Protein AF-0000000066233504 (afdb_homodimer)

InterPro domains:
  IPR002314 Aminoacyl-tRNA synthetase, class II (G/ P/ S/T) [PF00587] (220-394)
  IPR002317 Serine-tRNA ligase, type1 [MF_00176] (1-416)
  IPR002317 Serine-tRNA ligase, type1 [PIRSF001529] (1-414)
  IPR002317 Serine-tRNA ligase, type1 [PR00981] (260-272)
  IPR002317 Serine-tRNA ligase, type1 [PR00981] (272-285)
  IPR002317 Serine-tRNA ligase, type1 [PR00981] (312-325)
  IPR002317 Serine-tRNA ligase, type1 [PR00981] (329-345)
  IPR002317 Serine-tRNA ligase, type1 [PR00981] (347-363)
  IPR002317 Serine-tRNA ligase, type1 [PTHR11778] (1-416)
  IPR002317 Serine-tRNA ligase, type1 [TIGR00414] (1-411)
  IPR006195 Aminoacyl-tRNA synthetase, class II [PS50862] (136-404)
  IPR010978 Class I and II aminoacyl-tRNA synthetase, tRNA-binding arm [SSF46589] (1-111)
  IPR015866 Serine-tRNA synthetase, type1, N-terminal [PF02403] (1-106)
  IPR033729 Serine-tRNA ligase catalytic core domain [cd00770] (125-410)
  IPR042103 Serine-tRNA synthetase, type1, N-terminal domain superfamily [G3DSA:1.10.287.40] (1-103)
  IPR045864 Class II Aminoacyl-tRNA synthetase/Biotinyl protein ligase (BPL) and lipoyl protein ligase (LPL) [G3DSA:3.30.930.10] (104-422)
  IPR045864 Class II Aminoacyl-tRNA synthetase/Biotinyl protein ligase (BPL) and lipoyl protein ligase (LPL) [SSF55681] (118-419)

Foldseek 3Di:
DDDLVVCVVCVVLLLVLCQLQVHDSCLSVVLVVLVVQLVVLVVQLVVLVVVLVVLVVQLVVDDPVCNVVSVVVNVVSVVVNVVSVVSSVVSVVVSVVSVLVAFFRADPPFAGDAFPRWAFPDWDDDFDDDPDQFDFLVVLCVQLVQKAQPVLCVVPRAQGIDGDQLNVLLQVLLQVLLVVLCVVVPAAEDAFDQKDAPLLCSLQSCPDVNPVFWDADVVVRITGAQDVQSRVLLVQFQHADEQVCPWHKHKYKDKGATPCPPCPPHPRPDNQDGGIKIFIKMKIWHALVCLVVVQVVQVVLLVVSVVQLPFIWTKIWGGSNYQHRQFNTKIFIWTQFSNVRDTHTFKMKGKRRQSSCVSRVYWYQDPVGDTDGTTMMMMTNGMSCVSRRQQRRQADPQSKGAGRPSSCVSSVDRIRGGDDDD/DDDLVVCVVCVVLLLVLCQLQVHDSCLSVVLVVLVVQLVVLVVQLVVLVVVLVVLVVCLVVDDPVCNVVSVVVNVVSVVVNVVSVVSNVVSVVVSVVSVLVAFFRADPPFAGDAFPRWAFPDWDDDFDDDPDQFDFLVVLCQQLVQKAQPVLCVVPRAQGIDGDQLNVLLQVLLQVLLVVLCVVVPAAEDAFDQKDAPLLCSLQSCPDVNPVFWDADVVVRITGAQDVQSRVLLVQFQHADEQVCPWHKHKYKDKGATPCPPCPPHPRPDNQDGGIKIFIKMKIWHALVCLVVVQVVLVVLLVVSVVQQPFIWTKIWGGSNYQHRQFNTKIFIWTAFSNVRDTHTFKMKGKRRQSSCVSRVYWYQDPVGDTDGTTMMMMTNGMSCVSRRQQRRQADPQSKGAGRPSSCVSSVDRIRGGDDDD

Radius of gyration: 32.45 Å; Cα contacts (8 Å, |Δi|>4): 1758; chains: 2; bounding box: 75×110×84 Å

Structure (mmCIF, N/CA/C/O backbone):
data_AF-0000000066233504-model_v1
#
loop_
_entity.id
_entity.type
_entity.pdbx_description
1 polymer 'Serine--tRNA ligase'
#
loop_
_atom_site.group_PDB
_atom_site.id
_atom_site.type_symbol
_atom_site.label_atom_id
_atom_site.label_alt_id
_atom_site.label_comp_id
_atom_site.label_asym_id
_atom_site.label_entity_id
_atom_site.label_seq_id
_atom_site.pdbx_PDB_ins_code
_atom_site.Cartn_x
_atom_site.Cartn_y
_atom_site.Cartn_z
_atom_site.occupancy
_atom_site.B_iso_or_equiv
_atom_site.auth_seq_id
_atom_site.auth_comp_id
_atom_site.auth_asym_id
_atom_site.auth_atom_id
_atom_site.pdbx_PDB_model_num
ATOM 1 N N . MET A 1 1 ? 7.859 -26.438 -4.266 1 90.56 1 MET A N 1
ATOM 2 C CA . MET A 1 1 ? 8.844 -27.375 -3.738 1 90.56 1 MET A CA 1
ATOM 3 C C . MET A 1 1 ? 9.281 -28.375 -4.809 1 90.56 1 MET A C 1
ATOM 5 O O . MET A 1 1 ? 8.656 -28.453 -5.867 1 90.56 1 MET A O 1
ATOM 9 N N . ILE A 1 2 ? 10.328 -29.125 -4.48 1 92.31 2 ILE A N 1
ATOM 10 C CA . ILE A 1 2 ? 10.859 -30.078 -5.449 1 92.31 2 ILE A CA 1
ATOM 11 C C . ILE A 1 2 ? 10.008 -31.344 -5.445 1 92.31 2 ILE A C 1
ATOM 13 O O . ILE A 1 2 ? 9.367 -31.656 -4.441 1 92.31 2 ILE A O 1
ATOM 17 N N . ASP A 1 3 ? 9.961 -32 -6.566 1 93.19 3 ASP A N 1
ATOM 18 C CA . ASP A 1 3 ? 9.258 -33.25 -6.734 1 93.19 3 ASP A CA 1
ATOM 19 C C . ASP A 1 3 ? 10.078 -34.438 -6.176 1 93.19 3 ASP A C 1
ATOM 21 O O . ASP A 1 3 ? 11.102 -34.812 -6.75 1 93.19 3 ASP A O 1
ATOM 25 N N . LEU A 1 4 ? 9.57 -35.031 -5.195 1 92.94 4 LEU A N 1
ATOM 26 C CA . LEU A 1 4 ? 10.281 -36.125 -4.539 1 92.94 4 LEU A CA 1
ATOM 27 C C . LEU A 1 4 ? 10.445 -37.312 -5.484 1 92.94 4 LEU A C 1
ATOM 29 O O . LEU A 1 4 ? 11.445 -38.031 -5.418 1 92.94 4 LEU A O 1
ATOM 33 N N . ARG A 1 5 ? 9.461 -37.562 -6.246 1 92.5 5 ARG A N 1
ATOM 34 C CA . ARG A 1 5 ? 9.547 -38.656 -7.207 1 92.5 5 ARG A CA 1
ATOM 35 C C . ARG A 1 5 ? 10.688 -38.406 -8.195 1 92.5 5 ARG A C 1
ATOM 37 O O . ARG A 1 5 ? 11.461 -39.344 -8.492 1 92.5 5 ARG A O 1
ATOM 44 N N . ALA A 1 6 ? 10.711 -37.188 -8.695 1 92.69 6 ALA A N 1
ATOM 45 C CA . ALA A 1 6 ? 11.789 -36.844 -9.609 1 92.69 6 ALA A CA 1
ATOM 46 C C . ALA A 1 6 ? 13.148 -36.969 -8.938 1 92.69 6 ALA A C 1
ATOM 48 O O . ALA A 1 6 ? 14.125 -37.375 -9.57 1 92.69 6 ALA A O 1
ATOM 49 N N . LEU A 1 7 ? 13.188 -36.625 -7.699 1 94.75 7 LEU A N 1
ATOM 50 C CA . LEU A 1 7 ? 14.422 -36.75 -6.938 1 94.75 7 LEU A CA 1
ATOM 51 C C . LEU A 1 7 ? 14.867 -38.188 -6.844 1 94.75 7 LEU A C 1
ATOM 53 O O . LEU A 1 7 ? 16.047 -38.5 -7.012 1 94.75 7 LEU A O 1
ATOM 57 N N . ARG A 1 8 ? 13.953 -39.094 -6.656 1 95.5 8 ARG A N 1
ATOM 58 C CA . ARG A 1 8 ? 14.25 -40.531 -6.566 1 95.5 8 ARG A CA 1
ATOM 59 C C . ARG A 1 8 ? 14.773 -41.062 -7.895 1 95.5 8 ARG A C 1
ATOM 61 O O . ARG A 1 8 ? 15.695 -41.875 -7.922 1 95.5 8 ARG A O 1
ATOM 68 N N . GLU A 1 9 ? 14.172 -40.562 -8.875 1 95.69 9 GLU A N 1
ATOM 69 C CA . GLU A 1 9 ? 14.5 -41.031 -10.211 1 95.69 9 GLU A CA 1
ATOM 70 C C . GLU A 1 9 ? 15.852 -40.5 -10.68 1 95.69 9 GLU A C 1
ATOM 72 O O . GLU A 1 9 ? 16.609 -41.219 -11.352 1 95.69 9 GLU A O 1
ATOM 77 N N . ASP A 1 10 ? 16.109 -39.281 -10.32 1 95.62 10 ASP A N 1
ATOM 78 C CA . ASP A 1 10 ? 17.344 -38.656 -10.758 1 95.62 10 ASP A CA 1
ATOM 79 C C . ASP A 1 10 ? 17.906 -37.719 -9.688 1 95.62 10 ASP A C 1
ATOM 81 O O . ASP A 1 10 ? 17.906 -36.5 -9.859 1 95.62 10 ASP A O 1
ATOM 85 N N . PRO A 1 11 ? 18.516 -38.312 -8.664 1 97.12 11 PRO A N 1
ATOM 86 C CA . PRO A 1 11 ? 19.062 -37.5 -7.582 1 97.12 11 PRO A CA 1
ATOM 87 C C . PRO A 1 11 ? 20.203 -36.594 -8.055 1 97.12 11 PRO A C 1
ATOM 89 O O . PRO A 1 11 ? 20.453 -35.531 -7.465 1 97.12 11 PRO A O 1
ATOM 92 N N . ASP A 1 12 ? 20.922 -37 -9.117 1 96.94 12 ASP A N 1
ATOM 93 C CA . ASP A 1 12 ? 22.094 -36.25 -9.586 1 96.94 12 ASP A CA 1
ATOM 94 C C . ASP A 1 12 ? 21.688 -34.906 -10.18 1 96.94 12 ASP A C 1
ATOM 96 O O . ASP A 1 12 ? 22.453 -33.938 -10.141 1 96.94 12 ASP A O 1
ATOM 100 N N . ARG A 1 13 ? 20.531 -34.844 -10.68 1 96.19 13 ARG A N 1
ATOM 101 C CA . ARG A 1 13 ? 20.031 -33.594 -11.188 1 96.19 13 ARG A CA 1
ATOM 102 C C . ARG A 1 13 ? 19.938 -32.531 -10.07 1 96.19 13 ARG A C 1
ATOM 104 O O . ARG A 1 13 ? 20.312 -31.391 -10.258 1 96.19 13 ARG A O 1
ATOM 111 N N . LEU A 1 14 ? 19.406 -32.938 -8.93 1 96.81 14 LEU A N 1
ATOM 112 C CA . LEU A 1 14 ? 19.312 -32.031 -7.793 1 96.81 14 LEU A CA 1
ATOM 113 C C . LEU A 1 14 ? 20.703 -31.688 -7.262 1 96.81 14 LEU A C 1
ATOM 115 O O . LEU A 1 14 ? 20.969 -30.562 -6.852 1 96.81 14 LEU A O 1
ATOM 119 N N . ARG A 1 15 ? 21.594 -32.688 -7.25 1 97.25 15 ARG A N 1
ATOM 120 C CA . ARG A 1 15 ? 22.969 -32.438 -6.824 1 97.25 15 ARG A CA 1
ATOM 121 C C . ARG A 1 15 ? 23.625 -31.375 -7.695 1 97.25 15 ARG A C 1
ATOM 123 O O . ARG A 1 15 ? 24.281 -30.469 -7.188 1 97.25 15 ARG A O 1
ATOM 130 N N . ALA A 1 16 ? 23.453 -31.562 -8.969 1 96.75 16 ALA A N 1
ATOM 131 C CA . ALA A 1 16 ? 24.016 -30.594 -9.922 1 96.75 16 ALA A CA 1
ATOM 132 C C . ALA A 1 16 ? 23.438 -29.203 -9.695 1 96.75 16 ALA A C 1
ATOM 134 O O . ALA A 1 16 ? 24.141 -28.203 -9.789 1 96.75 16 ALA A O 1
ATOM 135 N N . SER A 1 17 ? 22.141 -29.141 -9.461 1 97.12 17 SER A N 1
ATOM 136 C CA . SER A 1 17 ? 21.469 -27.875 -9.195 1 97.12 17 SER A CA 1
ATOM 137 C C . SER A 1 17 ? 22.031 -27.203 -7.938 1 97.12 17 SER A C 1
ATOM 139 O O . SER A 1 17 ? 22.297 -26 -7.934 1 97.12 17 SER A O 1
ATOM 141 N N . GLN A 1 18 ? 22.172 -28.016 -6.844 1 96.88 18 GLN A N 1
ATOM 142 C CA . GLN A 1 18 ? 22.766 -27.5 -5.605 1 96.88 18 GLN A CA 1
ATOM 143 C C . GLN A 1 18 ? 24.172 -26.969 -5.84 1 96.88 18 GLN A C 1
ATOM 145 O O . GLN A 1 18 ? 24.516 -25.891 -5.34 1 96.88 18 GLN A O 1
ATOM 150 N N . ARG A 1 19 ? 24.906 -27.641 -6.613 1 96.38 19 ARG A N 1
ATOM 151 C CA . ARG A 1 19 ? 26.266 -27.219 -6.938 1 96.38 19 ARG A CA 1
ATOM 152 C C . ARG A 1 19 ? 26.266 -25.906 -7.715 1 96.38 19 ARG A C 1
ATOM 154 O O . ARG A 1 19 ? 27.047 -25 -7.418 1 96.38 19 ARG A O 1
ATOM 161 N N . ALA A 1 20 ? 25.469 -25.875 -8.688 1 96.44 20 ALA A N 1
ATOM 162 C CA . ALA A 1 20 ? 25.375 -24.672 -9.516 1 96.44 20 ALA A CA 1
ATOM 163 C C . ALA A 1 20 ? 25 -23.453 -8.672 1 96.44 20 ALA A C 1
ATOM 165 O O . ALA A 1 20 ? 25.469 -22.344 -8.938 1 96.44 20 ALA A O 1
ATOM 166 N N . ARG A 1 21 ? 24.141 -23.625 -7.625 1 96.38 21 ARG A N 1
ATOM 167 C CA . ARG A 1 21 ? 23.672 -22.547 -6.754 1 96.38 21 ARG A CA 1
ATOM 168 C C . ARG A 1 21 ? 24.703 -22.234 -5.672 1 96.38 21 ARG A C 1
ATOM 170 O O . ARG A 1 21 ? 24.609 -21.219 -4.988 1 96.38 21 ARG A O 1
ATOM 177 N N . GLY A 1 22 ? 25.641 -23.109 -5.504 1 94.81 22 GLY A N 1
ATOM 178 C CA . GLY A 1 22 ? 26.562 -23 -4.395 1 94.81 22 GLY A CA 1
ATOM 179 C C . GLY A 1 22 ? 25.984 -23.469 -3.074 1 94.81 22 GLY A C 1
ATOM 180 O O . GLY A 1 22 ? 26.391 -23.016 -2.008 1 94.81 22 GLY A O 1
ATOM 181 N N . GLU A 1 23 ? 25 -24.344 -3.127 1 94.38 23 GLU A N 1
ATOM 182 C CA . GLU A 1 23 ? 24.328 -24.875 -1.942 1 94.38 23 GLU A CA 1
ATOM 183 C C . GLU A 1 23 ? 24.875 -26.234 -1.553 1 94.38 23 GLU A C 1
ATOM 185 O O . GLU A 1 23 ? 25.672 -26.828 -2.297 1 94.38 23 GLU A O 1
ATOM 190 N N . ASP A 1 24 ? 24.453 -26.734 -0.408 1 94.75 24 ASP A N 1
ATOM 191 C CA . ASP A 1 24 ? 24.922 -28 0.141 1 94.75 24 ASP A CA 1
ATOM 192 C C . ASP A 1 24 ? 24.312 -29.188 -0.605 1 94.75 24 ASP A C 1
ATOM 194 O O . ASP A 1 24 ? 23.094 -29.391 -0.556 1 94.75 24 ASP A O 1
ATOM 198 N N . GLU A 1 25 ? 25.078 -30.016 -1.155 1 95.88 25 GLU A N 1
ATOM 199 C CA . GLU A 1 25 ? 24.625 -31.156 -1.921 1 95.88 25 GLU A CA 1
ATOM 200 C C . GLU A 1 25 ? 24.141 -32.281 -1 1 95.88 25 GLU A C 1
ATOM 202 O O . GLU A 1 25 ? 23.391 -33.156 -1.42 1 95.88 25 GLU A O 1
ATOM 207 N N . SER A 1 26 ? 24.625 -32.219 0.234 1 96.88 26 SER A N 1
ATOM 208 C CA . SER A 1 26 ? 24.328 -33.312 1.157 1 96.88 26 SER A CA 1
ATOM 209 C C . SER A 1 26 ? 22.828 -33.375 1.46 1 96.88 26 SER A C 1
ATOM 211 O O . SER A 1 26 ? 22.344 -34.406 1.953 1 96.88 26 SER A O 1
ATOM 213 N N . VAL A 1 27 ? 22.188 -32.344 1.13 1 97.19 27 VAL A N 1
ATOM 214 C CA . VAL A 1 27 ? 20.75 -32.312 1.389 1 97.19 27 VAL A CA 1
ATOM 215 C C . VAL A 1 27 ? 20.047 -33.375 0.575 1 97.19 27 VAL A C 1
ATOM 217 O O . VAL A 1 27 ? 19.031 -33.938 1.001 1 97.19 27 VAL A O 1
ATOM 220 N N . VAL A 1 28 ? 20.594 -33.75 -0.593 1 97.44 28 VAL A N 1
ATOM 221 C CA . VAL A 1 28 ? 20.016 -34.75 -1.472 1 97.44 28 VAL A CA 1
ATOM 222 C C . VAL A 1 28 ? 19.953 -36.094 -0.747 1 97.44 28 VAL A C 1
ATOM 224 O O . VAL A 1 28 ? 18.906 -36.75 -0.713 1 97.44 28 VAL A O 1
ATOM 227 N N . ASP A 1 29 ? 21.031 -36.469 -0.096 1 97.69 29 ASP A N 1
ATOM 228 C CA . ASP A 1 29 ? 21.078 -37.75 0.627 1 97.69 29 ASP A CA 1
ATOM 229 C C . ASP A 1 29 ? 20.172 -37.719 1.85 1 97.69 29 ASP A C 1
ATOM 231 O O . ASP A 1 29 ? 19.531 -38.719 2.182 1 97.69 29 ASP A O 1
ATOM 235 N N . ARG A 1 30 ? 20.203 -36.594 2.473 1 97.75 30 ARG A N 1
ATOM 236 C CA . ARG A 1 30 ? 19.312 -36.469 3.627 1 97.75 30 ARG A CA 1
ATOM 237 C C . ARG A 1 30 ? 17.859 -36.625 3.221 1 97.75 30 ARG A C 1
ATOM 239 O O . ARG A 1 30 ? 17.078 -37.281 3.916 1 97.75 30 ARG A O 1
ATOM 246 N N . LEU A 1 31 ? 17.5 -36.031 2.088 1 97.94 31 LEU A N 1
ATOM 247 C CA . LEU A 1 31 ? 16.141 -36.125 1.586 1 97.94 31 LEU A CA 1
ATOM 248 C C . LEU A 1 31 ? 15.781 -37.562 1.224 1 97.94 31 LEU A C 1
ATOM 250 O O . LEU A 1 31 ? 14.695 -38.031 1.553 1 97.94 31 LEU A O 1
ATOM 254 N N . LEU A 1 32 ? 16.672 -38.219 0.541 1 97.75 32 LEU A N 1
ATOM 255 C CA . LEU A 1 32 ? 16.422 -39.594 0.123 1 97.75 32 LEU A CA 1
ATOM 256 C C . LEU A 1 32 ? 16.281 -40.531 1.332 1 97.75 32 LEU A C 1
ATOM 258 O O . LEU A 1 32 ? 15.422 -41.406 1.344 1 97.75 32 LEU A O 1
ATOM 262 N N . ASP A 1 33 ? 17.125 -40.25 2.334 1 98 33 ASP A N 1
ATOM 263 C CA . ASP A 1 33 ? 17.047 -41.031 3.562 1 98 33 ASP A CA 1
ATOM 264 C C . ASP A 1 33 ? 15.711 -40.844 4.27 1 98 33 ASP A C 1
ATOM 266 O O . ASP A 1 33 ? 15.039 -41.812 4.625 1 98 33 ASP A O 1
ATOM 270 N N . LEU A 1 34 ? 15.375 -39.594 4.453 1 98.06 34 LEU A N 1
ATOM 271 C CA . LEU A 1 34 ? 14.125 -39.25 5.129 1 98.06 34 LEU A CA 1
ATOM 272 C C . LEU A 1 34 ? 12.93 -39.812 4.359 1 98.06 34 LEU A C 1
ATOM 274 O O . LEU A 1 34 ? 11.969 -40.281 4.961 1 98.06 34 LEU A O 1
ATOM 278 N N . ASP A 1 35 ? 12.992 -39.688 3.068 1 97.5 35 ASP A N 1
ATOM 279 C CA . ASP A 1 35 ? 11.914 -40.219 2.225 1 97.5 35 ASP A CA 1
ATOM 280 C C . ASP A 1 35 ? 11.758 -41.719 2.383 1 97.5 35 ASP A C 1
ATOM 282 O O . ASP A 1 35 ? 10.641 -42.219 2.498 1 97.5 35 ASP A O 1
ATOM 286 N N . SER A 1 36 ? 12.844 -42.406 2.41 1 97.69 36 SER A N 1
ATOM 287 C CA . SER A 1 36 ? 12.828 -43.875 2.578 1 97.69 36 SER A CA 1
ATOM 288 C C . SER A 1 36 ? 12.281 -44.25 3.943 1 97.69 36 SER A C 1
ATOM 290 O O . SER A 1 36 ? 11.438 -45.156 4.043 1 97.69 36 SER A O 1
ATOM 292 N N . ARG A 1 37 ? 12.781 -43.594 4.91 1 98.06 37 ARG A N 1
ATOM 293 C CA . ARG A 1 37 ? 12.312 -43.875 6.266 1 98.06 37 ARG A CA 1
ATOM 294 C C . ARG A 1 37 ? 10.82 -43.594 6.398 1 98.06 37 ARG A C 1
ATOM 296 O O . ARG A 1 37 ? 10.094 -44.344 7.043 1 98.06 37 ARG A O 1
ATOM 303 N N . HIS A 1 38 ? 10.43 -42.5 5.805 1 98.06 38 HIS A N 1
ATOM 304 C CA . HIS A 1 38 ? 9.016 -42.156 5.855 1 98.06 38 HIS A CA 1
ATOM 305 C C . HIS A 1 38 ? 8.148 -43.188 5.172 1 98.06 38 HIS A C 1
ATOM 307 O O . HIS A 1 38 ? 7.129 -43.625 5.719 1 98.06 38 HIS A O 1
ATOM 313 N N . ARG A 1 39 ? 8.523 -43.656 4.008 1 97 39 ARG A N 1
ATOM 314 C CA . ARG A 1 39 ? 7.777 -44.656 3.27 1 97 39 ARG A CA 1
ATOM 315 C C . ARG A 1 39 ? 7.723 -45.969 4.043 1 97 39 ARG A C 1
ATOM 317 O O . ARG A 1 39 ? 6.688 -46.656 4.066 1 97 39 ARG A O 1
ATOM 324 N N . ALA A 1 40 ? 8.781 -46.344 4.684 1 97.81 40 ALA A N 1
ATOM 325 C CA . ALA A 1 40 ? 8.828 -47.531 5.504 1 97.81 40 ALA A CA 1
ATOM 326 C C . ALA A 1 40 ? 7.891 -47.438 6.703 1 97.81 40 ALA A C 1
ATOM 328 O O . ALA A 1 40 ? 7.176 -48.375 7.035 1 97.81 40 ALA A O 1
ATOM 329 N N . ALA A 1 41 ? 8.023 -46.25 7.293 1 97.94 41 ALA A N 1
ATOM 330 C CA . ALA A 1 41 ? 7.16 -46.031 8.445 1 97.94 41 ALA A CA 1
ATOM 331 C C . ALA A 1 41 ? 5.688 -46.062 8.039 1 97.94 41 ALA A C 1
ATOM 333 O O . ALA A 1 41 ? 4.848 -46.594 8.781 1 97.94 41 ALA A O 1
ATOM 334 N N . LEU A 1 42 ? 5.371 -45.5 6.953 1 97.44 42 LEU A N 1
ATOM 335 C CA . LEU A 1 42 ? 4.004 -45.5 6.445 1 97.44 42 LEU A CA 1
ATOM 336 C C . LEU A 1 42 ? 3.529 -46.906 6.133 1 97.44 42 LEU A C 1
ATOM 338 O O . LEU A 1 42 ? 2.395 -47.281 6.453 1 97.44 42 LEU A O 1
ATOM 342 N N . ALA A 1 43 ? 4.391 -47.719 5.566 1 97.38 43 ALA A N 1
ATOM 343 C CA . ALA A 1 43 ? 4.07 -49.094 5.262 1 97.38 43 ALA A CA 1
ATOM 344 C C . ALA A 1 43 ? 3.82 -49.906 6.539 1 97.38 43 ALA A C 1
ATOM 346 O O . ALA A 1 43 ? 2.896 -50.719 6.602 1 97.38 43 ALA A O 1
ATOM 347 N N . ARG A 1 44 ? 4.684 -49.719 7.449 1 97.69 44 ARG A N 1
ATOM 348 C CA . ARG A 1 44 ? 4.52 -50.375 8.734 1 97.69 44 ARG A CA 1
ATOM 349 C C . ARG A 1 44 ? 3.193 -50 9.383 1 97.69 44 ARG A C 1
ATOM 351 O O . ARG A 1 44 ? 2.484 -50.844 9.906 1 97.69 44 ARG A O 1
ATOM 358 N N . PHE A 1 45 ? 2.879 -48.75 9.383 1 97.5 45 PHE A N 1
ATOM 359 C CA . PHE A 1 45 ? 1.626 -48.25 9.938 1 97.5 45 PHE A CA 1
ATOM 360 C C . PHE A 1 45 ? 0.434 -48.906 9.258 1 97.5 45 PHE A C 1
ATOM 362 O O . PHE A 1 45 ? -0.471 -49.406 9.93 1 97.5 45 PHE A O 1
ATOM 369 N N . GLU A 1 46 ? 0.483 -48.938 7.93 1 97.5 46 GLU A N 1
ATOM 370 C CA . GLU A 1 46 ? -0.617 -49.531 7.164 1 97.5 46 GLU A CA 1
ATOM 371 C C . GLU A 1 46 ? -0.75 -51.031 7.434 1 97.5 46 GLU A C 1
ATOM 373 O O . GLU A 1 46 ? -1.862 -51.531 7.512 1 97.5 46 GLU A O 1
ATOM 378 N N . THR A 1 47 ? 0.328 -51.719 7.59 1 97.44 47 THR A N 1
ATOM 379 C CA . THR A 1 47 ? 0.331 -53.156 7.879 1 97.44 47 THR A CA 1
ATOM 380 C C . THR A 1 47 ? -0.276 -53.438 9.25 1 97.44 47 THR A C 1
ATOM 382 O O . THR A 1 47 ? -1.114 -54.312 9.398 1 97.44 47 THR A O 1
ATOM 385 N N . LEU A 1 48 ? 0.195 -52.625 10.219 1 97.25 48 LEU A N 1
ATOM 386 C CA . LEU A 1 48 ? -0.307 -52.812 11.578 1 97.25 48 LEU A CA 1
ATOM 387 C C . LEU A 1 48 ? -1.795 -52.469 11.648 1 97.25 48 LEU A C 1
ATOM 389 O O . LEU A 1 48 ? -2.547 -53.156 12.359 1 97.25 48 LEU A O 1
ATOM 393 N N . ARG A 1 49 ? -2.207 -51.469 10.969 1 96.31 49 ARG A N 1
ATOM 394 C CA . ARG A 1 49 ? -3.611 -51.094 10.945 1 96.31 49 ARG A CA 1
ATOM 395 C C . ARG A 1 49 ? -4.477 -52.188 10.32 1 96.31 49 ARG A C 1
ATOM 397 O O . ARG A 1 49 ? -5.574 -52.469 10.805 1 96.31 49 ARG A O 1
ATOM 404 N N . ALA A 1 50 ? -3.971 -52.812 9.281 1 96.31 50 ALA A N 1
ATOM 405 C CA . ALA A 1 50 ? -4.672 -53.938 8.648 1 96.31 50 ALA A CA 1
ATOM 406 C C . ALA A 1 50 ? -4.781 -55.125 9.594 1 96.31 50 ALA A C 1
ATOM 408 O O . ALA A 1 50 ? -5.824 -55.781 9.656 1 96.31 50 ALA A O 1
ATOM 409 N N . GLU A 1 51 ? -3.707 -55.406 10.234 1 95.81 51 GLU A N 1
ATOM 410 C CA . GLU A 1 51 ? -3.711 -56.5 11.211 1 95.81 51 GLU A CA 1
ATOM 411 C C . GLU A 1 51 ? -4.695 -56.219 12.344 1 95.81 51 GLU A C 1
ATOM 413 O O . GLU A 1 51 ? -5.406 -57.125 12.797 1 95.81 51 GLU A O 1
ATOM 418 N N . GLN A 1 52 ? -4.68 -55 12.812 1 94.69 52 GLN A N 1
ATOM 419 C CA . GLN A 1 52 ? -5.59 -54.594 13.875 1 94.69 52 GLN A CA 1
ATOM 420 C C . GLN A 1 52 ? -7.043 -54.812 13.461 1 94.69 52 GLN A C 1
ATOM 422 O O . GLN A 1 52 ? -7.859 -55.312 14.242 1 94.69 52 GLN A O 1
ATOM 427 N N . LYS A 1 53 ? -7.309 -54.406 12.258 1 93.75 53 LYS A N 1
ATOM 428 C CA . LYS A 1 53 ? -8.664 -54.594 11.742 1 93.75 53 LYS A CA 1
ATOM 429 C C . LYS A 1 53 ? -9.039 -56.062 11.656 1 93.75 53 LYS A C 1
ATOM 431 O O . LYS A 1 53 ? -10.164 -56.438 11.992 1 93.75 53 LYS A O 1
ATOM 436 N N . SER A 1 54 ? -8.07 -56.906 11.227 1 94.25 54 SER A N 1
ATOM 437 C CA . SER A 1 54 ? -8.305 -58.344 11.102 1 94.25 54 SER A CA 1
ATOM 438 C C . SER A 1 54 ? -8.539 -59 12.461 1 94.25 54 SER A C 1
ATOM 440 O O . SER A 1 54 ? -9.461 -59.781 12.625 1 94.25 54 SER A O 1
ATOM 442 N N . VAL A 1 55 ? -7.711 -58.625 13.438 1 93.75 55 VAL A N 1
ATOM 443 C CA . VAL A 1 55 ? -7.832 -59.156 14.789 1 93.75 55 VAL A CA 1
ATOM 444 C C . VAL A 1 55 ? -9.148 -58.719 15.406 1 93.75 55 VAL A C 1
ATOM 446 O O . VAL A 1 55 ? -9.828 -59.469 16.094 1 93.75 55 VAL A O 1
ATOM 449 N N . GLY A 1 56 ? -9.5 -57.5 15.203 1 88.81 56 GLY A N 1
ATOM 450 C CA . GLY A 1 56 ? -10.766 -57 15.688 1 88.81 56 GLY A CA 1
ATOM 451 C C . GLY A 1 56 ? -11.961 -57.781 15.203 1 88.81 56 GLY A C 1
ATOM 452 O O . GLY A 1 56 ? -12.867 -58.094 15.977 1 88.81 56 GLY A O 1
ATOM 453 N N . LYS A 1 57 ? -11.898 -58.219 13.898 1 91.12 57 LYS A N 1
ATOM 454 C CA . LYS A 1 57 ? -12.961 -59.031 13.312 1 91.12 57 LYS A CA 1
ATOM 455 C C . LYS A 1 57 ? -12.977 -60.438 13.906 1 91.12 57 LYS A C 1
ATOM 457 O O . LYS A 1 57 ? -14.039 -61.062 14.062 1 91.12 57 LYS A O 1
ATOM 462 N N . SER A 1 58 ? -11.82 -60.906 14.273 1 90.75 58 SER A N 1
ATOM 463 C CA . SER A 1 58 ? -11.695 -62.25 14.805 1 90.75 58 SER A CA 1
ATOM 464 C C . SER A 1 58 ? -12.172 -62.344 16.25 1 90.75 58 SER A C 1
ATOM 466 O O . SER A 1 58 ? -12.586 -63.406 16.719 1 90.75 58 SER A O 1
ATOM 468 N N . VAL A 1 59 ? -12.039 -61.25 16.984 1 87.12 59 VAL A N 1
ATOM 469 C CA . VAL A 1 59 ? -12.484 -61.188 18.375 1 87.12 59 VAL A CA 1
ATOM 470 C C . VAL A 1 59 ? -13.992 -61.438 18.438 1 87.12 59 VAL A C 1
ATOM 472 O O . VAL A 1 59 ? -14.484 -62.125 19.312 1 87.12 59 VAL A O 1
ATOM 475 N N . SER A 1 60 ? -14.758 -60.875 17.5 1 81.69 60 SER A N 1
ATOM 476 C CA . SER A 1 60 ? -16.203 -61 17.5 1 81.69 60 SER A CA 1
ATOM 477 C C . SER A 1 60 ? -16.656 -62.406 17.188 1 81.69 60 SER A C 1
ATOM 479 O O . SER A 1 60 ? -17.766 -62.812 17.547 1 81.69 60 SER A O 1
ATOM 481 N N . ARG A 1 61 ? -15.781 -63.219 16.594 1 87.81 61 ARG A N 1
ATOM 482 C CA . ARG A 1 61 ? -16.125 -64.562 16.188 1 87.81 61 ARG A CA 1
ATOM 483 C C . ARG A 1 61 ? -15.469 -65.625 17.094 1 8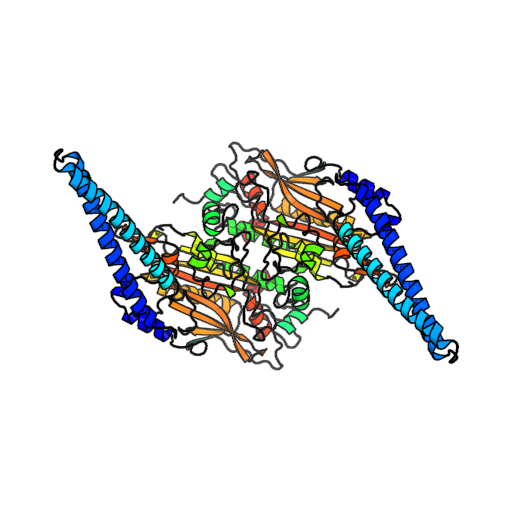7.81 61 ARG A C 1
ATOM 485 O O . ARG A 1 61 ? -15.641 -66.812 16.891 1 87.81 61 ARG A O 1
ATOM 492 N N . ALA A 1 62 ? -14.656 -65.062 17.938 1 85.56 62 ALA A N 1
ATOM 493 C CA . ALA A 1 62 ? -13.812 -65.938 18.734 1 85.56 62 ALA A CA 1
ATOM 494 C C . ALA A 1 62 ? -14.625 -66.688 19.812 1 85.56 62 ALA A C 1
ATOM 496 O O . ALA A 1 62 ? -15.633 -66.125 20.281 1 85.56 62 ALA A O 1
ATOM 497 N N . SER A 1 63 ? -14.188 -67.875 20.047 1 87.69 63 SER A N 1
ATOM 498 C CA . SER A 1 63 ? -14.75 -68.625 21.172 1 87.69 63 SER A CA 1
ATOM 499 C C . SER A 1 63 ? -14.375 -68 22.5 1 87.69 63 SER A C 1
ATOM 501 O O . SER A 1 63 ? -13.484 -67.125 22.562 1 87.69 63 SER A O 1
ATOM 503 N N . ALA A 1 64 ? -15.117 -68.312 23.562 1 82.06 64 ALA A N 1
ATOM 504 C CA . ALA A 1 64 ? -14.883 -67.75 24.891 1 82.06 64 ALA A CA 1
ATOM 505 C C . ALA A 1 64 ? -13.445 -68 25.344 1 82.06 64 ALA A C 1
ATOM 507 O O . ALA A 1 64 ? -12.844 -67.125 26 1 82.06 64 ALA A O 1
ATOM 508 N N . GLU A 1 65 ? -12.875 -69.125 24.844 1 85.19 65 GLU A N 1
ATOM 509 C CA . GLU A 1 65 ? -11.539 -69.562 25.281 1 85.19 65 GLU A CA 1
ATOM 510 C C . GLU A 1 65 ? -10.461 -68.688 24.609 1 85.19 65 GLU A C 1
ATOM 512 O O . GLU A 1 65 ? -9.469 -68.312 25.234 1 85.19 65 GLU A O 1
ATOM 517 N N . GLU A 1 66 ? -10.734 -68.25 23.344 1 89.12 66 GLU A N 1
ATOM 518 C CA . GLU A 1 66 ? -9.734 -67.562 22.547 1 89.12 66 GLU A CA 1
ATOM 519 C C . GLU A 1 66 ? -9.867 -66.062 22.688 1 89.12 66 GLU A C 1
ATOM 521 O O . GLU A 1 66 ? -8.945 -65.312 22.359 1 89.12 66 GLU A O 1
ATOM 526 N N . ARG A 1 67 ? -10.93 -65.625 23.203 1 87.62 67 ARG A N 1
ATOM 527 C CA . ARG A 1 67 ? -11.336 -64.25 23.188 1 87.62 67 ARG A CA 1
ATOM 528 C C . ARG A 1 67 ? -10.359 -63.375 23.984 1 87.62 67 ARG A C 1
ATOM 530 O O . ARG A 1 67 ? -10 -62.281 23.562 1 87.62 67 ARG A O 1
ATOM 537 N N . GLU A 1 68 ? -9.953 -63.969 25.047 1 88.06 68 GLU A N 1
ATOM 538 C CA . GLU A 1 68 ? -9.047 -63.219 25.906 1 88.06 68 GLU A CA 1
ATOM 539 C C . GLU A 1 68 ? -7.723 -62.938 25.203 1 88.06 68 GLU A C 1
ATOM 541 O O . GLU A 1 68 ? -7.195 -61.812 25.281 1 88.06 68 GLU A O 1
ATOM 546 N N . ALA A 1 69 ? -7.219 -63.906 24.484 1 89.88 69 ALA A N 1
ATOM 547 C CA . ALA A 1 69 ? -5.953 -63.75 23.766 1 89.88 69 ALA A CA 1
ATOM 548 C C . ALA A 1 69 ? -6.086 -62.781 22.609 1 89.88 69 ALA A C 1
ATOM 550 O O . ALA A 1 69 ? -5.18 -61.969 22.359 1 89.88 69 ALA A O 1
ATOM 551 N N . LEU A 1 70 ? -7.168 -62.781 21.984 1 92.56 70 LEU A N 1
ATOM 552 C CA . LEU A 1 70 ? -7.422 -61.906 20.844 1 92.56 70 LEU A CA 1
ATOM 553 C C . LEU A 1 70 ? -7.605 -60.469 21.328 1 92.56 70 LEU A C 1
ATOM 555 O O . LEU A 1 70 ? -7.152 -59.531 20.656 1 92.56 70 LEU A O 1
ATOM 559 N N . LEU A 1 71 ? -8.164 -60.344 22.469 1 91.75 71 LEU A N 1
ATOM 560 C CA . LEU A 1 71 ? -8.367 -59 23.031 1 91.75 71 LEU A CA 1
ATOM 561 C C . LEU A 1 71 ? -7.043 -58.406 23.438 1 91.75 71 LEU A C 1
ATOM 563 O O . LEU A 1 71 ? -6.828 -57.188 23.25 1 91.75 71 LEU A O 1
ATOM 567 N N . ASN A 1 72 ? -6.203 -59.25 23.984 1 91.88 72 ASN A N 1
ATOM 568 C CA . ASN A 1 72 ? -4.879 -58.781 24.344 1 91.88 72 ASN A CA 1
ATOM 569 C C . ASN A 1 72 ? -4.062 -58.375 23.125 1 91.88 72 ASN A C 1
ATOM 571 O O . ASN A 1 72 ? -3.35 -57.375 23.141 1 91.88 72 ASN A O 1
ATOM 575 N N . ARG A 1 73 ? -4.254 -59.094 22.094 1 93.5 73 ARG A N 1
ATOM 576 C CA . ARG A 1 73 ? -3.559 -58.781 20.859 1 93.5 73 ARG A CA 1
ATOM 577 C C . ARG A 1 73 ? -4.109 -57.5 20.234 1 93.5 73 ARG A C 1
ATOM 579 O O . ARG A 1 73 ? -3.348 -56.688 19.719 1 93.5 73 ARG A O 1
ATOM 586 N N . ALA A 1 74 ? -5.328 -57.375 20.312 1 91.31 74 ALA A N 1
ATOM 587 C CA . ALA A 1 74 ? -5.973 -56.188 19.781 1 91.31 74 ALA A CA 1
ATOM 588 C C . ALA A 1 74 ? -5.492 -54.938 20.516 1 91.31 74 ALA A C 1
ATOM 590 O O . ALA A 1 74 ? -5.266 -53.875 19.906 1 91.31 74 ALA A O 1
ATOM 591 N N . LYS A 1 75 ? -5.336 -55.094 21.797 1 92.38 75 LYS A N 1
ATOM 592 C CA . LYS A 1 75 ? -4.852 -53.969 22.609 1 92.38 75 LYS A CA 1
ATOM 593 C C . LYS A 1 75 ? -3.41 -53.625 22.25 1 92.38 75 LYS A C 1
ATOM 595 O O . LYS A 1 75 ? -3.064 -52.438 22.141 1 92.38 75 LYS A O 1
ATOM 600 N N . SER A 1 76 ? -2.619 -54.656 22.094 1 95 76 SER A N 1
ATOM 601 C CA . SER A 1 76 ? -1.227 -54.438 21.719 1 95 76 SER A CA 1
ATOM 602 C C . SER A 1 76 ? -1.119 -53.781 20.344 1 95 76 SER A C 1
ATOM 604 O O . SER A 1 76 ? -0.318 -52.875 20.141 1 95 76 SER A O 1
ATOM 606 N N . LEU A 1 77 ? -1.956 -54.188 19.438 1 96.12 77 LEU A N 1
ATOM 607 C CA . LEU A 1 77 ? -1.941 -53.656 18.078 1 96.12 77 LEU A CA 1
ATOM 608 C C . LEU A 1 77 ? -2.383 -52.219 18.062 1 96.12 77 LEU A C 1
ATOM 610 O O . LEU A 1 77 ? -1.868 -51.406 17.281 1 96.12 77 LEU A O 1
ATOM 614 N N . ALA A 1 78 ? -3.301 -51.906 18.922 1 94.75 78 ALA A N 1
ATOM 615 C CA . ALA A 1 78 ? -3.756 -50.531 19 1 94.75 78 ALA A CA 1
ATOM 616 C C . ALA A 1 78 ? -2.613 -49.594 19.391 1 94.75 78 ALA A C 1
ATOM 618 O O . ALA A 1 78 ? -2.471 -48.5 18.828 1 94.75 78 ALA A O 1
ATOM 619 N N . SER A 1 79 ? -1.873 -50.062 20.328 1 96.75 79 SER A N 1
ATOM 620 C CA . SER A 1 79 ? -0.719 -49.312 20.781 1 96.75 79 SER A CA 1
ATOM 621 C C . SER A 1 79 ? 0.346 -49.219 19.688 1 96.75 79 SER A C 1
ATOM 623 O O . SER A 1 79 ? 0.967 -48.188 19.5 1 96.75 79 SER A O 1
ATOM 625 N N . GLU A 1 80 ? 0.544 -50.281 19 1 96.69 80 GLU A N 1
ATOM 626 C CA . GLU A 1 80 ? 1.53 -50.344 17.922 1 96.69 80 GLU A CA 1
ATOM 627 C C . GLU A 1 80 ? 1.116 -49.438 16.75 1 96.69 80 GLU A C 1
ATOM 629 O O . GLU A 1 80 ? 1.956 -48.781 16.156 1 96.69 80 GLU A O 1
ATOM 634 N N . VAL A 1 81 ? -0.129 -49.438 16.469 1 97.19 81 VAL A N 1
ATOM 635 C CA . VAL A 1 81 ? -0.658 -48.594 15.383 1 97.19 81 VAL A CA 1
ATOM 636 C C . VAL A 1 81 ? -0.468 -47.125 15.727 1 97.19 81 VAL A C 1
ATOM 638 O O . VAL A 1 81 ? -0.029 -46.344 14.883 1 97.19 81 VAL A O 1
ATOM 641 N N . LYS A 1 82 ? -0.764 -46.812 16.953 1 97.19 82 LYS A N 1
ATOM 642 C CA . LYS A 1 82 ? -0.601 -45.406 17.391 1 97.19 82 LYS A CA 1
ATOM 643 C C . LYS A 1 82 ? 0.858 -44.969 17.297 1 97.19 82 LYS A C 1
ATOM 645 O O . LYS A 1 82 ? 1.15 -43.875 16.859 1 97.19 82 LYS A O 1
ATOM 650 N N . SER A 1 83 ? 1.69 -45.844 17.703 1 97.56 83 SER A N 1
ATOM 651 C CA . SER A 1 83 ? 3.119 -45.531 17.672 1 97.56 83 SER A CA 1
ATOM 652 C C . SER A 1 83 ? 3.625 -45.438 16.234 1 97.56 83 SER A C 1
ATOM 654 O O . SER A 1 83 ? 4.414 -44.531 15.922 1 97.56 83 SER A O 1
ATOM 656 N N . ALA A 1 84 ? 3.203 -46.312 15.359 1 97.5 84 ALA A N 1
ATOM 657 C CA . ALA A 1 84 ? 3.613 -46.281 13.961 1 97.5 84 ALA A CA 1
ATOM 658 C C . ALA A 1 84 ? 3.092 -45.062 13.25 1 97.5 84 ALA A C 1
ATOM 660 O O . ALA A 1 84 ? 3.785 -44.469 12.414 1 97.5 84 ALA A O 1
ATOM 661 N N . GLU A 1 85 ? 1.906 -44.656 13.594 1 97.19 85 GLU A N 1
ATOM 662 C CA . GLU A 1 85 ? 1.325 -43.438 13.031 1 97.19 85 GLU A CA 1
ATOM 663 C C . GLU A 1 85 ? 2.119 -42.219 13.445 1 97.19 85 GLU A C 1
ATOM 665 O O . GLU A 1 85 ? 2.412 -41.344 12.609 1 97.19 85 GLU A O 1
ATOM 670 N N . ALA A 1 86 ? 2.428 -42.156 14.68 1 97.94 86 ALA A N 1
ATOM 671 C CA . ALA A 1 86 ? 3.193 -41.031 15.219 1 97.94 86 ALA A CA 1
ATOM 672 C C . ALA A 1 86 ? 4.566 -40.938 14.555 1 97.94 86 ALA A C 1
ATOM 674 O O . ALA A 1 86 ? 5.051 -39.844 14.273 1 97.94 86 ALA A O 1
ATOM 675 N N . GLU A 1 87 ? 5.121 -42.062 14.359 1 97.56 87 GLU A N 1
ATOM 676 C CA . GLU A 1 87 ? 6.43 -42.094 13.703 1 97.56 87 GLU A CA 1
ATOM 677 C C . GLU A 1 87 ? 6.332 -41.625 12.258 1 97.56 87 GLU A C 1
ATOM 679 O O . GLU A 1 87 ? 7.156 -40.812 11.805 1 97.56 87 GLU A O 1
ATOM 684 N N . ALA A 1 88 ? 5.352 -42.062 11.539 1 97.81 88 ALA A N 1
ATOM 685 C CA . ALA A 1 88 ? 5.148 -41.688 10.148 1 97.81 88 ALA A CA 1
ATOM 686 C C . ALA A 1 88 ? 4.891 -40.188 10.047 1 97.81 88 ALA A C 1
ATOM 688 O O . ALA A 1 88 ? 5.406 -39.5 9.141 1 97.81 88 ALA A O 1
ATOM 689 N N . GLU A 1 89 ? 4.168 -39.688 10.969 1 97.81 89 GLU A N 1
ATOM 690 C CA . GLU A 1 89 ? 3.844 -38.25 10.977 1 97.81 89 GLU A CA 1
ATOM 691 C C . GLU A 1 89 ? 5.078 -37.406 11.273 1 97.81 89 GLU A C 1
ATOM 693 O O . GLU A 1 89 ? 5.281 -36.375 10.664 1 97.81 89 GLU A O 1
ATOM 698 N N . ALA A 1 90 ? 5.816 -37.844 12.211 1 98 90 ALA A N 1
ATOM 699 C CA . ALA A 1 90 ? 7.039 -37.125 12.57 1 98 90 ALA A CA 1
ATOM 700 C C . ALA A 1 90 ? 8.008 -37.062 11.391 1 98 90 ALA A C 1
ATOM 702 O O . ALA A 1 90 ? 8.625 -36.031 11.133 1 98 90 ALA A O 1
ATOM 703 N N . LEU A 1 91 ? 8.141 -38.219 10.742 1 97.81 91 LEU A N 1
ATOM 704 C CA . LEU A 1 91 ? 9.016 -38.281 9.578 1 97.81 91 LEU A CA 1
ATOM 705 C C . LEU A 1 91 ? 8.484 -37.438 8.438 1 97.81 91 LEU A C 1
ATOM 707 O O . LEU A 1 91 ? 9.25 -36.781 7.715 1 97.81 91 LEU A O 1
ATOM 711 N N . SER A 1 92 ? 7.215 -37.406 8.289 1 97.06 92 SER A N 1
ATOM 712 C CA . SER A 1 92 ? 6.586 -36.562 7.277 1 97.06 92 SER A CA 1
ATOM 713 C C . SER A 1 92 ? 6.875 -35.094 7.523 1 97.06 92 SER A C 1
ATOM 715 O O . SER A 1 92 ? 7.195 -34.375 6.59 1 97.06 92 SER A O 1
ATOM 717 N N . ASP A 1 93 ? 6.762 -34.719 8.734 1 97 93 ASP A N 1
ATOM 718 C CA . ASP A 1 93 ? 7.016 -33.344 9.109 1 97 93 ASP A CA 1
ATOM 719 C C . ASP A 1 93 ? 8.477 -32.938 8.859 1 97 93 ASP A C 1
ATOM 721 O O . ASP A 1 93 ? 8.758 -31.859 8.359 1 97 93 ASP A O 1
ATOM 725 N N . GLU A 1 94 ? 9.312 -33.812 9.234 1 97.19 94 GLU A N 1
ATOM 726 C CA . GLU A 1 94 ? 10.734 -33.594 9.008 1 97.19 94 GLU A CA 1
ATOM 727 C C . GLU A 1 94 ? 11.047 -33.5 7.52 1 97.19 94 GLU A C 1
ATOM 729 O O . GLU A 1 94 ? 11.836 -32.656 7.098 1 97.19 94 GLU A O 1
ATOM 734 N N . LEU A 1 95 ? 10.477 -34.375 6.781 1 96.81 95 LEU A N 1
ATOM 735 C CA . LEU A 1 95 ? 10.672 -34.406 5.336 1 96.81 95 LEU A CA 1
ATOM 736 C C . LEU A 1 95 ? 10.156 -33.125 4.695 1 96.81 95 LEU A C 1
ATOM 738 O O . LEU A 1 95 ? 10.844 -32.5 3.873 1 96.81 95 LEU A O 1
ATOM 742 N N . THR A 1 96 ? 9.039 -32.719 5.109 1 94.31 96 THR A N 1
ATOM 743 C CA . THR A 1 96 ? 8.422 -31.5 4.559 1 94.31 96 THR A CA 1
ATOM 744 C C . THR A 1 96 ? 9.25 -30.266 4.902 1 94.31 96 THR A C 1
ATOM 746 O O . THR A 1 96 ? 9.445 -29.391 4.059 1 94.31 96 THR A O 1
ATOM 749 N N . THR A 1 97 ? 9.688 -30.234 6.082 1 93.81 97 THR A N 1
ATOM 750 C CA . THR A 1 97 ? 10.516 -29.109 6.531 1 93.81 97 THR A CA 1
ATOM 751 C C . THR A 1 97 ? 11.797 -29.031 5.707 1 93.81 97 THR A C 1
ATOM 753 O O . THR A 1 97 ? 12.18 -27.953 5.262 1 93.81 97 THR A O 1
ATOM 756 N N . LEU A 1 98 ? 12.438 -30.125 5.527 1 95.06 98 LEU A N 1
ATOM 757 C CA . LEU A 1 98 ? 13.672 -30.156 4.742 1 95.06 98 LEU A CA 1
ATOM 758 C C . LEU A 1 98 ? 13.391 -29.812 3.283 1 95.06 98 LEU A C 1
ATOM 760 O O . LEU A 1 98 ? 14.148 -29.078 2.654 1 95.06 98 LEU A O 1
ATOM 764 N N . LEU A 1 99 ? 12.32 -30.344 2.777 1 94 99 LEU A N 1
ATOM 765 C CA . LEU A 1 99 ? 11.93 -30.094 1.394 1 94 99 LEU A CA 1
ATOM 766 C C . LEU A 1 99 ? 11.703 -28.609 1.159 1 94 99 LEU A C 1
ATOM 768 O O . LEU A 1 99 ? 12.055 -28.078 0.102 1 94 99 LEU A O 1
ATOM 772 N N . ARG A 1 100 ? 11.164 -27.922 2.084 1 92 100 ARG A N 1
ATOM 773 C CA . ARG A 1 100 ? 10.836 -26.516 1.969 1 92 100 ARG A CA 1
ATOM 774 C C . ARG A 1 100 ? 12.102 -25.656 1.971 1 92 100 ARG A C 1
ATOM 776 O O . ARG A 1 100 ? 12.086 -24.516 1.496 1 92 100 ARG A O 1
ATOM 783 N N . SER A 1 101 ? 13.133 -26.219 2.438 1 92 101 SER A N 1
ATOM 784 C CA . SER A 1 101 ? 14.383 -25.469 2.516 1 92 101 SER A CA 1
ATOM 785 C C . SER A 1 101 ? 15.172 -25.578 1.215 1 92 101 SER A C 1
ATOM 787 O O . SER A 1 101 ? 16.141 -24.828 1.004 1 92 101 SER A O 1
ATOM 789 N N . VAL A 1 102 ? 14.836 -26.484 0.377 1 94.62 102 VAL A N 1
ATOM 790 C CA . VAL A 1 102 ? 15.578 -26.734 -0.857 1 94.62 102 VAL A CA 1
ATOM 791 C C . VAL A 1 102 ? 15.055 -25.828 -1.965 1 94.62 102 VAL A C 1
ATOM 793 O O . VAL A 1 102 ? 13.859 -25.812 -2.256 1 94.62 102 VAL A O 1
ATOM 796 N N . PRO A 1 103 ? 15.938 -25.047 -2.561 1 95.62 103 PRO A N 1
ATOM 797 C CA . PRO A 1 103 ? 15.5 -24.203 -3.668 1 95.62 103 PRO A CA 1
ATOM 798 C C . PRO A 1 103 ? 15.102 -25 -4.906 1 95.62 103 PRO A C 1
ATOM 800 O O . PRO A 1 103 ? 15.367 -26.203 -4.98 1 95.62 103 PRO A O 1
ATOM 803 N N . ASN A 1 104 ? 14.469 -24.344 -5.793 1 96.94 104 ASN A N 1
ATOM 804 C CA . ASN A 1 104 ? 14.039 -24.938 -7.055 1 96.94 104 ASN A CA 1
ATOM 805 C C . ASN A 1 104 ? 15.227 -25.484 -7.848 1 96.94 104 ASN A C 1
ATOM 807 O O . ASN A 1 104 ? 16.344 -25 -7.699 1 96.94 104 ASN A O 1
ATOM 811 N N . VAL A 1 105 ? 14.977 -26.531 -8.648 1 97.06 105 VAL A N 1
ATOM 812 C CA . VAL A 1 105 ? 16 -27.078 -9.523 1 97.06 105 VAL A CA 1
ATOM 813 C C . VAL A 1 105 ? 16.281 -26.125 -10.68 1 97.06 105 VAL A C 1
ATOM 815 O O . VAL A 1 105 ? 15.344 -25.703 -11.367 1 97.06 105 VAL A O 1
ATOM 818 N N . VAL A 1 106 ? 17.516 -25.797 -10.914 1 97.25 106 VAL A N 1
ATOM 819 C CA . VAL A 1 106 ? 17.906 -24.828 -11.922 1 97.25 106 VAL A CA 1
ATOM 820 C C . VAL A 1 106 ? 17.797 -25.438 -13.312 1 97.25 106 VAL A C 1
ATOM 822 O O . VAL A 1 106 ? 17.969 -26.656 -13.477 1 97.25 106 VAL A O 1
ATOM 825 N N . GLU A 1 107 ? 17.422 -24.656 -14.305 1 96.25 107 GLU A N 1
ATOM 826 C CA . GLU A 1 107 ? 17.516 -25.094 -15.688 1 96.25 107 GLU A CA 1
ATOM 827 C C . GLU A 1 107 ? 18.969 -25.391 -16.078 1 96.25 107 GLU A C 1
ATOM 829 O O . GLU A 1 107 ? 19.891 -24.672 -15.648 1 96.25 107 GLU A O 1
ATOM 834 N N . SER A 1 108 ? 19.156 -26.328 -16.906 1 92.94 108 SER A N 1
ATOM 835 C CA . SER A 1 108 ? 20.5 -26.812 -17.234 1 92.94 108 SER A CA 1
ATOM 836 C C . SER A 1 108 ? 21.328 -25.703 -17.875 1 92.94 108 SER A C 1
ATOM 838 O O . SER A 1 108 ? 22.562 -25.672 -17.719 1 92.94 108 SER A O 1
ATOM 840 N N . ASP A 1 109 ? 20.719 -24.781 -18.531 1 93.69 109 ASP A N 1
ATOM 841 C CA . ASP A 1 109 ? 21.438 -23.766 -19.281 1 93.69 109 ASP A CA 1
ATOM 842 C C . ASP A 1 109 ? 21.688 -22.531 -18.422 1 93.69 109 ASP A C 1
ATOM 844 O O . ASP A 1 109 ? 22.328 -21.578 -18.875 1 93.69 109 ASP A O 1
ATOM 848 N N . ALA A 1 110 ? 21.188 -22.516 -17.203 1 96.38 110 ALA A N 1
ATOM 849 C CA . ALA A 1 110 ? 21.438 -21.359 -16.344 1 96.38 110 ALA A CA 1
ATOM 850 C C . ALA A 1 110 ? 22.938 -21.203 -16.062 1 96.38 110 ALA A C 1
ATOM 852 O O . ALA A 1 110 ? 23.609 -22.188 -15.734 1 96.38 110 ALA A O 1
ATOM 853 N N . PRO A 1 111 ? 23.422 -19.969 -16.172 1 97.44 111 PRO A N 1
ATOM 854 C CA . PRO A 1 111 ? 24.828 -19.781 -15.812 1 97.44 111 PRO A CA 1
ATOM 855 C C . PRO A 1 111 ? 25.141 -20.219 -14.375 1 97.44 111 PRO A C 1
ATOM 857 O O . PRO A 1 111 ? 24.312 -20.016 -13.484 1 97.44 111 PRO A O 1
ATOM 860 N N . VAL A 1 112 ? 26.328 -20.781 -14.211 1 96.12 112 VAL A N 1
ATOM 861 C CA . VAL A 1 112 ? 26.75 -21.234 -12.891 1 96.12 112 VAL A CA 1
ATOM 862 C C . VAL A 1 112 ? 27.516 -20.141 -12.172 1 96.12 112 VAL A C 1
ATOM 864 O O . VAL A 1 112 ? 28.281 -19.406 -12.797 1 96.12 112 VAL A O 1
ATOM 867 N N . GLY A 1 113 ? 27.25 -20 -10.906 1 92.94 113 GLY A N 1
ATOM 868 C CA . GLY A 1 113 ? 28.047 -19.062 -10.117 1 92.94 113 GLY A CA 1
ATOM 869 C C . GLY A 1 113 ? 27.203 -18.078 -9.336 1 92.94 113 GLY A C 1
ATOM 870 O O . GLY A 1 113 ? 26.016 -18.312 -9.109 1 92.94 113 GLY A O 1
ATOM 871 N N . GLY A 1 114 ? 27.891 -17.031 -8.852 1 91.69 114 GLY A N 1
ATOM 872 C CA . GLY A 1 114 ? 27.266 -16.078 -7.973 1 91.69 114 GLY A CA 1
ATOM 873 C C . GLY A 1 114 ? 26.844 -14.797 -8.688 1 91.69 114 GLY A C 1
ATOM 874 O O . GLY A 1 114 ? 26.594 -14.812 -9.891 1 91.69 114 GLY A O 1
ATOM 875 N N . VAL A 1 115 ? 26.641 -13.742 -7.969 1 89.88 115 VAL A N 1
ATOM 876 C CA . VAL A 1 115 ? 26.016 -12.492 -8.375 1 89.88 115 VAL A CA 1
ATOM 877 C C . VAL A 1 115 ? 26.766 -11.898 -9.562 1 89.88 115 VAL A C 1
ATOM 879 O O . VAL A 1 115 ? 26.156 -11.281 -10.445 1 89.88 115 VAL A O 1
ATOM 882 N N . ASP A 1 116 ? 28.047 -12.188 -9.711 1 93.31 116 ASP A N 1
ATOM 883 C CA . ASP A 1 116 ? 28.844 -11.562 -10.75 1 93.31 116 ASP A CA 1
ATOM 884 C C . ASP A 1 116 ? 29.031 -12.5 -11.945 1 93.31 116 ASP A C 1
ATOM 886 O O . ASP A 1 116 ? 29.672 -12.133 -12.938 1 93.31 116 ASP A O 1
ATOM 890 N N . ASP A 1 117 ? 28.422 -13.633 -11.93 1 96.62 117 ASP A N 1
ATOM 891 C CA . ASP A 1 117 ? 28.672 -14.648 -12.945 1 96.62 117 ASP A CA 1
ATOM 892 C C . ASP A 1 117 ? 27.531 -14.695 -13.961 1 96.62 117 ASP A C 1
ATOM 894 O O . ASP A 1 117 ? 27.344 -15.711 -14.633 1 96.62 117 ASP A O 1
ATOM 898 N N . PHE A 1 118 ? 26.75 -13.609 -13.961 1 97.56 118 PHE A N 1
ATOM 899 C CA . PHE A 1 118 ? 25.688 -13.539 -14.961 1 97.56 118 PHE A CA 1
ATOM 900 C C . PHE A 1 118 ? 26.281 -13.477 -16.359 1 97.56 118 PHE A C 1
ATOM 902 O O . PHE A 1 118 ? 27.453 -13.156 -16.531 1 97.56 118 PHE A O 1
ATOM 909 N N . VAL A 1 119 ? 25.5 -13.836 -17.391 1 98.19 119 VAL A N 1
ATOM 910 C CA . VAL A 1 119 ? 25.922 -13.781 -18.797 1 98.19 119 VAL A CA 1
ATOM 911 C C . VAL A 1 119 ? 25.125 -12.695 -19.531 1 98.19 119 VAL A C 1
ATOM 913 O O . VAL A 1 119 ? 23.891 -12.688 -19.484 1 98.19 119 VAL A O 1
ATOM 916 N N . VAL A 1 120 ? 25.797 -11.797 -20.172 1 98.31 120 VAL A N 1
ATOM 917 C CA . VAL A 1 120 ? 25.141 -10.797 -21 1 98.31 120 VAL A CA 1
ATOM 918 C C . VAL A 1 120 ? 24.625 -11.445 -22.281 1 98.31 120 VAL A C 1
ATOM 920 O O . VAL A 1 120 ? 25.406 -11.953 -23.078 1 98.31 120 VAL A O 1
ATOM 923 N N . VAL A 1 121 ? 23.344 -11.43 -22.422 1 98.06 121 VAL A N 1
ATOM 924 C CA . VAL A 1 121 ? 22.688 -12.055 -23.562 1 98.06 121 VAL A CA 1
ATOM 925 C C . VAL A 1 121 ? 22.656 -11.078 -24.734 1 98.06 121 VAL A C 1
ATOM 927 O O . VAL A 1 121 ? 22.828 -11.484 -25.891 1 98.06 121 VAL A O 1
ATOM 930 N N . GLU A 1 122 ? 22.359 -9.828 -24.422 1 98.12 122 GLU A N 1
ATOM 931 C CA . GLU A 1 122 ? 22.203 -8.812 -25.469 1 98.12 122 GLU A CA 1
ATOM 932 C C . GLU A 1 122 ? 22.359 -7.406 -24.891 1 98.12 122 GLU A C 1
ATOM 934 O O . GLU A 1 122 ? 21.969 -7.148 -23.75 1 98.12 122 GLU A O 1
ATOM 939 N N . GLU A 1 123 ? 22.969 -6.555 -25.625 1 98.19 123 GLU A N 1
ATOM 940 C CA . GLU A 1 123 ? 23 -5.125 -25.344 1 98.19 123 GLU A CA 1
ATOM 941 C C . GLU A 1 123 ? 22.188 -4.34 -26.359 1 98.19 123 GLU A C 1
ATOM 943 O O . GLU A 1 123 ? 22.297 -4.566 -27.562 1 98.19 123 GLU A O 1
ATOM 948 N N . VAL A 1 124 ? 21.344 -3.549 -25.875 1 98.38 124 VAL A N 1
ATOM 949 C CA . VAL A 1 124 ? 20.438 -2.801 -26.734 1 98.38 124 VAL A CA 1
ATOM 950 C C . VAL A 1 124 ? 20.656 -1.302 -26.531 1 98.38 124 VAL A C 1
ATOM 952 O O . VAL A 1 124 ? 20.672 -0.823 -25.391 1 98.38 124 VAL A O 1
ATOM 955 N N . GLY A 1 125 ? 20.781 -0.587 -27.625 1 97.44 125 GLY A N 1
ATOM 956 C CA . GLY A 1 125 ? 21 0.848 -27.531 1 97.44 125 GLY A CA 1
ATOM 957 C C . GLY A 1 125 ? 22.422 1.216 -27.203 1 97.44 125 GLY A C 1
ATOM 958 O O . GLY A 1 125 ? 23.266 0.337 -26.969 1 97.44 125 GLY A O 1
ATOM 959 N N . THR A 1 126 ? 22.719 2.506 -27.297 1 96.88 126 THR A N 1
ATOM 960 C CA . THR A 1 126 ? 24.047 3.047 -27.016 1 96.88 126 THR A CA 1
ATOM 961 C C . THR A 1 126 ? 23.984 4.109 -25.922 1 96.88 126 THR A C 1
ATOM 963 O O . THR A 1 126 ? 23.203 5.066 -26.031 1 96.88 126 THR A O 1
ATOM 966 N N . PRO A 1 127 ? 24.719 3.842 -24.875 1 97.38 127 PRO A N 1
ATOM 967 C CA . PRO A 1 127 ? 24.766 4.887 -23.844 1 97.38 127 PRO A CA 1
ATOM 968 C C . PRO A 1 127 ? 25.078 6.266 -24.422 1 97.38 127 PRO A C 1
ATOM 970 O O . PRO A 1 127 ? 26.016 6.406 -25.219 1 97.38 127 PRO A O 1
ATOM 973 N N . ARG A 1 128 ? 24.328 7.207 -24.016 1 95.19 128 ARG A N 1
ATOM 974 C CA . ARG A 1 128 ? 24.516 8.578 -24.484 1 95.19 128 ARG A CA 1
ATOM 975 C C . ARG A 1 128 ? 25.812 9.164 -23.969 1 95.19 128 ARG A C 1
ATOM 977 O O . ARG A 1 128 ? 26.188 8.938 -22.812 1 95.19 128 ARG A O 1
ATOM 984 N N . GLN A 1 129 ? 26.5 9.875 -24.844 1 95.62 129 GLN A N 1
ATOM 985 C CA . GLN A 1 129 ? 27.672 10.641 -24.438 1 95.62 129 GLN A CA 1
ATOM 986 C C . GLN A 1 129 ? 27.297 12.094 -24.125 1 95.62 129 GLN A C 1
ATOM 988 O O . GLN A 1 129 ? 26.797 12.805 -25 1 95.62 129 GLN A O 1
ATOM 993 N N . PHE A 1 130 ? 27.594 12.477 -22.906 1 97.38 130 PHE A N 1
ATOM 994 C CA . PHE A 1 130 ? 27.234 13.82 -22.469 1 97.38 130 PHE A CA 1
ATOM 995 C C . PHE A 1 130 ? 28.422 14.773 -22.641 1 97.38 130 PHE A C 1
ATOM 997 O O . PHE A 1 130 ? 29.578 14.375 -22.406 1 97.38 130 PHE A O 1
ATOM 1004 N N . ASP A 1 131 ? 28.156 16.016 -22.984 1 97 131 ASP A N 1
ATOM 1005 C CA . ASP A 1 131 ? 29.188 17.062 -23.031 1 97 131 ASP A CA 1
ATOM 1006 C C . ASP A 1 131 ? 29.312 17.766 -21.688 1 97 131 ASP A C 1
ATOM 1008 O O . ASP A 1 131 ? 29.938 18.828 -21.594 1 97 131 ASP A O 1
ATOM 1012 N N . PHE A 1 132 ? 28.672 17.25 -20.719 1 98.12 132 PHE A N 1
ATOM 1013 C CA . PHE A 1 132 ? 28.703 17.703 -19.344 1 98.12 132 PHE A CA 1
ATOM 1014 C C . PHE A 1 132 ? 28.703 16.531 -18.375 1 98.12 132 PHE A C 1
ATOM 1016 O O . PHE A 1 132 ? 28.516 15.383 -18.797 1 98.12 132 PHE A O 1
ATOM 1023 N N . THR A 1 133 ? 29.047 16.781 -17.172 1 97.88 133 THR A N 1
ATOM 1024 C CA . THR A 1 133 ? 28.984 15.711 -16.172 1 97.88 133 THR A CA 1
ATOM 1025 C C . THR A 1 133 ? 27.547 15.375 -15.812 1 97.88 133 THR A C 1
ATOM 1027 O O . THR A 1 133 ? 26.828 16.203 -15.273 1 97.88 133 THR A O 1
ATOM 1030 N N . PRO A 1 134 ? 27.109 14.195 -16.125 1 98.06 134 PRO A N 1
ATOM 1031 C CA . PRO A 1 134 ? 25.719 13.844 -15.805 1 98.06 134 PRO A CA 1
ATOM 1032 C C . PRO A 1 134 ? 25.422 13.859 -14.312 1 98.06 134 PRO A C 1
ATOM 1034 O O . PRO A 1 134 ? 26.266 13.453 -13.508 1 98.06 134 PRO A O 1
ATOM 1037 N N . ARG A 1 135 ? 24.312 14.375 -13.977 1 98.19 135 ARG A N 1
ATOM 1038 C CA . ARG A 1 135 ? 23.828 14.367 -12.594 1 98.19 135 ARG A CA 1
ATOM 1039 C C . ARG A 1 135 ? 23.125 13.047 -12.266 1 98.19 135 ARG A C 1
ATOM 1041 O O . ARG A 1 135 ? 22.625 12.375 -13.156 1 98.19 135 ARG A O 1
ATOM 1048 N N . ASP A 1 136 ? 23.156 12.648 -11.016 1 97.81 136 ASP A N 1
ATOM 1049 C CA . ASP A 1 136 ? 22.438 11.43 -10.641 1 97.81 136 ASP A CA 1
ATOM 1050 C C . ASP A 1 136 ? 20.953 11.711 -10.43 1 97.81 136 ASP A C 1
ATOM 1052 O O . ASP A 1 136 ? 20.531 12.867 -10.406 1 97.81 136 ASP A O 1
ATOM 1056 N N . HIS A 1 137 ? 20.234 10.648 -10.258 1 98.31 137 HIS A N 1
ATOM 1057 C CA . HIS A 1 137 ? 18.781 10.75 -10.234 1 98.31 137 HIS A CA 1
ATOM 1058 C C . HIS A 1 137 ? 18.312 11.562 -9.039 1 98.31 137 HIS A C 1
ATOM 1060 O O . HIS A 1 137 ? 17.266 12.227 -9.102 1 98.31 137 HIS A O 1
ATOM 1066 N N . LEU A 1 138 ? 18.984 11.516 -7.93 1 98 138 LEU A N 1
ATOM 1067 C CA . LEU A 1 138 ? 18.531 12.242 -6.75 1 98 138 LEU A CA 1
ATOM 1068 C C . LEU A 1 138 ? 18.703 13.75 -6.941 1 98 138 LEU A C 1
ATOM 1070 O O . LEU A 1 138 ? 17.797 14.523 -6.617 1 98 138 LEU A O 1
ATOM 1074 N N . GLU A 1 139 ? 19.859 14.117 -7.441 1 98.06 139 GLU A N 1
ATOM 1075 C CA . GLU A 1 139 ? 20.094 15.523 -7.754 1 98.06 139 GLU A CA 1
ATOM 1076 C C . GLU A 1 139 ? 19.047 16.047 -8.742 1 98.06 139 GLU A C 1
ATOM 1078 O O . GLU A 1 139 ? 18.453 17.109 -8.523 1 98.06 139 GLU A O 1
ATOM 1083 N N . LEU A 1 140 ? 18.859 15.312 -9.797 1 98.75 140 LEU A N 1
ATOM 1084 C CA . LEU A 1 140 ? 17.859 15.703 -10.797 1 98.75 140 LEU A CA 1
ATOM 1085 C C . LEU A 1 140 ? 16.469 15.766 -10.18 1 98.75 140 LEU A C 1
ATOM 1087 O O . LEU A 1 140 ? 15.719 16.719 -10.43 1 98.75 140 LEU A O 1
ATOM 1091 N N . GLY A 1 141 ? 16.125 14.68 -9.398 1 98.62 141 GLY A N 1
ATOM 1092 C CA . GLY A 1 141 ? 14.82 14.641 -8.758 1 98.62 141 GLY A CA 1
ATOM 1093 C C . GLY A 1 141 ? 14.57 15.828 -7.848 1 98.62 141 GLY A C 1
ATOM 1094 O O . GLY A 1 141 ? 13.453 16.344 -7.797 1 98.62 141 GLY A O 1
ATOM 1095 N N . GLU A 1 142 ? 15.562 16.234 -7.129 1 98.06 142 GLU A N 1
ATOM 1096 C CA . GLU A 1 142 ? 15.445 17.391 -6.254 1 98.06 142 GLU A CA 1
ATOM 1097 C C . GLU A 1 142 ? 15.289 18.688 -7.066 1 98.06 142 GLU A C 1
ATOM 1099 O O . GLU A 1 142 ? 14.453 19.531 -6.746 1 98.06 142 GLU A O 1
ATOM 1104 N N . MET A 1 143 ? 16.094 18.828 -8.141 1 98.31 143 MET A N 1
ATOM 1105 C CA . MET A 1 143 ? 16.031 20 -9 1 98.31 143 MET A CA 1
ATOM 1106 C C . MET A 1 143 ? 14.648 20.141 -9.617 1 98.31 143 MET A C 1
ATOM 1108 O O . MET A 1 143 ? 14.141 21.266 -9.758 1 98.31 143 MET A O 1
ATOM 1112 N N . LEU A 1 144 ? 14.055 19.047 -9.922 1 98.75 144 LEU A N 1
ATOM 1113 C CA . LEU A 1 144 ? 12.781 19.031 -10.633 1 98.75 144 LEU A CA 1
ATOM 1114 C C . LEU A 1 144 ? 11.617 19.094 -9.656 1 98.75 144 LEU A C 1
ATOM 1116 O O . LEU A 1 144 ? 10.461 19.234 -10.07 1 98.75 144 LEU A O 1
ATOM 1120 N N . GLY A 1 145 ? 11.891 18.984 -8.305 1 98.19 145 GLY A N 1
ATOM 1121 C CA . GLY A 1 145 ? 10.812 18.797 -7.344 1 98.19 145 GLY A CA 1
ATOM 1122 C C . GLY A 1 145 ? 10.086 17.484 -7.5 1 98.19 145 GLY A C 1
ATOM 1123 O O . GLY A 1 145 ? 8.875 17.406 -7.301 1 98.19 145 GLY A O 1
ATOM 1124 N N . ALA A 1 146 ? 10.844 16.438 -7.883 1 98.69 146 ALA A N 1
ATOM 1125 C CA . ALA A 1 146 ? 10.242 15.164 -8.25 1 98.69 146 ALA A CA 1
ATOM 1126 C C . ALA A 1 146 ? 10.406 14.141 -7.125 1 98.69 146 ALA A C 1
ATOM 1128 O O . ALA A 1 146 ? 9.586 13.227 -6.984 1 98.69 146 ALA A O 1
ATOM 1129 N N . ILE A 1 147 ? 11.477 14.242 -6.352 1 98.75 147 ILE A N 1
ATOM 1130 C CA . ILE A 1 147 ? 11.82 13.281 -5.312 1 98.75 147 ILE A CA 1
ATOM 1131 C C . ILE A 1 147 ? 12.195 14.023 -4.031 1 98.75 147 ILE A C 1
ATOM 1133 O O . ILE A 1 147 ? 12.992 14.961 -4.059 1 98.75 147 ILE A O 1
ATOM 1137 N N . ASP A 1 148 ? 11.641 13.648 -2.92 1 98.62 148 ASP A N 1
ATOM 1138 C CA . ASP A 1 148 ? 11.977 14.227 -1.624 1 98.62 148 ASP A CA 1
ATOM 1139 C C . ASP A 1 148 ? 12.336 13.141 -0.613 1 98.62 148 ASP A C 1
ATOM 1141 O O . ASP A 1 148 ? 11.445 12.578 0.033 1 98.62 148 ASP A O 1
ATOM 1145 N N . THR A 1 149 ? 13.594 12.836 -0.405 1 98 149 THR A N 1
ATOM 1146 C CA . THR A 1 149 ? 14.031 11.805 0.526 1 98 149 THR A CA 1
ATOM 1147 C C . THR A 1 149 ? 14.164 12.367 1.938 1 98 149 THR A C 1
ATOM 1149 O O . THR A 1 149 ? 14.016 11.633 2.92 1 98 149 THR A O 1
ATOM 1152 N N . GLU A 1 150 ? 14.43 13.641 2.014 1 98 150 GLU A N 1
ATOM 1153 C CA . GLU A 1 150 ? 14.57 14.273 3.322 1 98 150 GLU A CA 1
ATOM 1154 C C . GLU A 1 150 ? 13.258 14.219 4.098 1 98 150 GLU A C 1
ATOM 1156 O O . GLU A 1 150 ? 13.219 13.758 5.242 1 98 150 GLU A O 1
ATOM 1161 N N . ARG A 1 151 ? 12.219 14.656 3.475 1 98.62 151 ARG A N 1
ATOM 1162 C CA . ARG A 1 151 ? 10.938 14.641 4.16 1 98.62 151 ARG A CA 1
ATOM 1163 C C . ARG A 1 151 ? 10.391 13.219 4.258 1 98.62 151 ARG A C 1
ATOM 1165 O O . ARG A 1 151 ? 9.641 12.898 5.188 1 98.62 151 ARG A O 1
ATOM 1172 N N . GLY A 1 152 ? 10.781 12.328 3.285 1 98.56 152 GLY A N 1
ATOM 1173 C CA . GLY A 1 152 ? 10.492 10.914 3.473 1 98.56 152 GLY A CA 1
ATOM 1174 C C . GLY A 1 152 ? 11.062 10.352 4.758 1 98.56 152 GLY A C 1
ATOM 1175 O O . GLY A 1 152 ? 10.367 9.656 5.5 1 98.56 152 GLY A O 1
ATOM 1176 N N . ALA A 1 153 ? 12.32 10.695 4.961 1 98 153 ALA A N 1
ATOM 1177 C CA . ALA A 1 153 ? 12.992 10.227 6.172 1 98 153 ALA A CA 1
ATOM 1178 C C . ALA A 1 153 ? 12.352 10.82 7.418 1 98 153 ALA A C 1
ATOM 1180 O O . ALA A 1 153 ? 12.227 10.148 8.445 1 98 153 ALA A O 1
ATOM 1181 N N . LYS A 1 154 ? 11.961 12.023 7.336 1 98.5 154 LYS A N 1
ATOM 1182 C CA . LYS A 1 154 ? 11.297 12.711 8.445 1 98.5 154 LYS A CA 1
ATOM 1183 C C . LYS A 1 154 ? 10 12.008 8.828 1 98.5 154 LYS A C 1
ATOM 1185 O O . LYS A 1 154 ? 9.742 11.773 10.008 1 98.5 154 LYS A O 1
ATOM 1190 N N . VAL A 1 155 ? 9.242 11.586 7.898 1 98.69 155 VAL A N 1
ATOM 1191 C CA . VAL A 1 155 ? 7.887 11.094 8.102 1 98.69 155 VAL A CA 1
ATOM 1192 C C . VAL A 1 155 ? 7.918 9.594 8.406 1 98.69 155 VAL A C 1
ATOM 1194 O O . VAL A 1 155 ? 7.141 9.109 9.227 1 98.69 155 VAL A O 1
ATOM 1197 N N . SER A 1 156 ? 8.859 8.844 7.758 1 98.56 156 SER A N 1
ATOM 1198 C CA . SER A 1 156 ? 8.758 7.391 7.762 1 98.56 156 SER A CA 1
ATOM 1199 C C . SER A 1 156 ? 10.094 6.75 8.125 1 98.56 156 SER A C 1
ATOM 1201 O O . SER A 1 156 ? 10.156 5.551 8.414 1 98.56 156 SER A O 1
ATOM 1203 N N . GLY A 1 157 ? 11.18 7.512 8.133 1 97.38 157 GLY A N 1
ATOM 1204 C CA . GLY A 1 157 ? 12.508 6.957 8.375 1 97.38 157 GLY A CA 1
ATOM 1205 C C . GLY A 1 157 ? 13.352 6.871 7.121 1 97.38 157 GLY A C 1
ATOM 1206 O O . GLY A 1 157 ? 12.875 7.16 6.02 1 97.38 157 GLY A O 1
ATOM 1207 N N . ALA A 1 158 ? 14.57 6.465 7.305 1 95.44 158 ALA A N 1
ATOM 1208 C CA . ALA A 1 158 ? 15.539 6.391 6.211 1 95.44 158 ALA A CA 1
ATOM 1209 C C . ALA A 1 158 ? 15.047 5.461 5.105 1 95.44 158 ALA A C 1
ATOM 1211 O O . ALA A 1 158 ? 14.391 4.453 5.383 1 95.44 158 ALA A O 1
ATOM 1212 N N . ARG A 1 159 ? 15.305 5.793 3.842 1 96.12 159 ARG A N 1
ATOM 1213 C CA . ARG A 1 159 ? 15.047 5.012 2.635 1 96.12 159 ARG A CA 1
ATOM 1214 C C . ARG A 1 159 ? 13.562 5 2.295 1 96.12 159 ARG A C 1
ATOM 1216 O O . ARG A 1 159 ? 13.109 4.168 1.507 1 96.12 159 ARG A O 1
ATOM 1223 N N . PHE A 1 160 ? 12.852 5.805 2.988 1 98 160 PHE A N 1
ATOM 1224 C CA . PHE A 1 160 ? 11.539 6.215 2.494 1 98 160 PHE A CA 1
ATOM 1225 C C . PHE A 1 160 ? 11.633 7.535 1.739 1 98 160 PHE A C 1
ATOM 1227 O O . PHE A 1 160 ? 12.633 8.25 1.847 1 98 160 PHE A O 1
ATOM 1234 N N . TYR A 1 161 ? 10.617 7.848 0.97 1 98.62 161 TYR A N 1
ATOM 1235 C CA . TYR A 1 161 ? 10.633 9.039 0.13 1 98.62 161 TYR A CA 1
ATOM 1236 C C . TYR A 1 161 ? 9.219 9.43 -0.29 1 98.62 161 TYR A C 1
ATOM 1238 O O . TYR A 1 161 ? 8.281 8.648 -0.134 1 98.62 161 TYR A O 1
ATOM 1246 N N . PHE A 1 162 ? 9.086 10.688 -0.706 1 98.88 162 PHE A N 1
ATOM 1247 C CA . PHE A 1 162 ? 7.91 11.156 -1.437 1 98.88 162 PHE A CA 1
ATOM 1248 C C . PHE A 1 162 ? 8.234 11.344 -2.914 1 98.88 162 PHE A C 1
ATOM 1250 O O . PHE A 1 162 ? 9.297 11.859 -3.26 1 98.88 162 PHE A O 1
ATOM 1257 N N . LEU A 1 163 ? 7.402 10.844 -3.783 1 98.94 163 LEU A N 1
ATOM 1258 C CA . LEU A 1 163 ? 7.383 11.422 -5.121 1 98.94 163 LEU A CA 1
ATOM 1259 C C . LEU A 1 163 ? 6.434 12.617 -5.188 1 98.94 163 LEU A C 1
ATOM 1261 O O . LEU A 1 163 ? 5.309 12.547 -4.68 1 98.94 163 LEU A O 1
ATOM 1265 N N . THR A 1 164 ? 6.891 13.711 -5.781 1 98.69 164 THR A N 1
ATOM 1266 C CA . THR A 1 164 ? 6.125 14.953 -5.793 1 98.69 164 THR A CA 1
ATOM 1267 C C . THR A 1 164 ? 6.086 15.547 -7.199 1 98.69 164 THR A C 1
ATOM 1269 O O . THR A 1 164 ? 7.035 15.398 -7.969 1 98.69 164 THR A O 1
ATOM 1272 N N . GLY A 1 165 ? 4.965 16.188 -7.527 1 98.44 165 GLY A N 1
ATOM 1273 C CA . GLY A 1 165 ? 4.867 16.875 -8.805 1 98.44 165 GLY A CA 1
ATOM 1274 C C . GLY A 1 165 ? 5.145 15.961 -9.992 1 98.44 165 GLY A C 1
ATOM 1275 O O . GLY A 1 165 ? 4.504 14.914 -10.141 1 98.44 165 GLY A O 1
ATOM 1276 N N . VAL A 1 166 ? 6.16 16.281 -10.719 1 98.62 166 VAL A N 1
ATOM 1277 C CA . VAL A 1 166 ? 6.457 15.562 -11.953 1 98.62 166 VAL A CA 1
ATOM 1278 C C . VAL A 1 166 ? 6.957 14.156 -11.633 1 98.62 166 VAL A C 1
ATOM 1280 O O . VAL A 1 166 ? 6.816 13.242 -12.453 1 98.62 166 VAL A O 1
ATOM 1283 N N . GLY A 1 167 ? 7.559 13.992 -10.391 1 98.75 167 GLY A N 1
ATOM 1284 C CA . GLY A 1 167 ? 7.945 12.648 -9.984 1 98.75 167 GLY A CA 1
ATOM 1285 C C . GLY A 1 167 ? 6.766 11.711 -9.82 1 98.75 167 GLY A C 1
ATOM 1286 O O . GLY A 1 167 ? 6.812 10.562 -10.258 1 98.75 167 GLY A O 1
ATOM 1287 N N . ALA A 1 168 ? 5.711 12.234 -9.195 1 98.88 168 ALA A N 1
ATOM 1288 C CA . ALA A 1 168 ? 4.484 11.453 -9.047 1 98.88 168 ALA A CA 1
ATOM 1289 C C . ALA A 1 168 ? 3.855 11.156 -10.406 1 98.88 168 ALA A C 1
ATOM 1291 O O . ALA A 1 168 ? 3.402 10.039 -10.656 1 98.88 168 ALA A O 1
ATOM 1292 N N . LEU A 1 169 ? 3.867 12.094 -11.266 1 98.75 169 LEU A N 1
ATOM 1293 C CA . LEU A 1 169 ? 3.266 11.93 -12.586 1 98.75 169 LEU A CA 1
ATOM 1294 C C . LEU A 1 169 ? 4.055 10.922 -13.414 1 98.75 169 LEU A C 1
ATOM 1296 O O . LEU A 1 169 ? 3.467 10.141 -14.172 1 98.75 169 LEU A O 1
ATOM 1300 N N . LEU A 1 170 ? 5.344 10.945 -13.258 1 98.81 170 LEU A N 1
ATOM 1301 C CA . LEU A 1 170 ? 6.176 9.977 -13.969 1 98.81 170 LEU A CA 1
ATOM 1302 C C . LEU A 1 170 ? 5.867 8.555 -13.523 1 98.81 170 LEU A C 1
ATOM 1304 O O . LEU A 1 170 ? 5.73 7.652 -14.352 1 98.81 170 LEU A O 1
ATOM 1308 N N . GLU A 1 171 ? 5.777 8.367 -12.234 1 98.81 171 GLU A N 1
ATOM 1309 C CA . GLU A 1 171 ? 5.465 7.023 -11.758 1 98.81 171 GLU A CA 1
ATOM 1310 C C . GLU A 1 171 ? 4.102 6.562 -12.258 1 98.81 171 GLU A C 1
ATOM 1312 O O . GLU A 1 171 ? 3.975 5.461 -12.797 1 98.81 171 GLU A O 1
ATOM 1317 N N . LEU A 1 172 ? 3.119 7.414 -12.086 1 98.81 172 LEU A N 1
ATOM 1318 C CA . LEU A 1 172 ? 1.773 7.051 -12.516 1 98.81 172 LEU A CA 1
ATOM 1319 C C . LEU A 1 172 ? 1.74 6.777 -14.016 1 98.81 172 LEU A C 1
ATOM 1321 O O . LEU A 1 172 ? 1.059 5.852 -14.469 1 98.81 172 LEU A O 1
ATOM 1325 N N . GLY A 1 173 ? 2.445 7.605 -14.742 1 98.75 173 GLY A N 1
ATOM 1326 C CA . GLY A 1 173 ? 2.523 7.387 -16.188 1 98.75 173 GLY A CA 1
ATOM 1327 C C . GLY A 1 173 ? 3.119 6.043 -16.547 1 98.75 173 GLY A C 1
ATOM 1328 O O . GLY A 1 173 ? 2.578 5.324 -17.391 1 98.75 173 GLY A O 1
ATOM 1329 N N . LEU A 1 174 ? 4.234 5.68 -15.906 1 98.75 174 LEU A N 1
ATOM 1330 C CA . LEU A 1 174 ? 4.91 4.41 -16.141 1 98.75 174 LEU A CA 1
ATOM 1331 C C . LEU A 1 174 ? 3.986 3.236 -15.836 1 98.75 174 LEU A C 1
ATOM 1333 O O . LEU A 1 174 ? 3.871 2.307 -16.641 1 98.75 174 LEU A O 1
ATOM 1337 N N . LEU A 1 175 ? 3.344 3.283 -14.695 1 98.81 175 LEU A N 1
ATOM 1338 C CA . LEU A 1 175 ? 2.512 2.174 -14.242 1 98.81 175 LEU A CA 1
ATOM 1339 C C . LEU A 1 175 ? 1.261 2.045 -15.109 1 98.81 175 LEU A C 1
ATOM 1341 O O . LEU A 1 175 ? 0.85 0.934 -15.453 1 98.81 175 LEU A O 1
ATOM 1345 N N . ASN A 1 176 ? 0.671 3.164 -15.469 1 98.75 176 ASN A N 1
ATOM 1346 C CA . ASN A 1 176 ? -0.5 3.127 -16.344 1 98.75 176 ASN A CA 1
ATOM 1347 C C . ASN A 1 176 ? -0.148 2.611 -17.734 1 98.75 176 ASN A C 1
ATOM 1349 O O . ASN A 1 176 ? -0.913 1.851 -18.328 1 98.75 176 ASN A O 1
ATOM 1353 N N . LEU A 1 177 ? 0.976 3.076 -18.234 1 98.75 177 LEU A N 1
ATOM 1354 C CA . LEU A 1 177 ? 1.431 2.584 -19.531 1 98.75 177 LEU A CA 1
ATOM 1355 C C . LEU A 1 177 ? 1.625 1.072 -19.5 1 98.75 177 LEU A C 1
ATOM 1357 O O . LEU A 1 177 ? 1.211 0.371 -20.422 1 98.75 177 LEU A O 1
ATOM 1361 N N . ALA A 1 178 ? 2.244 0.585 -18.469 1 98.88 178 ALA A N 1
ATOM 1362 C CA . ALA A 1 178 ? 2.465 -0.849 -18.312 1 98.88 178 ALA A CA 1
ATOM 1363 C C . ALA A 1 178 ? 1.142 -1.607 -18.25 1 98.88 178 ALA A C 1
ATOM 1365 O O . ALA A 1 178 ? 0.984 -2.637 -18.922 1 98.88 178 ALA A O 1
ATOM 1366 N N . MET A 1 179 ? 0.186 -1.12 -17.5 1 98.75 179 MET A N 1
ATOM 1367 C CA . MET A 1 179 ? -1.127 -1.749 -17.391 1 98.75 179 MET A CA 1
ATOM 1368 C C . MET A 1 179 ? -1.823 -1.792 -18.75 1 98.75 179 MET A C 1
ATOM 1370 O O . MET A 1 179 ? -2.381 -2.822 -19.141 1 98.75 179 MET A O 1
ATOM 1374 N N . GLN A 1 180 ? -1.76 -0.693 -19.406 1 98.06 180 GLN A N 1
ATOM 1375 C CA . GLN A 1 180 ? -2.387 -0.6 -20.734 1 98.06 180 GLN A CA 1
ATOM 1376 C C . GLN A 1 180 ? -1.787 -1.615 -21.703 1 98.06 180 GLN A C 1
ATOM 1378 O O . GLN A 1 180 ? -2.516 -2.291 -22.422 1 98.06 180 GLN A O 1
ATOM 1383 N N . ARG A 1 181 ? -0.452 -1.73 -21.703 1 98.25 181 ARG A N 1
ATOM 1384 C CA . ARG A 1 181 ? 0.228 -2.668 -22.594 1 98.25 181 ARG A CA 1
ATOM 1385 C C . ARG A 1 181 ? -0.126 -4.109 -22.234 1 98.25 181 ARG A C 1
ATOM 1387 O O . ARG A 1 181 ? -0.388 -4.926 -23.125 1 98.25 181 ARG A O 1
ATOM 1394 N N . ALA A 1 182 ? -0.154 -4.414 -20.969 1 98.75 182 ALA A N 1
ATOM 1395 C CA . ALA A 1 182 ? -0.464 -5.773 -20.531 1 98.75 182 ALA A CA 1
ATOM 1396 C C . ALA A 1 182 ? -1.891 -6.16 -20.906 1 98.75 182 ALA A C 1
ATOM 1398 O O . ALA A 1 182 ? -2.129 -7.262 -21.406 1 98.75 182 ALA A O 1
ATOM 1399 N N . VAL A 1 183 ? -2.822 -5.258 -20.703 1 98.25 183 VAL A N 1
ATOM 1400 C CA . VAL A 1 183 ? -4.219 -5.531 -21.016 1 98.25 183 VAL A CA 1
ATOM 1401 C C . VAL A 1 183 ? -4.367 -5.742 -22.531 1 98.25 183 VAL A C 1
ATOM 1403 O O . VAL A 1 183 ? -5.07 -6.656 -22.969 1 98.25 183 VAL A O 1
ATOM 1406 N N . ALA A 1 184 ? -3.691 -4.934 -23.297 1 97.81 184 ALA A N 1
ATOM 1407 C CA . ALA A 1 184 ? -3.715 -5.07 -24.75 1 97.81 184 ALA A CA 1
ATOM 1408 C C . ALA A 1 184 ? -3.156 -6.422 -25.188 1 97.81 184 ALA A C 1
ATOM 1410 O O . ALA A 1 184 ? -3.553 -6.961 -26.219 1 97.81 184 ALA A O 1
ATOM 1411 N N . ASN A 1 185 ? -2.264 -6.973 -24.359 1 98 185 ASN A N 1
ATOM 1412 C CA . ASN A 1 185 ? -1.631 -8.25 -24.672 1 98 185 ASN A CA 1
ATOM 1413 C C . ASN A 1 185 ? -2.4 -9.422 -24.062 1 98 185 ASN A C 1
ATOM 1415 O O . ASN A 1 185 ? -1.903 -10.547 -24.031 1 98 185 ASN A O 1
ATOM 1419 N N . GLY A 1 186 ? -3.52 -9.133 -23.531 1 97.44 186 GLY A N 1
ATOM 1420 C CA . GLY A 1 186 ? -4.418 -10.211 -23.141 1 97.44 186 GLY A CA 1
ATOM 1421 C C . GLY A 1 186 ? -4.34 -10.539 -21.656 1 97.44 186 GLY A C 1
ATOM 1422 O O . GLY A 1 186 ? -4.926 -11.523 -21.203 1 97.44 186 GLY A O 1
ATOM 1423 N N . PHE A 1 187 ? -3.65 -9.797 -20.844 1 98.75 187 PHE A N 1
ATOM 1424 C CA . PHE A 1 187 ? -3.59 -10.023 -19.406 1 98.75 187 PHE A CA 1
ATOM 1425 C C . PHE A 1 187 ? -4.867 -9.547 -18.734 1 98.75 187 PHE A C 1
ATOM 1427 O O . PHE A 1 187 ? -5.445 -8.531 -19.125 1 98.75 187 PHE A O 1
ATOM 1434 N N . THR A 1 188 ? -5.309 -10.234 -17.703 1 98.75 188 THR A N 1
ATOM 1435 C CA . THR A 1 188 ? -6.359 -9.766 -16.812 1 98.75 188 THR A CA 1
ATOM 1436 C C . THR A 1 188 ? -5.785 -8.836 -15.75 1 98.75 188 THR A C 1
ATOM 1438 O O . THR A 1 188 ? -4.938 -9.242 -14.953 1 98.75 188 THR A O 1
ATOM 1441 N N . PRO A 1 189 ? -6.207 -7.57 -15.766 1 98.81 189 PRO A N 1
ATOM 1442 C CA . PRO A 1 189 ? -5.699 -6.66 -14.734 1 98.81 189 PRO A CA 1
ATOM 1443 C C . PRO A 1 189 ? -6.215 -7.004 -13.336 1 98.81 189 PRO A C 1
ATOM 1445 O O . PRO A 1 189 ? -7.371 -7.398 -13.18 1 98.81 189 PRO A O 1
ATOM 1448 N N . MET A 1 190 ? -5.352 -6.891 -12.328 1 98.88 190 MET A N 1
ATOM 1449 C CA . MET A 1 190 ? -5.648 -7.23 -10.938 1 98.88 190 MET A CA 1
ATOM 1450 C C . MET A 1 190 ? -5.172 -6.125 -9.992 1 98.88 190 MET A C 1
ATOM 1452 O O . MET A 1 190 ? -4.125 -5.52 -10.227 1 98.88 190 MET A O 1
ATOM 1456 N N . ILE A 1 191 ? -5.938 -5.812 -8.992 1 98.94 191 ILE A N 1
ATOM 1457 C CA . ILE A 1 191 ? -5.496 -5.109 -7.793 1 98.94 191 ILE A CA 1
ATOM 1458 C C . ILE A 1 191 ? -5.527 -6.059 -6.598 1 98.94 191 ILE A C 1
ATOM 1460 O O . ILE A 1 191 ? -6.578 -6.266 -5.988 1 98.94 191 ILE A O 1
ATOM 1464 N N . PRO A 1 192 ? -4.418 -6.625 -6.234 1 98.88 192 PRO A N 1
ATOM 1465 C CA . PRO A 1 192 ? -4.379 -7.637 -5.176 1 98.88 192 PRO A CA 1
ATOM 1466 C C . PRO A 1 192 ? -4.164 -7.031 -3.789 1 98.88 192 PRO A C 1
ATOM 1468 O O . PRO A 1 192 ? -3.742 -5.879 -3.672 1 98.88 192 PRO A O 1
ATOM 1471 N N . PRO A 1 193 ? -4.504 -7.762 -2.754 1 98.75 193 PRO A N 1
ATOM 1472 C CA . PRO A 1 193 ? -4.09 -7.348 -1.412 1 98.75 193 PRO A CA 1
ATOM 1473 C C . PRO A 1 193 ? -2.574 -7.387 -1.225 1 98.75 193 PRO A C 1
ATOM 1475 O O . PRO A 1 193 ? -1.88 -8.133 -1.923 1 98.75 193 PRO A O 1
ATOM 1478 N N . VAL A 1 194 ? -2.117 -6.523 -0.299 1 98.75 194 VAL A N 1
ATOM 1479 C CA . VAL A 1 194 ? -0.673 -6.484 -0.097 1 98.75 194 VAL A CA 1
ATOM 1480 C C . VAL A 1 194 ? -0.332 -6.984 1.305 1 98.75 194 VAL A C 1
ATOM 1482 O O . VAL A 1 194 ? 0.831 -6.953 1.715 1 98.75 194 VAL A O 1
ATOM 1485 N N . LEU A 1 195 ? -1.288 -7.344 2.104 1 98.75 195 LEU A N 1
ATOM 1486 C CA . LEU A 1 195 ? -1.169 -8.141 3.316 1 98.75 195 LEU A CA 1
ATOM 1487 C C . LEU A 1 195 ? -1.641 -9.57 3.072 1 98.75 195 LEU A C 1
ATOM 1489 O O . LEU A 1 195 ? -2.766 -9.789 2.619 1 98.75 195 LEU A O 1
ATOM 1493 N N . VAL A 1 196 ? -0.778 -10.547 3.406 1 98.62 196 VAL A N 1
ATOM 1494 C CA . VAL A 1 196 ? -1.154 -11.922 3.076 1 98.62 196 VAL A CA 1
ATOM 1495 C C . VAL A 1 196 ? -0.893 -12.828 4.277 1 98.62 196 VAL A C 1
ATOM 1497 O O . VAL A 1 196 ? -0.083 -12.5 5.145 1 98.62 196 VAL A O 1
ATOM 1500 N N . LYS A 1 197 ? -1.519 -13.93 4.258 1 98.38 197 LYS A N 1
ATOM 1501 C CA . LYS A 1 197 ? -1.339 -14.945 5.285 1 98.38 197 LYS A CA 1
ATOM 1502 C C . LYS A 1 197 ? 0.026 -15.617 5.16 1 98.38 197 LYS A C 1
ATOM 1504 O O . LYS A 1 197 ? 0.63 -15.617 4.086 1 98.38 197 LYS A O 1
ATOM 1509 N N . PRO A 1 198 ? 0.456 -16.234 6.262 1 97 198 PRO A N 1
ATOM 1510 C CA . PRO A 1 198 ? 1.753 -16.906 6.238 1 97 198 PRO A CA 1
ATOM 1511 C C . PRO A 1 198 ? 1.826 -18 5.176 1 97 198 PRO A C 1
ATOM 1513 O O . PRO A 1 198 ? 2.855 -18.156 4.516 1 97 198 PRO A O 1
ATOM 1516 N N . GLU A 1 199 ? 0.797 -18.734 5 1 96.5 199 GLU A N 1
ATOM 1517 C CA . GLU A 1 199 ? 0.806 -19.844 4.043 1 96.5 199 GLU A CA 1
ATOM 1518 C C . GLU A 1 199 ? 0.98 -19.328 2.615 1 96.5 199 GLU A C 1
ATOM 1520 O O . GLU A 1 199 ? 1.609 -19.984 1.786 1 96.5 199 GLU A O 1
ATOM 1525 N N . THR A 1 200 ? 0.379 -18.156 2.332 1 97.56 200 THR A N 1
ATOM 1526 C CA . THR A 1 200 ? 0.527 -17.547 1.013 1 97.56 200 THR A CA 1
ATOM 1527 C C . THR A 1 200 ? 1.966 -17.094 0.787 1 97.56 200 THR A C 1
ATOM 1529 O O . THR A 1 200 ? 2.535 -17.328 -0.281 1 97.56 200 THR A O 1
ATOM 1532 N N . MET A 1 201 ? 2.488 -16.469 1.786 1 96.5 201 MET A N 1
ATOM 1533 C CA . MET A 1 201 ? 3.875 -16.016 1.702 1 96.5 201 MET A CA 1
ATOM 1534 C C . MET A 1 201 ? 4.82 -17.203 1.533 1 96.5 201 MET A C 1
ATOM 1536 O O . MET A 1 201 ? 5.715 -17.172 0.69 1 96.5 201 MET A O 1
ATOM 1540 N N . ASP A 1 202 ? 4.629 -18.234 2.287 1 94.5 202 ASP A N 1
ATOM 1541 C CA . ASP A 1 202 ? 5.453 -19.438 2.244 1 94.5 202 ASP A CA 1
ATOM 1542 C C . ASP A 1 202 ? 5.34 -20.141 0.89 1 94.5 202 ASP A C 1
ATOM 1544 O O . ASP A 1 202 ? 6.297 -20.75 0.418 1 94.5 202 ASP A O 1
ATOM 1548 N N . GLY A 1 203 ? 4.168 -20 0.338 1 94.38 203 GLY A N 1
ATOM 1549 C CA . GLY A 1 203 ? 3.889 -20.672 -0.924 1 94.38 203 GLY A CA 1
ATOM 1550 C C . GLY A 1 203 ? 4.777 -20.188 -2.059 1 94.38 203 GLY A C 1
ATOM 1551 O O . GLY A 1 203 ? 5.016 -20.938 -3.016 1 94.38 203 GLY A O 1
ATOM 1552 N N . THR A 1 204 ? 5.27 -19.016 -1.942 1 93.31 204 THR A N 1
ATOM 1553 C CA . THR A 1 204 ? 6.094 -18.469 -3.016 1 93.31 204 THR A CA 1
ATOM 1554 C C . THR A 1 204 ? 7.574 -18.578 -2.67 1 93.31 204 THR A C 1
ATOM 1556 O O . THR A 1 204 ? 8.438 -18.203 -3.473 1 93.31 204 THR A O 1
ATOM 1559 N N . GLY A 1 205 ? 7.883 -19.016 -1.52 1 89.94 205 GLY A N 1
ATOM 1560 C CA . GLY A 1 205 ? 9.273 -19.219 -1.128 1 89.94 205 GLY A CA 1
ATOM 1561 C C . GLY A 1 205 ? 9.883 -18 -0.465 1 89.94 205 GLY A C 1
ATOM 1562 O O . GLY A 1 205 ? 11.109 -17.906 -0.359 1 89.94 205 GLY A O 1
ATOM 1563 N N . PHE A 1 206 ? 9.07 -17.109 -0.044 1 86.81 206 PHE A N 1
ATOM 1564 C CA . PHE A 1 206 ? 9.617 -15.859 0.472 1 86.81 206 PHE A CA 1
ATOM 1565 C C . PHE A 1 206 ? 9.711 -15.898 1.993 1 86.81 206 PHE A C 1
ATOM 1567 O O . PHE A 1 206 ? 10.117 -14.914 2.619 1 86.81 206 PHE A O 1
ATOM 1574 N N . LEU A 1 207 ? 9.344 -16.969 2.551 1 85.38 207 LEU A N 1
ATOM 1575 C CA . LEU A 1 207 ? 9.562 -17.141 3.982 1 85.38 207 LEU A CA 1
ATOM 1576 C C . LEU A 1 207 ? 10.75 -18.062 4.242 1 85.38 207 LEU A C 1
ATOM 1578 O O . LEU A 1 207 ? 11.391 -18.547 3.303 1 85.38 207 LEU A O 1
ATOM 1582 N N . GLY A 1 208 ? 11.125 -18.266 5.477 1 77.12 208 GLY A N 1
ATOM 1583 C CA . GLY A 1 208 ? 12.328 -19.031 5.801 1 77.12 208 GLY A CA 1
ATOM 1584 C C . GLY A 1 208 ? 13.586 -18.188 5.793 1 77.12 208 GLY A C 1
ATOM 1585 O O . GLY A 1 208 ? 13.734 -17.266 6.605 1 77.12 208 GLY A O 1
ATOM 1586 N N . GLU A 1 209 ? 14.336 -18.391 4.691 1 70.56 209 GLU A N 1
ATOM 1587 C CA . GLU A 1 209 ? 15.609 -17.688 4.594 1 70.56 209 GLU A CA 1
ATOM 1588 C C . GLU A 1 209 ? 15.391 -16.203 4.352 1 70.56 209 GLU A C 1
ATOM 1590 O O . GLU A 1 209 ? 16.234 -15.375 4.707 1 70.56 209 GLU A O 1
ATOM 1595 N N . HIS A 1 210 ? 14.219 -15.906 3.854 1 73.31 210 HIS A N 1
ATOM 1596 C CA . HIS A 1 210 ? 13.969 -14.523 3.465 1 73.31 210 HIS A CA 1
ATOM 1597 C C . HIS A 1 210 ? 13.086 -13.82 4.48 1 73.31 210 HIS A C 1
ATOM 1599 O O . HIS A 1 210 ? 12.617 -12.703 4.238 1 73.31 210 HIS A O 1
ATOM 1605 N N . ALA A 1 211 ? 12.914 -14.398 5.609 1 77.06 211 ALA A N 1
ATOM 1606 C CA . ALA A 1 211 ? 12 -13.875 6.625 1 77.06 211 ALA A CA 1
ATOM 1607 C C . ALA A 1 211 ? 12.453 -12.508 7.125 1 77.06 211 ALA A C 1
ATOM 1609 O O . ALA A 1 211 ? 11.633 -11.648 7.434 1 77.06 211 ALA A O 1
ATOM 1610 N N . ALA A 1 212 ? 13.703 -12.312 7.035 1 82.44 212 ALA A N 1
ATOM 1611 C CA . ALA A 1 212 ? 14.227 -11.039 7.531 1 82.44 212 ALA A CA 1
ATOM 1612 C C . ALA A 1 212 ? 13.938 -9.906 6.559 1 82.44 212 ALA A C 1
ATOM 1614 O O . ALA A 1 212 ? 13.961 -8.734 6.934 1 82.44 212 ALA A O 1
ATOM 1615 N N . GLU A 1 213 ? 13.609 -10.242 5.332 1 88.38 213 GLU A N 1
ATOM 1616 C CA . GLU A 1 213 ? 13.438 -9.242 4.277 1 88.38 213 GLU A CA 1
ATOM 1617 C C . GLU A 1 213 ? 11.977 -8.805 4.172 1 88.38 213 GLU A C 1
ATOM 1619 O O . GLU A 1 213 ? 11.656 -7.879 3.426 1 88.38 213 GLU A O 1
ATOM 1624 N N . VAL A 1 214 ? 11.164 -9.445 4.965 1 93.81 214 VAL A N 1
ATOM 1625 C CA . VAL A 1 214 ? 9.742 -9.148 4.816 1 93.81 214 VAL A CA 1
ATOM 1626 C C . VAL A 1 214 ? 9.211 -8.531 6.105 1 93.81 214 VAL A C 1
ATOM 1628 O O . VAL A 1 214 ? 9.711 -8.812 7.195 1 93.81 214 VAL A O 1
ATOM 1631 N N . TYR A 1 215 ? 8.234 -7.629 5.98 1 97.25 215 TYR A N 1
ATOM 1632 C CA . TYR A 1 215 ? 7.547 -7.035 7.121 1 97.25 215 TYR A CA 1
ATOM 1633 C C . TYR A 1 215 ? 6.477 -7.98 7.664 1 97.25 215 TYR A C 1
ATOM 1635 O O . TYR A 1 215 ? 5.695 -8.547 6.898 1 97.25 215 TYR A O 1
ATOM 1643 N N . HIS A 1 216 ? 6.5 -8.164 8.953 1 96.56 216 HIS A N 1
ATOM 1644 C CA . HIS A 1 216 ? 5.535 -9.023 9.625 1 96.56 216 HIS A CA 1
ATOM 1645 C C . HIS A 1 216 ? 4.703 -8.234 10.633 1 96.56 216 HIS A C 1
ATOM 1647 O O . HIS A 1 216 ? 5.23 -7.383 11.352 1 96.56 216 HIS A O 1
ATOM 1653 N N . LEU A 1 217 ? 3.381 -8.406 10.625 1 97.12 217 LEU A N 1
ATOM 1654 C CA . LEU A 1 217 ? 2.441 -7.871 11.602 1 97.12 217 LEU A CA 1
ATOM 1655 C C . LEU A 1 217 ? 1.979 -8.961 12.57 1 97.12 217 LEU A C 1
ATOM 1657 O O . LEU A 1 217 ? 0.931 -9.578 12.359 1 97.12 217 LEU A O 1
ATOM 1661 N N . PRO A 1 218 ? 2.613 -9.102 13.672 1 95.62 218 PRO A N 1
ATOM 1662 C CA . PRO A 1 218 ? 2.387 -10.258 14.539 1 95.62 218 PRO A CA 1
ATOM 1663 C C . PRO A 1 218 ? 0.977 -10.289 15.125 1 95.62 218 PRO A C 1
ATOM 1665 O O . PRO A 1 218 ? 0.4 -11.359 15.305 1 95.62 218 PRO A O 1
ATOM 1668 N N . ALA A 1 219 ? 0.384 -9.125 15.461 1 94.19 219 ALA A N 1
ATOM 1669 C CA . ALA A 1 219 ? -0.936 -9.078 16.094 1 94.19 219 ALA A CA 1
ATOM 1670 C C . ALA A 1 219 ? -1.994 -9.703 15.18 1 94.19 219 ALA A C 1
ATOM 1672 O O . ALA A 1 219 ? -2.971 -10.281 15.664 1 94.19 219 ALA A O 1
ATOM 1673 N N . ASP A 1 220 ? -1.763 -9.656 13.867 1 95.44 220 ASP A N 1
ATOM 1674 C CA . ASP A 1 220 ? -2.719 -10.156 12.891 1 95.44 220 ASP A CA 1
ATOM 1675 C C . ASP A 1 220 ? -2.164 -11.383 12.164 1 95.44 220 ASP A C 1
ATOM 1677 O O . ASP A 1 220 ? -2.893 -12.062 11.438 1 95.44 220 ASP A O 1
ATOM 1681 N N . ASP A 1 221 ? -0.932 -11.664 12.375 1 97 221 ASP A N 1
ATOM 1682 C CA . ASP A 1 221 ? -0.176 -12.719 11.711 1 97 221 ASP A CA 1
ATOM 1683 C C . ASP A 1 221 ? -0.266 -12.578 10.195 1 97 221 ASP A C 1
ATOM 1685 O O . ASP A 1 221 ? -0.639 -13.531 9.5 1 97 221 ASP A O 1
ATOM 1689 N N . LEU A 1 222 ? -0.023 -11.43 9.664 1 98.06 222 LEU A N 1
ATOM 1690 C CA . LEU A 1 222 ? 0.004 -11.094 8.242 1 98.06 222 LEU A CA 1
ATOM 1691 C C . LEU A 1 222 ? 1.377 -10.578 7.832 1 98.06 222 LEU A C 1
ATOM 1693 O O . LEU A 1 222 ? 2.156 -10.133 8.68 1 98.06 222 LEU A O 1
ATOM 1697 N N . TYR A 1 223 ? 1.685 -10.703 6.578 1 98.06 223 TYR A N 1
ATOM 1698 C CA . TYR A 1 223 ? 2.936 -10.211 6.012 1 98.06 223 TYR A CA 1
ATOM 1699 C C . TYR A 1 223 ? 2.672 -9.195 4.902 1 98.06 223 TYR A C 1
ATOM 1701 O O . TYR A 1 223 ? 1.744 -9.367 4.109 1 98.06 223 TYR A O 1
ATOM 1709 N N . LEU A 1 224 ? 3.449 -8.109 4.879 1 98.56 224 LEU A N 1
ATOM 1710 C CA . LEU A 1 224 ? 3.465 -7.227 3.717 1 98.56 224 LEU A CA 1
ATOM 1711 C C . LEU A 1 224 ? 4.266 -7.848 2.576 1 98.56 224 LEU A C 1
ATOM 1713 O O . LEU A 1 224 ? 5.336 -8.414 2.803 1 98.56 224 LEU A O 1
ATOM 1717 N N . VAL A 1 225 ? 3.771 -7.738 1.396 1 98.12 225 VAL A N 1
ATOM 1718 C CA . VAL A 1 225 ? 4.398 -8.438 0.278 1 98.12 225 VAL A CA 1
ATOM 1719 C C . VAL A 1 225 ? 5.469 -7.543 -0.352 1 98.12 225 VAL A C 1
ATOM 1721 O O . VAL A 1 225 ? 5.312 -6.32 -0.399 1 98.12 225 VAL A O 1
ATOM 1724 N N . GLY A 1 226 ? 6.512 -8.148 -0.861 1 97.31 226 GLY A N 1
ATOM 1725 C CA . GLY A 1 226 ? 7.555 -7.426 -1.575 1 97.31 226 GLY A CA 1
ATOM 1726 C C . GLY A 1 226 ? 7.324 -7.371 -3.072 1 97.31 226 GLY A C 1
ATOM 1727 O O . GLY A 1 226 ? 8.117 -6.777 -3.807 1 97.31 226 GLY A O 1
ATOM 1728 N N . THR A 1 227 ? 6.289 -8.086 -3.527 1 97.38 227 THR A N 1
ATOM 1729 C CA . THR A 1 227 ? 5.887 -8.18 -4.926 1 97.38 227 THR A CA 1
ATOM 1730 C C . THR A 1 227 ? 4.473 -8.734 -5.047 1 97.38 227 THR A C 1
ATOM 1732 O O . THR A 1 227 ? 4.055 -9.562 -4.242 1 97.38 227 THR A O 1
ATOM 1735 N N . SER A 1 228 ? 3.723 -8.273 -6.082 1 97.88 228 SER A N 1
ATOM 1736 C CA . SER A 1 228 ? 2.391 -8.812 -6.32 1 97.88 228 SER A CA 1
ATOM 1737 C C . SER A 1 228 ? 2.457 -10.281 -6.73 1 97.88 228 SER A C 1
ATOM 1739 O O . SER A 1 228 ? 1.434 -10.969 -6.77 1 97.88 228 SER A O 1
ATOM 1741 N N . GLU A 1 229 ? 3.605 -10.836 -6.988 1 98.12 229 GLU A N 1
ATOM 1742 C CA . GLU A 1 229 ? 3.795 -12.258 -7.254 1 98.12 229 GLU A CA 1
ATOM 1743 C C . GLU A 1 229 ? 3.172 -13.109 -6.156 1 98.12 229 GLU A C 1
ATOM 1745 O O . GLU A 1 229 ? 2.561 -14.141 -6.438 1 98.12 229 GLU A O 1
ATOM 1750 N N . VAL A 1 230 ? 3.275 -12.648 -4.93 1 98.38 230 VAL A N 1
ATOM 1751 C CA . VAL A 1 230 ? 2.877 -13.438 -3.768 1 98.38 230 VAL A CA 1
ATOM 1752 C C . VAL A 1 230 ? 1.362 -13.625 -3.768 1 98.38 230 VAL A C 1
ATOM 1754 O O . VAL A 1 230 ? 0.873 -14.758 -3.822 1 98.38 230 VAL A O 1
ATOM 1757 N N . PRO A 1 231 ? 0.601 -12.5 -3.768 1 98.81 231 PRO A N 1
ATOM 1758 C CA . PRO A 1 231 ? -0.846 -12.727 -3.785 1 98.81 231 PRO A CA 1
ATOM 1759 C C . PRO A 1 231 ? -1.331 -13.336 -5.098 1 98.81 231 PRO A C 1
ATOM 1761 O O . PRO A 1 231 ? -2.305 -14.094 -5.109 1 98.81 231 PRO A O 1
ATOM 1764 N N . LEU A 1 232 ? -0.741 -13.055 -6.207 1 98.88 232 LEU A N 1
ATOM 1765 C CA . LEU A 1 232 ? -1.171 -13.617 -7.48 1 98.88 232 LEU A CA 1
ATOM 1766 C C . LEU A 1 232 ? -0.898 -15.117 -7.535 1 98.88 232 LEU A C 1
ATOM 1768 O O . LEU A 1 232 ? -1.7 -15.875 -8.078 1 98.88 232 LEU A O 1
ATOM 1772 N N . ALA A 1 233 ? 0.239 -15.523 -6.969 1 98.69 233 ALA A N 1
ATOM 1773 C CA . ALA A 1 233 ? 0.514 -16.953 -6.871 1 98.69 233 ALA A CA 1
ATOM 1774 C C . ALA A 1 233 ? -0.521 -17.656 -5.996 1 98.69 233 ALA A C 1
ATOM 1776 O O . ALA A 1 233 ? -0.935 -18.781 -6.289 1 98.69 233 ALA A O 1
ATOM 1777 N N . GLY A 1 234 ? -0.909 -17 -4.93 1 98.69 234 GLY A N 1
ATOM 1778 C CA . GLY A 1 234 ? -1.861 -17.578 -3.992 1 98.69 234 GLY A CA 1
ATOM 1779 C C . GLY A 1 234 ? -3.291 -17.547 -4.5 1 98.69 234 GLY A C 1
ATOM 1780 O O . GLY A 1 234 ? -4.172 -18.203 -3.934 1 98.69 234 GLY A O 1
ATOM 1781 N N . TYR A 1 235 ? -3.594 -16.859 -5.594 1 98.88 235 TYR A N 1
ATOM 1782 C CA . TYR A 1 235 ? -4.945 -16.609 -6.082 1 98.88 235 TYR A CA 1
ATOM 1783 C C . TYR A 1 235 ? -5.688 -17.906 -6.352 1 98.88 235 TYR A C 1
ATOM 1785 O O . TYR A 1 235 ? -6.859 -18.047 -6.004 1 98.88 235 TYR A O 1
ATOM 1793 N N . HIS A 1 236 ? -4.988 -18.891 -6.922 1 98.69 236 HIS A N 1
ATOM 1794 C CA . HIS A 1 236 ? -5.613 -20.172 -7.258 1 98.69 236 HIS A CA 1
ATOM 1795 C C . HIS A 1 236 ? -5.129 -21.281 -6.34 1 98.69 236 HIS A C 1
ATOM 1797 O O . HIS A 1 236 ? -5.129 -22.453 -6.727 1 98.69 236 HIS A O 1
ATOM 1803 N N . ALA A 1 237 ? -4.609 -20.969 -5.141 1 98.69 237 ALA A N 1
ATOM 1804 C CA . ALA A 1 237 ? -4.168 -21.984 -4.188 1 98.69 237 ALA A CA 1
ATOM 1805 C C . ALA A 1 237 ? -5.262 -23.031 -3.957 1 98.69 237 ALA A C 1
ATOM 1807 O O . ALA A 1 237 ? -6.438 -22.688 -3.812 1 98.69 237 ALA A O 1
ATOM 1808 N N . ASN A 1 238 ? -4.895 -24.297 -4.012 1 98.31 238 ASN A N 1
ATOM 1809 C CA . ASN A 1 238 ? -5.738 -25.453 -3.729 1 98.31 238 ASN A CA 1
ATOM 1810 C C . ASN A 1 238 ? -6.828 -25.625 -4.785 1 98.31 238 ASN A C 1
ATOM 1812 O O . ASN A 1 238 ? -7.895 -26.172 -4.504 1 98.31 238 ASN A O 1
ATOM 1816 N N . GLU A 1 239 ? -6.598 -25.109 -5.957 1 98.38 239 GLU A N 1
ATOM 1817 C CA . GLU A 1 239 ? -7.562 -25.266 -7.043 1 98.38 239 GLU A CA 1
ATOM 1818 C C . GLU A 1 239 ? -7 -26.141 -8.156 1 98.38 239 GLU A C 1
ATOM 1820 O O . GLU A 1 239 ? -5.785 -26.297 -8.273 1 98.38 239 GLU A O 1
ATOM 1825 N N . ILE A 1 240 ? -7.852 -26.766 -8.859 1 97.94 240 ILE A N 1
ATOM 1826 C CA . ILE A 1 240 ? -7.535 -27.438 -10.117 1 97.94 240 ILE A CA 1
ATOM 1827 C C . ILE A 1 240 ? -8.062 -26.609 -11.289 1 97.94 240 ILE A C 1
ATOM 1829 O O . ILE A 1 240 ? -9.273 -26.438 -11.438 1 97.94 240 ILE A O 1
ATOM 1833 N N . LEU A 1 241 ? -7.207 -26.094 -12.094 1 96.5 241 LEU A N 1
ATOM 1834 C CA . LEU A 1 241 ? -7.555 -25.219 -13.219 1 96.5 241 LEU A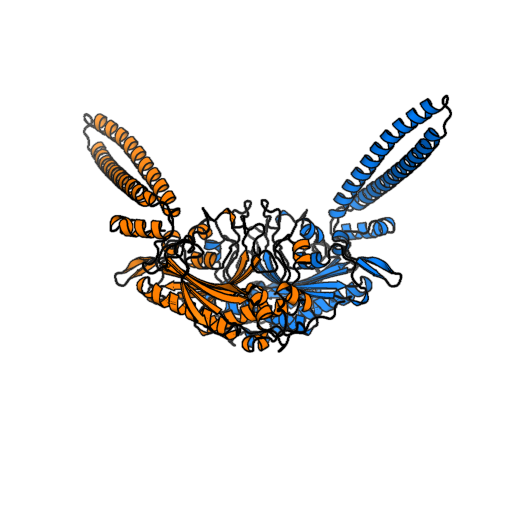 CA 1
ATOM 1835 C C . LEU A 1 241 ? -7.918 -26.047 -14.445 1 96.5 241 LEU A C 1
ATOM 1837 O O . LEU A 1 241 ? -7.359 -27.125 -14.664 1 96.5 241 LEU A O 1
ATOM 1841 N N . PRO A 1 242 ? -8.898 -25.531 -15.219 1 92.31 242 PRO A N 1
ATOM 1842 C CA . PRO A 1 242 ? -9.125 -26.188 -16.516 1 92.31 242 PRO A CA 1
ATOM 1843 C C . PRO A 1 242 ? -7.922 -26.094 -17.438 1 92.31 242 PRO A C 1
ATOM 1845 O O . PRO A 1 242 ? -7.297 -25.031 -17.547 1 92.31 242 PRO A O 1
ATOM 1848 N N . ALA A 1 243 ? -7.664 -27.172 -18.141 1 93.19 243 ALA A N 1
ATOM 1849 C CA . ALA A 1 243 ? -6.5 -27.219 -19.016 1 93.19 243 ALA A CA 1
ATOM 1850 C C . ALA A 1 243 ? -6.617 -26.188 -20.125 1 93.19 243 ALA A C 1
ATOM 1852 O O . ALA A 1 243 ? -5.613 -25.609 -20.562 1 93.19 243 ALA A O 1
ATOM 1853 N N . ASP A 1 244 ? -7.832 -25.922 -20.578 1 92.38 244 ASP A N 1
ATOM 1854 C CA . ASP A 1 244 ? -8.047 -25.016 -21.703 1 92.38 244 ASP A CA 1
ATOM 1855 C C . ASP A 1 244 ? -7.953 -23.562 -21.266 1 92.38 244 ASP A C 1
ATOM 1857 O O . ASP A 1 244 ? -7.961 -22.656 -22.109 1 92.38 244 ASP A O 1
ATOM 1861 N N . ALA A 1 245 ? -7.77 -23.344 -20.047 1 92.88 245 ALA A N 1
ATOM 1862 C CA . ALA A 1 245 ? -7.594 -21.984 -19.516 1 92.88 245 ALA A CA 1
ATOM 1863 C C . ALA A 1 245 ? -6.121 -21.594 -19.516 1 92.88 245 ALA A C 1
ATOM 1865 O O . ALA A 1 245 ? -5.789 -20.422 -19.328 1 92.88 245 ALA A O 1
ATOM 1866 N N . LEU A 1 246 ? -5.262 -22.562 -19.812 1 96.88 246 LEU A N 1
ATOM 1867 C CA . LEU A 1 246 ? -3.832 -22.297 -19.734 1 96.88 246 LEU A CA 1
ATOM 1868 C C . LEU A 1 246 ? -3.289 -21.875 -21.094 1 96.88 246 LEU A C 1
ATOM 1870 O O . LEU A 1 246 ? -3.66 -22.438 -22.125 1 96.88 246 LEU A O 1
ATOM 1874 N N . PRO A 1 247 ? -2.48 -20.906 -21.125 1 98.12 247 PRO A N 1
ATOM 1875 C CA . PRO A 1 247 ? -1.988 -20.141 -19.969 1 98.12 247 PRO A CA 1
ATOM 1876 C C . PRO A 1 247 ? -2.982 -19.094 -19.484 1 98.12 247 PRO A C 1
ATOM 1878 O O . PRO A 1 247 ? -3.734 -18.531 -20.297 1 98.12 247 PRO A O 1
ATOM 1881 N N . THR A 1 248 ? -3.074 -18.922 -18.219 1 98.25 248 THR A N 1
ATOM 1882 C CA . THR A 1 248 ? -3.791 -17.812 -17.609 1 98.25 248 THR A CA 1
ATOM 1883 C C . THR A 1 248 ? -2.822 -16.703 -17.203 1 98.25 248 THR A C 1
ATOM 1885 O O . THR A 1 248 ? -1.871 -16.953 -16.453 1 98.25 248 THR A O 1
ATOM 1888 N N . ARG A 1 249 ? -3.066 -15.469 -17.703 1 98.81 249 ARG A N 1
ATOM 1889 C CA . ARG A 1 249 ? -2.139 -14.359 -17.5 1 98.81 249 ARG A CA 1
ATOM 1890 C C . ARG A 1 249 ? -2.787 -13.242 -16.688 1 98.81 249 ARG A C 1
ATOM 1892 O O . ARG A 1 249 ? -3.834 -12.719 -17.078 1 98.81 249 ARG A O 1
ATOM 1899 N N . TYR A 1 250 ? -2.162 -12.859 -15.594 1 98.94 250 TYR A N 1
ATOM 1900 C CA . TYR A 1 250 ? -2.59 -11.742 -14.758 1 98.94 250 TYR A CA 1
ATOM 1901 C C . TYR A 1 250 ? -1.537 -10.641 -14.742 1 98.94 250 TYR A C 1
ATOM 1903 O O . TYR A 1 250 ? -0.347 -10.906 -14.922 1 98.94 250 TYR A O 1
ATOM 1911 N N . ILE A 1 251 ? -1.947 -9.383 -14.625 1 98.94 251 ILE A N 1
ATOM 1912 C CA . ILE A 1 251 ? -1.08 -8.234 -14.383 1 98.94 251 ILE A CA 1
ATOM 1913 C C . ILE A 1 251 ? -1.53 -7.504 -13.117 1 98.94 251 ILE A C 1
ATOM 1915 O O . ILE A 1 251 ? -2.646 -6.98 -13.062 1 98.94 251 ILE A O 1
ATOM 1919 N N . GLY A 1 252 ? -0.683 -7.492 -12.062 1 98.88 252 GLY A N 1
ATOM 1920 C CA . GLY A 1 252 ? -1.042 -6.922 -10.773 1 98.88 252 GLY A CA 1
ATOM 1921 C C . GLY A 1 252 ? -0.373 -5.586 -10.508 1 98.88 252 GLY A C 1
ATOM 1922 O O . GLY A 1 252 ? 0.831 -5.434 -10.727 1 98.88 252 GLY A O 1
ATOM 1923 N N . TRP A 1 253 ? -1.126 -4.578 -10.102 1 98.81 253 TRP A N 1
ATOM 1924 C CA . TRP A 1 253 ? -0.621 -3.311 -9.586 1 98.81 253 TRP A CA 1
ATOM 1925 C C . TRP A 1 253 ? -0.681 -3.279 -8.062 1 98.81 253 TRP A C 1
ATOM 1927 O O . TRP A 1 253 ? -1.754 -3.432 -7.473 1 98.81 253 TRP A O 1
ATOM 1937 N N . SER A 1 254 ? 0.458 -3.096 -7.445 1 98.56 254 SER A N 1
ATOM 1938 C CA . SER A 1 254 ? 0.427 -3.025 -5.988 1 98.56 254 SER A CA 1
ATOM 1939 C C . SER A 1 254 ? 1.604 -2.219 -5.449 1 98.56 254 SER A C 1
ATOM 1941 O O . SER A 1 254 ? 2.6 -2.02 -6.148 1 98.56 254 SER A O 1
ATOM 1943 N N . SER A 1 255 ? 1.427 -1.667 -4.266 1 98.56 255 SER A N 1
ATOM 1944 C CA . SER A 1 255 ? 2.582 -1.271 -3.467 1 98.56 255 SER A CA 1
ATOM 1945 C C . SER A 1 255 ? 3.35 -2.49 -2.961 1 98.56 255 SER A C 1
ATOM 1947 O O . SER A 1 255 ? 2.75 -3.516 -2.637 1 98.56 255 SER A O 1
ATOM 1949 N N . CYS A 1 256 ? 4.594 -2.373 -2.934 1 98.56 256 CYS A N 1
ATOM 1950 C CA . CYS A 1 256 ? 5.48 -3.439 -2.482 1 98.56 256 CYS A CA 1
ATOM 1951 C C . CYS A 1 256 ? 6.387 -2.957 -1.355 1 98.56 256 CYS A C 1
ATOM 1953 O O . CYS A 1 256 ? 6.758 -1.783 -1.314 1 98.56 256 CYS A O 1
ATOM 1955 N N . PHE A 1 257 ? 6.793 -3.885 -0.48 1 98.31 257 PHE A N 1
ATOM 1956 C CA . PHE A 1 257 ? 7.52 -3.533 0.732 1 98.31 257 PHE A CA 1
ATOM 1957 C C . PHE A 1 257 ? 8.695 -4.477 0.949 1 98.31 257 PHE A C 1
ATOM 1959 O O . PHE A 1 257 ? 8.531 -5.699 0.928 1 98.31 257 PHE A O 1
ATOM 1966 N N . ARG A 1 258 ? 9.852 -3.963 1.153 1 96.69 258 ARG A N 1
ATOM 1967 C CA . ARG A 1 258 ? 11.055 -4.738 1.457 1 96.69 258 ARG A CA 1
ATOM 1968 C C . ARG A 1 258 ? 11.828 -4.117 2.617 1 96.69 258 ARG A C 1
ATOM 1970 O O . ARG A 1 258 ? 12.133 -2.924 2.596 1 96.69 258 ARG A O 1
ATOM 1977 N N . ARG A 1 259 ? 12.125 -4.883 3.564 1 94.38 259 ARG A N 1
ATOM 1978 C CA . ARG A 1 259 ? 12.797 -4.387 4.762 1 94.38 259 ARG A CA 1
ATOM 1979 C C . ARG A 1 259 ? 14.25 -4.035 4.477 1 94.38 259 ARG A C 1
ATOM 1981 O O . ARG A 1 259 ? 14.859 -3.256 5.211 1 94.38 259 ARG A O 1
ATOM 1988 N N . GLU A 1 260 ? 14.82 -4.668 3.381 1 91.44 260 GLU A N 1
ATOM 1989 C CA . GLU A 1 260 ? 16.203 -4.449 2.994 1 91.44 260 GLU A CA 1
ATOM 1990 C C . GLU A 1 260 ? 17.156 -4.688 4.168 1 91.44 260 GLU A C 1
ATOM 1992 O O . GLU A 1 260 ? 18.078 -3.904 4.398 1 91.44 260 GLU A O 1
ATOM 1997 N N . ALA A 1 261 ? 16.859 -5.762 4.852 1 80.5 261 ALA A N 1
ATOM 1998 C CA . ALA A 1 261 ? 17.672 -6.074 6.016 1 80.5 261 ALA A CA 1
ATOM 1999 C C . ALA A 1 261 ? 19.125 -6.344 5.609 1 80.5 261 ALA A C 1
ATOM 2001 O O . ALA A 1 261 ? 19.391 -7.07 4.648 1 80.5 261 ALA A O 1
ATOM 2002 N N . GLY A 1 262 ? 20.141 -5.703 6.16 1 70.31 262 GLY A N 1
ATOM 2003 C CA . GLY A 1 262 ? 21.547 -5.984 5.918 1 70.31 262 GLY A CA 1
ATOM 2004 C C . GLY A 1 262 ? 22.156 -5.09 4.859 1 70.31 262 GLY A C 1
ATOM 2005 O O . GLY A 1 262 ? 23.328 -5.258 4.504 1 70.31 262 GLY A O 1
ATOM 2006 N N . SER A 1 263 ? 21.344 -4.328 4.215 1 69.81 263 SER A N 1
ATOM 2007 C CA . SER A 1 263 ? 21.859 -3.5 3.129 1 69.81 263 SER A CA 1
ATOM 2008 C C . SER A 1 263 ? 22.375 -2.164 3.652 1 69.81 263 SER A C 1
ATOM 2010 O O . SER A 1 263 ? 22.422 -1.178 2.914 1 69.81 263 SER A O 1
ATOM 2012 N N . TYR A 1 264 ? 22.984 -2.188 4.789 1 62.94 264 TYR A N 1
ATOM 2013 C CA . TYR A 1 264 ? 23.5 -0.938 5.34 1 62.94 264 TYR A CA 1
ATOM 2014 C C . TYR A 1 264 ? 24.672 -0.424 4.52 1 62.94 264 TYR A C 1
ATOM 2016 O O . TYR A 1 264 ? 25.578 -1.186 4.18 1 62.94 264 TYR A O 1
ATOM 2024 N N . GLY A 1 265 ? 24.609 0.905 3.971 1 61.78 265 GLY A N 1
ATOM 2025 C CA . GLY A 1 265 ? 25.703 1.607 3.33 1 61.78 265 GLY A CA 1
ATOM 2026 C C . GLY A 1 265 ? 25.766 1.388 1.829 1 61.78 265 GLY A C 1
ATOM 2027 O O . GLY A 1 265 ? 26.484 2.082 1.12 1 61.78 265 GLY A O 1
ATOM 2028 N N . LYS A 1 266 ? 25.109 0.445 1.385 1 65.88 266 LYS A N 1
ATOM 2029 C CA . LYS A 1 266 ? 25.219 0.122 -0.034 1 65.88 266 LYS A CA 1
ATOM 2030 C C . LYS A 1 266 ? 24.031 0.67 -0.823 1 65.88 266 LYS A C 1
ATOM 2032 O O . LYS A 1 266 ? 22.875 0.367 -0.511 1 65.88 266 LYS A O 1
ATOM 2037 N N . ASP A 1 267 ? 24.297 1.442 -1.922 1 71.25 267 ASP A N 1
ATOM 2038 C CA . ASP A 1 267 ? 23.344 1.896 -2.928 1 71.25 267 ASP A CA 1
ATOM 2039 C C . ASP A 1 267 ? 22.109 2.52 -2.271 1 71.25 267 ASP A C 1
ATOM 2041 O O . ASP A 1 267 ? 20.984 2.25 -2.682 1 71.25 267 ASP A O 1
ATOM 2045 N N . THR A 1 268 ? 22.344 3.271 -1.248 1 79.44 268 THR A N 1
ATOM 2046 C CA . THR A 1 268 ? 21.234 3.807 -0.475 1 79.44 268 THR A CA 1
ATOM 2047 C C . THR A 1 268 ? 20.875 5.219 -0.936 1 79.44 268 THR A C 1
ATOM 2049 O O . THR A 1 268 ? 19.891 5.801 -0.476 1 79.44 268 THR A O 1
ATOM 2052 N N . ARG A 1 269 ? 21.641 5.566 -1.829 1 87.94 269 ARG A N 1
ATOM 2053 C CA . ARG A 1 269 ? 21.328 6.914 -2.295 1 87.94 269 ARG A CA 1
ATOM 2054 C C . ARG A 1 269 ? 20.125 6.91 -3.23 1 87.94 269 ARG A C 1
ATOM 2056 O O . ARG A 1 269 ? 20.078 6.125 -4.18 1 87.94 269 ARG A O 1
ATOM 2063 N N . GLY A 1 270 ? 19.141 7.773 -2.846 1 94.44 270 GLY A N 1
ATOM 2064 C CA . GLY A 1 270 ? 18 7.98 -3.742 1 94.44 270 GLY A CA 1
ATOM 2065 C C . GLY A 1 270 ? 16.922 6.934 -3.586 1 94.44 270 GLY A C 1
ATOM 2066 O O . GLY A 1 270 ? 16.5 6.637 -2.469 1 94.44 270 GLY A O 1
ATOM 2067 N N . ILE A 1 271 ? 16.391 6.48 -4.773 1 96.94 271 ILE A N 1
ATOM 2068 C CA . ILE A 1 271 ? 15.188 5.672 -4.668 1 96.94 271 ILE A CA 1
ATOM 2069 C C . ILE A 1 271 ? 15.406 4.328 -5.359 1 96.94 271 ILE A C 1
ATOM 2071 O O . ILE A 1 271 ? 14.461 3.74 -5.898 1 96.94 271 ILE A O 1
ATOM 2075 N N . ILE A 1 272 ? 16.609 3.811 -5.391 1 94.69 272 ILE A N 1
ATOM 2076 C CA . ILE A 1 272 ? 16.922 2.531 -6.012 1 94.69 272 ILE A CA 1
ATOM 2077 C C . ILE A 1 272 ? 16.641 1.396 -5.027 1 94.69 272 ILE A C 1
ATOM 2079 O O . ILE A 1 272 ? 15.914 0.451 -5.355 1 94.69 272 ILE A O 1
ATOM 2083 N N . ARG A 1 273 ? 17.203 1.433 -3.828 1 94.38 273 ARG A N 1
ATOM 2084 C CA . ARG A 1 273 ? 16.969 0.476 -2.752 1 94.38 273 ARG A CA 1
ATOM 2085 C C . ARG A 1 273 ? 16.172 1.111 -1.615 1 94.38 273 ARG A C 1
ATOM 2087 O O . ARG A 1 273 ? 16.734 1.853 -0.801 1 94.38 273 ARG A O 1
ATOM 2094 N N . VAL A 1 274 ? 14.859 0.801 -1.586 1 96.94 274 VAL A N 1
ATOM 2095 C CA . VAL A 1 274 ? 13.953 1.509 -0.684 1 96.94 274 VAL A CA 1
ATOM 2096 C C . VAL A 1 274 ? 13.016 0.514 -0.005 1 96.94 274 VAL A C 1
ATOM 2098 O O . VAL A 1 274 ? 12.938 -0.649 -0.407 1 96.94 274 VAL A O 1
ATOM 2101 N N . HIS A 1 275 ? 12.305 0.931 0.984 1 97.5 275 HIS A N 1
ATOM 2102 C CA . HIS A 1 275 ? 11.43 0.073 1.774 1 97.5 275 HIS A CA 1
ATOM 2103 C C . HIS A 1 275 ? 10.062 -0.071 1.118 1 97.5 275 HIS A C 1
ATOM 2105 O O . HIS A 1 275 ? 9.344 -1.043 1.371 1 97.5 275 HIS A O 1
ATOM 2111 N N . GLN A 1 276 ? 9.734 0.876 0.315 1 98.38 276 GLN A N 1
ATOM 2112 C CA . GLN A 1 276 ? 8.43 0.893 -0.335 1 98.38 276 GLN A CA 1
ATOM 2113 C C . GLN A 1 276 ? 8.539 1.393 -1.773 1 98.38 276 GLN A C 1
ATOM 2115 O O . GLN A 1 276 ? 9.258 2.354 -2.049 1 98.38 276 GLN A O 1
ATOM 2120 N N . PHE A 1 277 ? 7.902 0.759 -2.656 1 98.56 277 PHE A N 1
ATOM 2121 C CA . PHE A 1 277 ? 7.785 1.199 -4.043 1 98.56 277 PHE A CA 1
ATOM 2122 C C . PHE A 1 277 ? 6.543 0.607 -4.695 1 98.56 277 PHE A C 1
ATOM 2124 O O . PHE A 1 277 ? 5.895 -0.272 -4.125 1 98.56 277 PHE A O 1
ATOM 2131 N N . ASN A 1 278 ? 6.125 1.076 -5.832 1 98.75 278 ASN A N 1
ATOM 2132 C CA . ASN A 1 278 ? 5.012 0.517 -6.59 1 98.75 278 ASN A CA 1
ATOM 2133 C C . ASN A 1 278 ? 5.496 -0.295 -7.785 1 98.75 278 ASN A C 1
ATOM 2135 O O . ASN A 1 278 ? 6.598 -0.065 -8.297 1 98.75 278 ASN A O 1
ATOM 2139 N N . LYS A 1 279 ? 4.727 -1.269 -8.109 1 98.62 279 LYS A N 1
ATOM 2140 C CA . LYS A 1 279 ? 5.152 -2.191 -9.156 1 98.62 279 LYS A CA 1
ATOM 2141 C C . LYS A 1 279 ? 3.953 -2.74 -9.93 1 98.62 279 LYS A C 1
ATOM 2143 O O . LYS A 1 279 ? 2.896 -2.988 -9.344 1 98.62 279 LYS A O 1
ATOM 2148 N N . VAL A 1 280 ? 4.07 -2.863 -11.242 1 98.81 280 VAL A N 1
ATOM 2149 C CA . VAL A 1 280 ? 3.178 -3.631 -12.109 1 98.81 280 VAL A CA 1
ATOM 2150 C C . VAL A 1 280 ? 3.846 -4.945 -12.5 1 98.81 280 VAL A C 1
ATOM 2152 O O . VAL A 1 280 ? 4.867 -4.949 -13.195 1 98.81 280 VAL A O 1
ATOM 2155 N N . GLU A 1 281 ? 3.211 -6.078 -12.047 1 98.69 281 GLU A N 1
ATOM 2156 C CA . GLU A 1 281 ? 3.836 -7.395 -12.125 1 98.69 281 GLU A CA 1
ATOM 2157 C C . GLU A 1 281 ? 2.996 -8.352 -12.969 1 98.69 281 GLU A C 1
ATOM 2159 O O . GLU A 1 281 ? 1.796 -8.5 -12.734 1 98.69 281 GLU A O 1
ATOM 2164 N N . MET A 1 282 ? 3.656 -8.93 -13.953 1 98.94 282 MET A N 1
ATOM 2165 C CA . MET A 1 282 ? 3.029 -10.016 -14.695 1 98.94 282 MET A CA 1
ATOM 2166 C C . MET A 1 282 ? 3.107 -11.328 -13.914 1 98.94 282 MET A C 1
ATOM 2168 O O . MET A 1 282 ? 4.121 -11.617 -13.281 1 98.94 282 MET A O 1
ATOM 2172 N N . PHE A 1 283 ? 2.107 -12.148 -13.969 1 98.94 283 PHE A N 1
ATOM 2173 C CA . PHE A 1 283 ? 2.098 -13.484 -13.383 1 98.94 283 PHE A CA 1
ATOM 2174 C C . PHE A 1 283 ? 1.312 -14.453 -14.258 1 98.94 283 PHE A C 1
ATOM 2176 O O . PHE A 1 283 ? 0.173 -14.172 -14.641 1 98.94 283 PHE A O 1
ATOM 2183 N N . VAL A 1 284 ? 1.884 -15.609 -14.523 1 98.88 284 VAL A N 1
ATOM 2184 C CA . VAL A 1 284 ? 1.28 -16.531 -15.484 1 98.88 284 VAL A CA 1
ATOM 2185 C C . VAL A 1 284 ? 1.248 -17.938 -14.891 1 98.88 284 VAL A C 1
ATOM 2187 O O . VAL A 1 284 ? 2.227 -18.391 -14.289 1 98.88 284 VAL A O 1
ATOM 2190 N N . TYR A 1 285 ? 0.105 -18.578 -14.922 1 98.81 285 TYR A N 1
ATOM 2191 C CA . TYR A 1 285 ? -0.006 -20.031 -14.805 1 98.81 285 TYR A CA 1
ATOM 2192 C C . TYR A 1 285 ? 0.059 -20.703 -16.172 1 98.81 285 TYR A C 1
ATOM 2194 O O . TYR A 1 285 ? -0.74 -20.391 -17.062 1 98.81 285 TYR A O 1
ATOM 2202 N N . ALA A 1 286 ? 0.952 -21.594 -16.359 1 98.62 286 ALA A N 1
ATOM 2203 C CA . ALA A 1 286 ? 1.132 -22.172 -17.672 1 98.62 286 ALA A CA 1
ATOM 2204 C C . ALA A 1 286 ? 1.279 -23.703 -17.594 1 98.62 286 ALA A C 1
ATOM 2206 O O . ALA A 1 286 ? 1.577 -24.234 -16.516 1 98.62 286 ALA A O 1
ATOM 2207 N N . HIS A 1 287 ? 0.967 -24.344 -18.734 1 97.62 287 HIS A N 1
ATOM 2208 C CA . HIS A 1 287 ? 1.391 -25.734 -18.875 1 97.62 287 HIS A CA 1
ATOM 2209 C C . HIS A 1 287 ? 2.904 -25.859 -18.734 1 97.62 287 HIS A C 1
ATOM 2211 O O . HIS A 1 287 ? 3.654 -25.062 -19.312 1 97.62 287 HIS A O 1
ATOM 2217 N N . PRO A 1 288 ? 3.334 -26.906 -17.969 1 96.69 288 PRO A N 1
ATOM 2218 C CA . PRO A 1 288 ? 4.777 -27.047 -17.75 1 96.69 288 PRO A CA 1
ATOM 2219 C C . PRO A 1 288 ? 5.562 -27.125 -19.047 1 96.69 288 PRO A C 1
ATOM 2221 O O . PRO A 1 288 ? 6.664 -26.578 -19.156 1 96.69 288 PRO A O 1
ATOM 2224 N N . ASP A 1 289 ? 4.984 -27.672 -20.094 1 96.56 289 ASP A N 1
ATOM 2225 C CA . ASP A 1 289 ? 5.664 -27.844 -21.375 1 96.56 289 ASP A CA 1
ATOM 2226 C C . ASP A 1 289 ? 5.785 -26.531 -22.125 1 96.56 289 ASP A C 1
ATOM 2228 O O . ASP A 1 289 ? 6.559 -26.422 -23.078 1 96.56 289 ASP A O 1
ATOM 2232 N N . GLU A 1 290 ? 5.023 -25.516 -21.688 1 97.5 290 GLU A N 1
ATOM 2233 C CA . GLU A 1 290 ? 5.012 -24.219 -22.391 1 97.5 290 GLU A CA 1
ATOM 2234 C C . GLU A 1 290 ? 5.699 -23.141 -21.547 1 97.5 290 GLU A C 1
ATOM 2236 O O . GLU A 1 290 ? 5.746 -21.984 -21.953 1 97.5 290 GLU A O 1
ATOM 2241 N N . ALA A 1 291 ? 6.219 -23.547 -20.438 1 98.19 291 ALA A N 1
ATOM 2242 C CA . ALA A 1 291 ? 6.754 -22.594 -19.469 1 98.19 291 ALA A CA 1
ATOM 2243 C C . ALA A 1 291 ? 7.957 -21.844 -20.031 1 98.19 291 ALA A C 1
ATOM 2245 O O . ALA A 1 291 ? 8.102 -20.641 -19.844 1 98.19 291 ALA A O 1
ATOM 2246 N N . HIS A 1 292 ? 8.789 -22.578 -20.75 1 97.75 292 HIS A N 1
ATOM 2247 C CA . HIS A 1 292 ? 9.992 -21.953 -21.312 1 97.75 292 HIS A CA 1
ATOM 2248 C C . HIS A 1 292 ? 9.633 -20.875 -22.328 1 97.75 292 HIS A C 1
ATOM 2250 O O . HIS A 1 292 ? 10.164 -19.766 -22.266 1 97.75 292 HIS A O 1
ATOM 2256 N N . GLU A 1 293 ? 8.766 -21.188 -23.25 1 98.31 293 GLU A N 1
ATOM 2257 C CA . GLU A 1 293 ? 8.344 -20.219 -24.25 1 98.31 293 GLU A CA 1
ATOM 2258 C C . GLU A 1 293 ? 7.629 -19.031 -23.625 1 98.31 293 GLU A C 1
ATOM 2260 O O . GLU A 1 293 ? 7.801 -17.891 -24.062 1 98.31 293 GLU A O 1
ATOM 2265 N N . GLU A 1 294 ? 6.781 -19.328 -22.641 1 98.62 294 GLU A N 1
ATOM 2266 C CA . GLU A 1 294 ? 6.086 -18.25 -21.922 1 98.62 294 GLU A CA 1
ATOM 2267 C C . GLU A 1 294 ? 7.074 -17.312 -21.234 1 98.62 294 GLU A C 1
ATOM 2269 O O . GLU A 1 294 ? 6.859 -16.109 -21.188 1 98.62 294 GLU A O 1
ATOM 2274 N N . HIS A 1 295 ? 8.148 -17.875 -20.703 1 98.81 295 HIS A N 1
ATOM 2275 C CA . HIS A 1 295 ? 9.195 -17.078 -20.062 1 98.81 295 HIS A CA 1
ATOM 2276 C C . HIS A 1 295 ? 9.805 -16.078 -21.047 1 98.81 295 HIS A C 1
ATOM 2278 O O . HIS A 1 295 ? 9.977 -14.898 -20.719 1 98.81 295 HIS A O 1
ATOM 2284 N N . LEU A 1 296 ? 10.078 -16.547 -22.219 1 98.69 296 LEU A N 1
ATOM 2285 C CA . LEU A 1 296 ? 10.656 -15.68 -23.234 1 98.69 296 LEU A CA 1
ATOM 2286 C C . LEU A 1 296 ? 9.664 -14.617 -23.688 1 98.69 296 LEU A C 1
ATOM 2288 O O . LEU A 1 296 ? 10.055 -13.5 -24.031 1 98.69 296 LEU A O 1
ATOM 2292 N N . ARG A 1 297 ? 8.375 -14.922 -23.688 1 98.75 297 ARG A N 1
ATOM 2293 C CA . ARG A 1 297 ? 7.355 -13.922 -24 1 98.75 297 ARG A CA 1
ATOM 2294 C C . ARG A 1 297 ? 7.34 -12.812 -22.953 1 98.75 297 ARG A C 1
ATOM 2296 O O . ARG A 1 297 ? 7.227 -11.633 -23.297 1 98.75 297 ARG A O 1
ATOM 2303 N N . LEU A 1 298 ? 7.426 -13.211 -21.672 1 98.88 298 LEU A N 1
ATOM 2304 C CA . LEU A 1 298 ? 7.484 -12.211 -20.609 1 98.88 298 LEU A CA 1
ATOM 2305 C C . LEU A 1 298 ? 8.68 -11.281 -20.797 1 98.88 298 LEU A C 1
ATOM 2307 O O . LEU A 1 298 ? 8.555 -10.062 -20.672 1 98.88 298 LEU A O 1
ATOM 2311 N N . LEU A 1 299 ? 9.812 -11.883 -21.078 1 98.88 299 LEU A N 1
ATOM 2312 C CA . LEU A 1 299 ? 11.008 -11.086 -21.328 1 98.88 299 LEU A CA 1
ATOM 2313 C C . LEU A 1 299 ? 10.789 -10.117 -22.484 1 98.88 299 LEU A C 1
ATOM 2315 O O . LEU A 1 299 ? 11.203 -8.953 -22.406 1 98.88 299 LEU A O 1
ATOM 2319 N N . ALA A 1 300 ? 10.156 -10.594 -23.547 1 98.81 300 ALA A N 1
ATOM 2320 C CA . ALA A 1 300 ? 9.898 -9.758 -24.719 1 98.81 300 ALA A CA 1
ATOM 2321 C C . ALA A 1 300 ? 9.031 -8.555 -24.344 1 98.81 300 ALA A C 1
ATOM 2323 O O . ALA A 1 300 ? 9.266 -7.441 -24.828 1 98.81 300 ALA A O 1
ATOM 2324 N N . TRP A 1 301 ? 8.016 -8.742 -23.531 1 98.75 301 TRP A N 1
ATOM 2325 C CA . TRP A 1 301 ? 7.148 -7.648 -23.109 1 98.75 301 TRP A CA 1
ATOM 2326 C C . TRP A 1 301 ? 7.902 -6.664 -22.234 1 98.75 301 TRP A C 1
ATOM 2328 O O . TRP A 1 301 ? 7.645 -5.457 -22.266 1 98.75 301 TRP A O 1
ATOM 2338 N N . GLU A 1 302 ? 8.828 -7.164 -21.359 1 98.62 302 GLU A N 1
ATOM 2339 C CA . GLU A 1 302 ? 9.68 -6.27 -20.578 1 98.62 302 GLU A CA 1
ATOM 2340 C C . GLU A 1 302 ? 10.531 -5.387 -21.484 1 98.62 302 GLU A C 1
ATOM 2342 O O . GLU A 1 302 ? 10.648 -4.184 -21.25 1 98.62 302 GLU A O 1
ATOM 2347 N N . ARG A 1 303 ? 11.125 -6.008 -22.484 1 98.5 303 ARG A N 1
ATOM 2348 C CA . ARG A 1 303 ? 11.969 -5.277 -23.422 1 98.5 303 ARG A CA 1
ATOM 2349 C C . ARG A 1 303 ? 11.164 -4.227 -24.188 1 98.5 303 ARG A C 1
ATOM 2351 O O . ARG A 1 303 ? 11.656 -3.123 -24.438 1 98.5 303 ARG A O 1
ATOM 2358 N N . GLU A 1 304 ? 9.945 -4.574 -24.516 1 98.31 304 GLU A N 1
ATOM 2359 C CA . GLU A 1 304 ? 9.07 -3.607 -25.172 1 98.31 304 GLU A CA 1
ATOM 2360 C C . GLU A 1 304 ? 8.883 -2.359 -24.312 1 98.31 304 GLU A C 1
ATOM 2362 O O . GLU A 1 304 ? 8.93 -1.237 -24.812 1 98.31 304 GLU A O 1
ATOM 2367 N N . MET A 1 305 ? 8.664 -2.547 -23.062 1 98.38 305 MET A N 1
ATOM 2368 C CA . MET A 1 305 ? 8.484 -1.424 -22.141 1 98.38 305 MET A CA 1
ATOM 2369 C C . MET A 1 305 ? 9.75 -0.587 -22.047 1 98.38 305 MET A C 1
ATOM 2371 O O . MET A 1 305 ? 9.688 0.642 -21.984 1 98.38 305 MET A O 1
ATOM 2375 N N . LEU A 1 306 ? 10.883 -1.264 -21.984 1 98.19 306 LEU A N 1
ATOM 2376 C CA . LEU A 1 306 ? 12.156 -0.551 -21.906 1 98.19 306 LEU A CA 1
ATOM 2377 C C . LEU A 1 306 ? 12.391 0.271 -23.172 1 98.19 306 LEU A C 1
ATOM 2379 O O . LEU A 1 306 ? 12.914 1.387 -23.094 1 98.19 306 LEU A O 1
ATOM 2383 N N . ASP A 1 307 ? 12.016 -0.302 -24.312 1 98.25 307 ASP A N 1
ATOM 2384 C CA . ASP A 1 307 ? 12.117 0.427 -25.562 1 98.25 307 ASP A CA 1
ATOM 2385 C C . ASP A 1 307 ? 11.25 1.687 -25.547 1 98.25 307 ASP A C 1
ATOM 2387 O O . ASP A 1 307 ? 11.641 2.723 -26.094 1 98.25 307 ASP A O 1
ATOM 2391 N N . LEU A 1 308 ? 10.141 1.612 -24.906 1 98.44 308 LEU A N 1
ATOM 2392 C CA . LEU A 1 308 ? 9.195 2.725 -24.875 1 98.44 308 LEU A CA 1
ATOM 2393 C C . LEU A 1 308 ? 9.75 3.871 -24.031 1 98.44 308 LEU A C 1
ATOM 2395 O O . LEU A 1 308 ? 9.414 5.035 -24.266 1 98.44 308 LEU A O 1
ATOM 2399 N N . ILE A 1 309 ? 10.633 3.561 -23.031 1 98 309 ILE A N 1
ATOM 2400 C CA . ILE A 1 309 ? 11.156 4.652 -22.219 1 98 309 ILE A CA 1
ATOM 2401 C C . ILE A 1 309 ? 12.5 5.117 -22.781 1 98 309 ILE A C 1
ATOM 2403 O O . ILE A 1 309 ? 13.125 6.035 -22.25 1 98 309 ILE A O 1
ATOM 2407 N N . GLU A 1 310 ? 12.969 4.504 -23.859 1 97.94 310 GLU A N 1
ATOM 2408 C CA . GLU A 1 310 ? 14.086 4.969 -24.672 1 97.94 310 GLU A CA 1
ATOM 2409 C C . GLU A 1 310 ? 15.367 5.062 -23.859 1 97.94 310 GLU A C 1
ATOM 2411 O O . GLU A 1 310 ? 16.047 6.098 -23.844 1 97.94 310 GLU A O 1
ATOM 2416 N N . VAL A 1 311 ? 15.734 4.004 -23.172 1 98.06 311 VAL A N 1
ATOM 2417 C CA . VAL A 1 311 ? 16.984 3.947 -22.438 1 98.06 311 VAL A CA 1
ATOM 2418 C C . VAL A 1 311 ? 17.844 2.785 -22.953 1 98.06 311 VAL A C 1
ATOM 2420 O O . VAL A 1 311 ? 17.312 1.748 -23.344 1 98.06 311 VAL A O 1
ATOM 2423 N N . PRO A 1 312 ? 19.156 2.973 -23.031 1 98.5 312 PRO A N 1
ATOM 2424 C CA . PRO A 1 312 ? 20.016 1.815 -23.328 1 98.5 312 PRO A CA 1
ATOM 2425 C C . PRO A 1 312 ? 19.969 0.765 -22.219 1 98.5 312 PRO A C 1
ATOM 2427 O O . PRO A 1 312 ? 19.969 1.11 -21.031 1 98.5 312 PRO A O 1
ATOM 2430 N N . TYR A 1 313 ? 19.891 -0.489 -22.625 1 98.69 313 TYR A N 1
ATOM 2431 C CA . TYR A 1 313 ? 19.844 -1.543 -21.609 1 98.69 313 TYR A CA 1
ATOM 2432 C C . TYR A 1 313 ? 20.516 -2.814 -22.125 1 98.69 313 TYR A C 1
ATOM 2434 O O . TYR A 1 313 ? 20.922 -2.893 -23.281 1 98.69 313 TYR A O 1
ATOM 2442 N N . ARG A 1 314 ? 20.734 -3.703 -21.234 1 98.69 314 ARG A N 1
ATOM 2443 C CA . ARG A 1 314 ? 21.219 -5.035 -21.578 1 98.69 314 ARG A CA 1
ATOM 2444 C C . ARG A 1 314 ? 20.375 -6.113 -20.906 1 98.69 314 ARG A C 1
ATOM 2446 O O . ARG A 1 314 ? 19.734 -5.863 -19.891 1 98.69 314 ARG A O 1
ATOM 2453 N N . VAL A 1 315 ? 20.297 -7.215 -21.562 1 98.75 315 VAL A N 1
ATOM 2454 C CA . VAL A 1 315 ? 19.641 -8.398 -21.016 1 98.75 315 VAL A CA 1
ATOM 2455 C C . VAL A 1 315 ? 20.672 -9.352 -20.438 1 98.75 315 VAL A C 1
ATOM 2457 O O . VAL A 1 315 ? 21.641 -9.703 -21.109 1 98.75 315 VAL A O 1
ATOM 2460 N N . VAL A 1 316 ? 20.469 -9.75 -19.219 1 98.56 316 VAL A N 1
ATOM 2461 C CA . VAL A 1 316 ? 21.438 -10.641 -18.578 1 98.56 316 VAL A CA 1
ATOM 2462 C C . VAL A 1 316 ? 20.734 -11.906 -18.109 1 98.56 316 VAL A C 1
ATOM 2464 O O . VAL A 1 316 ? 19.594 -11.852 -17.641 1 98.56 316 VAL A O 1
ATOM 2467 N N . ASP A 1 317 ? 21.375 -13.008 -18.328 1 98.62 317 ASP A N 1
ATOM 2468 C CA . ASP A 1 317 ? 21 -14.305 -17.781 1 98.62 317 ASP A CA 1
ATOM 2469 C C . ASP A 1 317 ? 21.609 -14.523 -16.406 1 98.62 317 ASP A C 1
ATOM 2471 O O . ASP A 1 317 ? 22.828 -14.648 -16.266 1 98.62 317 ASP A O 1
ATOM 2475 N N . ILE A 1 318 ? 20.797 -14.594 -15.414 1 98.56 318 ILE A N 1
ATOM 2476 C CA . ILE A 1 318 ? 21.25 -14.555 -14.023 1 98.56 318 ILE A CA 1
ATOM 2477 C C . ILE A 1 318 ? 21.859 -15.906 -13.641 1 98.56 318 ILE A C 1
ATOM 2479 O O . ILE A 1 318 ? 21.328 -16.953 -14.016 1 98.56 318 ILE A O 1
ATOM 2483 N N . ALA A 1 319 ? 22.891 -15.852 -12.914 1 98.25 319 ALA A N 1
ATOM 2484 C CA . ALA A 1 319 ? 23.578 -17.078 -12.492 1 98.25 319 ALA A CA 1
ATOM 2485 C C . ALA A 1 319 ? 22.781 -17.812 -11.414 1 98.25 319 ALA A C 1
ATOM 2487 O O . ALA A 1 319 ? 22.078 -17.188 -10.625 1 98.25 319 ALA A O 1
ATOM 2488 N N . ALA A 1 320 ? 23 -19.047 -11.344 1 97.69 320 ALA A N 1
ATOM 2489 C CA . ALA A 1 320 ? 22.234 -19.953 -10.492 1 97.69 320 ALA A CA 1
ATOM 2490 C C . ALA A 1 320 ? 22.281 -19.531 -9.031 1 97.69 320 ALA A C 1
ATOM 2492 O O . ALA A 1 320 ? 21.297 -19.625 -8.312 1 97.69 320 ALA A O 1
ATOM 2493 N N . GLY A 1 321 ? 23.422 -19.062 -8.617 1 96.44 321 GLY A N 1
ATOM 2494 C CA . GLY A 1 321 ? 23.578 -18.672 -7.223 1 96.44 321 GLY A CA 1
ATOM 2495 C C . GLY A 1 321 ? 22.812 -17.422 -6.852 1 96.44 321 GLY A C 1
ATOM 2496 O O . GLY A 1 321 ? 22.641 -17.125 -5.672 1 96.44 321 GLY A O 1
ATOM 2497 N N . ASP A 1 322 ? 22.266 -16.75 -7.875 1 95.94 322 ASP A N 1
ATOM 2498 C CA . ASP A 1 322 ? 21.562 -15.492 -7.641 1 95.94 322 ASP A CA 1
ATOM 2499 C C . ASP A 1 322 ? 20.109 -15.57 -8.094 1 95.94 322 ASP A C 1
ATOM 2501 O O . ASP A 1 322 ? 19.453 -14.539 -8.258 1 95.94 322 ASP A O 1
ATOM 2505 N N . LEU A 1 323 ? 19.594 -16.703 -8.281 1 96.25 323 LEU A N 1
ATOM 2506 C CA . LEU A 1 323 ? 18.234 -16.875 -8.805 1 96.25 323 LEU A CA 1
ATOM 2507 C C . LEU A 1 323 ? 17.203 -16.703 -7.703 1 96.25 323 LEU A C 1
ATOM 2509 O O . LEU A 1 323 ? 16.016 -16.5 -7.984 1 96.25 323 LEU A O 1
ATOM 2513 N N . GLY A 1 324 ? 17.609 -16.734 -6.492 1 92.12 324 GLY A N 1
ATOM 2514 C CA . GLY A 1 324 ? 16.641 -16.859 -5.41 1 92.12 324 GLY A CA 1
ATOM 2515 C C . GLY A 1 324 ? 16.125 -18.281 -5.234 1 92.12 324 GLY A C 1
ATOM 2516 O O . GLY A 1 324 ? 16.531 -19.188 -5.965 1 92.12 324 GLY A O 1
ATOM 2517 N N . THR A 1 325 ? 15.18 -18.469 -4.383 1 93.5 325 THR A N 1
ATOM 2518 C CA . THR A 1 325 ? 14.742 -19.812 -3.98 1 93.5 325 THR A CA 1
ATOM 2519 C C . THR A 1 325 ? 13.812 -20.406 -5.027 1 93.5 325 THR A C 1
ATOM 2521 O O . THR A 1 325 ? 13.898 -21.594 -5.34 1 93.5 325 THR A O 1
ATOM 2524 N N . SER A 1 326 ? 12.961 -19.609 -5.617 1 95.88 326 SER A N 1
ATOM 2525 C CA . SER A 1 326 ? 11.844 -20.125 -6.391 1 95.88 326 SER A CA 1
ATOM 2526 C C . SER A 1 326 ? 12.203 -20.266 -7.867 1 95.88 326 SER A C 1
ATOM 2528 O O . SER A 1 326 ? 11.656 -21.109 -8.57 1 95.88 326 SER A O 1
ATOM 2530 N N . ALA A 1 327 ? 13.094 -19.469 -8.414 1 97.69 327 ALA A N 1
ATOM 2531 C CA . ALA A 1 327 ? 13.336 -19.375 -9.852 1 97.69 327 ALA A CA 1
ATOM 2532 C C . ALA A 1 327 ? 14.242 -20.5 -10.328 1 97.69 327 ALA A C 1
ATOM 2534 O O . ALA A 1 327 ? 15.25 -20.812 -9.688 1 97.69 327 ALA A O 1
ATOM 2535 N N . ALA A 1 328 ? 13.875 -21.125 -11.445 1 98.06 328 ALA A N 1
ATOM 2536 C CA . ALA A 1 328 ? 14.734 -22.078 -12.148 1 98.06 328 ALA A CA 1
ATOM 2537 C C . ALA A 1 328 ? 15.602 -21.375 -13.18 1 98.06 328 ALA A C 1
ATOM 2539 O O . ALA A 1 328 ? 16.672 -21.859 -13.539 1 98.06 328 ALA A O 1
ATOM 2540 N N . ARG A 1 329 ? 15.117 -20.328 -13.648 1 98.56 329 ARG A N 1
ATOM 2541 C CA . ARG A 1 329 ? 15.766 -19.438 -14.617 1 98.56 329 ARG A CA 1
ATOM 2542 C C . ARG A 1 329 ? 15.273 -18.016 -14.477 1 98.56 329 ARG A C 1
ATOM 2544 O O . ARG A 1 329 ? 14.102 -17.781 -14.156 1 98.56 329 ARG A O 1
ATOM 2551 N N . LYS A 1 330 ? 16.156 -17.062 -14.664 1 98.62 330 LYS A N 1
ATOM 2552 C CA . LYS A 1 330 ? 15.805 -15.656 -14.508 1 98.62 330 LYS A CA 1
ATOM 2553 C C . LYS A 1 330 ? 16.594 -14.789 -15.484 1 98.62 330 LYS A C 1
ATOM 2555 O O . LYS A 1 330 ? 17.781 -15.016 -15.711 1 98.62 330 LYS A O 1
ATOM 2560 N N . TYR A 1 331 ? 15.922 -13.859 -16.109 1 98.75 331 TYR A N 1
ATOM 2561 C CA . TYR A 1 331 ? 16.531 -12.805 -16.922 1 98.75 331 TYR A CA 1
ATOM 2562 C C . TYR A 1 331 ? 16.25 -11.43 -16.328 1 98.75 331 TYR A C 1
ATOM 2564 O O . TYR A 1 331 ? 15.133 -11.156 -15.891 1 98.75 331 TYR A O 1
ATOM 2572 N N . ASP A 1 332 ? 17.266 -10.633 -16.281 1 98.5 332 ASP A N 1
ATOM 2573 C CA . ASP A 1 332 ? 17.109 -9.234 -15.891 1 98.5 332 ASP A CA 1
ATOM 2574 C C . ASP A 1 332 ? 17.375 -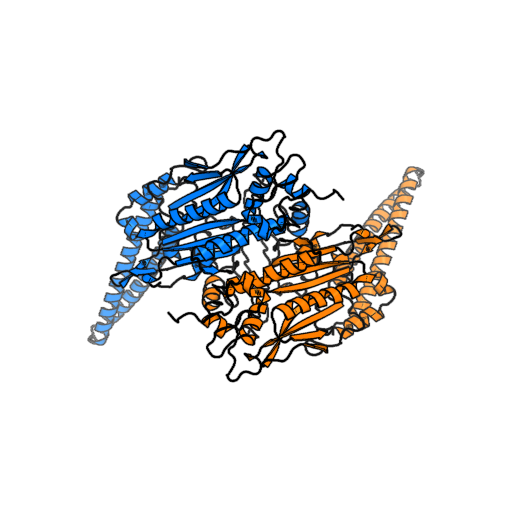8.305 -17.078 1 98.5 332 ASP A C 1
ATOM 2576 O O . ASP A 1 332 ? 18.188 -8.625 -17.938 1 98.5 332 ASP A O 1
ATOM 2580 N N . CYS A 1 333 ? 16.625 -7.262 -17.109 1 98.69 333 CYS A N 1
ATOM 2581 C CA . CYS A 1 333 ? 16.984 -6.133 -17.953 1 98.69 333 CYS A CA 1
ATOM 2582 C C . CYS A 1 333 ? 17.578 -4.996 -17.125 1 98.69 333 CYS A C 1
ATOM 2584 O O . CYS A 1 333 ? 16.938 -4.531 -16.172 1 98.69 333 CYS A O 1
ATOM 2586 N N . GLU A 1 334 ? 18.766 -4.625 -17.469 1 98.44 334 GLU A N 1
ATOM 2587 C CA . GLU A 1 334 ? 19.484 -3.58 -16.734 1 98.44 334 GLU A CA 1
ATOM 2588 C C . GLU A 1 334 ? 19.688 -2.35 -17.609 1 98.44 334 GLU A C 1
ATOM 2590 O O . GLU A 1 334 ? 20.125 -2.467 -18.766 1 98.44 334 GLU A O 1
ATOM 2595 N N . ALA A 1 335 ? 19.359 -1.221 -17.109 1 98.38 335 ALA A N 1
ATOM 2596 C CA . ALA A 1 335 ? 19.547 0.019 -17.859 1 98.38 335 ALA A CA 1
ATOM 2597 C C . ALA A 1 335 ? 20.859 0.698 -17.484 1 98.38 335 ALA A C 1
ATOM 2599 O O . ALA A 1 335 ? 21.328 0.588 -16.344 1 98.38 335 ALA A O 1
ATOM 2600 N N . TRP A 1 336 ? 21.391 1.37 -18.438 1 98.12 336 TRP A N 1
ATOM 2601 C CA . TRP A 1 336 ? 22.609 2.152 -18.203 1 98.12 336 TRP A CA 1
ATOM 2602 C C . TRP A 1 336 ? 22.312 3.365 -17.328 1 98.12 336 TRP A C 1
ATOM 2604 O O . TRP A 1 336 ? 21.344 4.102 -17.578 1 98.12 336 TRP A O 1
ATOM 2614 N N . LEU A 1 337 ? 23.047 3.551 -16.328 1 97.5 337 LEU A N 1
ATOM 2615 C CA . LEU A 1 337 ? 22.969 4.754 -15.5 1 97.5 337 LEU A CA 1
ATOM 2616 C C . LEU A 1 337 ? 24.219 5.625 -15.703 1 97.5 337 LEU A C 1
ATOM 2618 O O . LEU A 1 337 ? 25.281 5.336 -15.141 1 97.5 337 LEU A O 1
ATOM 2622 N N . PRO A 1 338 ? 24.078 6.672 -16.328 1 98.12 338 PRO A N 1
ATOM 2623 C CA . PRO A 1 338 ? 25.219 7.512 -16.719 1 98.12 338 PRO A CA 1
ATOM 2624 C C . PRO A 1 338 ? 26.047 7.957 -15.516 1 98.12 338 PRO A C 1
ATOM 2626 O O . PRO A 1 338 ? 27.281 7.902 -15.555 1 98.12 338 PRO A O 1
ATOM 2629 N N . SER A 1 339 ? 25.453 8.359 -14.469 1 96.31 339 SER A N 1
ATOM 2630 C CA . SER A 1 339 ? 26.172 8.906 -13.328 1 96.31 339 SER A CA 1
ATOM 2631 C C . SER A 1 339 ? 27.062 7.852 -12.68 1 96.31 339 SER A C 1
ATOM 2633 O O . SER A 1 339 ? 28.109 8.172 -12.109 1 96.31 339 SER A O 1
ATOM 2635 N N . GLN A 1 340 ? 26.641 6.633 -12.758 1 94.94 340 GLN A N 1
ATOM 2636 C CA . GLN A 1 340 ? 27.359 5.543 -12.109 1 94.94 340 GLN A CA 1
ATOM 2637 C C . GLN A 1 340 ? 28.266 4.816 -13.102 1 94.94 340 GLN A C 1
ATOM 2639 O O . GLN A 1 340 ? 29.141 4.039 -12.703 1 94.94 340 GLN A O 1
ATOM 2644 N N . GLY A 1 341 ? 28.078 5.027 -14.328 1 95.69 341 GLY A N 1
ATOM 2645 C CA . GLY A 1 341 ? 28.859 4.355 -15.352 1 95.69 341 GLY A CA 1
ATOM 2646 C C . GLY A 1 341 ? 28.703 2.848 -15.336 1 95.69 341 GLY A C 1
ATOM 2647 O O . GLY A 1 341 ? 29.672 2.111 -15.516 1 95.69 341 GLY A O 1
ATOM 2648 N N . ARG A 1 342 ? 27.5 2.396 -15.031 1 95.88 342 ARG A N 1
ATOM 2649 C CA . ARG A 1 342 ? 27.234 0.96 -15 1 95.88 342 ARG A CA 1
ATOM 2650 C C . ARG A 1 342 ? 25.766 0.66 -15.25 1 95.88 342 ARG A C 1
ATOM 2652 O O . ARG A 1 342 ? 24.938 1.573 -15.273 1 95.88 342 ARG A O 1
ATOM 2659 N N . TYR A 1 343 ? 25.5 -0.562 -15.492 1 97.06 343 TYR A N 1
ATOM 2660 C CA . TYR A 1 343 ? 24.141 -1.044 -15.68 1 97.06 343 TYR A CA 1
ATOM 2661 C C . TYR A 1 343 ? 23.5 -1.416 -14.344 1 97.06 343 TYR A C 1
ATOM 2663 O O . TYR A 1 343 ? 24.172 -1.975 -13.469 1 97.06 343 TYR A O 1
ATOM 2671 N N . ARG A 1 344 ? 22.203 -1.045 -14.203 1 96.25 344 ARG A N 1
ATOM 2672 C CA . ARG A 1 344 ? 21.422 -1.407 -13.023 1 96.25 344 ARG A CA 1
ATOM 2673 C C . ARG A 1 344 ? 20.125 -2.09 -13.422 1 96.25 344 ARG A C 1
ATOM 2675 O O . ARG A 1 344 ? 19.5 -1.726 -14.422 1 96.25 344 ARG A O 1
ATOM 2682 N N . GLU A 1 345 ? 19.688 -2.979 -12.562 1 96.69 345 GLU A N 1
ATOM 2683 C CA . GLU A 1 345 ? 18.484 -3.771 -12.828 1 96.69 345 GLU A CA 1
ATOM 2684 C C . GLU A 1 345 ? 17.234 -2.902 -12.805 1 96.69 345 GLU A C 1
ATOM 2686 O O . GLU A 1 345 ? 16.984 -2.184 -11.836 1 96.69 345 GLU A O 1
ATOM 2691 N N . LEU A 1 346 ? 16.406 -2.996 -13.82 1 97.44 346 LEU A N 1
ATOM 2692 C CA . LEU A 1 346 ? 15.102 -2.346 -13.836 1 97.44 346 LEU A CA 1
ATOM 2693 C C . LEU A 1 346 ? 13.984 -3.379 -13.781 1 97.44 346 LEU A C 1
ATOM 2695 O O . LEU A 1 346 ? 12.914 -3.109 -13.234 1 97.44 346 LEU A O 1
ATOM 2699 N N . THR A 1 347 ? 14.148 -4.477 -14.445 1 97.94 347 THR A N 1
ATOM 2700 C CA . THR A 1 347 ? 13.117 -5.504 -14.461 1 97.94 347 THR A CA 1
ATOM 2701 C C . THR A 1 347 ? 13.734 -6.898 -14.406 1 97.94 347 THR A C 1
ATOM 2703 O O . THR A 1 347 ? 14.922 -7.066 -14.695 1 97.94 347 THR A O 1
ATOM 2706 N N . SER A 1 348 ? 12.93 -7.801 -13.93 1 98.25 348 SER A N 1
ATOM 2707 C CA . SER A 1 348 ? 13.305 -9.211 -13.852 1 98.25 348 SER A CA 1
ATOM 2708 C C . SER A 1 348 ? 12.117 -10.117 -14.18 1 98.25 348 SER A C 1
ATOM 2710 O O . SER A 1 348 ? 10.969 -9.742 -13.953 1 98.25 348 SER A O 1
ATOM 2712 N N . THR A 1 349 ? 12.375 -11.203 -14.836 1 98.75 349 THR A N 1
ATOM 2713 C CA . THR A 1 349 ? 11.367 -12.227 -15.078 1 98.75 349 THR A CA 1
ATOM 2714 C C . THR A 1 349 ? 11.906 -13.609 -14.75 1 98.75 349 THR A C 1
ATOM 2716 O O . THR A 1 349 ? 13.094 -13.883 -14.961 1 98.75 349 THR A O 1
ATOM 2719 N N . SER A 1 350 ? 11.047 -14.453 -14.18 1 98.62 350 SER A N 1
ATOM 2720 C CA . SER A 1 350 ? 11.492 -15.758 -13.688 1 98.62 350 SER A CA 1
ATOM 2721 C C . SER A 1 350 ? 10.531 -16.859 -14.117 1 98.62 350 SER A C 1
ATOM 2723 O O . SER A 1 350 ? 9.32 -16.656 -14.18 1 98.62 350 SER A O 1
ATOM 2725 N N . ASN A 1 351 ? 11.102 -17.984 -14.445 1 98.75 351 ASN A N 1
ATOM 2726 C CA . ASN A 1 351 ? 10.391 -19.25 -14.547 1 98.75 351 ASN A CA 1
ATOM 2727 C C . ASN A 1 351 ? 10.539 -20.094 -13.273 1 98.75 351 ASN A C 1
ATOM 2729 O O . ASN A 1 351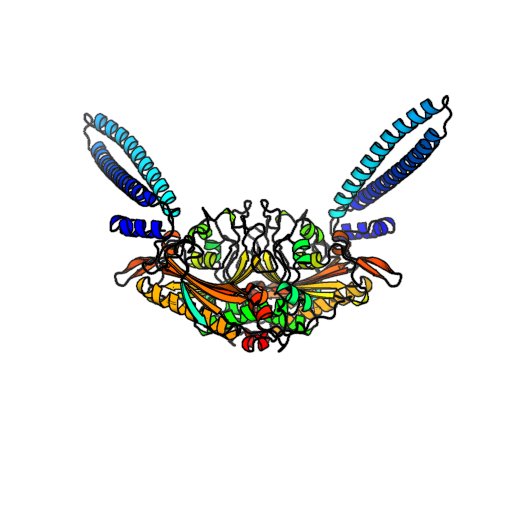 ? 11.633 -20.531 -12.945 1 98.75 351 ASN A O 1
ATOM 2733 N N . CYS A 1 352 ? 9.438 -20.328 -12.602 1 98.56 352 CYS A N 1
ATOM 2734 C CA . CYS A 1 352 ? 9.5 -21.016 -11.32 1 98.56 352 CYS A CA 1
ATOM 2735 C C . CYS A 1 352 ? 9.016 -22.453 -11.461 1 98.56 352 CYS A C 1
ATOM 2737 O O . CYS A 1 352 ? 8.797 -23.141 -10.461 1 98.56 352 CYS A O 1
ATOM 2739 N N . THR A 1 353 ? 8.797 -22.891 -12.711 1 98 353 THR A N 1
ATOM 2740 C CA . THR A 1 353 ? 8.336 -24.25 -12.977 1 98 353 THR A CA 1
ATOM 2741 C C . THR A 1 353 ? 7.191 -24.609 -12.039 1 98 353 THR A C 1
ATOM 2743 O O . THR A 1 353 ? 6.246 -23.844 -11.867 1 98 353 THR A O 1
ATOM 2746 N N . GLU A 1 354 ? 7.23 -25.797 -11.453 1 97.94 354 GLU A N 1
ATOM 2747 C CA . GLU A 1 354 ? 6.125 -26.234 -10.609 1 97.94 354 GLU A CA 1
ATOM 2748 C C . GLU A 1 354 ? 6.406 -25.938 -9.133 1 97.94 354 GLU A C 1
ATOM 2750 O O . GLU A 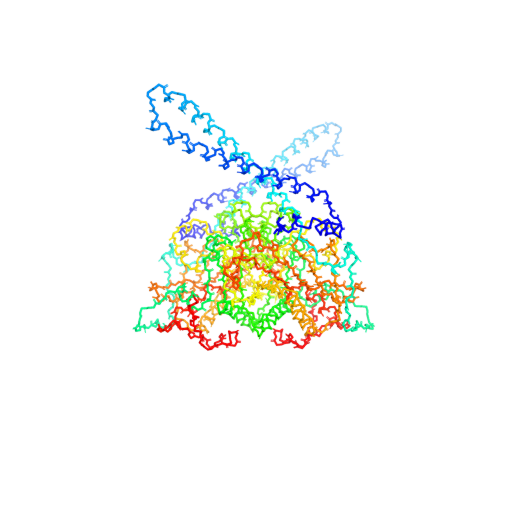1 354 ? 5.656 -26.375 -8.258 1 97.94 354 GLU A O 1
ATOM 2755 N N . PHE A 1 355 ? 7.473 -25.219 -8.812 1 97.88 355 PHE A N 1
ATOM 2756 C CA . PHE A 1 355 ? 7.961 -25 -7.457 1 97.88 355 PHE A CA 1
ATOM 2757 C C . PHE A 1 355 ? 6.883 -24.375 -6.582 1 97.88 355 PHE A C 1
ATOM 2759 O O . PHE A 1 355 ? 6.59 -24.875 -5.492 1 97.88 355 PHE A O 1
ATOM 2766 N N . GLN A 1 356 ? 6.273 -23.266 -7.055 1 98.38 356 GLN A N 1
ATOM 2767 C CA . GLN A 1 356 ? 5.266 -22.547 -6.277 1 98.38 356 GLN A CA 1
ATOM 2768 C C . GLN A 1 356 ? 3.936 -23.312 -6.281 1 98.38 356 GLN A C 1
ATOM 2770 O O . GLN A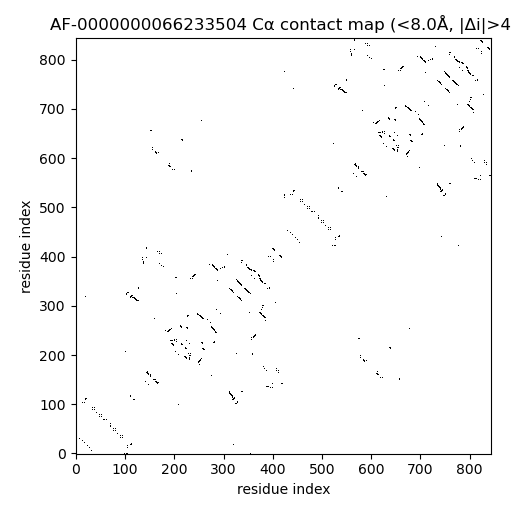 1 356 ? 3.244 -23.359 -5.262 1 98.38 356 GLN A O 1
ATOM 2775 N N . SER A 1 357 ? 3.586 -23.891 -7.438 1 98.38 357 SER A N 1
ATOM 2776 C CA . SER A 1 357 ? 2.303 -24.578 -7.547 1 98.38 357 SER A CA 1
ATOM 2777 C C . SER A 1 357 ? 2.258 -25.812 -6.66 1 98.38 357 SER A C 1
ATOM 2779 O O . SER A 1 357 ? 1.203 -26.172 -6.133 1 98.38 357 SER A O 1
ATOM 2781 N N . ARG A 1 358 ? 3.367 -26.484 -6.461 1 97.12 358 ARG A N 1
ATOM 2782 C CA . ARG A 1 358 ? 3.426 -27.625 -5.547 1 97.12 358 ARG A CA 1
ATOM 2783 C C . ARG A 1 358 ? 3.207 -27.172 -4.105 1 97.12 358 ARG A C 1
ATOM 2785 O O . ARG A 1 358 ? 2.535 -27.859 -3.332 1 97.12 358 ARG A O 1
ATOM 2792 N N . ARG A 1 359 ? 3.811 -26.094 -3.762 1 96.75 359 ARG A N 1
ATOM 2793 C CA . ARG A 1 359 ? 3.674 -25.562 -2.408 1 96.75 359 ARG A CA 1
ATOM 2794 C C . ARG A 1 359 ? 2.254 -25.078 -2.154 1 96.75 359 ARG A C 1
ATOM 2796 O O . ARG A 1 359 ? 1.76 -25.141 -1.028 1 96.75 359 ARG A O 1
ATOM 2803 N N . LEU A 1 360 ? 1.593 -24.547 -3.223 1 98.25 360 LEU A N 1
ATOM 2804 C CA . LEU A 1 360 ? 0.28 -23.922 -3.096 1 98.25 360 LEU A CA 1
ATOM 2805 C C . LEU A 1 360 ? -0.818 -24.875 -3.578 1 98.25 360 LEU A C 1
ATOM 2807 O O . LEU A 1 360 ? -2.002 -24.531 -3.527 1 98.25 360 LEU A O 1
ATOM 2811 N N . ASN A 1 361 ? -0.449 -26.016 -4.027 1 97.94 361 ASN A N 1
ATOM 2812 C CA . ASN A 1 361 ? -1.364 -27.062 -4.473 1 97.94 361 ASN A CA 1
ATOM 2813 C C . ASN A 1 361 ? -2.244 -26.594 -5.625 1 97.94 361 ASN A C 1
ATOM 2815 O O . ASN A 1 361 ? -3.471 -26.672 -5.551 1 97.94 361 ASN A O 1
ATOM 2819 N N . ILE A 1 362 ? -1.637 -26.047 -6.602 1 98.62 362 ILE A N 1
ATOM 2820 C CA . ILE A 1 362 ? -2.336 -25.594 -7.801 1 98.62 362 ILE A CA 1
ATOM 2821 C C . ILE A 1 362 ? -2.086 -26.578 -8.945 1 98.62 362 ILE A C 1
ATOM 2823 O O . ILE A 1 362 ? -0.94 -26.781 -9.359 1 98.62 362 ILE A O 1
ATOM 2827 N N . ARG A 1 363 ? -3.137 -27.125 -9.484 1 98.5 363 ARG A N 1
ATOM 2828 C CA . ARG A 1 363 ? -3.014 -28.188 -10.477 1 98.5 363 ARG A CA 1
ATOM 2829 C C . ARG A 1 363 ? -3.91 -27.922 -11.68 1 98.5 363 ARG A C 1
ATOM 2831 O O . ARG A 1 363 ? -4.648 -26.938 -11.703 1 98.5 363 ARG A O 1
ATOM 2838 N N . TYR A 1 364 ? -3.676 -28.609 -12.742 1 97.62 364 TYR A N 1
ATOM 2839 C CA . TYR A 1 364 ? -4.562 -28.703 -13.898 1 97.62 364 TYR A CA 1
ATOM 2840 C C . TYR A 1 364 ? -4.801 -30.172 -14.281 1 97.62 364 TYR A C 1
ATOM 2842 O O . TYR A 1 364 ? -4.086 -31.062 -13.828 1 97.62 364 TYR A O 1
ATOM 2850 N N . ARG A 1 365 ? -5.883 -30.422 -14.93 1 93.12 365 ARG A N 1
ATOM 2851 C CA . ARG A 1 365 ? -6.133 -31.781 -15.406 1 93.12 365 ARG A CA 1
ATOM 2852 C C . ARG A 1 365 ? -5.527 -32 -16.781 1 93.12 365 ARG A C 1
ATOM 2854 O O . ARG A 1 365 ? -5.875 -31.297 -17.734 1 93.12 365 ARG A O 1
ATOM 2861 N N . ASP A 1 366 ? -4.742 -32.969 -16.875 1 89.88 366 ASP A N 1
ATOM 2862 C CA . ASP A 1 366 ? -4.113 -33.219 -18.172 1 89.88 366 ASP A CA 1
ATOM 2863 C C . ASP A 1 366 ? -5.07 -33.969 -19.094 1 89.88 366 ASP A C 1
ATOM 2865 O O . ASP A 1 366 ? -6.262 -34.094 -18.812 1 89.88 366 ASP A O 1
ATOM 2869 N N . THR A 1 367 ? -4.637 -34.406 -20.234 1 89.44 367 THR A N 1
ATOM 2870 C CA . THR A 1 367 ? -5.461 -35.031 -21.266 1 89.44 367 THR A CA 1
ATOM 2871 C C . THR A 1 367 ? -6.066 -36.344 -20.766 1 89.44 367 THR A C 1
ATOM 2873 O O . THR A 1 367 ? -7.141 -36.75 -21.219 1 89.44 367 THR A O 1
ATOM 2876 N N . ASP A 1 368 ? -5.496 -36.969 -19.75 1 90.81 368 ASP A N 1
ATOM 2877 C CA . ASP A 1 368 ? -5.977 -38.219 -19.172 1 90.81 368 ASP A CA 1
ATOM 2878 C C . ASP A 1 368 ? -6.816 -37.969 -17.922 1 90.81 368 ASP A C 1
ATOM 2880 O O . ASP A 1 368 ? -7.219 -38.906 -17.234 1 90.81 368 ASP A O 1
ATOM 2884 N N . GLY A 1 369 ? -6.918 -36.75 -17.641 1 90 369 GLY A N 1
ATOM 2885 C CA . GLY A 1 369 ? -7.73 -36.375 -16.484 1 90 369 GLY A CA 1
ATOM 2886 C C . GLY A 1 369 ? -6.965 -36.406 -15.18 1 90 369 GLY A C 1
ATOM 2887 O O . GLY A 1 369 ? -7.547 -36.219 -14.109 1 90 369 GLY A O 1
ATOM 2888 N N . LYS A 1 370 ? -5.707 -36.625 -15.234 1 92.56 370 LYS A N 1
ATOM 2889 C CA . LYS A 1 370 ? -4.887 -36.688 -14.031 1 92.56 370 LYS A CA 1
ATOM 2890 C C . LYS A 1 370 ? -4.422 -35.312 -13.609 1 92.56 370 LYS A C 1
ATOM 2892 O O . LYS A 1 370 ? -3.982 -34.5 -14.445 1 92.56 370 LYS A O 1
ATOM 2897 N N . PRO A 1 371 ? -4.484 -35.094 -12.344 1 95.88 371 PRO A N 1
ATOM 2898 C CA . PRO A 1 371 ? -4.004 -33.781 -11.867 1 95.88 371 PRO A CA 1
ATOM 2899 C C . PRO A 1 371 ? -2.484 -33.656 -11.953 1 95.88 371 PRO A C 1
ATOM 2901 O O . PRO A 1 371 ? -1.757 -34.562 -11.594 1 95.88 371 PRO A O 1
ATOM 2904 N N . ARG A 1 372 ? -2.08 -32.562 -12.523 1 96.5 372 ARG A N 1
ATOM 2905 C CA . ARG A 1 372 ? -0.674 -32.188 -12.617 1 96.5 372 ARG A CA 1
ATOM 2906 C C . ARG A 1 372 ? -0.47 -30.734 -12.172 1 96.5 372 ARG A C 1
ATOM 2908 O O . ARG A 1 372 ? -1.38 -29.906 -12.281 1 96.5 372 ARG A O 1
ATOM 2915 N N . PHE A 1 373 ? 0.666 -30.5 -11.68 1 98.06 373 PHE A N 1
ATOM 2916 C CA . PHE A 1 373 ? 0.94 -29.141 -11.195 1 98.06 373 PHE A CA 1
ATOM 2917 C C . PHE A 1 373 ? 1.234 -28.203 -12.359 1 98.06 373 PHE A C 1
ATOM 2919 O O . PHE A 1 373 ? 1.863 -28.609 -13.344 1 98.06 373 PHE A O 1
ATOM 2926 N N . VAL A 1 374 ? 0.804 -26.953 -12.281 1 98.56 374 VAL A N 1
ATOM 2927 C CA . VAL A 1 374 ? 1.069 -25.953 -13.305 1 98.56 374 VAL A CA 1
ATOM 2928 C C . VAL A 1 374 ? 2.443 -25.328 -13.078 1 98.56 374 VAL A C 1
ATOM 2930 O O . VAL A 1 374 ? 3.01 -25.438 -11.984 1 98.56 374 VAL A O 1
ATOM 2933 N N . ALA A 1 375 ? 2.98 -24.734 -14.102 1 98.56 375 ALA A N 1
ATOM 2934 C CA . ALA A 1 375 ? 4.145 -23.875 -13.953 1 98.56 375 ALA A CA 1
ATOM 2935 C C . ALA A 1 375 ? 3.725 -22.438 -13.641 1 98.56 375 ALA A C 1
ATOM 2937 O O . ALA A 1 375 ? 2.682 -21.984 -14.117 1 98.56 375 ALA A O 1
ATOM 2938 N N . THR A 1 376 ? 4.504 -21.75 -12.859 1 98.81 376 THR A N 1
ATOM 2939 C CA . THR A 1 376 ? 4.246 -20.344 -12.57 1 98.81 376 THR A CA 1
ATOM 2940 C C . THR A 1 376 ? 5.41 -19.469 -13.039 1 98.81 376 THR A C 1
ATOM 2942 O O . THR A 1 376 ? 6.57 -19.859 -12.93 1 98.81 376 THR A O 1
ATOM 2945 N N . LEU A 1 377 ? 5.109 -18.391 -13.656 1 98.88 377 LEU A N 1
ATOM 2946 C CA . LEU A 1 377 ? 6.082 -17.422 -14.133 1 98.88 377 LEU A CA 1
ATOM 2947 C C . LEU A 1 377 ? 5.703 -16 -13.703 1 98.88 377 LEU A C 1
ATOM 2949 O O . LEU A 1 377 ? 4.523 -15.695 -13.539 1 98.88 377 LEU A O 1
ATOM 2953 N N . ASN A 1 378 ? 6.664 -15.195 -13.477 1 98.75 378 ASN A N 1
ATOM 2954 C CA . ASN A 1 378 ? 6.445 -13.797 -13.117 1 98.75 378 ASN A CA 1
ATOM 2955 C C . ASN A 1 378 ? 7.418 -12.867 -13.836 1 98.75 378 ASN A C 1
ATOM 2957 O O . ASN A 1 378 ? 8.438 -13.32 -14.359 1 98.75 378 ASN A O 1
ATOM 2961 N N . GLY A 1 379 ? 7.066 -11.609 -13.906 1 98.75 379 GLY A N 1
ATOM 2962 C CA . GLY A 1 379 ? 7.91 -10.594 -14.516 1 98.75 379 GLY A CA 1
ATOM 2963 C C . GLY A 1 379 ? 7.453 -9.18 -14.211 1 98.75 379 GLY A C 1
ATOM 2964 O O . GLY A 1 379 ? 6.254 -8.906 -14.195 1 98.75 379 GLY A O 1
ATOM 2965 N N . THR A 1 380 ? 8.383 -8.305 -14.031 1 98.62 380 THR A N 1
ATOM 2966 C CA . THR A 1 380 ? 8.094 -6.902 -13.75 1 98.62 380 THR A CA 1
ATOM 2967 C C . THR A 1 380 ? 7.906 -6.121 -15.047 1 98.62 380 THR A C 1
ATOM 2969 O O . THR A 1 380 ? 8.773 -6.145 -15.922 1 98.62 380 THR A O 1
ATOM 2972 N N . LEU A 1 381 ? 6.836 -5.402 -15.125 1 98.56 381 LEU A N 1
ATOM 2973 C CA . LEU A 1 381 ? 6.609 -4.621 -16.328 1 98.56 381 LEU A CA 1
ATOM 2974 C C . LEU A 1 381 ? 6.91 -3.146 -16.094 1 98.56 381 LEU A C 1
ATOM 2976 O O . LEU A 1 381 ? 7.207 -2.408 -17.031 1 98.56 381 LEU A O 1
ATOM 2980 N N . ALA A 1 382 ? 6.781 -2.697 -14.859 1 98.5 382 ALA A N 1
ATOM 2981 C CA . ALA A 1 382 ? 7.156 -1.346 -14.453 1 98.5 382 ALA A CA 1
ATOM 2982 C C . ALA A 1 382 ? 7.32 -1.252 -12.945 1 98.5 382 ALA A C 1
ATOM 2984 O O . ALA A 1 382 ? 6.641 -1.959 -12.195 1 98.5 382 ALA A O 1
ATOM 2985 N N . THR A 1 383 ? 8.172 -0.448 -12.555 1 98.12 383 THR A N 1
ATOM 2986 C CA . THR A 1 383 ? 8.375 -0.151 -11.141 1 98.12 383 THR A CA 1
ATOM 2987 C C . THR A 1 383 ? 8.898 1.271 -10.961 1 98.12 383 THR A C 1
ATOM 2989 O O . THR A 1 383 ? 9.344 1.903 -11.914 1 98.12 383 THR A O 1
ATOM 2992 N N . THR A 1 384 ? 8.82 1.772 -9.789 1 97.88 384 THR A N 1
ATOM 2993 C CA . THR A 1 384 ? 9.195 3.139 -9.438 1 97.88 384 THR A CA 1
ATOM 2994 C C . THR A 1 384 ? 10.641 3.422 -9.844 1 97.88 384 THR A C 1
ATOM 2996 O O . THR A 1 384 ? 10.953 4.512 -10.328 1 97.88 384 THR A O 1
ATOM 2999 N N . ARG A 1 385 ? 11.562 2.539 -9.695 1 95.75 385 ARG A N 1
ATOM 3000 C CA . ARG A 1 385 ? 12.984 2.781 -9.891 1 95.75 385 ARG A CA 1
ATOM 3001 C C . ARG A 1 385 ? 13.297 3.09 -11.352 1 95.75 385 ARG A C 1
ATOM 3003 O O . ARG A 1 385 ? 14.383 3.562 -11.672 1 95.75 385 ARG A O 1
ATOM 3010 N N . TRP A 1 386 ? 12.383 2.801 -12.25 1 98.44 386 TRP A N 1
ATOM 3011 C CA . TRP A 1 386 ? 12.586 3.141 -13.656 1 98.44 386 TRP A CA 1
ATOM 3012 C C . TRP A 1 386 ? 12.773 4.645 -13.836 1 98.44 386 TRP A C 1
ATOM 3014 O O . TRP A 1 386 ? 13.375 5.094 -14.805 1 98.44 386 TRP A O 1
ATOM 3024 N N . ILE A 1 387 ? 12.203 5.422 -12.875 1 98.69 387 ILE A N 1
ATOM 3025 C CA . ILE A 1 387 ? 12.344 6.875 -12.883 1 98.69 387 ILE A CA 1
ATOM 3026 C C . ILE A 1 387 ? 13.828 7.246 -12.875 1 98.69 387 ILE A C 1
ATOM 3028 O O . ILE A 1 387 ? 14.234 8.219 -13.508 1 98.69 387 ILE A O 1
ATOM 3032 N N . VAL A 1 388 ? 14.672 6.445 -12.203 1 98.31 388 VAL A N 1
ATOM 3033 C CA . VAL A 1 388 ? 16.109 6.691 -12.094 1 98.31 388 VAL A CA 1
ATOM 3034 C C . VAL A 1 388 ? 16.734 6.695 -13.477 1 98.31 388 VAL A C 1
ATOM 3036 O O . VAL A 1 388 ? 17.469 7.629 -13.836 1 98.31 388 VAL A O 1
ATOM 3039 N N . ALA A 1 389 ? 16.422 5.664 -14.258 1 98.5 389 ALA A N 1
ATOM 3040 C CA . ALA A 1 389 ? 16.969 5.535 -15.602 1 98.5 389 ALA A CA 1
ATOM 3041 C C . ALA A 1 389 ? 16.469 6.645 -16.516 1 98.5 389 ALA A C 1
ATOM 3043 O O . ALA A 1 389 ? 17.219 7.191 -17.328 1 98.5 389 ALA A O 1
ATOM 3044 N N . ILE A 1 390 ? 15.211 7.008 -16.406 1 98.81 390 ILE A N 1
ATOM 3045 C CA . ILE A 1 390 ? 14.625 8.047 -17.25 1 98.81 390 ILE A CA 1
ATOM 3046 C C . ILE A 1 390 ? 15.297 9.391 -16.953 1 98.81 390 ILE A C 1
ATOM 3048 O O . ILE A 1 390 ? 15.742 10.078 -17.875 1 98.81 390 ILE A O 1
ATOM 3052 N N . LEU A 1 391 ? 15.391 9.734 -15.656 1 98.81 391 LEU A N 1
ATOM 3053 C CA . LEU A 1 391 ? 15.961 11.023 -15.273 1 98.81 391 LEU A CA 1
ATOM 3054 C C . LEU A 1 391 ? 17.406 11.141 -15.758 1 98.81 391 LEU A C 1
ATOM 3056 O O . LEU A 1 391 ? 17.797 12.172 -16.297 1 98.81 391 LEU A O 1
ATOM 3060 N N . GLU A 1 392 ? 18.203 10.102 -15.602 1 98.56 392 GLU A N 1
ATOM 3061 C CA . GLU A 1 392 ? 19.625 10.211 -15.875 1 98.56 392 GLU A CA 1
ATOM 3062 C C . GLU A 1 392 ? 19.906 10.172 -17.375 1 98.56 392 GLU A C 1
ATOM 3064 O O . GLU A 1 392 ? 20.797 10.875 -17.859 1 98.56 392 GLU A O 1
ATOM 3069 N N . ASN A 1 393 ? 19.156 9.336 -18.109 1 98.75 393 ASN A N 1
ATOM 3070 C CA . ASN A 1 393 ? 19.469 9.156 -19.516 1 98.75 393 ASN A CA 1
ATOM 3071 C C . ASN A 1 393 ? 18.906 10.297 -20.359 1 98.75 393 ASN A C 1
ATOM 3073 O O . ASN A 1 393 ? 19.453 10.617 -21.422 1 98.75 393 ASN A O 1
ATOM 3077 N N . HIS A 1 394 ? 17.859 10.977 -19.906 1 98.81 394 HIS A N 1
ATOM 3078 C CA . HIS A 1 394 ? 17.188 11.977 -20.734 1 98.81 394 HIS A CA 1
ATOM 3079 C C . HIS A 1 394 ? 17.453 13.383 -20.234 1 98.81 394 HIS A C 1
ATOM 3081 O O . HIS A 1 394 ? 16.797 14.336 -20.641 1 98.81 394 HIS A O 1
ATOM 3087 N N . GLN A 1 395 ? 18.453 13.508 -19.328 1 98.81 395 GLN A N 1
ATOM 3088 C CA . GLN A 1 395 ? 18.766 14.812 -18.734 1 98.81 395 GLN A CA 1
ATOM 3089 C C . GLN A 1 395 ? 19.438 15.727 -19.75 1 98.81 395 GLN A C 1
ATOM 3091 O O . GLN A 1 395 ? 20.047 15.258 -20.703 1 98.81 395 GLN A O 1
ATOM 3096 N N . GLN A 1 396 ? 19.266 16.969 -19.547 1 98.44 396 GLN A N 1
ATOM 3097 C CA . GLN A 1 396 ? 19.969 18.016 -20.266 1 98.44 396 GLN A CA 1
ATOM 3098 C C . GLN A 1 396 ? 20.906 18.781 -19.344 1 98.44 396 GLN A C 1
ATOM 3100 O O . GLN A 1 396 ? 20.859 18.625 -18.125 1 98.44 396 GLN A O 1
ATOM 3105 N N . GLU A 1 397 ? 21.734 19.594 -19.953 1 98.12 397 GLU A N 1
ATOM 3106 C CA . GLU A 1 397 ? 22.781 20.281 -19.188 1 98.12 397 GLU A CA 1
ATOM 3107 C C . GLU A 1 397 ? 22.172 21.172 -18.109 1 98.12 397 GLU A C 1
ATOM 3109 O O . GLU A 1 397 ? 22.734 21.266 -17 1 98.12 397 GLU A O 1
ATOM 3114 N N . ASP A 1 398 ? 21.062 21.734 -18.391 1 98.06 398 ASP A N 1
ATOM 3115 C CA . ASP A 1 398 ? 20.453 22.672 -17.453 1 98.06 398 ASP A CA 1
ATOM 3116 C C . ASP A 1 398 ? 19.641 21.953 -16.391 1 98.06 398 ASP A C 1
ATOM 3118 O O . ASP A 1 398 ? 19 22.594 -15.555 1 98.06 398 ASP A O 1
ATOM 3122 N N . GLY A 1 399 ? 19.578 20.688 -16.422 1 98.19 399 GLY A N 1
ATOM 3123 C CA . GLY A 1 399 ? 18.844 19.922 -15.422 1 98.19 399 GLY A CA 1
ATOM 3124 C C . GLY A 1 399 ? 17.438 19.547 -15.867 1 98.19 399 GLY A C 1
ATOM 3125 O O . GLY A 1 399 ? 16.75 18.781 -15.18 1 98.19 399 GLY A O 1
ATOM 3126 N N . SER A 1 400 ? 17.016 20.078 -16.984 1 98.75 400 SER A N 1
ATOM 3127 C CA . SER A 1 400 ? 15.742 19.625 -17.547 1 98.75 400 SER A CA 1
ATOM 3128 C C . SER A 1 400 ? 15.844 18.203 -18.078 1 98.75 400 SER A C 1
ATOM 3130 O O . SER A 1 400 ? 16.953 17.719 -18.328 1 98.75 400 SER A O 1
ATOM 3132 N N . VAL A 1 401 ? 14.727 17.562 -18.156 1 98.88 401 VAL A N 1
ATOM 3133 C CA . VAL A 1 401 ? 14.695 16.172 -18.594 1 98.88 401 VAL A CA 1
ATOM 3134 C C . VAL A 1 401 ? 13.641 15.992 -19.688 1 98.88 401 VAL A C 1
ATOM 3136 O O . VAL A 1 401 ? 12.469 16.344 -19.484 1 98.88 401 VAL A O 1
ATOM 3139 N N . VAL A 1 402 ? 14.039 15.453 -20.797 1 98.88 402 VAL A N 1
ATOM 3140 C CA . VAL A 1 402 ? 13.109 15.172 -21.891 1 98.88 402 VAL A CA 1
ATOM 3141 C C . VAL A 1 402 ? 12.266 13.945 -21.547 1 98.88 402 VAL A C 1
ATOM 3143 O O . VAL A 1 402 ? 12.805 12.898 -21.188 1 98.88 402 VAL A O 1
ATOM 3146 N N . VAL A 1 403 ? 10.969 14.07 -21.578 1 98.88 403 VAL A N 1
ATOM 3147 C CA . VAL A 1 403 ? 10.07 12.961 -21.266 1 98.88 403 VAL A CA 1
ATOM 3148 C C . VAL A 1 403 ? 9.977 12.023 -22.453 1 98.88 403 VAL A C 1
ATOM 3150 O O . VAL A 1 403 ? 9.703 12.461 -23.578 1 98.88 403 VAL A O 1
ATOM 3153 N N . PRO A 1 404 ? 10.211 10.703 -22.25 1 98.81 404 PRO A N 1
ATOM 3154 C CA . PRO A 1 404 ? 10 9.758 -23.359 1 98.81 404 PRO A CA 1
ATOM 3155 C C . PRO A 1 404 ? 8.633 9.922 -24.016 1 98.81 404 PRO A C 1
ATOM 3157 O O . PRO A 1 404 ? 7.637 10.164 -23.328 1 98.81 404 PRO A O 1
ATOM 3160 N N . GLU A 1 405 ? 8.57 9.734 -25.312 1 98.62 405 GLU A N 1
ATOM 3161 C CA . GLU A 1 405 ? 7.367 10.016 -26.094 1 98.62 405 GLU A CA 1
ATOM 3162 C C . GLU A 1 405 ? 6.168 9.234 -25.562 1 98.62 405 GLU A C 1
ATOM 3164 O O . GLU A 1 405 ? 5.074 9.789 -25.422 1 98.62 405 GLU A O 1
ATOM 3169 N N . ALA A 1 406 ? 6.328 8.031 -25.234 1 98.62 406 ALA A N 1
ATOM 3170 C CA . ALA A 1 406 ? 5.238 7.145 -24.828 1 98.62 406 ALA A CA 1
ATOM 3171 C C . ALA A 1 406 ? 4.637 7.602 -23.5 1 98.62 406 ALA A C 1
ATOM 3173 O O . ALA A 1 406 ? 3.488 7.277 -23.188 1 98.62 406 ALA A O 1
ATOM 3174 N N . LEU A 1 407 ? 5.383 8.359 -22.688 1 98.62 407 LEU A N 1
ATOM 3175 C CA . LEU A 1 407 ? 4.93 8.758 -21.375 1 98.62 407 LEU A CA 1
ATOM 3176 C C . LEU A 1 407 ? 4.281 10.141 -21.406 1 98.62 407 LEU A C 1
ATOM 3178 O O . LEU A 1 407 ? 3.619 10.555 -20.453 1 98.62 407 LEU A O 1
ATOM 3182 N N . ARG A 1 408 ? 4.457 10.875 -22.484 1 98.62 408 ARG A N 1
ATOM 3183 C CA . ARG A 1 408 ? 4.043 12.266 -22.594 1 98.62 408 ARG A CA 1
ATOM 3184 C C . ARG A 1 408 ? 2.537 12.406 -22.391 1 98.62 408 ARG A C 1
ATOM 3186 O O . ARG A 1 408 ? 2.078 13.344 -21.734 1 98.62 408 ARG A O 1
ATOM 3193 N N . PRO A 1 409 ? 1.691 11.453 -22.906 1 97 409 PRO A N 1
ATOM 3194 C CA . PRO A 1 409 ? 0.254 11.594 -22.656 1 97 409 PRO A CA 1
ATOM 3195 C C . PRO A 1 409 ? -0.107 11.484 -21.172 1 97 409 PRO A C 1
ATOM 3197 O O . PRO A 1 409 ? -1.129 12.031 -20.75 1 97 409 PRO A O 1
ATOM 3200 N N . PHE A 1 410 ? 0.662 10.82 -20.391 1 96.88 410 PHE A N 1
ATOM 3201 C CA . PHE A 1 410 ? 0.384 10.602 -18.984 1 96.88 410 PHE A CA 1
ATOM 3202 C C . PHE A 1 410 ? 0.96 11.734 -18.141 1 96.88 410 PHE A C 1
ATOM 3204 O O . PHE A 1 410 ? 0.316 12.203 -17.203 1 96.88 410 PHE A O 1
ATOM 3211 N N . VAL A 1 411 ? 2.145 12.195 -18.516 1 97.69 411 VAL A N 1
ATOM 3212 C CA . VAL A 1 411 ? 2.857 13.211 -17.734 1 97.69 411 VAL A CA 1
ATOM 3213 C C . VAL A 1 411 ? 2.334 14.594 -18.094 1 97.69 411 VAL A C 1
ATOM 3215 O O . VAL A 1 411 ? 2.283 15.484 -17.25 1 97.69 411 VAL A O 1
ATOM 3218 N N . GLY A 1 412 ? 1.938 14.789 -19.359 1 96.62 412 GLY A N 1
ATOM 3219 C CA . GLY A 1 412 ? 1.359 16.047 -19.797 1 96.62 412 GLY A CA 1
ATOM 3220 C C . GLY A 1 412 ? 2.4 17.062 -20.219 1 96.62 412 GLY A C 1
ATOM 3221 O O . GLY A 1 412 ? 2.078 18.234 -20.438 1 96.62 412 GLY A O 1
ATOM 3222 N N . GLN A 1 413 ? 3.668 16.656 -20.219 1 97 413 GLN A N 1
ATOM 3223 C CA . GLN A 1 413 ? 4.766 17.531 -20.609 1 97 413 GLN A CA 1
ATOM 3224 C C . GLN A 1 413 ? 5.777 16.797 -21.484 1 97 413 GLN A C 1
ATOM 3226 O O . GLN A 1 413 ? 5.996 15.594 -21.312 1 97 413 GLN A O 1
ATOM 3231 N N . ASP A 1 414 ? 6.422 17.578 -22.375 1 98.44 414 ASP A N 1
ATOM 3232 C CA . ASP A 1 414 ? 7.461 17 -23.234 1 98.44 414 ASP A CA 1
ATOM 3233 C C . ASP A 1 414 ? 8.828 17.062 -22.547 1 98.44 414 ASP A C 1
ATOM 3235 O O . ASP A 1 414 ? 9.703 16.234 -22.828 1 98.44 414 ASP A O 1
ATOM 3239 N N . VAL A 1 415 ? 8.953 18.125 -21.75 1 98.81 415 VAL A N 1
ATOM 3240 C CA . VAL A 1 415 ? 10.195 18.359 -21.016 1 98.81 415 VAL A CA 1
ATOM 3241 C C . VAL A 1 415 ? 9.883 18.781 -19.594 1 98.81 415 VAL A C 1
ATOM 3243 O O . VAL A 1 415 ? 8.984 19.594 -19.359 1 98.81 415 VAL A O 1
ATOM 3246 N N . LEU A 1 416 ? 10.539 18.172 -18.672 1 98.81 416 LEU A N 1
ATOM 3247 C CA . LEU A 1 416 ? 10.453 18.578 -17.281 1 98.81 416 LEU A CA 1
ATOM 3248 C C . LEU A 1 416 ? 11.508 19.625 -16.953 1 98.81 416 LEU A C 1
ATOM 3250 O O . LEU A 1 416 ? 12.68 19.469 -17.312 1 98.81 416 LEU A O 1
ATOM 3254 N N . HIS A 1 417 ? 11.156 20.672 -16.297 1 98.44 417 HIS A N 1
ATOM 3255 C CA . HIS A 1 417 ? 12.078 21.766 -16 1 98.44 417 HIS A CA 1
ATOM 3256 C C . HIS A 1 417 ? 12.32 21.891 -14.5 1 98.44 417 HIS A C 1
ATOM 3258 O O . HIS A 1 417 ? 11.406 21.703 -13.703 1 98.44 417 HIS A O 1
ATOM 3264 N N . PRO A 1 418 ? 13.562 22.172 -14.164 1 97.94 418 PRO A N 1
ATOM 3265 C CA . PRO A 1 418 ? 13.844 22.438 -12.75 1 97.94 418 PRO A CA 1
ATOM 3266 C C . PRO A 1 418 ? 12.953 23.531 -12.156 1 97.94 418 PRO A C 1
ATOM 3268 O O . PRO A 1 418 ? 12.586 24.469 -12.859 1 97.94 418 PRO A O 1
ATOM 3271 N N . ILE A 1 419 ? 12.602 23.297 -10.914 1 93.25 419 ILE A N 1
ATOM 3272 C CA . ILE A 1 419 ? 11.797 24.297 -10.234 1 93.25 419 ILE A CA 1
ATOM 3273 C C . ILE A 1 419 ? 12.695 25.391 -9.648 1 93.25 419 ILE A C 1
ATOM 3275 O O . ILE A 1 419 ? 13.852 25.125 -9.312 1 93.25 419 ILE A O 1
ATOM 3279 N N . ALA A 1 420 ? 12.25 26.578 -9.711 1 76 420 ALA A N 1
ATOM 3280 C CA . ALA A 1 420 ? 13 27.703 -9.156 1 76 420 ALA A CA 1
ATOM 3281 C C . ALA A 1 420 ? 13.25 27.5 -7.66 1 76 420 ALA A C 1
ATOM 3283 O O . ALA A 1 420 ? 12.367 27.047 -6.934 1 76 420 ALA A O 1
ATOM 3284 N N . LYS A 1 421 ? 14.508 27.312 -7.297 1 60.41 421 LYS A N 1
ATOM 3285 C CA . LYS A 1 421 ? 14.867 27.219 -5.883 1 60.41 421 LYS A CA 1
ATOM 3286 C C . LYS A 1 421 ? 14.18 28.328 -5.078 1 60.41 421 LYS A C 1
ATOM 3288 O O . LYS A 1 421 ? 14.266 29.5 -5.426 1 60.41 421 LYS A O 1
ATOM 3293 N N . LYS A 1 422 ? 13.055 27.859 -4.281 1 47.62 422 LYS A N 1
ATOM 3294 C CA . LYS A 1 422 ? 12.492 28.859 -3.375 1 47.62 422 LYS A CA 1
ATOM 3295 C C . LYS A 1 422 ? 13.469 29.188 -2.25 1 47.62 422 LYS A C 1
ATOM 3297 O O . LYS A 1 422 ? 14.195 28.312 -1.771 1 47.62 422 LYS A O 1
ATOM 3302 N N . MET B 1 1 ? -3.461 19.766 18.453 1 90.5 1 MET B N 1
ATOM 3303 C CA . MET B 1 1 ? -3.934 19.906 19.828 1 90.5 1 MET B CA 1
ATOM 3304 C C . MET B 1 1 ? -4.598 21.25 20.047 1 90.5 1 MET B C 1
ATOM 3306 O O . MET B 1 1 ? -4.484 22.156 19.219 1 90.5 1 MET B O 1
ATOM 3310 N N . ILE B 1 2 ? -5.238 21.391 21.203 1 92.31 2 ILE B N 1
ATOM 3311 C CA . ILE B 1 2 ? -5.953 22.625 21.5 1 92.31 2 ILE B CA 1
ATOM 3312 C C . ILE B 1 2 ? -4.969 23.688 22 1 92.31 2 ILE B C 1
ATOM 3314 O O . ILE B 1 2 ? -3.906 23.344 22.531 1 92.31 2 ILE B O 1
ATOM 3318 N N . ASP B 1 3 ? -5.293 24.906 21.75 1 93.12 3 ASP B N 1
ATOM 3319 C CA . ASP B 1 3 ? -4.512 26.062 22.219 1 93.12 3 ASP B CA 1
ATOM 3320 C C . ASP B 1 3 ? -4.789 26.359 23.688 1 93.12 3 ASP B C 1
ATOM 3322 O O . ASP B 1 3 ? -5.875 26.828 24.031 1 93.12 3 ASP B O 1
ATOM 3326 N N . LEU B 1 4 ? -3.799 26.219 24.438 1 92.94 4 LEU B N 1
ATOM 3327 C CA . LEU B 1 4 ? -3.947 26.422 25.875 1 92.94 4 LEU B CA 1
ATOM 3328 C C . LEU B 1 4 ? -4.281 27.875 26.188 1 92.94 4 LEU B C 1
ATOM 3330 O O . LEU B 1 4 ? -5.004 28.156 27.156 1 92.94 4 LEU B O 1
ATOM 3334 N N . ARG B 1 5 ? -3.688 28.75 25.484 1 92.44 5 ARG B N 1
ATOM 3335 C CA . ARG B 1 5 ? -3.982 30.156 25.688 1 92.44 5 ARG B CA 1
ATOM 3336 C C . ARG B 1 5 ? -5.457 30.453 25.438 1 92.44 5 ARG B C 1
ATOM 3338 O O . ARG B 1 5 ? -6.098 31.172 26.203 1 92.44 5 ARG B O 1
ATOM 3345 N N . ALA B 1 6 ? -5.918 29.922 24.328 1 92.62 6 ALA B N 1
ATOM 3346 C CA . ALA B 1 6 ? -7.332 30.094 24 1 92.62 6 ALA B CA 1
ATOM 3347 C C . ALA B 1 6 ? -8.219 29.484 25.078 1 92.62 6 ALA B C 1
ATOM 3349 O O . ALA B 1 6 ? -9.281 30.031 25.406 1 92.62 6 ALA B O 1
ATOM 3350 N N . LEU B 1 7 ? -7.781 28.391 25.594 1 94.69 7 LEU B N 1
ATOM 3351 C CA . LEU B 1 7 ? -8.523 27.734 26.656 1 94.69 7 LEU B CA 1
ATOM 3352 C C . LEU B 1 7 ? -8.609 28.625 27.891 1 94.69 7 LEU B C 1
ATOM 3354 O O . LEU B 1 7 ? -9.672 28.734 28.516 1 94.69 7 LEU B O 1
ATOM 3358 N N . ARG B 1 8 ? -7.551 29.312 28.219 1 95.5 8 ARG B N 1
ATOM 3359 C CA . ARG B 1 8 ? -7.52 30.219 29.375 1 95.5 8 ARG B CA 1
ATOM 3360 C C . ARG B 1 8 ? -8.453 31.406 29.156 1 95.5 8 ARG B C 1
ATOM 3362 O O . ARG B 1 8 ? -9.125 31.844 30.094 1 95.5 8 ARG B O 1
ATOM 3369 N N . GLU B 1 9 ? -8.445 31.812 27.984 1 95.62 9 GLU B N 1
ATOM 3370 C CA . GLU B 1 9 ? -9.227 33 27.656 1 95.62 9 GLU B CA 1
ATOM 3371 C C . GLU B 1 9 ? -10.719 32.688 27.594 1 95.62 9 GLU B C 1
ATOM 3373 O O . GLU B 1 9 ? -11.547 33.5 28 1 95.62 9 GLU B O 1
ATOM 3378 N N . ASP B 1 10 ? -11.008 31.531 27.094 1 95.62 10 ASP B N 1
ATOM 3379 C CA . ASP B 1 10 ? -12.414 31.156 26.938 1 95.62 10 ASP B CA 1
ATOM 3380 C C . ASP B 1 10 ? -12.609 29.672 27.203 1 95.62 10 ASP B C 1
ATOM 3382 O O . ASP B 1 10 ? -12.906 28.906 26.266 1 95.62 10 ASP B O 1
ATOM 3386 N N . PRO B 1 11 ? -12.594 29.281 28.469 1 97.12 11 PRO B N 1
ATOM 3387 C CA . PRO B 1 11 ? -12.766 27.859 28.797 1 97.12 11 PRO B CA 1
ATOM 3388 C C . PRO B 1 11 ? -14.148 27.344 28.406 1 97.12 11 PRO B C 1
ATOM 3390 O O . PRO B 1 11 ? -14.305 26.141 28.141 1 97.12 11 PRO B O 1
ATOM 3393 N N . ASP B 1 12 ? -15.164 28.188 28.344 1 97 12 ASP B N 1
ATOM 3394 C CA . ASP B 1 12 ? -16.531 27.781 28.062 1 97 12 ASP B CA 1
ATOM 3395 C C . ASP B 1 12 ? -16.672 27.281 26.625 1 97 12 ASP B C 1
ATOM 3397 O O . ASP B 1 12 ? -17.516 26.438 26.328 1 97 12 ASP B O 1
ATOM 3401 N N . ARG B 1 13 ? -15.883 27.797 25.797 1 96.25 13 ARG B N 1
ATOM 3402 C CA . ARG B 1 13 ? -15.883 27.328 24.406 1 96.25 13 ARG B CA 1
ATOM 3403 C C . ARG B 1 13 ? -15.508 25.844 24.344 1 96.25 13 ARG B C 1
ATOM 3405 O O . ARG B 1 13 ? -16.141 25.078 23.609 1 96.25 13 ARG B O 1
ATOM 3412 N N . LEU B 1 14 ? -14.484 25.453 25.047 1 96.81 14 LEU B N 1
ATOM 3413 C CA . LEU B 1 14 ? -14.078 24.047 25.094 1 96.81 14 LEU B CA 1
ATOM 3414 C C . LEU B 1 14 ? -15.141 23.203 25.781 1 96.81 14 LEU B C 1
ATOM 3416 O O . LEU B 1 14 ? -15.398 22.062 25.359 1 96.81 14 LEU B O 1
ATOM 3420 N N . ARG B 1 15 ? -15.734 23.75 26.844 1 97.25 15 ARG B N 1
ATOM 3421 C CA . ARG B 1 15 ? -16.812 23.031 27.516 1 97.25 15 ARG B CA 1
ATOM 3422 C C . ARG B 1 15 ? -17.953 22.734 26.562 1 97.25 15 ARG B C 1
ATOM 3424 O O . ARG B 1 15 ? -18.484 21.625 26.531 1 97.25 15 ARG B O 1
ATOM 3431 N N . ALA B 1 16 ? -18.328 23.766 25.844 1 96.75 16 ALA B N 1
ATOM 3432 C CA . ALA B 1 16 ? -19.406 23.625 24.875 1 96.75 16 ALA B CA 1
ATOM 3433 C C . ALA B 1 16 ? -19.047 22.578 23.812 1 96.75 16 ALA B C 1
ATOM 3435 O O . ALA B 1 16 ? -19.906 21.797 23.391 1 96.75 16 ALA B O 1
ATOM 3436 N N . SER B 1 17 ? -17.828 22.609 23.344 1 97.19 17 SER B N 1
ATOM 3437 C CA . SER B 1 17 ? -17.344 21.641 22.344 1 97.19 17 SER B CA 1
ATOM 3438 C C . SER B 1 17 ? -17.422 20.219 22.891 1 97.19 17 SER B C 1
ATOM 3440 O O . SER B 1 17 ? -17.875 19.297 22.188 1 97.19 17 SER B O 1
ATOM 3442 N N . GLN B 1 18 ? -16.922 20.031 24.156 1 96.94 18 GLN B N 1
ATOM 3443 C CA . GLN B 1 18 ? -17 18.719 24.797 1 96.94 18 GLN B CA 1
ATOM 3444 C C . GLN B 1 18 ? -18.438 18.234 24.906 1 96.94 18 GLN B C 1
ATOM 3446 O O . GLN B 1 18 ? -18.734 17.062 24.641 1 96.94 18 GLN B O 1
ATOM 3451 N N . ARG B 1 19 ? -19.312 19.094 25.219 1 96.38 19 ARG B N 1
ATOM 3452 C CA . ARG B 1 19 ? -20.734 18.766 25.328 1 96.38 19 ARG B CA 1
ATOM 3453 C C . ARG B 1 19 ? -21.297 18.359 23.969 1 96.38 19 ARG B C 1
ATOM 3455 O O . ARG B 1 19 ? -22.031 17.375 23.875 1 96.38 19 ARG B O 1
ATOM 3462 N N . ALA B 1 20 ? -21.031 19.141 23.031 1 96.44 20 ALA B N 1
ATOM 3463 C CA . ALA B 1 20 ? -21.516 18.859 21.688 1 96.44 20 ALA B CA 1
ATOM 3464 C C . ALA B 1 20 ? -21.047 17.484 21.203 1 96.44 20 ALA B C 1
ATOM 3466 O O . ALA B 1 20 ? -21.781 16.797 20.484 1 96.44 20 ALA B O 1
ATOM 3467 N N . ARG B 1 21 ? -19.812 17.047 21.562 1 96.38 21 ARG B N 1
ATOM 3468 C CA . ARG B 1 21 ? -19.219 15.781 21.141 1 96.38 21 ARG B CA 1
ATOM 3469 C C . ARG B 1 21 ? -19.719 14.641 22.031 1 96.38 21 ARG B C 1
ATOM 3471 O O . ARG B 1 21 ? -19.531 13.469 21.688 1 96.38 21 ARG B O 1
ATOM 3478 N N . GLY B 1 22 ? -20.281 14.992 23.141 1 94.81 22 GLY B N 1
ATOM 3479 C CA . GLY B 1 22 ? -20.641 13.984 24.125 1 94.81 22 GLY B CA 1
ATOM 3480 C C . GLY B 1 22 ? -19.484 13.539 24.984 1 94.81 22 GLY B C 1
ATOM 3481 O O . GLY B 1 22 ? -19.469 12.422 25.484 1 94.81 22 GLY B O 1
ATOM 3482 N N . GLU B 1 23 ? -18.469 14.375 25.109 1 94.38 23 GLU B N 1
ATOM 3483 C CA . GLU B 1 23 ? -17.266 14.078 25.891 1 94.38 23 GLU B CA 1
ATOM 3484 C C . GLU B 1 23 ? -17.344 14.68 27.281 1 94.38 23 GLU B C 1
ATOM 3486 O O . GLU B 1 23 ? -18.25 15.461 27.578 1 94.38 23 GLU B O 1
ATOM 3491 N N . ASP B 1 24 ? -16.391 14.344 28.125 1 94.81 24 ASP B N 1
ATOM 3492 C CA . ASP B 1 24 ? -16.328 14.789 29.5 1 94.81 24 ASP B CA 1
ATOM 3493 C C . ASP B 1 24 ? -15.891 16.25 29.594 1 94.81 24 ASP B C 1
ATOM 3495 O O . ASP B 1 24 ? -14.766 16.594 29.234 1 94.81 24 ASP B O 1
ATOM 3499 N N . GLU B 1 25 ? -16.656 17.062 30.156 1 95.94 25 GLU B N 1
ATOM 3500 C CA . GLU B 1 25 ? -16.375 18.5 30.281 1 95.94 25 GLU B CA 1
ATOM 3501 C C . GLU B 1 25 ? -15.352 18.75 31.391 1 95.94 25 GLU B C 1
ATOM 3503 O O . GLU B 1 25 ? -14.711 19.812 31.406 1 95.94 25 GLU B O 1
ATOM 3508 N N . SER B 1 26 ? -15.258 17.781 32.281 1 96.94 26 SER B N 1
ATOM 3509 C CA . SER B 1 26 ? -14.398 18 33.438 1 96.94 26 SER B CA 1
ATOM 3510 C C . SER B 1 26 ? -12.938 18.125 33.031 1 96.94 26 SER B C 1
ATOM 3512 O O . SER B 1 26 ? -12.109 18.609 33.812 1 96.94 26 SER B O 1
ATOM 3514 N N . VAL B 1 27 ? -12.703 17.719 31.844 1 97.19 27 VAL B N 1
ATOM 3515 C CA . VAL B 1 27 ? -11.328 17.781 31.344 1 97.19 27 VAL B CA 1
ATOM 3516 C C . VAL B 1 27 ? -10.867 19.234 31.297 1 97.19 27 VAL B C 1
ATOM 3518 O O . VAL B 1 27 ? -9.68 19.516 31.484 1 97.19 27 VAL B O 1
ATOM 3521 N N . VAL B 1 28 ? -11.781 20.188 31.094 1 97.44 28 VAL B N 1
ATOM 3522 C CA . VAL B 1 28 ? -11.469 21.609 31.016 1 97.44 28 VAL B CA 1
ATOM 3523 C C . VAL B 1 28 ? -10.852 22.078 32.312 1 97.44 28 VAL B C 1
ATOM 3525 O O . VAL B 1 28 ? -9.789 22.719 32.312 1 97.44 28 VAL B O 1
ATOM 3528 N N . ASP B 1 29 ? -11.445 21.703 33.406 1 97.69 29 ASP B N 1
ATOM 3529 C CA . ASP B 1 29 ? -10.945 22.109 34.719 1 97.69 29 ASP B CA 1
ATOM 3530 C C . ASP B 1 29 ? -9.617 21.422 35.031 1 97.69 29 ASP B C 1
ATOM 3532 O O . ASP B 1 29 ? -8.734 22.031 35.656 1 97.69 29 ASP B O 1
ATOM 3536 N N . ARG B 1 30 ? -9.578 20.219 34.688 1 97.75 30 ARG B N 1
ATOM 3537 C CA . ARG B 1 30 ? -8.328 19.5 34.875 1 97.75 30 ARG B CA 1
ATOM 3538 C C . ARG B 1 30 ? -7.184 20.156 34.125 1 97.75 30 ARG B C 1
ATOM 3540 O O . ARG B 1 30 ? -6.074 20.281 34.625 1 97.75 30 ARG B O 1
ATOM 3547 N N . LEU B 1 31 ? -7.469 20.562 32.906 1 97.94 31 LEU B N 1
ATOM 3548 C CA . LEU B 1 31 ? -6.461 21.219 32.062 1 97.94 31 LEU B CA 1
ATOM 3549 C C . LEU B 1 31 ? -6.043 22.547 32.656 1 97.94 31 LEU B C 1
ATOM 3551 O O . LEU B 1 31 ? -4.852 22.875 32.719 1 97.94 31 LEU B O 1
ATOM 3555 N N . LEU B 1 32 ? -6.992 23.328 33.094 1 97.75 32 LEU B N 1
ATOM 3556 C CA . LEU B 1 32 ? -6.707 24.625 33.656 1 97.75 32 LEU B CA 1
ATOM 3557 C C . LEU B 1 32 ? -5.891 24.484 34.938 1 97.75 32 LEU B C 1
ATOM 3559 O O . LEU B 1 32 ? -4.965 25.281 35.188 1 97.75 32 LEU B O 1
ATOM 3563 N N . ASP B 1 33 ? -6.25 23.484 35.75 1 98 33 ASP B N 1
ATOM 3564 C CA . ASP B 1 33 ? -5.512 23.219 36.969 1 98 33 ASP B CA 1
ATOM 3565 C C . ASP B 1 33 ? -4.062 22.844 36.656 1 98 33 ASP B C 1
ATOM 3567 O O . ASP B 1 33 ? -3.133 23.406 37.25 1 98 33 ASP B O 1
ATOM 3571 N N . LEU B 1 34 ? -3.922 21.875 35.781 1 98.06 34 LEU B N 1
ATOM 3572 C CA . LEU B 1 34 ? -2.584 21.422 35.438 1 98.06 34 LEU B CA 1
ATOM 3573 C C . LEU B 1 34 ? -1.761 22.562 34.844 1 98.06 34 LEU B C 1
ATOM 3575 O O . LEU B 1 34 ? -0.562 22.672 35.094 1 98.06 34 LEU B O 1
ATOM 3579 N N . ASP B 1 35 ? -2.391 23.344 34 1 97.5 35 ASP B N 1
ATOM 3580 C CA . ASP B 1 35 ? -1.709 24.469 33.375 1 97.5 35 ASP B CA 1
ATOM 3581 C C . ASP B 1 35 ? -1.229 25.469 34.438 1 97.5 35 ASP B C 1
ATOM 3583 O O . ASP B 1 35 ? -0.101 25.969 34.375 1 97.5 35 ASP B O 1
ATOM 3587 N N . SER B 1 36 ? -2.045 25.75 35.406 1 97.69 36 SER B N 1
ATOM 3588 C CA . SER B 1 36 ? -1.698 26.672 36.469 1 97.69 36 SER B CA 1
ATOM 3589 C C . SER B 1 36 ? -0.547 26.141 37.312 1 97.69 36 SER B C 1
ATOM 3591 O O . SER B 1 36 ? 0.401 26.859 37.625 1 97.69 36 SER B O 1
ATOM 3593 N N . ARG B 1 37 ? -0.696 24.906 37.656 1 98.06 37 ARG B N 1
ATOM 3594 C CA . ARG B 1 37 ? 0.353 24.266 38.438 1 98.06 37 ARG B CA 1
ATOM 3595 C C . ARG B 1 37 ? 1.675 24.25 37.688 1 98.06 37 ARG B C 1
ATOM 3597 O O . ARG B 1 37 ? 2.734 24.484 38.281 1 98.06 37 ARG B O 1
ATOM 3604 N N . HIS B 1 38 ? 1.57 23.953 36.438 1 98.06 38 HIS B N 1
ATOM 3605 C CA . HIS B 1 38 ? 2.773 23.922 35.594 1 98.06 38 HIS B CA 1
ATOM 3606 C C . HIS B 1 38 ? 3.432 25.297 35.531 1 98.06 38 HIS B C 1
ATOM 3608 O O . HIS B 1 38 ? 4.648 25.406 35.719 1 98.06 38 HIS B O 1
ATOM 3614 N N . ARG B 1 39 ? 2.686 26.328 35.312 1 97 39 ARG B N 1
ATOM 3615 C CA . ARG B 1 39 ? 3.209 27.688 35.219 1 97 39 ARG B CA 1
ATOM 3616 C C . ARG B 1 39 ? 3.832 28.125 36.562 1 97 39 ARG B C 1
ATOM 3618 O O . ARG B 1 39 ? 4.879 28.766 36.562 1 97 39 ARG B O 1
ATOM 3625 N N . ALA B 1 40 ? 3.234 27.75 37.625 1 97.75 40 ALA B N 1
ATOM 3626 C CA . ALA B 1 40 ? 3.773 28.047 38.969 1 97.75 40 ALA B CA 1
ATOM 3627 C C . ALA B 1 40 ? 5.098 27.328 39.188 1 97.75 40 ALA B C 1
ATOM 3629 O O . ALA B 1 40 ? 6.043 27.906 39.719 1 97.75 40 ALA B O 1
ATOM 3630 N N . ALA B 1 41 ? 5.016 26.078 38.812 1 97.94 41 ALA B N 1
ATOM 3631 C CA . ALA B 1 41 ? 6.234 25.281 38.969 1 97.94 41 ALA B CA 1
ATOM 3632 C C . ALA B 1 41 ? 7.367 25.844 38.125 1 97.94 41 ALA B C 1
ATOM 3634 O O . ALA B 1 41 ? 8.523 25.859 38.531 1 97.94 41 ALA B O 1
ATOM 3635 N N . LEU B 1 42 ? 7.07 26.234 36.969 1 97.38 42 LEU B N 1
ATOM 3636 C CA . LEU B 1 42 ? 8.055 26.828 36.062 1 97.38 42 LEU B CA 1
ATOM 3637 C C . LEU B 1 42 ? 8.602 28.125 36.625 1 97.38 42 LEU B C 1
ATOM 3639 O O . LEU B 1 42 ? 9.805 28.375 36.562 1 97.38 42 LEU B O 1
ATOM 3643 N N . ALA B 1 43 ? 7.746 28.922 37.188 1 97.38 43 ALA B N 1
ATOM 3644 C CA . ALA B 1 43 ? 8.156 30.188 37.812 1 97.38 43 ALA B CA 1
ATOM 3645 C C . ALA B 1 43 ? 9.07 29.938 39 1 97.38 43 ALA B C 1
ATOM 3647 O O . ALA B 1 43 ? 10.062 30.641 39.188 1 97.38 43 ALA B O 1
ATOM 3648 N N . ARG B 1 44 ? 8.664 29.031 39.781 1 97.62 44 ARG B N 1
ATOM 3649 C CA . ARG B 1 44 ? 9.484 28.656 40.938 1 97.62 44 ARG B CA 1
ATOM 3650 C C . ARG B 1 44 ? 10.875 28.203 40.5 1 97.62 44 ARG B C 1
ATOM 3652 O O . ARG B 1 44 ? 11.883 28.578 41.094 1 97.62 44 ARG B O 1
ATOM 3659 N N . PHE B 1 45 ? 10.922 27.375 39.5 1 97.44 45 PHE B N 1
ATOM 3660 C CA . PHE B 1 45 ? 12.172 26.875 38.969 1 97.44 45 PHE B CA 1
ATOM 3661 C C . PHE B 1 45 ? 13.055 28.016 38.5 1 97.44 45 PHE B C 1
ATOM 3663 O O . PHE B 1 45 ? 14.242 28.094 38.844 1 97.44 45 PHE B O 1
ATOM 3670 N N . GLU B 1 46 ? 12.438 28.922 37.75 1 97.44 46 GLU B N 1
ATOM 3671 C CA . GLU B 1 46 ? 13.188 30.047 37.219 1 97.44 46 GLU B CA 1
ATOM 3672 C C . GLU B 1 46 ? 13.695 30.969 38.312 1 97.44 46 GLU B C 1
ATOM 3674 O O . GLU B 1 46 ? 14.805 31.484 38.25 1 97.44 46 GLU B O 1
ATOM 3679 N N . THR B 1 47 ? 12.945 31.156 39.344 1 97.44 47 THR B N 1
ATOM 3680 C CA . THR B 1 47 ? 13.328 31.984 40.5 1 97.44 47 THR B CA 1
ATOM 3681 C C . THR B 1 47 ? 14.508 31.375 41.25 1 97.44 47 THR B C 1
ATOM 3683 O O . THR B 1 47 ? 15.477 32.062 41.562 1 97.44 47 THR B O 1
ATOM 3686 N N . LEU B 1 48 ? 14.359 30.078 41.469 1 97.25 48 LEU B N 1
ATOM 3687 C CA . LEU B 1 48 ? 15.422 29.359 42.188 1 97.25 48 LEU B CA 1
ATOM 3688 C C . LEU B 1 48 ? 16.703 29.344 41.344 1 97.25 48 LEU B C 1
ATOM 3690 O O . LEU B 1 48 ? 17.797 29.484 41.906 1 97.25 48 LEU B O 1
ATOM 3694 N N . ARG B 1 49 ? 16.578 29.172 40.094 1 96.31 49 ARG B N 1
ATOM 3695 C CA . ARG B 1 49 ? 17.734 29.156 39.219 1 96.31 49 ARG B CA 1
ATOM 3696 C C . ARG B 1 49 ? 18.438 30.516 39.219 1 96.31 49 ARG B C 1
ATOM 3698 O O . ARG B 1 49 ? 19.672 30.594 39.219 1 96.31 49 ARG B O 1
ATOM 3705 N N . ALA B 1 50 ? 17.672 31.594 39.25 1 96.25 50 ALA B N 1
ATOM 3706 C CA . ALA B 1 50 ? 18.219 32.938 39.312 1 96.25 50 ALA B CA 1
ATOM 3707 C C . ALA B 1 50 ? 18.938 33.188 40.625 1 96.25 50 ALA B C 1
ATOM 3709 O O . ALA B 1 50 ? 20.016 33.781 40.656 1 96.25 50 ALA B O 1
ATOM 3710 N N . GLU B 1 51 ? 18.328 32.75 41.688 1 95.75 51 GLU B N 1
ATOM 3711 C CA . GLU B 1 51 ? 18.953 32.875 43 1 95.75 51 GLU B CA 1
ATOM 3712 C C . GLU B 1 51 ? 20.25 32.094 43.031 1 95.75 51 GLU B C 1
ATOM 3714 O O . GLU B 1 51 ? 21.25 32.531 43.625 1 95.75 51 GLU B O 1
ATOM 3719 N N . GLN B 1 52 ? 20.219 30.891 42.5 1 94.56 52 GLN B N 1
ATOM 3720 C CA . GLN B 1 52 ? 21.406 30.062 42.469 1 94.56 52 GLN B CA 1
ATOM 3721 C C . GLN B 1 52 ? 22.547 30.75 41.75 1 94.56 52 GLN B C 1
ATOM 3723 O O . GLN B 1 52 ? 23.703 30.719 42.188 1 94.56 52 GLN B O 1
ATOM 3728 N N . LYS B 1 53 ? 22.188 31.328 40.656 1 93.75 53 LYS B N 1
ATOM 3729 C CA . LYS B 1 53 ? 23.188 32.062 39.875 1 93.75 53 LYS B CA 1
ATOM 3730 C C . LYS B 1 53 ? 23.766 33.219 40.656 1 93.75 53 LYS B C 1
ATOM 3732 O O . LYS B 1 53 ? 24.969 33.469 40.625 1 93.75 53 LYS B O 1
ATOM 3737 N N . SER B 1 54 ? 22.875 33.938 41.375 1 94.25 54 SER B N 1
ATOM 3738 C CA . SER B 1 54 ? 23.297 35.094 42.188 1 94.25 54 SER B CA 1
ATOM 3739 C C . SER B 1 54 ? 24.203 34.656 43.312 1 94.25 54 SER B C 1
ATOM 3741 O O . SER B 1 54 ? 25.234 35.312 43.562 1 94.25 54 SER B O 1
ATOM 3743 N N . VAL B 1 55 ? 23.828 33.594 44 1 93.75 55 VAL B N 1
ATOM 3744 C CA . VAL B 1 55 ? 24.625 33.094 45.125 1 93.75 55 VAL B CA 1
ATOM 3745 C C . VAL B 1 55 ? 25.969 32.594 44.594 1 93.75 55 VAL B C 1
ATOM 3747 O O . VAL B 1 55 ? 27 32.781 45.25 1 93.75 55 VAL B O 1
ATOM 3750 N N . GLY B 1 56 ? 25.953 31.938 43.531 1 88.88 56 GLY B N 1
ATOM 3751 C CA . GLY B 1 56 ? 27.203 31.469 42.938 1 88.88 56 GLY B CA 1
ATOM 3752 C C . GLY B 1 56 ? 28.188 32.594 42.656 1 88.88 56 GLY B C 1
ATOM 3753 O O . GLY B 1 56 ? 29.375 32.438 42.938 1 88.88 56 GLY B O 1
ATOM 3754 N N . LYS B 1 57 ? 27.656 33.781 42.219 1 91.06 57 LYS B N 1
ATOM 3755 C CA . LYS B 1 57 ? 28.5 34.938 41.938 1 91.06 57 LYS B CA 1
ATOM 3756 C C . LYS B 1 57 ? 29.016 35.562 43.25 1 91.06 57 LYS B C 1
ATOM 3758 O O . LYS B 1 57 ? 30.141 36.062 43.281 1 91.06 57 LYS B O 1
ATOM 3763 N N . SER B 1 58 ? 28.25 35.438 44.281 1 90.75 58 SER B N 1
ATOM 3764 C CA . SER B 1 58 ? 28.609 36 45.562 1 90.75 58 SER B CA 1
ATOM 3765 C C . SER B 1 58 ? 29.672 35.188 46.281 1 90.75 58 SER B C 1
ATOM 3767 O O . SER B 1 58 ? 30.438 35.688 47.062 1 90.75 58 SER B O 1
ATOM 3769 N N . VAL B 1 59 ? 29.656 33.844 46.031 1 87.06 59 VAL B N 1
ATOM 3770 C CA . VAL B 1 59 ? 30.656 32.969 46.625 1 87.06 59 VAL B CA 1
ATOM 3771 C C . VAL B 1 59 ? 32.062 33.375 46.188 1 87.06 59 VAL B C 1
ATOM 3773 O O . VAL B 1 59 ? 33 33.375 46.969 1 87.06 59 VAL B O 1
ATOM 3776 N N . SER B 1 60 ? 32.219 33.75 44.938 1 81.12 60 SER B N 1
ATOM 3777 C CA . SER B 1 60 ? 33.531 34.094 44.344 1 81.12 60 SER B CA 1
ATOM 3778 C C . SER B 1 60 ? 34.031 35.406 44.938 1 81.12 60 SER B C 1
ATOM 3780 O O . SER B 1 60 ? 35.25 35.656 44.938 1 81.12 60 SER B O 1
ATOM 3782 N N . ARG B 1 61 ? 33.156 36.219 45.5 1 87.69 61 ARG B N 1
ATOM 3783 C CA . ARG B 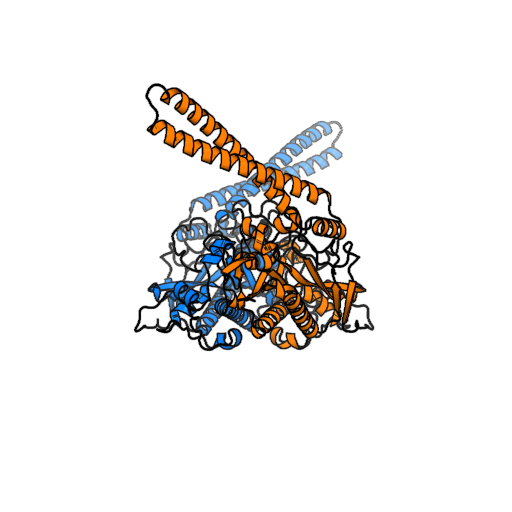1 61 ? 33.531 37.531 46.031 1 87.69 61 ARG B CA 1
ATOM 3784 C C . ARG B 1 61 ? 33.531 37.531 47.531 1 87.69 61 ARG B C 1
ATOM 3786 O O . ARG B 1 61 ? 33.844 38.562 48.156 1 87.69 61 ARG B O 1
ATOM 3793 N N . ALA B 1 62 ? 33.094 36.438 48.062 1 85.5 62 ALA B N 1
ATOM 3794 C CA . ALA B 1 62 ? 32.844 36.375 49.5 1 85.5 62 ALA B CA 1
ATOM 3795 C C . ALA B 1 62 ? 34.156 36.312 50.25 1 85.5 62 ALA B C 1
ATOM 3797 O O . ALA B 1 62 ? 35.156 35.812 49.75 1 85.5 62 ALA B O 1
ATOM 3798 N N . SER B 1 63 ? 34.125 36.938 51.406 1 87.75 63 SER B N 1
ATOM 3799 C CA . SER B 1 63 ? 35.219 36.812 52.344 1 87.75 63 SER B CA 1
ATOM 3800 C C . SER B 1 63 ? 35.375 35.406 52.875 1 87.75 63 SER B C 1
ATOM 3802 O O . SER B 1 63 ? 34.438 34.594 52.719 1 87.75 63 SER B O 1
ATOM 3804 N N . ALA B 1 64 ? 36.531 35.031 53.375 1 81.88 64 ALA B N 1
ATOM 3805 C CA . ALA B 1 64 ? 36.812 33.688 53.906 1 81.88 64 ALA B CA 1
ATOM 3806 C C . ALA B 1 64 ? 35.781 33.281 54.969 1 81.88 64 ALA B C 1
ATOM 3808 O O . ALA B 1 64 ? 35.375 32.125 55.062 1 81.88 64 ALA B O 1
ATOM 3809 N N . GLU B 1 65 ? 35.281 34.344 55.688 1 85.19 65 GLU B N 1
ATOM 3810 C CA . GLU B 1 65 ? 34.344 34.094 56.812 1 85.19 65 GLU B CA 1
ATOM 3811 C C . GLU B 1 65 ? 32.938 33.781 56.312 1 85.19 65 GLU B C 1
ATOM 3813 O O . GLU B 1 65 ? 32.281 32.906 56.875 1 85.19 65 GLU B O 1
ATOM 3818 N N . GLU B 1 66 ? 32.562 34.344 55.156 1 89.31 66 GLU B N 1
ATOM 3819 C CA . GLU B 1 66 ? 31.203 34.188 54.625 1 89.31 66 GLU B CA 1
ATOM 3820 C C . GLU B 1 66 ? 31.109 33.031 53.625 1 89.31 66 GLU B C 1
ATOM 3822 O O . GLU B 1 66 ? 30.016 32.562 53.344 1 89.31 66 GLU B O 1
ATOM 3827 N N . ARG B 1 67 ? 32.188 32.594 53.188 1 87.69 67 ARG B N 1
ATOM 3828 C CA . ARG B 1 67 ? 32.281 31.672 52.062 1 87.69 67 ARG B CA 1
ATOM 3829 C C . ARG B 1 67 ? 31.609 30.344 52.406 1 87.69 67 ARG B C 1
ATOM 3831 O O . ARG B 1 67 ? 30.906 29.781 51.562 1 87.69 67 ARG B O 1
ATOM 3838 N N . GLU B 1 68 ? 31.828 29.984 53.625 1 88 68 GLU B N 1
ATOM 3839 C CA . GLU B 1 68 ? 31.25 28.688 54 1 88 68 GLU B CA 1
ATOM 3840 C C . GLU B 1 68 ? 29.734 28.734 53.969 1 88 68 GLU B C 1
ATOM 3842 O O . GLU B 1 68 ? 29.094 27.797 53.5 1 88 68 GLU B O 1
ATOM 3847 N N . ALA B 1 69 ? 29.141 29.828 54.438 1 89.88 69 ALA B N 1
ATOM 3848 C CA . ALA B 1 69 ? 27.688 29.984 54.438 1 89.88 69 ALA B CA 1
ATOM 3849 C C . ALA B 1 69 ? 27.125 30.078 53.031 1 89.88 69 ALA B C 1
ATOM 3851 O O . ALA B 1 69 ? 26.078 29.516 52.719 1 89.88 69 ALA B O 1
ATOM 3852 N N . LEU B 1 70 ? 27.828 30.703 52.188 1 92.56 70 LEU B N 1
ATOM 3853 C CA . LEU B 1 70 ? 27.391 30.875 50.781 1 92.56 70 LEU B CA 1
ATOM 3854 C C . LEU B 1 70 ? 27.5 29.562 50.031 1 92.56 70 LEU B C 1
ATOM 3856 O O . LEU B 1 70 ? 26.641 29.266 49.188 1 92.56 70 LEU B O 1
ATOM 3860 N N . LEU B 1 71 ? 28.453 28.812 50.375 1 91.69 71 LEU B N 1
ATOM 3861 C CA . LEU B 1 71 ? 28.641 27.516 49.75 1 91.69 71 LEU B CA 1
ATOM 3862 C C . LEU B 1 71 ? 27.531 26.562 50.156 1 91.69 71 LEU B C 1
ATOM 3864 O O . LEU B 1 71 ? 27.031 25.797 49.312 1 91.69 71 LEU B O 1
ATOM 3868 N N . ASN B 1 72 ? 27.188 26.656 51.406 1 91.88 72 ASN B N 1
ATOM 3869 C CA . ASN B 1 72 ? 26.078 25.828 51.875 1 91.88 72 ASN B CA 1
ATOM 3870 C C . ASN B 1 72 ? 24.75 26.219 51.219 1 91.88 72 ASN B C 1
ATOM 3872 O O . ASN B 1 72 ? 23.953 25.359 50.875 1 91.88 72 ASN B O 1
ATOM 3876 N N . ARG B 1 73 ? 24.609 27.469 51.031 1 93.5 73 ARG B N 1
ATOM 3877 C CA . ARG B 1 73 ? 23.406 27.953 50.375 1 93.5 73 ARG B CA 1
ATOM 3878 C C . ARG B 1 73 ? 23.391 27.562 48.906 1 93.5 73 ARG B C 1
ATOM 3880 O O . ARG B 1 73 ? 22.344 27.188 48.344 1 93.5 73 ARG B O 1
ATOM 3887 N N . ALA B 1 74 ? 24.469 27.641 48.312 1 91.25 74 ALA B N 1
ATOM 3888 C CA . ALA B 1 74 ? 24.594 27.25 46.906 1 91.25 74 ALA B CA 1
ATOM 3889 C C . ALA B 1 74 ? 24.25 25.781 46.719 1 91.25 74 ALA B C 1
ATOM 3891 O O . ALA B 1 74 ? 23.594 25.422 45.75 1 91.25 74 ALA B O 1
ATOM 3892 N N . LYS B 1 75 ? 24.703 25 47.656 1 92.38 75 LYS B N 1
ATOM 3893 C CA . LYS B 1 75 ? 24.422 23.578 47.594 1 92.38 75 LYS B CA 1
ATOM 3894 C C . LYS B 1 75 ? 22.922 23.297 47.781 1 92.38 75 LYS B C 1
ATOM 3896 O O . LYS B 1 75 ? 22.359 22.469 47.062 1 92.38 75 LYS B O 1
ATOM 3901 N N . SER B 1 76 ? 22.359 24 48.719 1 95 76 SER B N 1
ATOM 3902 C CA . SER B 1 76 ? 20.922 23.844 48.938 1 95 76 SER B CA 1
ATOM 3903 C C . SER B 1 76 ? 20.109 24.297 47.75 1 95 76 SER B C 1
ATOM 3905 O O . SER B 1 76 ? 19.156 23.641 47.344 1 95 76 SER B O 1
ATOM 3907 N N . LEU B 1 77 ? 20.547 25.344 47.125 1 96.06 77 LEU B N 1
ATOM 3908 C CA . LEU B 1 77 ? 19.844 25.891 45.938 1 96.06 77 LEU B CA 1
ATOM 3909 C C . LEU B 1 77 ? 19.953 24.938 44.75 1 96.06 77 LEU B C 1
ATOM 3911 O O . LEU B 1 77 ? 19.016 24.797 43.969 1 96.06 77 LEU B O 1
ATOM 3915 N N . ALA B 1 78 ? 21.078 24.312 44.688 1 94.75 78 ALA B N 1
ATOM 3916 C CA . ALA B 1 78 ? 21.266 23.359 43.594 1 94.75 78 ALA B CA 1
ATOM 3917 C C . ALA B 1 78 ? 20.25 22.219 43.688 1 94.75 78 ALA B C 1
ATOM 3919 O O . ALA B 1 78 ? 19.672 21.797 42.688 1 94.75 78 ALA B O 1
ATOM 3920 N N . SER B 1 79 ? 20.094 21.781 44.906 1 96.69 79 SER B N 1
ATOM 3921 C CA . SER B 1 79 ? 19.125 20.719 45.125 1 96.69 79 SER B CA 1
ATOM 3922 C C . SER B 1 79 ? 17.703 21.203 44.906 1 96.69 79 SER B C 1
ATOM 3924 O O . SER B 1 79 ? 16.875 20.484 44.344 1 96.69 79 SER B O 1
ATOM 3926 N N . GLU B 1 80 ? 17.422 22.406 45.281 1 96.56 80 GLU B N 1
ATOM 3927 C CA . GLU B 1 80 ? 16.094 22.984 45.094 1 96.56 80 GLU B CA 1
ATOM 3928 C C . GLU B 1 80 ? 15.789 23.219 43.625 1 96.56 80 GLU B C 1
ATOM 3930 O O . GLU B 1 80 ? 14.664 22.984 43.188 1 96.56 80 GLU B O 1
ATOM 3935 N N . VAL B 1 81 ? 16.766 23.625 42.906 1 97.12 81 VAL B N 1
ATOM 3936 C CA . VAL B 1 81 ? 16.609 23.859 41.469 1 97.12 81 VAL B CA 1
ATOM 3937 C C . VAL B 1 81 ? 16.328 22.531 40.75 1 97.12 81 VAL B C 1
ATOM 3939 O O . VAL B 1 81 ? 15.43 22.469 39.906 1 97.12 81 VAL B O 1
ATOM 3942 N N . LYS B 1 82 ? 17.047 21.531 41.125 1 97.12 82 LYS B N 1
ATOM 3943 C CA . LYS B 1 82 ? 16.844 20.219 40.531 1 97.12 82 LYS B CA 1
ATOM 3944 C C . LYS B 1 82 ? 15.438 19.703 40.812 1 97.12 82 LYS B C 1
ATOM 3946 O O . LYS B 1 82 ? 14.781 19.156 39.938 1 97.12 82 LYS B O 1
ATOM 3951 N N . SER B 1 83 ? 15.031 19.891 42 1 97.5 83 SER B N 1
ATOM 3952 C CA . SER B 1 83 ? 13.703 19.438 42.406 1 97.5 83 SER B CA 1
ATOM 3953 C C . SER B 1 83 ? 12.609 20.234 41.688 1 97.5 83 SER B C 1
ATOM 3955 O O . SER B 1 83 ? 11.617 19.672 41.219 1 97.5 83 SER B O 1
ATOM 3957 N N . ALA B 1 84 ? 12.773 21.547 41.562 1 97.44 84 ALA B N 1
ATOM 3958 C CA . ALA B 1 84 ? 11.797 22.406 40.906 1 97.44 84 ALA B CA 1
ATOM 3959 C C . ALA B 1 84 ? 11.727 22.078 39.406 1 97.44 84 ALA B C 1
ATOM 3961 O O . ALA B 1 84 ? 10.648 22.109 38.812 1 97.44 84 ALA B O 1
ATOM 3962 N N . GLU B 1 85 ? 12.852 21.797 38.844 1 97.19 85 GLU B N 1
ATOM 3963 C CA . GLU B 1 85 ? 12.898 21.406 37.438 1 97.19 85 GLU B CA 1
ATOM 3964 C C . GLU B 1 85 ? 12.148 20.109 37.188 1 97.19 85 GLU B C 1
ATOM 3966 O O . GLU B 1 85 ? 11.367 20 36.25 1 97.19 85 GLU B O 1
ATOM 3971 N N . ALA B 1 86 ? 12.398 19.172 38.031 1 97.94 86 ALA B N 1
ATOM 3972 C CA . ALA B 1 86 ? 11.75 17.859 37.906 1 97.94 86 ALA B CA 1
ATOM 3973 C C . ALA B 1 86 ? 10.234 17.984 38.031 1 97.94 86 ALA B C 1
ATOM 3975 O O . ALA B 1 86 ? 9.484 17.312 37.344 1 97.94 86 ALA B O 1
ATOM 3976 N N . GLU B 1 87 ? 9.867 18.828 38.938 1 97.56 87 GLU B N 1
ATOM 3977 C CA . GLU B 1 87 ? 8.438 19.062 39.125 1 97.56 87 GLU B CA 1
ATOM 3978 C C . GLU B 1 87 ? 7.809 19.719 37.906 1 97.56 87 GLU B C 1
ATOM 3980 O O . GLU B 1 87 ? 6.742 19.297 37.469 1 97.56 87 GLU B O 1
ATOM 3985 N N . ALA B 1 88 ? 8.445 20.703 37.375 1 97.81 88 ALA B N 1
ATOM 3986 C CA . ALA B 1 88 ? 7.953 21.391 36.188 1 97.81 88 ALA B CA 1
ATOM 3987 C C . ALA B 1 88 ? 7.859 20.438 35 1 97.81 88 ALA B C 1
ATOM 3989 O O . ALA B 1 88 ? 6.895 20.484 34.219 1 97.81 88 ALA B O 1
ATOM 3990 N N . GLU B 1 89 ? 8.805 19.594 34.875 1 97.81 89 GLU B N 1
ATOM 3991 C CA . GLU B 1 89 ? 8.828 18.625 33.781 1 97.81 89 GLU B CA 1
ATOM 3992 C C . GLU B 1 89 ? 7.711 17.594 33.938 1 97.81 89 GLU B C 1
ATOM 3994 O O . GLU B 1 89 ? 7.074 17.234 32.938 1 97.81 89 GLU B O 1
ATOM 3999 N N . ALA B 1 90 ? 7.551 17.125 35.094 1 98 90 ALA B N 1
ATOM 4000 C CA . ALA B 1 90 ? 6.496 16.156 35.344 1 98 90 ALA B CA 1
ATOM 4001 C C . ALA B 1 90 ? 5.121 16.734 35.031 1 98 90 ALA B C 1
ATOM 4003 O O . ALA B 1 90 ? 4.273 16.062 34.438 1 98 90 ALA B O 1
ATOM 4004 N N . LEU B 1 91 ? 4.934 17.969 35.469 1 97.81 91 LEU B N 1
ATOM 4005 C CA . LEU B 1 91 ? 3.67 18.641 35.219 1 97.81 91 LEU B CA 1
ATOM 4006 C C . LEU B 1 91 ? 3.492 18.906 33.719 1 97.81 91 LEU B C 1
ATOM 4008 O O . LEU B 1 91 ? 2.381 18.797 33.188 1 97.81 91 LEU B O 1
ATOM 4012 N N . SER B 1 92 ? 4.543 19.234 33.094 1 97.06 92 SER B N 1
ATOM 4013 C CA . SER B 1 92 ? 4.508 19.422 31.641 1 97.06 92 SER B CA 1
ATOM 4014 C C . SER B 1 92 ? 4.086 18.156 30.906 1 97.06 92 SER B C 1
ATOM 4016 O O . SER B 1 92 ? 3.266 18.203 29.984 1 97.06 92 SER B O 1
ATOM 4018 N N . ASP B 1 93 ? 4.637 17.094 31.328 1 97 93 ASP B N 1
ATOM 4019 C CA . ASP B 1 93 ? 4.324 15.797 30.719 1 97 93 ASP B CA 1
ATOM 4020 C C . ASP B 1 93 ? 2.857 15.43 30.953 1 97 93 ASP B C 1
ATOM 4022 O O . ASP B 1 93 ? 2.189 14.938 30.031 1 97 93 ASP B O 1
ATOM 4026 N N . GLU B 1 94 ? 2.441 15.641 32.125 1 97.19 94 GLU B N 1
ATOM 4027 C CA . GLU B 1 94 ? 1.046 15.367 32.438 1 97.19 94 GLU B CA 1
ATOM 4028 C C . GLU B 1 94 ? 0.105 16.25 31.625 1 97.19 94 GLU B C 1
ATOM 4030 O O . GLU B 1 94 ? -0.927 15.781 31.141 1 97.19 94 GLU B O 1
ATOM 4035 N N . LEU B 1 95 ? 0.461 17.484 31.547 1 96.81 95 LEU B N 1
ATOM 4036 C CA . LEU B 1 95 ? -0.333 18.453 30.781 1 96.81 95 LEU B CA 1
ATOM 4037 C C . LEU B 1 95 ? -0.392 18.062 29.312 1 96.81 95 LEU B C 1
ATOM 4039 O O . LEU B 1 95 ? -1.467 18.062 28.703 1 96.81 95 LEU B O 1
ATOM 4043 N N . THR B 1 96 ? 0.693 17.672 28.781 1 94.31 96 THR B N 1
ATOM 4044 C CA . THR B 1 96 ? 0.776 17.297 27.375 1 94.31 96 THR B CA 1
ATOM 4045 C C . THR B 1 96 ? -0.034 16.047 27.109 1 94.31 96 THR B C 1
ATOM 4047 O O . THR B 1 96 ? -0.731 15.953 26.094 1 94.31 96 THR B O 1
ATOM 4050 N N . THR B 1 97 ? 0.089 15.148 27.984 1 93.88 97 THR B N 1
ATOM 4051 C CA . THR B 1 97 ? -0.652 13.898 27.844 1 93.88 97 THR B CA 1
ATOM 4052 C C . THR B 1 97 ? -2.156 14.156 27.844 1 93.88 97 THR B C 1
ATOM 4054 O O . THR B 1 97 ? -2.887 13.617 27.016 1 93.88 97 THR B O 1
ATOM 4057 N N . LEU B 1 98 ? -2.596 14.938 28.766 1 95.06 98 LEU B N 1
ATOM 4058 C CA . LEU B 1 98 ? -4.016 15.266 28.844 1 95.06 98 LEU B CA 1
ATOM 4059 C C . LEU B 1 98 ? -4.461 16.062 27.625 1 95.06 98 LEU B C 1
ATOM 4061 O O . LEU B 1 98 ? -5.539 15.82 27.078 1 95.06 98 LEU B O 1
ATOM 4065 N N . LEU B 1 99 ? -3.637 16.984 27.219 1 94 99 LEU B N 1
ATOM 4066 C CA . LEU B 1 99 ? -3.939 17.812 26.062 1 94 99 LEU B CA 1
ATOM 4067 C C . LEU B 1 99 ? -4.113 16.938 24.812 1 94 99 LEU B C 1
ATOM 4069 O O . LEU B 1 99 ? -4.98 17.219 23.984 1 94 99 LEU B O 1
ATOM 4073 N N . ARG B 1 100 ? -3.371 15.93 24.672 1 92.06 100 ARG B N 1
ATOM 4074 C CA . ARG B 1 100 ? -3.391 15.055 23.5 1 92.06 100 ARG B CA 1
ATOM 4075 C C . ARG B 1 100 ? -4.66 14.219 23.469 1 92.06 100 ARG B C 1
ATOM 4077 O O . ARG B 1 100 ? -5.062 13.727 22.406 1 92.06 100 ARG B O 1
ATOM 4084 N N . SER B 1 101 ? -5.27 14.117 24.578 1 92.06 101 SER B N 1
ATOM 4085 C CA . SER B 1 101 ? -6.477 13.297 24.641 1 92.06 101 SER B CA 1
ATOM 4086 C C . SER B 1 101 ? -7.715 14.109 24.281 1 92.06 101 SER B C 1
ATOM 4088 O O . SER B 1 101 ? -8.789 13.547 24.062 1 92.06 101 SER B O 1
ATOM 4090 N N . VAL B 1 102 ? -7.617 15.391 24.25 1 94.69 102 VAL B N 1
ATOM 4091 C CA . VAL B 1 102 ? -8.758 16.266 24 1 94.69 102 VAL B CA 1
ATOM 4092 C C . VAL B 1 102 ? -8.938 16.469 22.5 1 94.69 102 VAL B C 1
ATOM 4094 O O . VAL B 1 102 ? -8.008 16.875 21.797 1 94.69 102 VAL B O 1
ATOM 4097 N N . PRO B 1 103 ? -10.109 16.141 22 1 95.62 103 PRO B N 1
ATOM 4098 C CA . PRO B 1 103 ? -10.359 16.375 20.578 1 95.62 103 PRO B CA 1
ATOM 4099 C C . PRO B 1 103 ? -10.398 17.859 20.219 1 95.62 103 PRO B C 1
ATOM 4101 O O . PRO B 1 103 ? -10.453 18.719 21.094 1 95.62 103 PRO B O 1
ATOM 4104 N N . ASN B 1 104 ? -10.344 18.109 18.969 1 96.94 104 ASN B N 1
ATOM 4105 C CA . ASN B 1 104 ? -10.398 19.469 18.438 1 96.94 104 ASN B CA 1
ATOM 4106 C C . ASN B 1 104 ? -11.688 20.172 18.844 1 96.94 104 ASN B C 1
ATOM 4108 O O . ASN B 1 104 ? -12.711 19.531 19.094 1 96.94 104 ASN B O 1
ATOM 4112 N N . VAL B 1 105 ? -11.625 21.5 18.984 1 97.06 105 VAL B N 1
ATOM 4113 C CA . VAL B 1 105 ? -12.812 22.297 19.281 1 97.06 105 VAL B CA 1
ATOM 4114 C C . VAL B 1 105 ? -13.727 22.344 18.047 1 97.06 105 VAL B C 1
ATOM 4116 O O . VAL B 1 105 ? -13.281 22.688 16.953 1 97.06 105 VAL B O 1
ATOM 4119 N N . VAL B 1 106 ? -14.984 22.062 18.234 1 97.25 106 VAL B N 1
ATOM 4120 C CA . VAL B 1 106 ? -15.938 21.969 17.125 1 97.25 106 VAL B CA 1
ATOM 4121 C C . VAL B 1 106 ? -16.328 23.375 16.672 1 97.25 106 VAL B C 1
ATOM 4123 O O . VAL B 1 106 ? -16.328 24.312 17.469 1 97.25 106 VAL B O 1
ATOM 4126 N N . GLU B 1 107 ? -16.578 23.547 15.398 1 96.25 107 GLU B N 1
ATOM 4127 C CA . GLU B 1 107 ? -17.172 24.781 14.922 1 96.25 107 GLU B CA 1
ATOM 4128 C C . GLU B 1 107 ? -18.578 24.984 15.508 1 96.25 107 GLU B C 1
ATOM 4130 O O . GLU B 1 107 ? -19.328 24.031 15.688 1 96.25 107 GLU B O 1
ATOM 4135 N N . SER B 1 108 ? -18.922 26.188 15.742 1 93 108 SER B N 1
ATOM 4136 C CA . SER B 1 108 ? -20.156 26.516 16.438 1 93 108 SER B CA 1
ATOM 4137 C C . SER B 1 108 ? -21.375 26.016 15.672 1 93 108 SER B C 1
ATOM 4139 O O . SER B 1 108 ? -22.391 25.656 16.281 1 93 108 SER B O 1
ATOM 4141 N N . ASP B 1 109 ? -21.266 25.906 14.391 1 93.62 109 ASP B N 1
ATOM 4142 C CA . ASP B 1 109 ? -22.422 25.547 13.57 1 93.62 109 ASP B CA 1
ATOM 4143 C C . ASP B 1 109 ? -22.5 24.047 13.344 1 93.62 109 ASP B C 1
ATOM 4145 O O . ASP B 1 109 ? -23.438 23.562 12.711 1 93.62 109 ASP B O 1
ATOM 4149 N N . ALA B 1 110 ? -21.547 23.297 13.844 1 96.44 110 ALA B N 1
ATOM 4150 C CA . ALA B 1 110 ? -21.609 21.844 13.68 1 96.44 110 ALA B CA 1
ATOM 4151 C C . ALA B 1 110 ? -22.828 21.266 14.398 1 96.44 110 ALA B C 1
ATOM 4153 O O . ALA B 1 110 ? -23.094 21.625 15.547 1 96.44 110 ALA B O 1
ATOM 4154 N N . PRO B 1 111 ? -23.531 20.375 13.703 1 97.38 111 PRO B N 1
ATOM 4155 C CA . PRO B 1 111 ? -24.656 19.734 14.398 1 97.38 111 PRO B CA 1
ATOM 4156 C C . PRO B 1 111 ? -24.234 19.016 15.672 1 97.38 111 PRO B C 1
ATOM 4158 O O . PRO B 1 111 ? -23.141 18.422 15.719 1 97.38 111 PRO B O 1
ATOM 4161 N N . VAL B 1 112 ? -25.109 19.094 16.672 1 96.19 112 VAL B N 1
ATOM 4162 C CA . VAL B 1 112 ? -24.812 18.453 17.938 1 96.19 112 VAL B CA 1
ATOM 4163 C C . VAL B 1 112 ? -25.391 17.031 17.953 1 96.19 112 VAL B C 1
ATOM 4165 O O . VAL B 1 112 ? -26.469 16.781 17.422 1 96.19 112 VAL B O 1
ATOM 4168 N N . GLY B 1 113 ? -24.625 16.125 18.516 1 92.94 113 GLY B N 1
ATOM 4169 C CA . GLY B 1 113 ? -25.156 14.789 18.688 1 92.94 113 GLY B CA 1
ATOM 4170 C C . GLY B 1 113 ? -24.25 13.711 18.109 1 92.94 113 GLY B C 1
ATOM 4171 O O . GLY B 1 113 ? -23.062 13.945 17.891 1 92.94 113 GLY B O 1
ATOM 4172 N N . GLY B 1 114 ? -24.859 12.508 18 1 91.69 114 GLY B N 1
ATOM 4173 C CA . GLY B 1 114 ? -24.094 11.336 17.594 1 91.69 114 GLY B CA 1
ATOM 4174 C C . GLY B 1 114 ? -24.25 11 16.125 1 91.69 114 GLY B C 1
ATOM 4175 O O . GLY B 1 114 ? -24.562 11.867 15.305 1 91.69 114 GLY B O 1
ATOM 4176 N N . VAL B 1 115 ? -23.969 9.797 15.75 1 89.88 115 VAL B N 1
ATOM 4177 C CA . VAL B 1 115 ? -23.828 9.297 14.391 1 89.88 115 VAL B CA 1
ATOM 4178 C C . VAL B 1 115 ? -25.109 9.539 13.602 1 89.88 115 VAL B C 1
ATOM 4180 O O . VAL B 1 115 ? -25.062 9.812 12.406 1 89.88 115 VAL B O 1
ATOM 4183 N N . ASP B 1 116 ? -26.234 9.602 14.258 1 93.25 116 ASP B N 1
ATOM 4184 C CA . ASP B 1 116 ? -27.516 9.711 13.562 1 93.25 116 ASP B CA 1
ATOM 4185 C C . ASP B 1 116 ? -28.031 11.148 13.57 1 93.25 116 ASP B C 1
ATOM 4187 O O . ASP B 1 116 ? -29.094 11.445 13.008 1 93.25 116 ASP B O 1
ATOM 4191 N N . ASP B 1 117 ? -27.281 12.062 14.086 1 96.56 117 ASP B N 1
ATOM 4192 C CA . ASP B 1 117 ? -27.75 13.43 14.273 1 96.56 117 ASP B CA 1
ATOM 4193 C C . ASP B 1 117 ? -27.172 14.367 13.211 1 96.56 117 ASP B C 1
ATOM 4195 O O . ASP B 1 117 ? -27.109 15.578 13.414 1 96.56 117 ASP B O 1
ATOM 4199 N N . PHE B 1 118 ? -26.672 13.727 12.133 1 97.5 118 PHE B N 1
ATOM 4200 C CA . PHE B 1 118 ? -26.188 14.555 11.031 1 97.5 118 PHE B CA 1
ATOM 4201 C C . PHE B 1 118 ? -27.328 15.352 10.406 1 97.5 118 PHE B C 1
ATOM 4203 O O . PHE B 1 118 ? -28.5 15.023 10.594 1 97.5 118 PHE B O 1
ATOM 4210 N N . VAL B 1 119 ? -27.016 16.453 9.703 1 98.19 119 VAL B N 1
ATOM 4211 C CA . VAL B 1 119 ? -28 17.281 9.016 1 98.19 119 VAL B CA 1
ATOM 4212 C C . VAL B 1 119 ? -27.812 17.156 7.508 1 98.19 119 VAL B C 1
ATOM 4214 O O . VAL B 1 119 ? -26.719 17.359 6.988 1 98.19 119 VAL B O 1
ATOM 4217 N N . VAL B 1 120 ? -28.859 16.828 6.801 1 98.31 120 VAL B N 1
ATOM 4218 C CA . VAL B 1 120 ? -28.812 16.797 5.344 1 98.31 120 VAL B CA 1
ATOM 4219 C C . VAL B 1 120 ? -28.797 18.219 4.797 1 98.31 120 VAL B C 1
ATOM 4221 O O . VAL B 1 120 ? -29.734 18.984 5 1 98.31 120 VAL B O 1
ATOM 4224 N N . VAL B 1 121 ? -27.734 18.531 4.148 1 98.06 121 VAL B N 1
ATOM 4225 C CA . VAL B 1 121 ? -27.531 19.875 3.609 1 98.06 121 VAL B CA 1
ATOM 4226 C C . VAL B 1 121 ? -28.188 19.984 2.24 1 98.06 121 VAL B C 1
ATOM 4228 O O . VAL B 1 121 ? -28.766 21.031 1.906 1 98.06 121 VAL B O 1
ATOM 4231 N N . GLU B 1 122 ? -28.016 18.938 1.451 1 98.12 122 GLU B N 1
ATOM 4232 C CA . GLU B 1 122 ? -28.516 18.953 0.081 1 98.12 122 GLU B CA 1
ATOM 4233 C C . GLU B 1 122 ? -28.672 17.531 -0.463 1 98.12 122 GLU B C 1
ATOM 4235 O O . GLU B 1 122 ? -27.875 16.656 -0.127 1 98.12 122 GLU B O 1
ATOM 4240 N N . GLU B 1 123 ? -29.688 17.312 -1.212 1 98.19 123 GLU B N 1
ATOM 4241 C CA . GLU B 1 123 ? -29.859 16.094 -1.999 1 98.19 123 GLU B CA 1
ATOM 4242 C C . GLU B 1 123 ? -29.719 16.375 -3.492 1 98.19 123 GLU B C 1
ATOM 4244 O O . GLU B 1 123 ? -30.297 17.344 -4.004 1 98.19 123 GLU B O 1
ATOM 4249 N N . VAL B 1 124 ? -28.906 15.648 -4.102 1 98.38 124 VAL B N 1
ATOM 4250 C CA . VAL B 1 124 ? -28.625 15.867 -5.512 1 98.38 124 VAL B CA 1
ATOM 4251 C C . VAL B 1 124 ? -28.984 14.625 -6.316 1 98.38 124 VAL B C 1
ATOM 4253 O O . VAL B 1 124 ? -28.609 13.508 -5.957 1 98.38 124 VAL B O 1
ATOM 4256 N N . GLY B 1 125 ? -29.703 14.828 -7.406 1 97.44 125 GLY B N 1
ATOM 4257 C CA . GLY B 1 125 ? -30.109 13.711 -8.234 1 97.44 125 GLY B CA 1
ATOM 4258 C C . GLY B 1 125 ? -31.297 12.953 -7.664 1 97.44 125 GLY B C 1
ATOM 4259 O O . GLY B 1 125 ? -31.766 13.266 -6.57 1 97.44 125 GLY B O 1
ATOM 4260 N N . THR B 1 126 ? -31.844 12.055 -8.469 1 96.88 126 THR B N 1
ATOM 4261 C CA . THR B 1 126 ? -33 11.234 -8.094 1 96.88 126 THR B CA 1
ATOM 4262 C C . THR B 1 126 ? -32.656 9.75 -8.195 1 96.88 126 THR B C 1
ATOM 4264 O O . THR B 1 126 ? -32.188 9.281 -9.242 1 96.88 126 THR B O 1
ATOM 4267 N N . PRO B 1 127 ? -32.812 9.094 -7.066 1 97.44 127 PRO B N 1
ATOM 4268 C CA . PRO B 1 127 ? -32.594 7.645 -7.145 1 97.44 127 PRO B CA 1
ATOM 4269 C C . PRO B 1 127 ? -33.375 6.996 -8.289 1 97.44 127 PRO B C 1
ATOM 4271 O O . PRO B 1 127 ? -34.562 7.262 -8.461 1 97.44 127 PRO B O 1
ATOM 4274 N N . ARG B 1 128 ? -32.688 6.191 -9.008 1 95.06 128 ARG B N 1
ATOM 4275 C CA . ARG B 1 128 ? -33.312 5.496 -10.141 1 95.06 128 ARG B CA 1
ATOM 4276 C C . ARG B 1 128 ? -34.344 4.484 -9.672 1 95.06 128 ARG B C 1
ATOM 4278 O O . ARG B 1 128 ? -34.125 3.795 -8.672 1 95.06 128 ARG B O 1
ATOM 4285 N N . GLN B 1 129 ? -35.438 4.449 -10.383 1 95.62 129 GLN B N 1
ATOM 4286 C CA . GLN B 1 129 ? -36.438 3.41 -10.156 1 95.62 129 GLN B CA 1
ATOM 4287 C C . GLN B 1 129 ? -36.25 2.24 -11.117 1 95.62 129 GLN B C 1
ATOM 4289 O O . GLN B 1 129 ? -36.312 2.416 -12.336 1 95.62 129 GLN B O 1
ATOM 4294 N N . PHE B 1 130 ? -36.062 1.087 -10.523 1 97.44 130 PHE B N 1
ATOM 4295 C CA . PHE B 1 130 ? -35.812 -0.096 -11.336 1 97.44 130 PHE B CA 1
ATOM 4296 C C . PHE B 1 130 ? -37.094 -0.882 -11.555 1 97.44 130 PHE B C 1
ATOM 4298 O O . PHE B 1 130 ? -37.938 -0.963 -10.664 1 97.44 130 PHE B O 1
ATOM 4305 N N . ASP B 1 131 ? -37.25 -1.499 -12.734 1 97 131 ASP B N 1
ATOM 4306 C CA . ASP B 1 131 ? -38.344 -2.395 -13.023 1 97 131 ASP B CA 1
ATOM 4307 C C . ASP B 1 131 ? -38.031 -3.834 -12.641 1 97 131 ASP B C 1
ATOM 4309 O O . ASP B 1 131 ? -38.719 -4.766 -13.023 1 97 131 ASP B O 1
ATOM 4313 N N . PHE B 1 132 ? -36.938 -3.996 -12 1 98.12 132 PHE B N 1
ATOM 4314 C CA . PHE B 1 132 ? -36.469 -5.266 -11.469 1 98.12 132 PHE B CA 1
ATOM 4315 C C . PHE B 1 132 ? -35.844 -5.074 -10.094 1 98.12 132 PHE B C 1
ATOM 4317 O O . PHE B 1 132 ? -35.625 -3.943 -9.648 1 98.12 132 PHE B O 1
ATOM 4324 N N . THR B 1 133 ? -35.656 -6.129 -9.398 1 97.88 133 THR B N 1
ATOM 4325 C CA . THR B 1 133 ? -35 -6.047 -8.109 1 97.88 133 THR B CA 1
ATOM 4326 C C . THR B 1 133 ? -33.5 -5.773 -8.289 1 97.88 133 THR B C 1
ATOM 4328 O O . THR B 1 133 ? -32.781 -6.605 -8.844 1 97.88 133 THR B O 1
ATOM 4331 N N . PRO B 1 134 ? -33.031 -4.656 -7.859 1 98.06 134 PRO B N 1
ATOM 4332 C CA . PRO B 1 134 ? -31.609 -4.363 -8.031 1 98.06 134 PRO B CA 1
ATOM 4333 C C . PRO B 1 134 ? -30.703 -5.336 -7.281 1 98.06 134 PRO B C 1
ATOM 4335 O O . PRO B 1 134 ? -31.031 -5.746 -6.164 1 98.06 134 PRO B O 1
ATOM 4338 N N . ARG B 1 135 ? -29.656 -5.715 -7.91 1 98.19 135 ARG B N 1
ATOM 4339 C CA . ARG B 1 135 ? -28.641 -6.555 -7.293 1 98.19 135 ARG B CA 1
ATOM 4340 C C . ARG B 1 135 ? -27.641 -5.711 -6.504 1 98.19 135 ARG B C 1
ATOM 4342 O O . ARG B 1 135 ? -27.453 -4.531 -6.793 1 98.19 135 ARG B O 1
ATOM 4349 N N . ASP B 1 136 ? -27.047 -6.27 -5.473 1 97.81 136 ASP B N 1
ATOM 4350 C CA . ASP B 1 136 ? -26.031 -5.527 -4.734 1 97.81 136 ASP B CA 1
ATOM 4351 C C . ASP B 1 136 ? -24.688 -5.594 -5.441 1 97.81 136 ASP B C 1
ATOM 4353 O O . ASP B 1 136 ? -24.516 -6.352 -6.395 1 97.81 136 ASP B O 1
ATOM 4357 N N . HIS B 1 137 ? -23.781 -4.828 -4.93 1 98.31 137 HIS B N 1
ATOM 4358 C CA . HIS B 1 137 ? -22.516 -4.648 -5.613 1 98.31 137 HIS B CA 1
ATOM 4359 C C . HIS B 1 137 ? -21.719 -5.949 -5.66 1 98.31 137 HIS B C 1
ATOM 4361 O O . HIS B 1 137 ? -20.953 -6.184 -6.598 1 98.31 137 HIS B O 1
ATOM 4367 N N . LEU B 1 138 ? -21.828 -6.789 -4.676 1 98 138 LEU B N 1
ATOM 4368 C CA . LEU B 1 138 ? -21.047 -8.023 -4.664 1 98 138 LEU B CA 1
ATOM 4369 C C . LEU B 1 138 ? -21.562 -9 -5.723 1 98 138 LEU B C 1
ATOM 4371 O O . LEU B 1 138 ? -20.766 -9.602 -6.445 1 98 138 LEU B O 1
ATOM 4375 N N . GLU B 1 139 ? -22.859 -9.141 -5.766 1 98.06 139 GLU B N 1
ATOM 4376 C CA . GLU B 1 139 ? -23.453 -9.969 -6.805 1 98.06 139 GLU B CA 1
ATOM 4377 C C . GLU B 1 139 ? -23.062 -9.484 -8.195 1 98.06 139 GLU B C 1
ATOM 4379 O O . GLU B 1 139 ? -22.641 -10.281 -9.039 1 98.06 139 GLU B O 1
ATOM 4384 N N . LEU B 1 140 ? -23.219 -8.219 -8.414 1 98.75 140 LEU B N 1
ATOM 4385 C CA . LEU B 1 140 ? -22.844 -7.637 -9.703 1 98.75 140 LEU B CA 1
ATOM 4386 C C . LEU B 1 140 ? -21.359 -7.84 -9.977 1 98.75 140 LEU B C 1
ATOM 4388 O O . LEU B 1 140 ? -20.969 -8.211 -11.094 1 98.75 140 LEU B O 1
ATOM 4392 N N . GLY B 1 141 ? -20.516 -7.531 -8.93 1 98.62 141 GLY B N 1
ATOM 4393 C CA . GLY B 1 141 ? -19.078 -7.695 -9.078 1 98.62 141 GLY B CA 1
ATOM 4394 C C . GLY B 1 141 ? -18.688 -9.109 -9.453 1 98.62 141 GLY B C 1
ATOM 4395 O O . GLY B 1 141 ? -17.766 -9.312 -10.258 1 98.62 141 GLY B O 1
ATOM 4396 N N . GLU B 1 142 ? -19.328 -10.07 -8.867 1 98.06 142 GLU B N 1
ATOM 4397 C CA . GLU B 1 142 ? -19.047 -11.469 -9.188 1 98.06 142 GLU B CA 1
ATOM 4398 C C . GLU B 1 142 ? -19.5 -11.805 -10.609 1 98.06 142 GLU B C 1
ATOM 4400 O O . GLU B 1 142 ? -18.781 -12.469 -11.352 1 98.06 142 GLU B O 1
ATOM 4405 N N . MET B 1 143 ? -20.703 -11.336 -11.008 1 98.31 143 MET B N 1
ATOM 4406 C CA . MET B 1 143 ? -21.234 -11.578 -12.344 1 98.31 143 MET B CA 1
ATOM 4407 C C . MET B 1 143 ? -20.312 -11.008 -13.406 1 98.31 143 MET B C 1
ATOM 4409 O O . MET B 1 143 ? -20.125 -11.609 -14.469 1 98.31 143 MET B O 1
ATOM 4413 N N . LEU B 1 144 ? -19.703 -9.906 -13.094 1 98.75 144 LEU B N 1
ATOM 4414 C CA . LEU B 1 144 ? -18.891 -9.18 -14.055 1 98.75 144 LEU B CA 1
ATOM 4415 C C . LEU B 1 144 ? -17.453 -9.672 -14.023 1 98.75 144 LEU B C 1
ATOM 4417 O O . LEU B 1 144 ? -16.625 -9.273 -14.859 1 98.75 144 LEU B O 1
ATOM 4421 N N . GLY B 1 145 ? -17.094 -10.547 -13.023 1 98.19 145 GLY B N 1
ATOM 4422 C CA . GLY B 1 145 ? -15.688 -10.875 -12.797 1 98.19 145 GLY B CA 1
ATOM 4423 C C . GLY B 1 145 ? -14.875 -9.688 -12.305 1 98.19 145 GLY B C 1
ATOM 4424 O O . GLY B 1 145 ? -13.703 -9.547 -12.664 1 98.19 145 GLY B O 1
ATOM 4425 N N . ALA B 1 146 ? -15.516 -8.828 -11.5 1 98.75 146 ALA B N 1
ATOM 4426 C CA . ALA B 1 146 ? -14.906 -7.559 -11.109 1 98.75 146 ALA B CA 1
ATOM 4427 C C . ALA B 1 146 ? -14.383 -7.617 -9.68 1 98.75 146 ALA B C 1
ATOM 4429 O O . ALA B 1 146 ? -13.43 -6.91 -9.336 1 98.75 146 ALA B O 1
ATOM 4430 N N . ILE B 1 147 ? -15.008 -8.422 -8.836 1 98.75 147 ILE B N 1
ATOM 4431 C CA . ILE B 1 147 ? -14.688 -8.508 -7.414 1 98.75 147 ILE B CA 1
ATOM 4432 C C . ILE B 1 147 ? -14.594 -9.969 -6.992 1 98.75 147 ILE B C 1
ATOM 4434 O O . ILE B 1 147 ? -15.484 -10.773 -7.305 1 98.75 147 ILE B O 1
ATOM 4438 N N . ASP B 1 148 ? -13.555 -10.359 -6.312 1 98.62 148 ASP B N 1
ATOM 4439 C CA . ASP B 1 148 ? -13.406 -11.711 -5.785 1 98.62 148 ASP B CA 1
ATOM 4440 C C . ASP B 1 148 ? -13.086 -11.688 -4.293 1 98.62 148 ASP B C 1
ATOM 4442 O O . ASP B 1 148 ? -11.922 -11.555 -3.904 1 98.62 148 ASP B O 1
ATOM 4446 N N . THR B 1 149 ? -14.055 -11.844 -3.422 1 98 149 THR B N 1
ATOM 4447 C CA . THR B 1 149 ? -13.852 -11.82 -1.978 1 98 149 THR B CA 1
ATOM 4448 C C . THR B 1 149 ? -13.461 -13.203 -1.463 1 98 149 THR B C 1
ATOM 4450 O O . THR B 1 149 ? -12.773 -13.328 -0.45 1 98 149 THR B O 1
ATOM 4453 N N . GLU B 1 150 ? -13.898 -14.219 -2.168 1 98 150 GLU B N 1
ATOM 4454 C CA . GLU B 1 150 ? -13.57 -15.578 -1.76 1 98 150 GLU B CA 1
ATOM 4455 C C . GLU B 1 150 ? -12.062 -15.828 -1.828 1 98 150 GLU B C 1
ATOM 4457 O O . GLU B 1 150 ? -11.461 -16.266 -0.85 1 98 150 GLU B O 1
ATOM 4462 N N . ARG B 1 151 ? -11.5 -15.523 -2.939 1 98.62 151 ARG B N 1
ATOM 4463 C CA . ARG B 1 151 ? -10.07 -15.734 -3.072 1 98.62 151 ARG B CA 1
ATOM 4464 C C . ARG B 1 151 ? -9.281 -14.695 -2.287 1 98.62 151 ARG B C 1
ATOM 4466 O O . ARG B 1 151 ? -8.164 -14.961 -1.841 1 98.62 151 ARG B O 1
ATOM 4473 N N . GLY B 1 152 ? -9.891 -13.477 -2.096 1 98.56 152 GLY B N 1
ATOM 4474 C CA . GLY B 1 152 ? -9.289 -12.539 -1.152 1 98.56 152 GLY B CA 1
ATOM 4475 C C . GLY B 1 152 ? -9.141 -13.117 0.243 1 98.56 152 GLY B C 1
ATOM 4476 O O . GLY B 1 152 ? -8.078 -12.992 0.859 1 98.56 152 GLY B O 1
ATOM 4477 N N . ALA B 1 153 ? -10.227 -13.727 0.671 1 97.94 153 ALA B N 1
ATOM 4478 C CA . ALA B 1 153 ? -10.203 -14.336 1.999 1 97.94 153 ALA B CA 1
ATOM 4479 C C . ALA B 1 153 ? -9.203 -15.492 2.061 1 97.94 153 ALA B C 1
ATOM 4481 O O . ALA B 1 153 ? -8.531 -15.68 3.076 1 97.94 153 ALA B O 1
ATOM 4482 N N . LYS B 1 154 ? -9.117 -16.203 1.027 1 98.5 154 LYS B N 1
ATOM 4483 C CA . LYS B 1 154 ? -8.18 -17.328 0.94 1 98.5 154 LYS B CA 1
ATOM 4484 C C . LYS B 1 154 ? -6.738 -16.844 1.083 1 98.5 154 LYS B C 1
ATOM 4486 O O . LYS B 1 154 ? -5.953 -17.438 1.833 1 98.5 154 LYS B O 1
ATOM 4491 N N . VAL B 1 155 ? -6.395 -15.781 0.492 1 98.69 155 VAL B N 1
ATOM 4492 C CA . VAL B 1 155 ? -5.02 -15.32 0.356 1 98.69 155 VAL B CA 1
ATOM 4493 C C . VAL B 1 155 ? -4.637 -14.469 1.564 1 98.69 155 VAL B C 1
ATOM 4495 O O . VAL B 1 155 ? -3.506 -14.531 2.049 1 98.69 155 VAL B O 1
ATOM 4498 N N . SER B 1 156 ? -5.617 -13.672 2.092 1 98.56 156 SER B N 1
ATOM 4499 C CA . SER B 1 156 ? -5.262 -12.617 3.041 1 98.56 156 SER B CA 1
ATOM 4500 C C . SER B 1 156 ? -6.164 -12.656 4.27 1 98.56 156 SER B C 1
ATOM 4502 O O . SER B 1 156 ? -5.867 -12.023 5.281 1 98.56 156 SER B O 1
ATOM 4504 N N . GLY B 1 157 ? -7.262 -13.398 4.227 1 97.31 157 GLY B N 1
ATOM 4505 C CA . GLY B 1 157 ? -8.219 -13.414 5.32 1 97.31 157 GLY B CA 1
ATOM 4506 C C . GLY B 1 157 ? -9.5 -12.664 5.004 1 97.31 157 GLY B C 1
ATOM 4507 O O . GLY B 1 157 ? -9.617 -12.039 3.947 1 97.31 157 GLY B O 1
ATOM 4508 N N . ALA B 1 158 ? -10.414 -12.711 5.922 1 95.38 158 ALA B N 1
ATOM 4509 C CA . ALA B 1 158 ? -11.727 -12.094 5.742 1 95.38 158 ALA B CA 1
ATOM 4510 C C . ALA B 1 158 ? -11.594 -10.594 5.496 1 95.38 158 ALA B C 1
ATOM 4512 O O . ALA B 1 158 ? -10.711 -9.945 6.051 1 95.38 158 ALA B O 1
ATOM 4513 N N . ARG B 1 159 ? -12.438 -10.031 4.633 1 96.12 159 ARG B N 1
ATOM 4514 C CA . ARG B 1 159 ? -12.594 -8.609 4.332 1 96.12 159 ARG B CA 1
ATOM 4515 C C . ARG B 1 159 ? -11.422 -8.102 3.494 1 96.12 159 ARG B C 1
ATOM 4517 O O . ARG B 1 159 ? -11.211 -6.887 3.391 1 96.12 159 ARG B O 1
ATOM 4524 N N . PHE B 1 160 ? -10.641 -9.008 3.049 1 98 160 PHE B N 1
ATOM 4525 C CA . PHE B 1 160 ? -9.773 -8.727 1.912 1 98 160 PHE B CA 1
ATOM 4526 C C . PHE B 1 160 ? -10.422 -9.172 0.608 1 98 160 PHE B C 1
ATOM 4528 O O . PHE B 1 160 ? -11.391 -9.938 0.621 1 98 160 PHE B O 1
ATOM 4535 N N . TYR B 1 161 ? -9.914 -8.688 -0.507 1 98.69 161 TYR B N 1
ATOM 4536 C CA . TYR B 1 161 ? -10.508 -8.969 -1.81 1 98.69 161 TYR B CA 1
ATOM 4537 C C . TYR B 1 161 ? -9.516 -8.695 -2.932 1 98.69 161 TYR B C 1
ATOM 4539 O O . TYR B 1 161 ? -8.469 -8.07 -2.711 1 98.69 161 TYR B O 1
ATOM 4547 N N . PHE B 1 162 ? -9.805 -9.281 -4.094 1 98.88 162 PHE B N 1
ATOM 4548 C CA . PHE B 1 162 ? -9.172 -8.898 -5.352 1 98.88 162 PHE B CA 1
ATOM 4549 C C . PHE B 1 162 ? -10.125 -8.102 -6.219 1 98.88 162 PHE B C 1
ATOM 4551 O O . PHE B 1 162 ? -11.312 -8.43 -6.316 1 98.88 162 PHE B O 1
ATOM 4558 N N . LEU B 1 163 ? -9.672 -7 -6.754 1 98.94 163 LEU B N 1
ATOM 4559 C CA . LEU B 1 163 ? -10.344 -6.5 -7.953 1 98.94 163 LEU B CA 1
ATOM 4560 C C . LEU B 1 163 ? -9.75 -7.129 -9.211 1 98.94 163 LEU B C 1
ATOM 4562 O O . LEU B 1 163 ? -8.531 -7.215 -9.344 1 98.94 163 LEU B O 1
ATOM 4566 N N . THR B 1 164 ? -10.617 -7.582 -10.109 1 98.69 164 THR B N 1
ATOM 4567 C CA . THR B 1 164 ? -10.18 -8.32 -11.289 1 98.69 164 THR B CA 1
ATOM 4568 C C . THR B 1 164 ? -10.859 -7.781 -12.547 1 98.69 164 THR B C 1
ATOM 4570 O O . THR B 1 164 ? -12 -7.328 -12.492 1 98.69 164 THR B O 1
ATOM 4573 N N . GLY B 1 165 ? -10.125 -7.816 -13.656 1 98.44 165 GLY B N 1
ATOM 4574 C CA . GLY B 1 165 ? -10.719 -7.414 -14.922 1 98.44 165 GLY B CA 1
ATOM 4575 C C . GLY B 1 165 ? -11.305 -6.016 -14.891 1 98.44 165 GLY B C 1
ATOM 4576 O O . GLY B 1 165 ? -10.609 -5.055 -14.547 1 98.44 165 GLY B O 1
ATOM 4577 N N . VAL B 1 166 ? -12.578 -5.934 -15.094 1 98.62 166 VAL B N 1
ATOM 4578 C CA . VAL B 1 166 ? -13.25 -4.641 -15.219 1 98.62 166 VAL B CA 1
ATOM 4579 C C . VAL B 1 166 ? -13.289 -3.949 -13.859 1 98.62 166 VAL B C 1
ATOM 4581 O O . VAL B 1 166 ? -13.352 -2.721 -13.781 1 98.62 166 VAL B O 1
ATOM 4584 N N . GLY B 1 167 ? -13.258 -4.785 -12.75 1 98.81 167 GLY B N 1
ATOM 4585 C CA . GLY B 1 167 ? -13.172 -4.18 -11.43 1 98.81 167 GLY B CA 1
ATOM 4586 C C . GLY B 1 167 ? -11.883 -3.408 -11.211 1 98.81 167 GLY B C 1
ATOM 4587 O O . GLY B 1 167 ? -11.906 -2.299 -10.672 1 98.81 167 GLY B O 1
ATOM 4588 N N . ALA B 1 168 ? -10.773 -4 -11.648 1 98.88 168 ALA B N 1
ATOM 4589 C CA . ALA B 1 168 ? -9.484 -3.324 -11.562 1 98.88 168 ALA B CA 1
ATOM 4590 C C . ALA B 1 168 ? -9.461 -2.074 -12.438 1 98.88 168 ALA B C 1
ATOM 4592 O O . ALA B 1 168 ? -8.969 -1.025 -12.023 1 98.88 168 ALA B O 1
ATOM 4593 N N . LEU B 1 169 ? -10.023 -2.154 -13.57 1 98.75 169 LEU B N 1
ATOM 4594 C CA . LEU B 1 169 ? -10.031 -1.032 -14.5 1 98.75 169 LEU B CA 1
ATOM 4595 C C . LEU B 1 169 ? -10.898 0.103 -13.977 1 98.75 169 LEU B C 1
ATOM 4597 O O . LEU B 1 169 ? -10.57 1.278 -14.148 1 98.75 169 LEU B O 1
ATOM 4601 N N . LEU B 1 170 ? -11.977 -0.256 -13.336 1 98.81 170 LEU B N 1
ATOM 4602 C CA . LEU B 1 170 ? -12.844 0.756 -12.742 1 98.81 170 LEU B CA 1
ATOM 4603 C C . LEU B 1 170 ? -12.109 1.522 -11.648 1 98.81 170 LEU B C 1
ATOM 4605 O O . LEU B 1 170 ? -12.18 2.752 -11.586 1 98.81 170 LEU B O 1
ATOM 4609 N N . GLU B 1 171 ? -11.438 0.796 -10.797 1 98.81 171 GLU B N 1
ATOM 4610 C CA . GLU B 1 171 ? -10.711 1.485 -9.734 1 98.81 171 GLU B CA 1
ATOM 4611 C C . GLU B 1 171 ? -9.641 2.41 -10.312 1 98.81 171 GLU B C 1
ATOM 4613 O O . GLU B 1 171 ? -9.562 3.582 -9.938 1 98.81 171 GLU B O 1
ATOM 4618 N N . LEU B 1 172 ? -8.859 1.869 -11.211 1 98.81 172 LEU B N 1
ATOM 4619 C CA . LEU B 1 172 ? -7.789 2.668 -11.797 1 98.81 172 LEU B CA 1
ATOM 4620 C C . LEU B 1 172 ? -8.352 3.887 -12.516 1 98.81 172 LEU B C 1
ATOM 4622 O O . LEU B 1 172 ? -7.777 4.973 -12.453 1 98.81 172 LEU B O 1
ATOM 4626 N N . GLY B 1 173 ? -9.438 3.666 -13.211 1 98.75 173 GLY B N 1
ATOM 4627 C CA . GLY B 1 173 ? -10.086 4.781 -13.883 1 98.75 173 GLY B CA 1
ATOM 4628 C C . GLY B 1 173 ? -10.523 5.875 -12.93 1 98.75 173 GLY B C 1
ATOM 4629 O O . GLY B 1 173 ? -10.281 7.059 -13.18 1 98.75 173 GLY B O 1
ATOM 4630 N N . LEU B 1 174 ? -11.172 5.488 -11.828 1 98.75 174 LEU B N 1
ATOM 4631 C CA . LEU B 1 174 ? -11.641 6.426 -10.812 1 98.75 174 LEU B CA 1
ATOM 4632 C C . LEU B 1 174 ? -10.477 7.223 -10.227 1 98.75 174 LEU B C 1
ATOM 4634 O O . LEU B 1 174 ? -10.555 8.453 -10.125 1 98.75 174 LEU B O 1
ATOM 4638 N N . LEU B 1 175 ? -9.422 6.535 -9.867 1 98.81 175 LEU B N 1
ATOM 4639 C CA . LEU B 1 175 ? -8.289 7.168 -9.203 1 98.81 175 LEU B CA 1
ATOM 4640 C C . LEU B 1 175 ? -7.535 8.078 -10.172 1 98.81 175 LEU B C 1
ATOM 4642 O O . LEU B 1 175 ? -7.121 9.18 -9.797 1 98.81 175 LEU B O 1
ATOM 4646 N N . ASN B 1 176 ? -7.379 7.641 -11.398 1 98.75 176 ASN B N 1
ATOM 4647 C CA . ASN B 1 176 ? -6.715 8.469 -12.391 1 98.75 176 ASN B CA 1
ATOM 4648 C C . ASN B 1 176 ? -7.531 9.719 -12.719 1 98.75 176 ASN B C 1
ATOM 4650 O O . ASN B 1 176 ? -6.977 10.805 -12.891 1 98.75 176 ASN B O 1
ATOM 4654 N N . LEU B 1 177 ? -8.828 9.523 -12.844 1 98.75 177 LEU B N 1
ATOM 4655 C CA . LEU B 1 177 ? -9.695 10.664 -13.086 1 98.75 177 LEU B CA 1
ATOM 4656 C C . LEU B 1 177 ? -9.578 11.688 -11.961 1 98.75 177 LEU B C 1
ATOM 4658 O O . LEU B 1 177 ? -9.484 12.891 -12.219 1 98.75 177 LEU B O 1
ATOM 4662 N N . ALA B 1 178 ? -9.586 11.219 -10.75 1 98.88 178 ALA B N 1
ATOM 4663 C CA . ALA B 1 178 ? -9.445 12.086 -9.586 1 98.88 178 ALA B CA 1
ATOM 4664 C C . ALA B 1 178 ? -8.117 12.836 -9.617 1 98.88 178 ALA B C 1
ATOM 4666 O O . ALA B 1 178 ? -8.07 14.047 -9.375 1 98.88 178 ALA B O 1
ATOM 4667 N N . MET B 1 179 ? -7.039 12.156 -9.914 1 98.75 179 MET B N 1
ATOM 4668 C CA . MET B 1 179 ? -5.719 12.766 -9.992 1 98.75 179 MET B CA 1
ATOM 4669 C C . MET B 1 179 ? -5.68 13.844 -11.07 1 98.75 179 MET B C 1
ATOM 4671 O O . MET B 1 179 ? -5.164 14.938 -10.844 1 98.75 179 MET B O 1
ATOM 4675 N N . GLN B 1 180 ? -6.223 13.5 -12.18 1 98.06 180 GLN B N 1
ATOM 4676 C CA . GLN B 1 180 ? -6.254 14.438 -13.297 1 98.06 180 GLN B CA 1
ATOM 4677 C C . GLN B 1 180 ? -7.016 15.711 -12.93 1 98.06 180 GLN B C 1
ATOM 4679 O O . GLN B 1 180 ? -6.562 16.812 -13.219 1 98.06 180 GLN B O 1
ATOM 4684 N N . ARG B 1 181 ? -8.172 15.555 -12.273 1 98.31 181 ARG B N 1
ATOM 4685 C CA . ARG B 1 181 ? -8.984 16.703 -11.875 1 98.31 181 ARG B CA 1
ATOM 4686 C C . ARG B 1 181 ? -8.258 17.547 -10.836 1 98.31 181 ARG B C 1
ATOM 4688 O O . ARG B 1 181 ? -8.258 18.781 -10.93 1 98.31 181 ARG B O 1
ATOM 4695 N N . ALA B 1 182 ? -7.625 16.906 -9.898 1 98.75 182 ALA B N 1
ATOM 4696 C CA . ALA B 1 182 ? -6.914 17.641 -8.844 1 98.75 182 ALA B CA 1
ATOM 4697 C C . ALA B 1 182 ? -5.742 18.422 -9.422 1 98.75 182 ALA B C 1
ATOM 4699 O O . ALA B 1 182 ? -5.543 19.594 -9.078 1 98.75 182 ALA B O 1
ATOM 4700 N N . VAL B 1 183 ? -5 17.812 -10.305 1 98.25 183 VAL B N 1
ATOM 4701 C CA . VAL B 1 183 ? -3.855 18.469 -10.914 1 98.25 183 VAL B CA 1
ATOM 4702 C C . VAL B 1 183 ? -4.332 19.672 -11.727 1 98.25 183 VAL B C 1
ATOM 4704 O O . VAL B 1 183 ? -3.729 20.75 -11.672 1 98.25 183 VAL B O 1
ATOM 4707 N N . ALA B 1 184 ? -5.406 19.5 -12.445 1 97.81 184 ALA B N 1
ATOM 4708 C CA . ALA B 1 184 ? -5.988 20.594 -13.227 1 97.81 184 ALA B CA 1
ATOM 4709 C C . ALA B 1 184 ? -6.418 21.75 -12.328 1 97.81 184 ALA B C 1
ATOM 4711 O O . ALA B 1 184 ? -6.418 22.906 -12.75 1 97.81 184 ALA B O 1
ATOM 4712 N N . ASN B 1 185 ? -6.75 21.406 -11.078 1 98 185 ASN B N 1
ATOM 4713 C CA . ASN B 1 185 ? -7.207 22.406 -10.125 1 98 185 ASN B CA 1
ATOM 4714 C C . ASN B 1 185 ? -6.047 22.969 -9.297 1 98 185 ASN B C 1
ATOM 4716 O O . ASN B 1 185 ? -6.266 23.672 -8.305 1 98 185 ASN B O 1
ATOM 4720 N N . GLY B 1 186 ? -4.879 22.625 -9.656 1 97.44 186 GLY B N 1
ATOM 4721 C CA . GLY B 1 186 ? -3.719 23.281 -9.086 1 97.44 186 GLY B CA 1
ATOM 4722 C C . GLY B 1 186 ? -3.092 22.5 -7.945 1 97.44 186 GLY B C 1
ATOM 4723 O O . GLY B 1 186 ? -2.197 23 -7.262 1 97.44 186 GLY B O 1
ATOM 4724 N N . PHE B 1 187 ? -3.496 21.297 -7.676 1 98.81 187 PHE B N 1
ATOM 4725 C CA . PHE B 1 187 ? -2.891 20.469 -6.637 1 98.81 187 PHE B CA 1
ATOM 4726 C C . PHE B 1 187 ? -1.554 19.906 -7.105 1 98.81 187 PHE B C 1
ATOM 4728 O O . PHE B 1 187 ? -1.397 19.547 -8.281 1 98.81 187 PHE B O 1
ATOM 4735 N N . THR B 1 188 ? -0.597 19.781 -6.219 1 98.75 188 THR B N 1
ATOM 4736 C CA . THR B 1 188 ? 0.63 19.031 -6.461 1 98.75 188 THR B CA 1
ATOM 4737 C C . THR B 1 188 ? 0.412 17.547 -6.211 1 98.75 188 THR B C 1
ATOM 4739 O O . THR B 1 188 ? 0.081 17.141 -5.094 1 98.75 188 THR B O 1
ATOM 4742 N N . PRO B 1 189 ? 0.552 16.734 -7.254 1 98.81 189 PRO B N 1
ATOM 4743 C CA . PRO B 1 189 ? 0.38 15.289 -7.039 1 98.81 189 PRO B CA 1
ATOM 4744 C C . PRO B 1 189 ? 1.498 14.68 -6.195 1 98.81 189 PRO B C 1
ATOM 4746 O O . PRO B 1 189 ? 2.66 15.07 -6.332 1 98.81 189 PRO B O 1
ATOM 4749 N N . MET B 1 190 ? 1.15 13.758 -5.297 1 98.88 190 MET B N 1
ATOM 4750 C CA . MET B 1 190 ? 2.074 13.109 -4.371 1 98.88 190 MET B CA 1
ATOM 4751 C C . MET B 1 190 ? 1.857 11.602 -4.355 1 98.88 190 MET B C 1
ATOM 4753 O O . MET B 1 190 ? 0.722 11.133 -4.449 1 98.88 190 MET B O 1
ATOM 4757 N N . ILE B 1 191 ? 2.912 10.844 -4.305 1 98.94 191 ILE B N 1
ATOM 4758 C CA . ILE B 1 191 ? 2.912 9.445 -3.881 1 98.94 191 ILE B CA 1
ATOM 4759 C C . ILE B 1 191 ? 3.625 9.312 -2.537 1 98.94 191 ILE B C 1
ATOM 4761 O O . ILE B 1 191 ? 4.855 9.25 -2.484 1 98.94 191 ILE B O 1
ATOM 4765 N N . PRO B 1 192 ? 2.912 9.273 -1.457 1 98.88 192 PRO B N 1
ATOM 4766 C CA . PRO B 1 192 ? 3.518 9.266 -0.124 1 98.88 192 PRO B CA 1
ATOM 4767 C C . PRO B 1 192 ? 3.816 7.855 0.382 1 98.88 192 PRO B C 1
ATOM 4769 O O . PRO B 1 192 ? 3.273 6.879 -0.144 1 98.88 192 PRO B O 1
ATOM 4772 N N . PRO B 1 193 ? 4.703 7.73 1.341 1 98.75 193 PRO B N 1
ATOM 4773 C CA . PRO B 1 193 ? 4.84 6.449 2.037 1 98.75 193 PRO B CA 1
ATOM 4774 C C . PRO B 1 193 ? 3.59 6.074 2.834 1 98.75 193 PRO B C 1
ATOM 4776 O O . PRO B 1 193 ? 2.816 6.953 3.223 1 98.75 193 PRO B O 1
ATOM 4779 N N . VAL B 1 194 ? 3.426 4.742 2.996 1 98.75 194 VAL B N 1
ATOM 4780 C CA . VAL B 1 194 ? 2.227 4.316 3.711 1 98.75 194 VAL B CA 1
ATOM 4781 C C . VAL B 1 194 ? 2.621 3.658 5.031 1 98.75 194 VAL B C 1
ATOM 4783 O O . VAL B 1 194 ? 1.763 3.154 5.762 1 98.75 194 VAL B O 1
ATOM 4786 N N . LEU B 1 195 ? 3.873 3.543 5.34 1 98.75 195 LEU B N 1
ATOM 4787 C CA . LEU B 1 195 ? 4.438 3.27 6.656 1 98.75 195 LEU B CA 1
ATOM 4788 C C . LEU B 1 195 ? 5.012 4.539 7.277 1 98.75 195 LEU B C 1
ATOM 4790 O O . LEU B 1 195 ? 5.852 5.207 6.672 1 98.75 195 LEU B O 1
ATOM 4794 N N . VAL B 1 196 ? 4.578 4.848 8.508 1 98.62 196 VAL B N 1
ATOM 4795 C CA . VAL B 1 196 ? 5.023 6.117 9.086 1 98.62 196 VAL B CA 1
ATOM 4796 C C . VAL B 1 196 ? 5.477 5.902 10.523 1 98.62 196 VAL B C 1
ATOM 4798 O O . VAL B 1 196 ? 5.078 4.93 11.172 1 98.62 196 VAL B O 1
ATOM 4801 N N . LYS B 1 197 ? 6.223 6.809 10.984 1 98.38 197 LYS B N 1
ATOM 4802 C CA . LYS B 1 197 ? 6.695 6.805 12.367 1 98.38 197 LYS B CA 1
ATOM 4803 C C . LYS B 1 197 ? 5.559 7.117 13.336 1 98.38 197 LYS B C 1
ATOM 4805 O O . LYS B 1 197 ? 4.562 7.734 12.961 1 98.38 197 LYS B O 1
ATOM 4810 N N . PRO B 1 198 ? 5.758 6.723 14.594 1 97 198 PRO B N 1
ATOM 4811 C CA . PRO B 1 198 ? 4.73 6.988 15.602 1 97 198 PRO B CA 1
ATOM 4812 C C . PRO B 1 198 ? 4.41 8.477 15.742 1 97 198 PRO B C 1
ATOM 4814 O O . PRO B 1 198 ? 3.242 8.844 15.891 1 97 198 PRO B O 1
ATOM 4817 N N . GLU B 1 199 ? 5.375 9.305 15.688 1 96.5 199 GLU B N 1
ATOM 4818 C CA . GLU B 1 199 ? 5.156 10.734 15.867 1 96.5 199 GLU B CA 1
ATOM 4819 C C . GLU B 1 199 ? 4.293 11.312 14.742 1 96.5 199 GLU B C 1
ATOM 4821 O O . GLU B 1 199 ? 3.502 12.227 14.969 1 96.5 199 GLU B O 1
ATOM 4826 N N . THR B 1 200 ? 4.488 10.781 13.523 1 97.56 200 THR B N 1
ATOM 4827 C CA . THR B 1 200 ? 3.678 11.219 12.391 1 97.56 200 THR B CA 1
ATOM 4828 C C . THR B 1 200 ? 2.227 10.781 12.57 1 97.56 200 THR B C 1
ATOM 4830 O O . THR B 1 200 ? 1.305 11.562 12.336 1 97.56 200 THR B O 1
ATOM 4833 N N . MET B 1 201 ? 2.084 9.555 12.961 1 96.5 201 MET B N 1
ATOM 4834 C CA . MET B 1 201 ? 0.739 9.047 13.211 1 96.5 201 MET B CA 1
ATOM 4835 C C . MET B 1 201 ? 0.05 9.828 14.32 1 96.5 201 MET B C 1
ATOM 4837 O O . MET B 1 201 ? -1.113 10.211 14.188 1 96.5 201 MET B O 1
ATOM 4841 N N . ASP B 1 202 ? 0.723 10.086 15.375 1 94.5 202 ASP B N 1
ATOM 4842 C CA . ASP B 1 202 ? 0.195 10.812 16.531 1 94.5 202 ASP B CA 1
ATOM 4843 C C . ASP B 1 202 ? -0.159 12.25 16.141 1 94.5 202 ASP B C 1
ATOM 4845 O O . ASP B 1 202 ? -1.099 12.828 16.703 1 94.5 202 ASP B O 1
ATOM 4849 N N . GLY B 1 203 ? 0.614 12.742 15.227 1 94.44 203 GLY B N 1
ATOM 4850 C CA . GLY B 1 203 ? 0.439 14.125 14.812 1 94.44 203 GLY B CA 1
ATOM 4851 C C . GLY B 1 203 ? -0.921 14.398 14.203 1 94.44 203 GLY B C 1
ATOM 4852 O O . GLY B 1 203 ? -1.411 15.531 14.242 1 94.44 203 GLY B O 1
ATOM 4853 N N . THR B 1 204 ? -1.519 13.383 13.672 1 93.38 204 THR B N 1
ATOM 4854 C CA . THR B 1 204 ? -2.809 13.578 13.023 1 93.38 204 THR B CA 1
ATOM 4855 C C . THR B 1 204 ? -3.949 13.156 13.938 1 93.38 204 THR B C 1
ATOM 4857 O O . THR B 1 204 ? -5.121 13.281 13.578 1 93.38 204 THR B O 1
ATOM 4860 N N . GLY B 1 205 ? -3.646 12.633 15.062 1 89.94 205 GLY B N 1
ATOM 4861 C CA . GLY B 1 205 ? -4.664 12.258 16.031 1 89.94 205 GLY B CA 1
ATOM 4862 C C . GLY B 1 205 ? -5.148 10.828 15.859 1 89.94 205 GLY B C 1
ATOM 4863 O O . GLY B 1 205 ? -6.207 10.461 16.375 1 89.94 205 GLY B O 1
ATOM 4864 N N . PHE B 1 206 ? -4.414 10.055 15.148 1 86.88 206 PHE B N 1
ATOM 4865 C CA . PHE B 1 206 ? -4.906 8.719 14.844 1 86.88 206 PHE B CA 1
ATOM 4866 C C . PHE B 1 206 ? -4.328 7.695 15.812 1 86.88 206 PHE B C 1
ATOM 4868 O O . PHE B 1 206 ? -4.598 6.496 15.695 1 86.88 206 PHE B O 1
ATOM 4875 N N . LEU B 1 207 ? -3.557 8.164 16.703 1 85.06 207 LEU B N 1
ATOM 4876 C CA . LEU B 1 207 ? -3.105 7.273 17.766 1 85.06 207 LEU B CA 1
ATOM 4877 C C . LEU B 1 207 ? -3.873 7.535 19.062 1 85.06 207 LEU B C 1
ATOM 4879 O O . LEU B 1 207 ? -4.734 8.414 19.109 1 85.06 207 LEU B O 1
ATOM 4883 N N . GLY B 1 208 ? -3.67 6.754 20.078 1 77.06 208 GLY B N 1
ATOM 4884 C CA . GLY B 1 208 ? -4.449 6.855 21.312 1 77.06 208 GLY B CA 1
ATOM 4885 C C . GLY B 1 208 ? -5.723 6.035 21.266 1 77.06 208 GLY B C 1
ATOM 4886 O O . GLY B 1 208 ? -5.676 4.805 21.188 1 77.06 208 GLY B O 1
ATOM 4887 N N . GLU B 1 209 ? -6.812 6.801 21.078 1 70.31 209 GLU B N 1
ATOM 4888 C CA . GLU B 1 209 ? -8.109 6.129 21.094 1 70.31 209 GLU B CA 1
ATOM 4889 C C . GLU B 1 209 ? -8.297 5.27 19.844 1 70.31 209 GLU B C 1
ATOM 4891 O O . GLU B 1 209 ? -9.039 4.285 19.859 1 70.31 209 GLU B O 1
ATOM 4896 N N . HIS B 1 210 ? -7.527 5.621 18.844 1 73.25 210 HIS B N 1
ATOM 4897 C CA . HIS B 1 210 ? -7.719 4.945 17.562 1 73.25 210 HIS B CA 1
ATOM 4898 C C . HIS B 1 210 ? -6.621 3.914 17.312 1 73.25 210 HIS B C 1
ATOM 4900 O O . HIS B 1 210 ? -6.516 3.371 16.219 1 73.25 210 HIS B O 1
ATOM 4906 N N . ALA B 1 211 ? -5.883 3.592 18.312 1 76.75 211 ALA B N 1
ATOM 4907 C CA . ALA B 1 211 ? -4.734 2.699 18.172 1 76.75 211 ALA B CA 1
ATOM 4908 C C . ALA B 1 211 ? -5.172 1.303 17.734 1 76.75 211 ALA B C 1
ATOM 4910 O O . ALA B 1 211 ? -4.465 0.628 16.984 1 76.75 211 ALA B O 1
ATOM 4911 N N . ALA B 1 212 ? -6.348 0.997 18.094 1 82.25 212 ALA B N 1
ATOM 4912 C CA . ALA B 1 212 ? -6.828 -0.341 17.766 1 82.25 212 ALA B CA 1
ATOM 4913 C C . ALA B 1 212 ? -7.195 -0.435 16.281 1 82.25 212 ALA B C 1
ATOM 4915 O O . ALA B 1 212 ? -7.27 -1.531 15.727 1 82.25 212 ALA B O 1
ATOM 4916 N N . GLU B 1 213 ? -7.375 0.69 15.633 1 88.31 213 GLU B N 1
ATOM 4917 C CA . GLU B 1 213 ? -7.852 0.726 14.258 1 88.31 213 GLU B CA 1
ATOM 4918 C C . GLU B 1 213 ? -6.688 0.755 13.266 1 88.31 213 GLU B C 1
ATOM 4920 O O . GLU B 1 213 ? -6.891 0.664 12.055 1 88.31 213 GLU B O 1
ATOM 4925 N N . VAL B 1 214 ? -5.516 0.822 13.828 1 93.75 214 VAL B N 1
ATOM 4926 C CA . VAL B 1 214 ? -4.379 0.967 12.93 1 93.75 214 VAL B CA 1
ATOM 4927 C C . VAL B 1 214 ? -3.467 -0.253 13.047 1 93.75 214 VAL B C 1
ATOM 4929 O O . VAL B 1 214 ? -3.396 -0.883 14.109 1 93.75 214 VAL B O 1
ATOM 4932 N N . TYR B 1 215 ? -2.82 -0.631 11.945 1 97.19 215 TYR B N 1
ATOM 4933 C CA . TYR B 1 215 ? -1.83 -1.701 11.93 1 97.19 215 TYR B CA 1
ATOM 4934 C C . TYR B 1 215 ? -0.479 -1.203 12.422 1 97.19 215 TYR B C 1
ATOM 4936 O O . TYR B 1 215 ? -0.012 -0.14 12.008 1 97.19 215 TYR B O 1
ATOM 4944 N N . HIS B 1 216 ? 0.088 -1.954 13.328 1 96.62 216 HIS B N 1
ATOM 4945 C CA . HIS B 1 216 ? 1.392 -1.622 13.891 1 96.62 216 HIS B CA 1
ATOM 4946 C C . HIS B 1 216 ? 2.414 -2.713 13.594 1 96.62 216 HIS B C 1
ATOM 4948 O O . HIS B 1 216 ? 2.1 -3.902 13.672 1 96.62 216 HIS B O 1
ATOM 4954 N N . LEU B 1 217 ? 3.617 -2.346 13.141 1 97.12 217 LEU B N 1
ATOM 4955 C CA . LEU B 1 217 ? 4.773 -3.217 12.953 1 97.12 217 LEU B CA 1
ATOM 4956 C C . LEU B 1 217 ? 5.797 -3.01 14.062 1 97.12 217 LEU B C 1
ATOM 4958 O O . LEU B 1 217 ? 6.746 -2.244 13.898 1 97.12 217 LEU B O 1
ATOM 4962 N N . PRO B 1 218 ? 5.738 -3.768 15.086 1 95.69 218 PRO B N 1
ATOM 4963 C CA . PRO B 1 218 ? 6.527 -3.488 16.297 1 95.69 218 PRO B CA 1
ATOM 4964 C C . PRO B 1 218 ? 8.031 -3.611 16.047 1 95.69 218 PRO B C 1
ATOM 4966 O O . PRO B 1 218 ? 8.812 -2.861 16.641 1 95.69 218 PRO B O 1
ATOM 4969 N N . ALA B 1 219 ? 8.484 -4.559 15.211 1 94.25 219 ALA B N 1
ATOM 4970 C CA . ALA B 1 219 ? 9.906 -4.777 14.977 1 94.25 219 ALA B CA 1
ATOM 4971 C C . ALA B 1 219 ? 10.57 -3.525 14.406 1 94.25 219 ALA B C 1
ATOM 4973 O O . ALA B 1 219 ? 11.742 -3.266 14.664 1 94.25 219 ALA B O 1
ATOM 4974 N N . ASP B 1 220 ? 9.789 -2.709 13.695 1 95.5 220 ASP B N 1
ATOM 4975 C CA . ASP B 1 220 ? 10.305 -1.509 13.047 1 95.5 220 ASP B CA 1
ATOM 4976 C C . ASP B 1 220 ? 9.727 -0.246 13.68 1 95.5 220 ASP B C 1
ATOM 4978 O O . ASP B 1 220 ? 10.18 0.863 13.398 1 95.5 220 ASP B O 1
ATOM 4982 N N . ASP B 1 221 ? 8.781 -0.423 14.523 1 97 221 ASP B N 1
ATOM 4983 C CA . ASP B 1 221 ? 8.016 0.642 15.172 1 97 221 ASP B CA 1
ATOM 4984 C C . ASP B 1 221 ? 7.418 1.592 14.133 1 97 221 ASP B C 1
ATOM 4986 O O . ASP B 1 221 ? 7.625 2.805 14.203 1 97 221 ASP B O 1
ATOM 4990 N N . LEU B 1 222 ? 6.762 1.083 13.141 1 98.06 222 LEU B N 1
ATOM 4991 C CA . LEU B 1 222 ? 6.066 1.808 12.086 1 98.06 222 LEU B CA 1
ATOM 4992 C C . LEU B 1 222 ? 4.578 1.463 12.078 1 98.06 222 LEU B C 1
ATOM 4994 O O . LEU B 1 222 ? 4.176 0.427 12.609 1 98.06 222 LEU B O 1
ATOM 4998 N N . TYR B 1 223 ? 3.787 2.35 11.562 1 98.06 223 TYR B N 1
ATOM 4999 C CA . TYR B 1 223 ? 2.348 2.156 11.43 1 98.06 223 TYR B CA 1
ATOM 5000 C C . TYR B 1 223 ? 1.916 2.236 9.977 1 98.06 223 TYR B C 1
ATOM 5002 O O . TYR B 1 223 ? 2.424 3.064 9.211 1 98.06 223 TYR B O 1
ATOM 5010 N N . LEU B 1 224 ? 1.016 1.333 9.547 1 98.5 224 LEU B N 1
ATOM 5011 C CA . LEU B 1 224 ? 0.339 1.491 8.266 1 98.5 224 LEU B CA 1
ATOM 5012 C C . LEU B 1 224 ? -0.749 2.557 8.352 1 98.5 224 LEU B C 1
ATOM 5014 O O . LEU B 1 224 ? -1.498 2.607 9.328 1 98.5 224 LEU B O 1
ATOM 5018 N N . VAL B 1 225 ? -0.831 3.381 7.371 1 98.12 225 VAL B N 1
ATOM 5019 C CA . VAL B 1 225 ? -1.743 4.516 7.453 1 98.12 225 VAL B CA 1
ATOM 5020 C C . VAL B 1 225 ? -3.119 4.113 6.926 1 98.12 225 VAL B C 1
ATOM 5022 O O . VAL B 1 225 ? -3.223 3.305 6 1 98.12 225 VAL B O 1
ATOM 5025 N N . GLY B 1 226 ? -4.156 4.699 7.473 1 97.31 226 GLY B N 1
ATOM 5026 C CA . GLY B 1 226 ? -5.516 4.48 7.004 1 97.31 226 GLY B CA 1
ATOM 5027 C C . GLY B 1 226 ? -5.961 5.5 5.977 1 97.31 226 GLY B C 1
ATOM 5028 O O . GLY B 1 226 ? -7.086 5.434 5.477 1 97.31 226 GLY B O 1
ATOM 5029 N N . THR B 1 227 ? -5.109 6.508 5.746 1 97.44 227 THR B N 1
ATOM 5030 C CA . THR B 1 227 ? -5.34 7.598 4.801 1 97.44 227 THR B CA 1
ATOM 5031 C C . THR B 1 227 ? -4.035 8.328 4.492 1 97.44 227 THR B C 1
ATOM 5033 O O . THR B 1 227 ? -3.166 8.453 5.359 1 97.44 227 THR B O 1
ATOM 5036 N N . SER B 1 228 ? -3.912 8.852 3.252 1 97.94 228 SER B N 1
ATOM 5037 C CA . SER B 1 228 ? -2.74 9.648 2.904 1 97.94 228 SER B CA 1
ATOM 5038 C C . SER B 1 228 ? -2.707 10.953 3.693 1 97.94 228 SER B C 1
ATOM 5040 O O . SER B 1 228 ? -1.693 11.656 3.701 1 97.94 228 SER B O 1
ATOM 5042 N N . GLU B 1 229 ? -3.732 11.312 4.414 1 98.19 229 GLU B N 1
ATOM 5043 C CA . GLU B 1 229 ? -3.756 12.469 5.301 1 98.19 229 GLU B CA 1
ATOM 5044 C C . GLU B 1 229 ? -2.576 12.445 6.27 1 98.19 229 GLU B C 1
ATOM 5046 O O . GLU B 1 229 ? -1.967 13.484 6.539 1 98.19 229 GLU B O 1
ATOM 5051 N N . VAL B 1 230 ? -2.219 11.258 6.727 1 98.38 230 VAL B N 1
ATOM 5052 C CA . VAL B 1 230 ? -1.223 11.102 7.781 1 98.38 230 VAL B CA 1
ATOM 5053 C C . VAL B 1 230 ? 0.152 11.516 7.258 1 98.38 230 VAL B C 1
ATOM 5055 O O . VAL B 1 230 ? 0.77 12.445 7.781 1 98.38 230 VAL B O 1
ATOM 5058 N N . PRO B 1 231 ? 0.618 10.852 6.16 1 98.81 231 PRO B N 1
ATOM 5059 C CA . PRO B 1 231 ? 1.931 11.289 5.68 1 98.81 231 PRO B CA 1
ATOM 5060 C C . PRO B 1 231 ? 1.908 12.703 5.098 1 98.81 231 PRO B C 1
ATOM 5062 O O . PRO B 1 231 ? 2.904 13.422 5.184 1 98.81 231 PRO B O 1
ATOM 5065 N N . LEU B 1 232 ? 0.85 13.148 4.508 1 98.88 232 LEU B N 1
ATOM 5066 C CA . LEU B 1 232 ? 0.784 14.492 3.945 1 98.88 232 LEU B CA 1
ATOM 5067 C C . LEU B 1 232 ? 0.797 15.547 5.047 1 98.88 232 LEU B C 1
ATOM 5069 O O . LEU B 1 232 ? 1.407 16.609 4.891 1 98.88 232 LEU B O 1
ATOM 5073 N N . ALA B 1 233 ? 0.113 15.242 6.152 1 98.69 233 ALA B N 1
ATOM 5074 C CA . ALA B 1 233 ? 0.177 16.141 7.301 1 98.69 233 ALA B CA 1
ATOM 5075 C C . ALA B 1 233 ? 1.598 16.234 7.848 1 98.69 233 ALA B C 1
ATOM 5077 O O . ALA B 1 233 ? 2.045 17.312 8.258 1 98.69 233 ALA B O 1
ATOM 5078 N N . GLY B 1 234 ? 2.277 15.125 7.867 1 98.69 234 GLY B N 1
ATOM 5079 C CA . GLY B 1 234 ? 3.629 15.07 8.398 1 98.69 234 GLY B CA 1
ATOM 5080 C C . GLY B 1 234 ? 4.668 15.656 7.457 1 98.69 234 GLY B C 1
ATOM 5081 O O . GLY B 1 234 ? 5.809 15.898 7.859 1 98.69 234 GLY B O 1
ATOM 5082 N N . TYR B 1 235 ? 4.34 15.969 6.219 1 98.88 235 TYR B N 1
ATOM 5083 C CA . TYR B 1 235 ? 5.273 16.359 5.168 1 98.88 235 TYR B CA 1
ATOM 5084 C C . TYR B 1 235 ? 6.051 17.609 5.574 1 98.88 235 TYR B C 1
ATOM 5086 O O . TYR B 1 235 ? 7.262 17.688 5.363 1 98.88 235 TYR B O 1
ATOM 5094 N N . HIS B 1 236 ? 5.367 18.562 6.203 1 98.69 236 HIS B N 1
ATOM 5095 C CA . HIS B 1 236 ? 6.004 19.812 6.598 1 98.69 236 HIS B CA 1
ATOM 5096 C C . HIS B 1 236 ? 6.172 19.891 8.109 1 98.69 236 HIS B C 1
ATOM 5098 O O . HIS B 1 236 ? 6.219 21 8.68 1 98.69 236 HIS B O 1
ATOM 5104 N N . ALA B 1 237 ? 6.176 18.766 8.844 1 98.69 237 ALA B N 1
ATOM 5105 C CA . ALA B 1 237 ? 6.383 18.766 10.289 1 98.69 237 ALA B CA 1
ATOM 5106 C C . ALA B 1 237 ? 7.637 19.547 10.664 1 98.69 237 ALA B C 1
ATOM 5108 O O . ALA B 1 237 ? 8.68 19.422 10.008 1 98.69 237 ALA B O 1
ATOM 5109 N N . ASN B 1 238 ? 7.523 20.422 11.641 1 98.31 238 ASN B N 1
ATOM 5110 C CA . ASN B 1 238 ? 8.602 21.203 12.227 1 98.31 238 ASN B CA 1
ATOM 5111 C C . ASN B 1 238 ? 9.141 22.234 11.242 1 98.31 238 ASN B C 1
ATOM 5113 O O . ASN B 1 238 ? 10.312 22.625 11.328 1 98.31 238 ASN B O 1
ATOM 5117 N N . GLU B 1 239 ? 8.344 22.625 10.297 1 98.31 239 GLU B N 1
ATOM 5118 C CA . GLU B 1 239 ? 8.75 23.641 9.344 1 98.31 239 GLU B CA 1
ATOM 5119 C C . GLU B 1 239 ? 7.938 24.922 9.516 1 98.31 239 GLU B C 1
ATOM 5121 O O . GLU B 1 239 ? 6.844 24.906 10.078 1 98.31 239 GLU B O 1
ATOM 5126 N N . ILE B 1 240 ? 8.5 26.016 9.156 1 97.94 240 ILE B N 1
ATOM 5127 C CA . ILE B 1 240 ? 7.797 27.281 8.992 1 97.94 240 ILE B CA 1
ATOM 5128 C C . ILE B 1 240 ? 7.602 27.578 7.508 1 97.94 240 ILE B C 1
ATOM 5130 O O . ILE B 1 240 ? 8.578 27.797 6.781 1 97.94 240 ILE B O 1
ATOM 5134 N N . LEU B 1 241 ? 6.414 27.594 7.043 1 96.56 241 LEU B N 1
ATOM 5135 C CA . LEU B 1 241 ? 6.078 27.812 5.637 1 96.56 241 LEU B CA 1
ATOM 5136 C C . LEU B 1 241 ? 6.02 29.297 5.309 1 96.56 241 LEU B C 1
ATOM 5138 O O . LEU B 1 241 ? 5.629 30.109 6.148 1 96.56 241 LEU B O 1
ATOM 5142 N N . PRO B 1 242 ? 6.449 29.625 4.074 1 92.38 242 PRO B N 1
ATOM 5143 C CA . PRO B 1 242 ? 6.219 31.016 3.656 1 92.38 242 PRO B CA 1
ATOM 5144 C C . PRO B 1 242 ? 4.734 31.359 3.555 1 92.38 242 PRO B C 1
ATOM 5146 O O . PRO B 1 242 ? 3.943 30.547 3.049 1 92.38 242 PRO B O 1
ATOM 5149 N N . ALA B 1 243 ? 4.406 32.562 3.994 1 93.25 243 ALA B N 1
ATOM 5150 C CA . ALA B 1 243 ? 3.006 32.969 4.004 1 93.25 243 ALA B CA 1
ATOM 5151 C C . ALA B 1 243 ? 2.438 33 2.586 1 93.25 243 ALA B C 1
ATOM 5153 O O . ALA B 1 243 ? 1.258 32.719 2.375 1 93.25 243 ALA B O 1
ATOM 5154 N N . ASP B 1 244 ? 3.262 33.344 1.619 1 92.44 244 ASP B N 1
ATOM 5155 C CA . ASP B 1 244 ? 2.801 33.531 0.244 1 92.44 244 ASP B CA 1
ATOM 5156 C C . ASP B 1 244 ? 2.639 32.156 -0.447 1 92.44 244 ASP B C 1
ATOM 5158 O O . ASP B 1 244 ? 2.115 32.094 -1.56 1 92.44 244 ASP B O 1
ATOM 5162 N N . ALA B 1 245 ? 2.973 31.141 0.21 1 92.94 245 ALA B N 1
ATOM 5163 C CA . ALA B 1 245 ? 2.795 29.797 -0.32 1 92.94 245 ALA B CA 1
ATOM 5164 C C . ALA B 1 245 ? 1.424 29.234 0.049 1 92.94 245 ALA B C 1
ATOM 5166 O O . ALA B 1 245 ? 0.992 28.219 -0.502 1 92.94 245 ALA B O 1
ATOM 5167 N N . LEU B 1 246 ? 0.722 29.984 0.903 1 96.88 246 LEU B N 1
ATOM 5168 C CA . LEU B 1 246 ? -0.561 29.469 1.38 1 96.88 246 LEU B CA 1
ATOM 5169 C C . LEU B 1 246 ? -1.706 30 0.519 1 96.88 246 LEU B C 1
ATOM 5171 O O . LEU B 1 246 ? -1.714 31.172 0.132 1 96.88 246 LEU B O 1
ATOM 5175 N N . PRO B 1 247 ? -2.615 29.172 0.202 1 98.12 247 PRO B N 1
ATOM 5176 C CA . PRO B 1 247 ? -2.693 27.766 0.585 1 98.12 247 PRO B CA 1
ATOM 5177 C C . PRO B 1 247 ? -1.801 26.859 -0.271 1 98.12 247 PRO B C 1
ATOM 5179 O O . PRO B 1 247 ? -1.587 27.156 -1.452 1 98.12 247 PRO B O 1
ATOM 5182 N N . THR B 1 248 ? -1.202 25.906 0.327 1 98.25 248 THR B N 1
ATOM 5183 C CA . THR B 1 248 ? -0.509 24.828 -0.367 1 98.25 248 THR B CA 1
ATOM 5184 C C . THR B 1 248 ? -1.392 23.578 -0.456 1 98.25 248 THR B C 1
ATOM 5186 O O . THR B 1 248 ? -1.863 23.078 0.564 1 98.25 248 THR B O 1
ATOM 5189 N N . ARG B 1 249 ? -1.616 23.094 -1.696 1 98.81 249 ARG B N 1
ATOM 5190 C CA . ARG B 1 249 ? -2.551 22 -1.93 1 98.81 249 ARG B CA 1
ATOM 5191 C C . ARG B 1 249 ? -1.833 20.766 -2.488 1 98.81 249 ARG B C 1
ATOM 5193 O O . ARG B 1 249 ? -1.169 20.859 -3.523 1 98.81 249 ARG B O 1
ATOM 5200 N N . TYR B 1 250 ? -1.988 19.641 -1.827 1 98.94 250 TYR B N 1
ATOM 5201 C CA . TYR B 1 250 ? -1.454 18.359 -2.275 1 98.94 250 TYR B CA 1
ATOM 5202 C C . TYR B 1 250 ? -2.576 17.359 -2.562 1 98.94 250 TYR B C 1
ATOM 5204 O O . TYR B 1 250 ? -3.658 17.453 -1.975 1 98.94 250 TYR B O 1
ATOM 5212 N N . ILE B 1 251 ? -2.398 16.469 -3.529 1 98.94 251 ILE B N 1
ATOM 5213 C CA . ILE B 1 251 ? -3.268 15.32 -3.791 1 98.94 251 ILE B CA 1
ATOM 5214 C C . ILE B 1 251 ? -2.459 14.031 -3.723 1 98.94 251 ILE B C 1
ATOM 5216 O O . ILE B 1 251 ? -1.545 13.82 -4.523 1 98.94 251 ILE B O 1
ATOM 5220 N N . GLY B 1 252 ? -2.75 13.156 -2.725 1 98.88 252 GLY B N 1
ATOM 5221 C CA . GLY B 1 252 ? -1.981 11.938 -2.498 1 98.88 252 GLY B CA 1
ATOM 5222 C C . GLY B 1 252 ? -2.699 10.688 -2.957 1 98.88 252 GLY B C 1
ATOM 5223 O O . GLY B 1 252 ? -3.883 10.5 -2.668 1 98.88 252 GLY B O 1
ATOM 5224 N N . TRP B 1 253 ? -2.041 9.828 -3.719 1 98.81 253 TRP B N 1
ATOM 5225 C CA . TRP B 1 253 ? -2.496 8.484 -4.055 1 98.81 253 TRP B CA 1
ATOM 5226 C C . TRP B 1 253 ? -1.792 7.441 -3.199 1 98.81 253 TRP B C 1
ATOM 5228 O O . TRP B 1 253 ? -0.562 7.348 -3.209 1 98.81 253 TRP B O 1
ATOM 5238 N N . SER B 1 254 ? -2.566 6.676 -2.473 1 98.56 254 SER B N 1
ATOM 5239 C CA . SER B 1 254 ? -1.92 5.645 -1.667 1 98.56 254 SER B CA 1
ATOM 5240 C C . SER B 1 254 ? -2.871 4.488 -1.383 1 98.56 254 SER B C 1
ATOM 5242 O O . SER B 1 254 ? -4.09 4.633 -1.504 1 98.56 254 SER B O 1
ATOM 5244 N N . SER B 1 255 ? -2.305 3.316 -1.128 1 98.56 255 SER B N 1
ATOM 5245 C CA . SER B 1 255 ? -3.051 2.275 -0.428 1 98.56 255 SER B CA 1
ATOM 5246 C C . SER B 1 255 ? -3.287 2.65 1.031 1 98.56 255 SER B C 1
ATOM 5248 O O . SER B 1 255 ? -2.416 3.24 1.675 1 98.56 255 SER B O 1
ATOM 5250 N N . CYS B 1 256 ? -4.406 2.342 1.509 1 98.56 256 CYS B N 1
ATOM 5251 C CA . CYS B 1 256 ? -4.801 2.633 2.883 1 98.56 256 CYS B CA 1
ATOM 5252 C C . CYS B 1 256 ? -5.207 1.36 3.615 1 98.56 256 CYS B C 1
ATOM 5254 O O . CYS B 1 256 ? -5.738 0.43 3.006 1 98.56 256 CYS B O 1
ATOM 5256 N N . PHE B 1 257 ? -5.02 1.349 4.941 1 98.31 257 PHE B N 1
ATOM 5257 C CA . PHE B 1 257 ? -5.203 0.142 5.738 1 98.31 257 PHE B CA 1
ATOM 5258 C C . PHE B 1 257 ? -5.977 0.451 7.016 1 98.31 257 PHE B C 1
ATOM 5260 O O . PHE B 1 257 ? -5.609 1.356 7.766 1 98.31 257 PHE B O 1
ATOM 5267 N N . ARG B 1 258 ? -7.012 -0.258 7.285 1 96.69 258 ARG B N 1
ATOM 5268 C CA . ARG B 1 258 ? -7.797 -0.131 8.508 1 96.69 258 ARG B CA 1
ATOM 5269 C C . ARG B 1 258 ? -8.102 -1.499 9.109 1 96.69 258 ARG B C 1
ATOM 5271 O O . ARG B 1 258 ? -8.609 -2.387 8.422 1 96.69 258 ARG B O 1
ATOM 5278 N N . ARG B 1 259 ? -7.812 -1.653 10.32 1 94.31 259 ARG B N 1
ATOM 5279 C CA . ARG B 1 259 ? -7.977 -2.941 10.984 1 94.31 259 ARG B CA 1
ATOM 5280 C C . ARG B 1 259 ? -9.453 -3.26 11.203 1 94.31 259 ARG B C 1
ATOM 5282 O O . ARG B 1 259 ? -9.82 -4.422 11.383 1 94.31 259 ARG B O 1
ATOM 5289 N N . GLU B 1 260 ? -10.312 -2.168 11.227 1 91.25 260 GLU B N 1
ATOM 5290 C CA . GLU B 1 260 ? -11.742 -2.312 11.453 1 91.25 260 GLU B CA 1
ATOM 5291 C C . GLU B 1 260 ? -12.031 -3.109 12.719 1 91.25 260 GLU B C 1
ATOM 5293 O O . GLU B 1 260 ? -12.891 -3.99 12.727 1 91.25 260 GLU B O 1
ATOM 5298 N N . ALA B 1 261 ? -11.266 -2.744 13.719 1 80 261 ALA B N 1
ATOM 5299 C CA . ALA B 1 261 ? -11.438 -3.455 14.984 1 80 261 ALA B CA 1
ATOM 5300 C C . ALA B 1 261 ? -12.836 -3.242 15.547 1 80 261 ALA B C 1
ATOM 5302 O O . ALA B 1 261 ? -13.344 -2.115 15.57 1 80 261 ALA B O 1
ATOM 5303 N N . GLY B 1 262 ? -13.625 -4.25 15.883 1 70.25 262 GLY B N 1
ATOM 5304 C CA . GLY B 1 262 ? -14.922 -4.133 16.531 1 70.25 262 GLY B CA 1
ATOM 5305 C C . GLY B 1 262 ? -16.078 -4.168 15.562 1 70.25 262 GLY B C 1
ATOM 5306 O O . GLY B 1 262 ? -17.234 -4.02 15.969 1 70.25 262 GLY B O 1
ATOM 5307 N N . SER B 1 263 ? -15.789 -4.129 14.312 1 69.94 263 SER B N 1
ATOM 5308 C CA . SER B 1 263 ? -16.859 -4.078 13.328 1 69.94 263 SER B CA 1
ATOM 5309 C C . SER B 1 263 ? -17.344 -5.477 12.953 1 69.94 263 SER B C 1
ATOM 5311 O O . SER B 1 263 ? -17.859 -5.691 11.859 1 69.94 263 SER B O 1
ATOM 5313 N N . TYR B 1 264 ? -17.375 -6.34 13.914 1 63.03 264 TYR B N 1
ATOM 5314 C CA . TYR B 1 264 ? -17.828 -7.699 13.609 1 63.03 264 TYR B CA 1
ATOM 5315 C C . TYR B 1 264 ? -19.312 -7.723 13.273 1 63.03 264 TYR B C 1
ATOM 5317 O O . TYR B 1 264 ? -20.125 -7.117 13.977 1 63.03 264 TYR B O 1
ATOM 5325 N N . GLY B 1 265 ? -19.719 -8.281 12.023 1 61.78 265 GLY B N 1
ATOM 5326 C CA . GLY B 1 265 ? -21.094 -8.547 11.633 1 61.78 265 GLY B CA 1
ATOM 5327 C C . GLY B 1 265 ? -21.734 -7.387 10.914 1 61.78 265 GLY B C 1
ATOM 5328 O O . GLY B 1 265 ? -22.828 -7.531 10.344 1 61.78 265 GLY B O 1
ATOM 5329 N N . LYS B 1 266 ? -21.156 -6.285 11 1 65.75 266 LYS B N 1
ATOM 5330 C CA . LYS B 1 266 ? -21.812 -5.117 10.422 1 65.75 266 LYS B CA 1
ATOM 5331 C C . LYS B 1 266 ? -21.203 -4.77 9.062 1 65.75 266 LYS B C 1
ATOM 5333 O O . LYS B 1 266 ? -20 -4.547 8.953 1 65.75 266 LYS B O 1
ATOM 5338 N N . ASP B 1 267 ? -22.062 -4.637 8 1 70.94 267 ASP B N 1
ATOM 5339 C CA . ASP B 1 267 ? -21.734 -4.121 6.676 1 70.94 267 ASP B CA 1
ATOM 5340 C C . ASP B 1 267 ? -20.484 -4.797 6.117 1 70.94 267 ASP B C 1
ATOM 5342 O O . ASP B 1 267 ? -19.609 -4.133 5.562 1 70.94 267 ASP B O 1
ATOM 5346 N N . THR B 1 268 ? -20.391 -6.062 6.324 1 79.25 268 THR B N 1
ATOM 5347 C CA . THR B 1 268 ? -19.188 -6.781 5.949 1 79.25 268 THR B CA 1
ATOM 5348 C C . THR B 1 268 ? -19.328 -7.406 4.566 1 79.25 268 THR B C 1
ATOM 5350 O O . THR B 1 268 ? -18.375 -7.957 4.023 1 79.25 268 THR B O 1
ATOM 5353 N N . ARG B 1 269 ? -20.438 -7.195 4.129 1 87.88 269 ARG B N 1
ATOM 5354 C CA . ARG B 1 269 ? -20.609 -7.781 2.803 1 87.88 269 ARG B CA 1
ATOM 5355 C C . ARG B 1 269 ? -19.953 -6.922 1.731 1 87.88 269 ARG B C 1
ATOM 5357 O O . ARG B 1 269 ? -20.172 -5.711 1.678 1 87.88 269 ARG B O 1
ATOM 5364 N N . GLY B 1 270 ? -19.062 -7.605 0.945 1 94.38 270 GLY B N 1
ATOM 5365 C CA . GLY B 1 270 ? -18.5 -6.938 -0.213 1 94.38 270 GLY B CA 1
ATOM 5366 C C . GLY B 1 270 ? -17.281 -6.094 0.124 1 94.38 270 GLY B C 1
ATOM 5367 O O . GLY B 1 270 ? -16.375 -6.562 0.808 1 94.38 270 GLY B O 1
ATOM 5368 N N . ILE B 1 271 ? -17.25 -4.871 -0.504 1 96.94 271 ILE B N 1
ATOM 5369 C CA . ILE B 1 271 ? -15.992 -4.141 -0.413 1 96.94 271 ILE B CA 1
ATOM 5370 C C . ILE B 1 271 ? -16.234 -2.758 0.183 1 96.94 271 ILE B C 1
ATOM 5372 O O . ILE B 1 271 ? -15.539 -1.8 -0.145 1 96.94 271 ILE B O 1
ATOM 5376 N N . ILE B 1 272 ? -17.219 -2.598 1.032 1 94.62 272 ILE B N 1
ATOM 5377 C CA . ILE B 1 272 ? -17.547 -1.326 1.67 1 94.62 272 ILE B CA 1
ATOM 5378 C C . ILE B 1 272 ? -16.656 -1.128 2.9 1 94.62 272 ILE B C 1
ATOM 5380 O O . ILE B 1 272 ? -15.992 -0.098 3.035 1 94.62 272 ILE B O 1
ATOM 5384 N N . ARG B 1 273 ? -16.641 -2.072 3.83 1 94.38 273 ARG B N 1
ATOM 5385 C CA . ARG B 1 273 ? -15.797 -2.074 5.02 1 94.38 273 ARG B CA 1
ATOM 5386 C C . ARG B 1 273 ? -14.719 -3.152 4.93 1 94.38 273 ARG B C 1
ATOM 5388 O O . ARG B 1 273 ? -15 -4.332 5.152 1 94.38 273 ARG B O 1
ATOM 5395 N N . VAL B 1 274 ? -13.484 -2.711 4.586 1 96.88 274 VAL B N 1
ATOM 5396 C CA . VAL B 1 274 ? -12.43 -3.664 4.254 1 96.88 274 VAL B CA 1
ATOM 5397 C C . VAL B 1 274 ? -11.125 -3.242 4.93 1 96.88 274 VAL B C 1
ATOM 5399 O O . VAL B 1 274 ? -11.016 -2.127 5.445 1 96.88 274 VAL B O 1
ATOM 5402 N N . HIS B 1 275 ? -10.141 -4.078 4.922 1 97.5 275 HIS B N 1
ATOM 5403 C CA . HIS B 1 275 ? -8.867 -3.842 5.598 1 97.5 275 HIS B CA 1
ATOM 5404 C C . HIS B 1 275 ? -7.918 -3.041 4.711 1 97.5 275 HIS B C 1
ATOM 5406 O O . HIS B 1 275 ? -6.996 -2.393 5.215 1 97.5 275 HIS B O 1
ATOM 5412 N N . GLN B 1 276 ? -8.156 -3.115 3.449 1 98.38 276 GLN B N 1
ATOM 5413 C CA . GLN B 1 276 ? -7.285 -2.447 2.486 1 98.38 276 GLN B CA 1
ATOM 5414 C C . GLN B 1 276 ? -8.094 -1.847 1.34 1 98.38 276 GLN B C 1
ATOM 5416 O O . GLN B 1 276 ? -9.023 -2.473 0.836 1 98.38 276 GLN B O 1
ATOM 5421 N N . PHE B 1 277 ? -7.793 -0.677 0.976 1 98.56 277 PHE B N 1
ATOM 5422 C CA . PHE B 1 277 ? -8.367 -0.029 -0.197 1 98.56 277 PHE B CA 1
ATOM 5423 C C . PHE B 1 277 ? -7.441 1.063 -0.72 1 98.56 277 PHE B C 1
ATOM 5425 O O . PHE B 1 277 ? -6.465 1.423 -0.061 1 98.56 277 PHE B O 1
ATOM 5432 N N . ASN B 1 278 ? -7.648 1.581 -1.896 1 98.75 278 ASN B N 1
ATOM 5433 C CA . ASN B 1 278 ? -6.883 2.697 -2.445 1 98.75 278 ASN B CA 1
ATOM 5434 C C . ASN B 1 278 ? -7.68 3.998 -2.398 1 98.75 278 ASN B C 1
ATOM 5436 O O . ASN B 1 278 ? -8.914 3.977 -2.385 1 98.75 278 ASN B O 1
ATOM 5440 N N . LYS B 1 279 ? -6.957 5.051 -2.26 1 98.62 279 LYS B N 1
ATOM 5441 C CA . LYS B 1 279 ? -7.617 6.34 -2.072 1 98.62 279 LYS B CA 1
ATOM 5442 C C . LYS B 1 279 ? -6.789 7.473 -2.676 1 98.62 279 LYS B C 1
ATOM 5444 O O . LYS B 1 279 ? -5.559 7.449 -2.615 1 98.62 279 LYS B O 1
ATOM 5449 N N . VAL B 1 280 ? -7.445 8.422 -3.322 1 98.88 280 VAL B N 1
ATOM 5450 C CA . VAL B 1 280 ? -6.891 9.719 -3.703 1 98.88 280 VAL B CA 1
ATOM 5451 C C . VAL B 1 280 ? -7.406 10.805 -2.758 1 98.88 280 VAL B C 1
ATOM 5453 O O . VAL B 1 280 ? -8.609 11.086 -2.727 1 98.88 280 VAL B O 1
ATOM 5456 N N . GLU B 1 281 ? -6.445 11.414 -1.999 1 98.69 281 GLU B N 1
ATOM 5457 C CA . GLU B 1 281 ? -6.785 12.289 -0.882 1 98.69 281 GLU B CA 1
ATOM 5458 C C . GLU B 1 281 ? -6.234 13.695 -1.095 1 98.69 281 GLU B C 1
ATOM 5460 O O . GLU B 1 281 ? -5.047 13.867 -1.373 1 98.69 281 GLU B O 1
ATOM 5465 N N . MET B 1 282 ? -7.133 14.648 -0.999 1 98.94 282 MET B N 1
ATOM 5466 C CA . MET B 1 282 ? -6.703 16.047 -0.975 1 98.94 282 MET B CA 1
ATOM 5467 C C . MET B 1 282 ? -6.195 16.438 0.409 1 98.94 282 MET B C 1
ATOM 5469 O O . MET B 1 282 ? -6.762 16.016 1.422 1 98.94 282 MET B O 1
ATOM 5473 N N . PHE B 1 283 ? -5.184 17.25 0.5 1 98.94 283 PHE B N 1
ATOM 5474 C CA . PHE B 1 283 ? -4.676 17.797 1.749 1 98.94 283 PHE B CA 1
ATOM 5475 C C . PHE B 1 283 ? -4.184 19.219 1.546 1 98.94 283 PHE B C 1
ATOM 5477 O O . PHE B 1 283 ? -3.396 19.5 0.637 1 98.94 283 PHE B O 1
ATOM 5484 N N . VAL B 1 284 ? -4.59 20.125 2.424 1 98.88 284 VAL B N 1
ATOM 5485 C CA . VAL B 1 284 ? -4.301 21.547 2.221 1 98.88 284 VAL B CA 1
ATOM 5486 C C . VAL B 1 284 ? -3.758 22.141 3.512 1 98.88 284 VAL B C 1
ATOM 5488 O O . VAL B 1 284 ? -4.277 21.875 4.598 1 98.88 284 VAL B O 1
ATOM 5491 N N . TYR B 1 285 ? -2.65 22.844 3.43 1 98.81 285 TYR B N 1
ATOM 5492 C CA . TYR B 1 285 ? -2.234 23.812 4.434 1 98.81 285 TYR B CA 1
ATOM 5493 C C . TYR B 1 285 ? -2.762 25.203 4.094 1 98.81 285 TYR B C 1
ATOM 5495 O O . TYR B 1 285 ? -2.496 25.734 3.01 1 98.81 285 TYR B O 1
ATOM 5503 N N . ALA B 1 286 ? -3.455 25.797 4.984 1 98.62 286 ALA B N 1
ATOM 5504 C CA . ALA B 1 286 ? -4.078 27.078 4.672 1 98.62 286 ALA B CA 1
ATOM 5505 C C . ALA B 1 286 ? -3.896 28.078 5.816 1 98.62 286 ALA B C 1
ATOM 5507 O O . ALA B 1 286 ? -3.605 27.688 6.949 1 98.62 286 ALA B O 1
ATOM 5508 N N . HIS B 1 287 ? -4.004 29.375 5.434 1 97.62 287 HIS B N 1
ATOM 5509 C CA . HIS B 1 287 ? -4.184 30.375 6.477 1 97.62 287 HIS B CA 1
ATOM 5510 C C . HIS B 1 287 ? -5.438 30.094 7.301 1 97.62 287 HIS B C 1
ATOM 5512 O O . HIS B 1 287 ? -6.492 29.781 6.746 1 97.62 287 HIS B O 1
ATOM 5518 N N . PRO B 1 288 ? -5.289 30.219 8.656 1 96.69 288 PRO B N 1
ATOM 5519 C CA . PRO B 1 288 ? -6.445 29.906 9.5 1 96.69 288 PRO B CA 1
ATOM 5520 C C . PRO B 1 288 ? -7.688 30.703 9.109 1 96.69 288 PRO B C 1
ATOM 5522 O O . PRO B 1 288 ? -8.805 30.172 9.156 1 96.69 288 PRO B O 1
ATOM 5525 N N . ASP B 1 289 ? -7.539 31.906 8.609 1 96.56 289 ASP B N 1
ATOM 5526 C CA . ASP B 1 289 ? -8.664 32.781 8.258 1 96.56 289 ASP B CA 1
ATOM 5527 C C . ASP B 1 289 ? -9.328 32.312 6.969 1 96.56 289 ASP B C 1
ATOM 5529 O O . ASP B 1 289 ? -10.445 32.75 6.656 1 96.56 289 ASP B O 1
ATOM 5533 N N . GLU B 1 290 ? -8.656 31.438 6.219 1 97.5 290 GLU B N 1
ATOM 5534 C CA . GLU B 1 290 ? -9.18 31 4.93 1 97.5 290 GLU B CA 1
ATOM 5535 C C . GLU B 1 290 ? -9.625 29.531 4.992 1 97.5 290 GLU B C 1
ATOM 5537 O O . GLU B 1 290 ? -10.055 28.969 3.986 1 97.5 290 GLU B O 1
ATOM 5542 N N . ALA B 1 291 ? -9.523 28.969 6.16 1 98.19 291 ALA B N 1
ATOM 5543 C CA . ALA B 1 291 ? -9.758 27.531 6.32 1 98.19 291 ALA B CA 1
ATOM 5544 C C . ALA B 1 291 ? -11.203 27.172 5.992 1 98.19 291 ALA B C 1
ATOM 5546 O O . ALA B 1 291 ? -11.469 26.156 5.352 1 98.19 291 ALA B O 1
ATOM 5547 N N . HIS B 1 292 ? -12.117 28.031 6.414 1 97.75 292 HIS B N 1
ATOM 5548 C CA . HIS B 1 292 ? -13.531 27.75 6.18 1 97.75 292 HIS B CA 1
ATOM 5549 C C . HIS B 1 292 ? -13.852 27.719 4.691 1 97.75 292 HIS B C 1
ATOM 5551 O O . HIS B 1 292 ? -14.492 26.781 4.203 1 97.75 292 HIS B O 1
ATOM 5557 N N . GLU B 1 293 ? -13.414 28.719 3.977 1 98.31 293 GLU B N 1
ATOM 5558 C CA . GLU B 1 293 ? -13.656 28.797 2.539 1 98.31 293 GLU B CA 1
ATOM 5559 C C . GLU B 1 293 ? -12.969 27.656 1.802 1 98.31 293 GLU B C 1
ATOM 5561 O O . GLU B 1 293 ? -13.516 27.109 0.841 1 98.31 293 GLU B O 1
ATOM 5566 N N . GLU B 1 294 ? -11.742 27.344 2.223 1 98.69 294 GLU B N 1
ATOM 5567 C CA . GLU B 1 294 ? -11.016 26.234 1.622 1 98.69 294 GLU B CA 1
ATOM 5568 C C . GLU B 1 294 ? -11.766 24.906 1.824 1 98.69 294 GLU B C 1
ATOM 5570 O O . GLU B 1 294 ? -11.781 24.062 0.937 1 98.69 294 GLU B O 1
ATOM 5575 N N . HIS B 1 295 ? -12.391 24.75 2.979 1 98.81 295 HIS B N 1
ATOM 5576 C CA . HIS B 1 295 ? -13.18 23.562 3.27 1 98.81 295 HIS B CA 1
ATOM 5577 C C . HIS B 1 295 ? -14.328 23.406 2.273 1 98.81 295 HIS B C 1
ATOM 5579 O O . HIS B 1 295 ? -14.555 22.328 1.744 1 98.81 295 HIS B O 1
ATOM 5585 N N . LEU B 1 296 ? -14.992 24.484 2.01 1 98.69 296 LEU B N 1
ATOM 5586 C CA . LEU B 1 296 ? -16.109 24.453 1.069 1 98.69 296 LEU B CA 1
ATOM 5587 C C . LEU B 1 296 ? -15.609 24.188 -0.349 1 98.69 296 LEU B C 1
ATOM 5589 O O . LEU B 1 296 ? -16.312 23.547 -1.14 1 98.69 296 LEU B O 1
ATOM 5593 N N . ARG B 1 297 ? -14.414 24.656 -0.702 1 98.75 297 ARG B N 1
ATOM 5594 C CA . ARG B 1 297 ? -13.828 24.344 -2.002 1 98.75 297 ARG B CA 1
ATOM 5595 C C . ARG B 1 297 ? -13.57 22.844 -2.143 1 98.75 297 ARG B C 1
ATOM 5597 O O . ARG B 1 297 ? -13.836 22.266 -3.195 1 98.75 297 ARG B O 1
ATOM 5604 N N . LEU B 1 298 ? -13.016 22.234 -1.074 1 98.88 298 LEU B N 1
ATOM 5605 C CA . LEU B 1 298 ? -12.797 20.781 -1.094 1 98.88 298 LEU B CA 1
ATOM 5606 C C . LEU B 1 298 ? -14.102 20.047 -1.32 1 98.88 298 LEU B C 1
ATOM 5608 O O . LEU B 1 298 ? -14.164 19.109 -2.127 1 98.88 298 LEU B O 1
ATOM 5612 N N . LEU B 1 299 ? -15.109 20.453 -0.591 1 98.88 299 LEU B N 1
ATOM 5613 C CA . LEU B 1 299 ? -16.422 19.844 -0.758 1 98.88 299 LEU B CA 1
ATOM 5614 C C . LEU B 1 299 ? -16.906 19.969 -2.199 1 98.88 299 LEU B C 1
ATOM 5616 O O . LEU B 1 299 ? -17.453 19.016 -2.762 1 98.88 299 LEU B O 1
ATOM 5620 N N . ALA B 1 300 ? -16.719 21.141 -2.777 1 98.81 300 ALA B N 1
ATOM 5621 C CA . ALA B 1 300 ? -17.141 21.375 -4.152 1 98.81 300 ALA B CA 1
ATOM 5622 C C . ALA B 1 300 ? -16.453 20.438 -5.121 1 98.81 300 ALA B C 1
ATOM 5624 O O . ALA B 1 300 ? -17.062 19.938 -6.062 1 98.81 300 ALA B O 1
ATOM 5625 N N . TRP B 1 301 ? -15.156 20.203 -4.949 1 98.81 301 TRP B N 1
ATOM 5626 C CA . TRP B 1 301 ? -14.414 19.312 -5.82 1 98.81 301 TRP B CA 1
ATOM 5627 C C . TRP B 1 301 ? -14.875 17.859 -5.637 1 98.81 301 TRP B C 1
ATOM 5629 O O . TRP B 1 301 ? -14.883 17.078 -6.59 1 98.81 301 TRP B O 1
ATOM 5639 N N . GLU B 1 302 ? -15.242 17.453 -4.383 1 98.62 302 GLU B N 1
ATOM 5640 C CA . GLU B 1 302 ? -15.812 16.141 -4.152 1 98.62 302 GLU B CA 1
ATOM 5641 C C . GLU B 1 302 ? -17.125 15.961 -4.922 1 98.62 302 GLU B C 1
ATOM 5643 O O . GLU B 1 302 ? -17.344 14.93 -5.547 1 98.62 302 GLU B O 1
ATOM 5648 N N . ARG B 1 303 ? -17.969 16.984 -4.836 1 98.5 303 ARG B N 1
ATOM 5649 C CA . ARG B 1 303 ? -19.25 16.938 -5.527 1 98.5 303 ARG B CA 1
ATOM 5650 C C . ARG B 1 303 ? -19.062 16.844 -7.035 1 98.5 303 ARG B C 1
ATOM 5652 O O . ARG B 1 303 ? -19.812 16.141 -7.723 1 98.5 303 ARG B O 1
ATOM 5659 N N . GLU B 1 304 ? -18.062 17.547 -7.531 1 98.38 304 GLU B N 1
ATOM 5660 C CA . GLU B 1 304 ? -17.75 17.469 -8.953 1 98.38 304 GLU B CA 1
ATOM 5661 C C . GLU B 1 304 ? -17.453 16.031 -9.367 1 98.38 304 GLU B C 1
ATOM 5663 O O . GLU B 1 304 ? -17.922 15.562 -10.406 1 98.38 304 GLU B O 1
ATOM 5668 N N . MET B 1 305 ? -16.672 15.352 -8.594 1 98.44 305 MET B N 1
ATOM 5669 C CA . MET B 1 305 ? -16.328 13.961 -8.891 1 98.44 305 MET B CA 1
ATOM 5670 C C . MET B 1 305 ? -17.562 13.07 -8.852 1 98.44 305 MET B C 1
ATOM 5672 O O . MET B 1 305 ? -17.703 12.164 -9.672 1 98.44 305 MET B O 1
ATOM 5676 N N . LEU B 1 306 ? -18.406 13.297 -7.863 1 98.19 306 LEU B N 1
ATOM 5677 C CA . LEU B 1 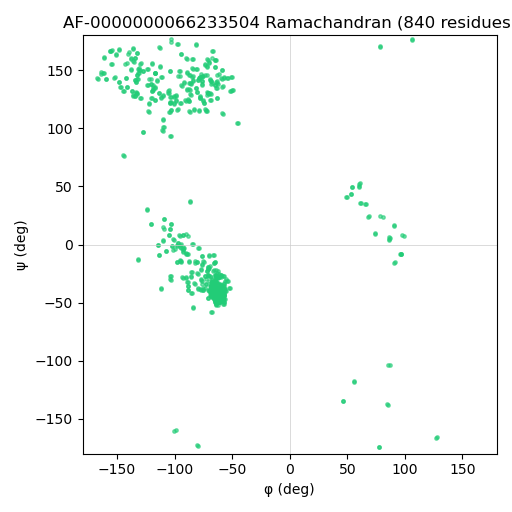306 ? -19.625 12.508 -7.754 1 98.19 306 LEU B CA 1
ATOM 5678 C C . LEU B 1 306 ? -20.531 12.742 -8.961 1 98.19 306 LEU B C 1
ATOM 5680 O O . LEU B 1 306 ? -21.172 11.805 -9.453 1 98.19 306 LEU B O 1
ATOM 5684 N N . ASP B 1 307 ? -20.594 13.992 -9.406 1 98.31 307 ASP B N 1
ATOM 5685 C CA . ASP B 1 307 ? -21.359 14.312 -10.609 1 98.31 307 ASP B CA 1
ATOM 5686 C C . ASP B 1 307 ? -20.812 13.555 -11.82 1 98.31 307 ASP B C 1
ATOM 5688 O O . ASP B 1 307 ? -21.578 13.117 -12.68 1 98.31 307 ASP B O 1
ATOM 5692 N N . LEU B 1 308 ? -19.531 13.391 -11.883 1 98.44 308 LEU B N 1
ATOM 5693 C CA . LEU B 1 308 ? -18.891 12.75 -13.016 1 98.44 308 LEU B CA 1
ATOM 5694 C C . LEU B 1 308 ? -19.219 11.258 -13.055 1 98.44 308 LEU B C 1
ATOM 5696 O O . LEU B 1 308 ? -19.234 10.656 -14.133 1 98.44 308 LEU B O 1
ATOM 5700 N N . ILE B 1 309 ? -19.516 10.641 -11.875 1 98.06 309 ILE B N 1
ATOM 5701 C CA . ILE B 1 309 ? -19.828 9.219 -11.906 1 98.06 309 ILE B CA 1
ATOM 5702 C C . ILE B 1 309 ? -21.344 9.023 -11.977 1 98.06 309 ILE B C 1
ATOM 5704 O O . ILE B 1 309 ? -21.828 7.891 -12.008 1 98.06 309 ILE B O 1
ATOM 5708 N N . GLU B 1 310 ? -22.109 10.094 -11.992 1 97.94 310 GLU B N 1
ATOM 5709 C CA . GLU B 1 310 ? -23.531 10.109 -12.312 1 97.94 310 GLU B CA 1
ATOM 5710 C C . GLU B 1 310 ? -24.328 9.25 -11.336 1 97.94 310 GLU B C 1
ATOM 5712 O O . GLU B 1 310 ? -25.109 8.391 -11.75 1 97.94 310 GLU B O 1
ATOM 5717 N N . VAL B 1 311 ? -24.172 9.484 -10.055 1 98.06 311 VAL B N 1
ATOM 5718 C CA . VAL B 1 311 ? -24.953 8.797 -9.031 1 98.06 311 VAL B CA 1
ATOM 5719 C C . VAL B 1 311 ? -25.703 9.812 -8.18 1 98.06 311 VAL B C 1
ATOM 5721 O O . VAL B 1 311 ? -25.219 10.922 -7.945 1 98.06 311 VAL B O 1
ATOM 5724 N N . PRO B 1 312 ? -26.938 9.484 -7.785 1 98.5 312 PRO B N 1
ATOM 5725 C CA . PRO B 1 312 ? -27.594 10.352 -6.805 1 98.5 312 PRO B CA 1
ATOM 5726 C C . PRO B 1 312 ? -26.891 10.352 -5.449 1 98.5 312 PRO B C 1
ATOM 5728 O O . PRO B 1 312 ? -26.438 9.305 -4.98 1 98.5 312 PRO B O 1
ATOM 5731 N N . TYR B 1 313 ? -26.766 11.531 -4.871 1 98.69 313 TYR B N 1
ATOM 5732 C CA . TYR B 1 313 ? -26.094 11.602 -3.578 1 98.69 313 TYR B CA 1
ATOM 5733 C C . TYR B 1 313 ? -26.672 12.727 -2.729 1 98.69 313 TYR B C 1
ATOM 5735 O O . TYR B 1 313 ? -27.516 13.508 -3.201 1 98.69 313 TYR B O 1
ATOM 5743 N N . ARG B 1 314 ? -26.344 12.734 -1.505 1 98.69 314 ARG B N 1
ATOM 5744 C CA . ARG B 1 314 ? -26.672 13.82 -0.597 1 98.69 314 ARG B CA 1
ATOM 5745 C C . ARG B 1 314 ? -25.438 14.289 0.171 1 98.69 314 ARG B C 1
ATOM 5747 O O . ARG B 1 314 ? -24.469 13.539 0.327 1 98.69 314 ARG B O 1
ATOM 5754 N N . VAL B 1 315 ? -25.453 15.523 0.494 1 98.75 315 VAL B N 1
ATOM 5755 C CA . VAL B 1 315 ? -24.406 16.109 1.33 1 98.75 315 VAL B CA 1
ATOM 5756 C C . VAL B 1 315 ? -24.891 16.203 2.773 1 98.75 315 VAL B C 1
ATOM 5758 O O . VAL B 1 315 ? -25.984 16.734 3.035 1 98.75 315 VAL B O 1
ATOM 5761 N N . VAL B 1 316 ? -24.125 15.711 3.682 1 98.56 316 VAL B N 1
ATOM 5762 C CA . VAL B 1 316 ? -24.531 15.734 5.082 1 98.56 316 VAL B CA 1
ATOM 5763 C C . VAL B 1 316 ? -23.469 16.438 5.922 1 98.56 316 VAL B C 1
ATOM 5765 O O . VAL B 1 316 ? -22.266 16.297 5.672 1 98.56 316 VAL B O 1
ATOM 5768 N N . ASP B 1 317 ? -23.953 17.25 6.809 1 98.56 317 ASP B N 1
ATOM 5769 C CA . ASP B 1 317 ? -23.125 17.875 7.848 1 98.56 317 ASP B CA 1
ATOM 5770 C C . ASP B 1 317 ? -23.031 16.984 9.078 1 98.56 317 ASP B C 1
ATOM 5772 O O . ASP B 1 317 ? -24.031 16.766 9.773 1 98.56 317 ASP B O 1
ATOM 5776 N N . ILE B 1 318 ? -21.875 16.516 9.367 1 98.56 318 ILE B N 1
ATOM 5777 C CA . ILE B 1 318 ? -21.672 15.461 10.367 1 98.56 318 ILE B CA 1
ATOM 5778 C C . ILE B 1 318 ? -21.797 16.062 11.766 1 98.56 318 ILE B C 1
ATOM 5780 O O . ILE B 1 318 ? -21.297 17.156 12.031 1 98.56 318 ILE B O 1
ATOM 5784 N N . ALA B 1 319 ? -22.406 15.336 12.625 1 98.25 319 ALA B N 1
ATOM 5785 C CA . ALA B 1 319 ? -22.609 15.789 14 1 98.25 319 ALA B CA 1
ATOM 5786 C C . ALA B 1 319 ? -21.312 15.727 14.789 1 98.25 319 ALA B C 1
ATOM 5788 O O . ALA B 1 319 ? -20.453 14.883 14.531 1 98.25 319 ALA B O 1
ATOM 5789 N N . ALA B 1 320 ? -21.234 16.531 15.766 1 97.69 320 ALA B N 1
ATOM 5790 C CA . ALA B 1 320 ? -20.031 16.734 16.547 1 97.69 320 ALA B CA 1
ATOM 5791 C C . ALA B 1 320 ? -19.531 15.43 17.156 1 97.69 320 ALA B C 1
ATOM 5793 O O . ALA B 1 320 ? -18.312 15.195 17.219 1 97.69 320 ALA B O 1
ATOM 5794 N N . GLY B 1 321 ? -20.422 14.609 17.578 1 96.44 321 GLY B N 1
ATOM 5795 C CA . GLY B 1 321 ? -20.047 13.359 18.219 1 96.44 321 GLY B CA 1
ATOM 5796 C C . GLY B 1 321 ? -19.438 12.359 17.266 1 96.44 321 GLY B C 1
ATOM 5797 O O . GLY B 1 321 ? -18.828 11.375 17.688 1 96.44 321 GLY B O 1
ATOM 5798 N N . ASP B 1 322 ? -19.516 12.68 15.961 1 95.94 322 ASP B N 1
ATOM 5799 C CA . ASP B 1 322 ? -19.031 11.75 14.945 1 95.94 322 ASP B CA 1
ATOM 5800 C C . ASP B 1 322 ? -17.938 12.375 14.102 1 95.94 322 ASP B C 1
ATOM 5802 O O . ASP B 1 322 ? -17.609 11.875 13.023 1 95.94 322 ASP B O 1
ATOM 5806 N N . LEU B 1 323 ? -17.344 13.414 14.531 1 96.25 323 LEU B N 1
ATOM 5807 C CA . LEU B 1 323 ? -16.344 14.141 13.75 1 96.25 323 LEU B CA 1
ATOM 5808 C C . LEU B 1 323 ? -14.992 13.453 13.844 1 96.25 323 LEU B C 1
ATOM 5810 O O . LEU B 1 323 ? -14.102 13.719 13.023 1 96.25 323 LEU B O 1
ATOM 5814 N N . GLY B 1 324 ? -14.812 12.586 14.758 1 92.12 324 GLY B N 1
ATOM 5815 C CA . GLY B 1 324 ? -13.469 12.117 15.07 1 92.12 324 GLY B CA 1
ATOM 5816 C C . GLY B 1 324 ? -12.672 13.102 15.906 1 92.12 324 GLY B C 1
ATOM 5817 O O . GLY B 1 324 ? -13.18 14.172 16.266 1 92.12 324 GLY B O 1
ATOM 5818 N N . THR B 1 325 ? -11.438 12.844 16.141 1 93.56 325 THR B N 1
ATOM 5819 C CA . THR B 1 325 ? -10.633 13.602 17.094 1 93.56 325 THR B CA 1
ATOM 5820 C C . THR B 1 325 ? -10.148 14.906 16.484 1 93.56 325 THR B C 1
ATOM 5822 O O . THR B 1 325 ? -10.148 15.953 17.141 1 93.56 325 THR B O 1
ATOM 5825 N N . SER B 1 326 ? -9.805 14.891 15.211 1 95.94 326 SER B N 1
ATOM 5826 C CA . SER B 1 326 ? -9.055 15.992 14.625 1 95.94 326 SER B CA 1
ATOM 5827 C C . SER B 1 326 ? -9.984 17.016 13.984 1 95.94 326 SER B C 1
ATOM 5829 O O . SER B 1 326 ? -9.656 18.203 13.914 1 95.94 326 SER B O 1
ATOM 5831 N N . ALA B 1 327 ? -11.148 16.656 13.508 1 97.69 327 ALA B N 1
ATOM 5832 C CA . ALA B 1 327 ? -12 17.516 12.695 1 97.69 327 ALA B CA 1
ATOM 5833 C C . ALA B 1 327 ? -12.805 18.484 13.57 1 97.69 327 ALA B C 1
ATOM 5835 O O . ALA B 1 327 ? -13.359 18.078 14.594 1 97.69 327 ALA B O 1
ATOM 5836 N N . ALA B 1 328 ? -12.852 19.75 13.172 1 98.06 328 ALA B N 1
ATOM 5837 C CA . ALA B 1 328 ? -13.742 20.75 13.766 1 98.06 328 ALA B CA 1
ATOM 5838 C C . ALA B 1 328 ? -15.078 20.781 13.039 1 98.06 328 ALA B C 1
ATOM 5840 O O . ALA B 1 328 ? -16.094 21.172 13.625 1 98.06 328 ALA B O 1
ATOM 5841 N N . ARG B 1 329 ? -15.047 20.453 11.852 1 98.56 329 ARG B N 1
ATOM 5842 C CA . ARG B 1 329 ? -16.203 20.359 10.953 1 98.56 329 ARG B CA 1
ATOM 5843 C C . ARG B 1 329 ? -15.969 19.328 9.859 1 98.56 329 ARG B C 1
ATOM 5845 O O . ARG B 1 329 ? -14.836 19.156 9.391 1 98.56 329 ARG B O 1
ATOM 5852 N N . LYS B 1 330 ? -17 18.625 9.484 1 98.62 330 LYS B N 1
ATOM 5853 C CA . LYS B 1 330 ? -16.875 17.578 8.477 1 98.62 330 LYS B CA 1
ATOM 5854 C C . LYS B 1 330 ? -18.156 17.469 7.645 1 98.62 330 LYS B C 1
ATOM 5856 O O . LYS B 1 330 ? -19.266 17.562 8.18 1 98.62 330 LYS B O 1
ATOM 5861 N N . TYR B 1 331 ? -18.016 17.359 6.352 1 98.75 331 TYR B N 1
ATOM 5862 C CA . TYR B 1 331 ? -19.094 17.047 5.426 1 98.75 331 TYR B CA 1
ATOM 5863 C C . TYR B 1 331 ? -18.844 15.719 4.723 1 98.75 331 TYR B C 1
ATOM 5865 O O . TYR B 1 331 ? -17.719 15.422 4.32 1 98.75 331 TYR B O 1
ATOM 5873 N N . ASP B 1 332 ? -19.844 14.922 4.648 1 98.5 332 ASP B N 1
ATOM 5874 C CA . ASP B 1 332 ? -19.797 13.703 3.857 1 98.5 332 ASP B CA 1
ATOM 5875 C C . ASP B 1 332 ? -20.719 13.797 2.643 1 98.5 332 ASP B C 1
ATOM 5877 O O . ASP B 1 332 ? -21.75 14.469 2.691 1 98.5 332 ASP B O 1
ATOM 5881 N N . CYS B 1 333 ? -20.266 13.219 1.59 1 98.69 333 CYS B N 1
ATOM 5882 C CA . CYS B 1 333 ? -21.172 12.922 0.48 1 98.69 333 CYS B CA 1
ATOM 5883 C C . CYS B 1 333 ? -21.531 11.438 0.452 1 98.69 333 CYS B C 1
ATOM 5885 O O . CYS B 1 333 ? -20.641 10.586 0.428 1 98.69 333 CYS B O 1
ATOM 5887 N N . GLU B 1 334 ? -22.797 11.188 0.515 1 98.44 334 GLU B N 1
ATOM 5888 C CA . GLU B 1 334 ? -23.297 9.82 0.542 1 98.44 334 GLU B CA 1
ATOM 5889 C C . GLU B 1 334 ? -24.094 9.492 -0.72 1 98.44 334 GLU B C 1
ATOM 5891 O O . GLU B 1 334 ? -24.938 10.281 -1.141 1 98.44 334 GLU B O 1
ATOM 5896 N N . ALA B 1 335 ? -23.797 8.414 -1.329 1 98.44 335 ALA B N 1
ATOM 5897 C CA . ALA B 1 335 ? -24.516 8.008 -2.537 1 98.44 335 ALA B CA 1
ATOM 5898 C C . ALA B 1 335 ? -25.641 7.031 -2.205 1 98.44 335 ALA B C 1
ATOM 5900 O O . ALA B 1 335 ? -25.531 6.254 -1.253 1 98.44 335 ALA B O 1
ATOM 5901 N N . TRP B 1 336 ? -26.641 7.105 -3.004 1 98.19 336 TRP B N 1
ATOM 5902 C CA . TRP B 1 336 ? -27.75 6.168 -2.875 1 98.19 336 TRP B CA 1
ATOM 5903 C C . TRP B 1 336 ? -27.328 4.766 -3.311 1 98.19 336 TRP B C 1
ATOM 5905 O O . TRP B 1 336 ? -26.734 4.59 -4.375 1 98.19 336 TRP B O 1
ATOM 5915 N N . LEU B 1 337 ? -27.594 3.807 -2.516 1 97.5 337 LEU B N 1
ATOM 5916 C CA . LEU B 1 337 ? -27.391 2.408 -2.877 1 97.5 337 LEU B CA 1
ATOM 5917 C C . LEU B 1 337 ? -28.734 1.696 -3.053 1 97.5 337 LEU B C 1
ATOM 5919 O O . LEU B 1 337 ? -29.375 1.329 -2.068 1 97.5 337 LEU B O 1
ATOM 5923 N N . PRO B 1 338 ? -29.078 1.415 -4.195 1 98.12 338 PRO B N 1
ATOM 5924 C CA . PRO B 1 338 ? -30.406 0.866 -4.5 1 98.12 338 PRO B CA 1
ATOM 5925 C C . PRO B 1 338 ? -30.703 -0.422 -3.732 1 98.12 338 PRO B C 1
ATOM 5927 O O . PRO B 1 338 ? -31.797 -0.587 -3.193 1 98.12 338 PRO B O 1
ATOM 5930 N N . SER B 1 339 ? -29.781 -1.308 -3.645 1 96.25 339 SER B N 1
ATOM 5931 C CA . SER B 1 339 ? -30.031 -2.605 -3.025 1 96.25 339 SER B CA 1
ATOM 5932 C C . SER B 1 339 ? -30.344 -2.459 -1.538 1 96.25 339 SER B C 1
ATOM 5934 O O . SER B 1 339 ? -31.078 -3.262 -0.969 1 96.25 339 SER B O 1
ATOM 5936 N N . GLN B 1 340 ? -29.781 -1.455 -0.939 1 94.81 340 GLN B N 1
ATOM 5937 C CA . GLN B 1 340 ? -29.938 -1.254 0.497 1 94.81 340 GLN B CA 1
ATOM 5938 C C . GLN B 1 340 ? -31.031 -0.234 0.791 1 94.81 340 GLN B C 1
ATOM 5940 O O . GLN B 1 340 ? -31.5 -0.118 1.93 1 94.81 340 GLN B O 1
ATOM 5945 N N . GLY B 1 341 ? -31.438 0.493 -0.175 1 95.62 341 GLY B N 1
ATOM 5946 C CA . GLY B 1 341 ? -32.438 1.518 0.014 1 95.62 341 GLY B CA 1
ATOM 5947 C C . GLY B 1 341 ? -32.031 2.607 0.98 1 95.62 341 GLY B C 1
ATOM 5948 O O . GLY B 1 341 ? -32.812 3.074 1.79 1 95.62 341 GLY B O 1
ATOM 5949 N N . ARG B 1 342 ? -30.75 2.945 0.952 1 95.88 342 ARG B N 1
ATOM 5950 C CA . ARG B 1 342 ? -30.25 3.992 1.837 1 95.88 342 ARG B CA 1
ATOM 5951 C C . ARG B 1 342 ? -28.984 4.641 1.262 1 95.88 342 ARG B C 1
ATOM 5953 O O . ARG B 1 342 ? -28.438 4.156 0.276 1 95.88 342 ARG B O 1
ATOM 5960 N N . TYR B 1 343 ? -28.641 5.727 1.825 1 97.06 343 TYR B N 1
ATOM 5961 C CA . TYR B 1 343 ? -27.422 6.441 1.456 1 97.06 343 TYR B CA 1
ATOM 5962 C C . TYR B 1 343 ? -26.234 5.914 2.232 1 97.06 343 TYR B C 1
ATOM 5964 O O . TYR B 1 343 ? -26.344 5.594 3.418 1 97.06 343 TYR B O 1
ATOM 5972 N N . ARG B 1 344 ? -25.094 5.793 1.508 1 96.19 344 ARG B N 1
ATOM 5973 C CA . ARG B 1 344 ? -23.828 5.391 2.119 1 96.19 344 ARG B CA 1
ATOM 5974 C C . ARG B 1 344 ? -22.719 6.387 1.786 1 96.19 344 ARG B C 1
ATOM 5976 O O . ARG B 1 344 ? -22.672 6.922 0.676 1 96.19 344 ARG B O 1
ATOM 5983 N N . GLU B 1 345 ? -21.797 6.516 2.709 1 96.62 345 GLU B N 1
ATOM 5984 C CA . GLU B 1 345 ? -20.719 7.48 2.572 1 96.62 345 GLU B CA 1
ATOM 5985 C C . GLU B 1 345 ? -19.75 7.074 1.458 1 96.62 345 GLU B C 1
ATOM 5987 O O . GLU B 1 345 ? -19.25 5.949 1.443 1 96.62 345 GLU B O 1
ATOM 5992 N N . LEU B 1 346 ? -19.438 7.977 0.573 1 97.38 346 LEU B N 1
ATOM 5993 C CA . LEU B 1 346 ? -18.406 7.77 -0.447 1 97.38 346 LEU B CA 1
ATOM 5994 C C . LEU B 1 346 ? -17.203 8.672 -0.202 1 97.38 346 LEU B C 1
ATOM 5996 O O . LEU B 1 346 ? -16.078 8.312 -0.54 1 97.38 346 LEU B O 1
ATOM 6000 N N . THR B 1 347 ? -17.438 9.852 0.232 1 97.88 347 THR B N 1
ATOM 6001 C CA . THR B 1 347 ? -16.344 10.789 0.46 1 97.88 347 THR B CA 1
ATOM 6002 C C . THR B 1 347 ? -16.609 11.648 1.691 1 97.88 347 THR B C 1
ATOM 6004 O O . THR B 1 347 ? -17.75 11.758 2.139 1 97.88 347 THR B O 1
ATOM 6007 N N . SER B 1 348 ? -15.539 12.125 2.242 1 98.25 348 SER B N 1
ATOM 6008 C CA . SER B 1 348 ? -15.578 13 3.404 1 98.25 348 SER B CA 1
ATOM 6009 C C . SER B 1 348 ? -14.5 14.086 3.312 1 98.25 348 SER B C 1
ATOM 6011 O O . SER B 1 348 ? -13.453 13.875 2.697 1 98.25 348 SER B O 1
ATOM 6013 N N . THR B 1 349 ? -14.812 15.258 3.766 1 98.75 349 THR B N 1
ATOM 6014 C CA . THR B 1 349 ? -13.836 16.344 3.881 1 98.75 349 THR B CA 1
ATOM 6015 C C . THR B 1 349 ? -13.922 17 5.254 1 98.75 349 THR B C 1
ATOM 6017 O O . THR B 1 349 ? -15.008 17.109 5.828 1 98.75 349 THR B O 1
ATOM 6020 N N . SER B 1 350 ? -12.758 17.375 5.793 1 98.69 350 SER B N 1
ATOM 6021 C CA . SER B 1 350 ? -12.703 17.891 7.16 1 98.69 350 SER B CA 1
ATOM 6022 C C . SER B 1 350 ? -11.836 19.141 7.246 1 98.69 350 SER B C 1
ATOM 6024 O O . SER B 1 350 ? -10.828 19.25 6.547 1 98.69 350 SER B O 1
ATOM 6026 N N . ASN B 1 351 ? -12.273 20.062 8.055 1 98.75 351 ASN B N 1
ATOM 6027 C CA . ASN B 1 351 ? -11.461 21.156 8.547 1 98.75 351 ASN B CA 1
ATOM 6028 C C . ASN B 1 351 ? -10.883 20.859 9.93 1 98.75 351 ASN B C 1
ATOM 6030 O O . ASN B 1 351 ? -11.625 20.75 10.898 1 98.75 351 ASN B O 1
ATOM 6034 N N . CYS B 1 352 ? -9.57 20.781 10.016 1 98.56 352 CYS B N 1
ATOM 6035 C CA . CYS B 1 352 ? -8.945 20.406 11.273 1 98.56 352 CYS B CA 1
ATOM 6036 C C . CYS B 1 352 ? -8.32 21.609 11.961 1 98.56 352 CYS B C 1
ATOM 6038 O O . CYS B 1 352 ? -7.574 21.469 12.93 1 98.56 352 CYS B O 1
ATOM 6040 N N . THR B 1 353 ? -8.586 22.797 11.406 1 98 353 THR B N 1
ATOM 6041 C CA . THR B 1 353 ? -8.047 24.031 11.969 1 98 353 THR B CA 1
ATOM 6042 C C . THR B 1 353 ? -6.562 23.875 12.281 1 98 353 THR B C 1
ATOM 6044 O O . THR B 1 353 ? -5.793 23.391 11.453 1 98 353 THR B O 1
ATOM 6047 N N . GLU B 1 354 ? -6.129 24.312 13.453 1 97.94 354 GLU B N 1
ATOM 6048 C CA . GLU B 1 354 ? -4.707 24.25 13.773 1 97.94 354 GLU B CA 1
ATOM 6049 C C . GLU B 1 354 ? -4.371 23 14.578 1 97.94 354 GLU B C 1
ATOM 6051 O O . GLU B 1 354 ? -3.254 22.859 15.078 1 97.94 354 GLU B O 1
ATOM 6056 N N . PHE B 1 355 ? -5.309 22.062 14.742 1 97.88 355 PHE B N 1
ATOM 6057 C CA . PHE B 1 355 ? -5.195 20.906 15.617 1 97.88 355 PHE B CA 1
ATOM 6058 C C . PHE B 1 355 ? -3.98 20.062 15.25 1 97.88 355 PHE B C 1
ATOM 6060 O O . PHE B 1 355 ? -3.156 19.75 16.109 1 97.88 355 PHE B O 1
ATOM 6067 N N . GLN B 1 356 ? -3.85 19.703 13.945 1 98.38 356 GLN B N 1
ATOM 6068 C CA . GLN B 1 356 ? -2.752 18.859 13.5 1 98.38 356 GLN B CA 1
ATOM 6069 C C . GLN B 1 356 ? -1.444 19.641 13.43 1 98.38 356 GLN B C 1
ATOM 6071 O O . GLN B 1 356 ? -0.382 19.109 13.773 1 98.38 356 GLN B O 1
ATOM 6076 N N . SER B 1 357 ? -1.522 20.891 12.984 1 98.38 357 SER B N 1
ATOM 6077 C CA . SER B 1 357 ? -0.31 21.703 12.828 1 98.38 357 SER B CA 1
ATOM 6078 C C . SER B 1 357 ? 0.338 21.984 14.18 1 98.38 357 SER B C 1
ATOM 6080 O O . SER B 1 357 ? 1.563 22.062 14.281 1 98.38 357 SER B O 1
ATOM 6082 N N . ARG B 1 358 ? -0.432 22.125 15.227 1 97.12 358 ARG B N 1
ATOM 6083 C CA . ARG B 1 358 ? 0.119 22.312 16.562 1 97.12 358 ARG B CA 1
ATOM 6084 C C . ARG B 1 358 ? 0.853 21.047 17.031 1 97.12 358 ARG B C 1
ATOM 6086 O O . ARG B 1 358 ? 1.903 21.141 17.672 1 97.12 358 ARG B O 1
ATOM 6093 N N . ARG B 1 359 ? 0.274 19.938 16.766 1 96.75 359 ARG B N 1
ATOM 6094 C CA . ARG B 1 359 ? 0.879 18.672 17.141 1 96.75 359 ARG B CA 1
ATOM 6095 C C . ARG B 1 359 ? 2.152 18.406 16.359 1 96.75 359 ARG B C 1
ATOM 6097 O O . ARG B 1 359 ? 3.09 17.781 16.859 1 96.75 359 ARG B O 1
ATOM 6104 N N . LEU B 1 360 ? 2.178 18.875 15.078 1 98.25 360 LEU B N 1
ATOM 6105 C CA . LEU B 1 360 ? 3.277 18.578 14.164 1 98.25 360 LEU B CA 1
ATOM 6106 C C . LEU B 1 360 ? 4.211 19.781 14.047 1 98.25 360 LEU B C 1
ATOM 6108 O O . LEU B 1 360 ? 5.215 19.719 13.328 1 98.25 360 LEU B O 1
ATOM 6112 N N . ASN B 1 361 ? 3.898 20.844 14.719 1 97.94 361 ASN B N 1
ATOM 6113 C CA . ASN B 1 361 ? 4.707 22.047 14.766 1 97.94 361 ASN B CA 1
ATOM 6114 C C . ASN B 1 361 ? 4.898 22.656 13.375 1 97.94 361 ASN B C 1
ATOM 6116 O O . ASN B 1 361 ? 6.031 22.891 12.945 1 97.94 361 ASN B O 1
ATOM 6120 N N . ILE B 1 362 ? 3.852 22.812 12.688 1 98.62 362 ILE B N 1
ATOM 6121 C CA . ILE B 1 362 ? 3.869 23.438 11.367 1 98.62 362 ILE B CA 1
ATOM 6122 C C . ILE B 1 362 ? 3.336 24.859 11.453 1 98.62 362 ILE B C 1
ATOM 6124 O O . ILE B 1 362 ? 2.186 25.078 11.836 1 98.62 362 ILE B O 1
ATOM 6128 N N . ARG B 1 363 ? 4.129 25.812 11.047 1 98.5 363 ARG B N 1
ATOM 6129 C CA . ARG B 1 363 ? 3.789 27.219 11.234 1 98.5 363 ARG B CA 1
ATOM 6130 C C . ARG B 1 363 ? 4.012 28.016 9.945 1 98.5 363 ARG B C 1
ATOM 6132 O O . ARG B 1 363 ? 4.477 27.469 8.945 1 98.5 363 ARG B O 1
ATOM 6139 N N . TYR B 1 364 ? 3.479 29.188 9.891 1 97.62 364 TYR B N 1
ATOM 6140 C CA . TYR B 1 364 ? 3.777 30.203 8.891 1 97.62 364 TYR B CA 1
ATOM 6141 C C . TYR B 1 364 ? 4.086 31.547 9.539 1 97.62 364 TYR B C 1
ATOM 6143 O O . TYR B 1 364 ? 3.816 31.734 10.727 1 97.62 364 TYR B O 1
ATOM 6151 N N . ARG B 1 365 ? 4.812 32.375 8.859 1 93.06 365 ARG B N 1
ATOM 6152 C CA . ARG B 1 365 ? 5.07 33.688 9.391 1 93.06 365 ARG B CA 1
ATOM 6153 C C . ARG B 1 365 ? 3.977 34.688 8.984 1 93.06 365 ARG B C 1
ATOM 6155 O O . ARG B 1 365 ? 3.732 34.875 7.789 1 93.06 365 ARG B O 1
ATOM 6162 N N . ASP B 1 366 ? 3.418 35.281 9.914 1 89.81 366 ASP B N 1
ATOM 6163 C CA . ASP B 1 366 ? 2.357 36.219 9.609 1 89.81 366 ASP B CA 1
ATOM 6164 C C . ASP B 1 366 ? 2.938 37.562 9.148 1 89.81 366 ASP B C 1
ATOM 6166 O O . ASP B 1 366 ? 4.137 37.656 8.883 1 89.81 366 ASP B O 1
ATOM 6170 N N . THR B 1 367 ? 2.139 38.562 8.953 1 89.38 367 THR B N 1
ATOM 6171 C CA . THR B 1 367 ? 2.535 39.875 8.406 1 89.38 367 THR B CA 1
ATOM 6172 C C . THR B 1 367 ? 3.531 40.562 9.328 1 89.38 367 THR B C 1
ATOM 6174 O O . THR B 1 367 ? 4.355 41.344 8.875 1 89.38 367 THR B O 1
ATOM 6177 N N . ASP B 1 368 ? 3.574 40.219 10.602 1 90.62 368 ASP B N 1
ATOM 6178 C CA . ASP B 1 368 ? 4.477 40.812 11.586 1 90.62 368 ASP B CA 1
ATOM 6179 C C . ASP B 1 368 ? 5.715 39.938 11.789 1 90.62 368 ASP B C 1
ATOM 6181 O O . ASP B 1 368 ? 6.539 40.219 12.656 1 90.62 368 ASP B O 1
ATOM 6185 N N . GLY B 1 369 ? 5.695 38.875 11.078 1 89.94 369 GLY B N 1
ATOM 6186 C CA . GLY B 1 369 ? 6.848 38 11.164 1 89.94 369 GLY B CA 1
ATOM 6187 C C . GLY B 1 369 ? 6.746 37 12.297 1 89.94 369 GLY B C 1
ATOM 6188 O O . GLY B 1 369 ? 7.691 36.25 12.555 1 89.94 369 GLY B O 1
ATOM 6189 N N . LYS B 1 370 ? 5.656 36.969 12.953 1 92.5 370 LYS B N 1
ATOM 6190 C CA . LYS B 1 370 ? 5.465 36.031 14.07 1 92.5 370 LYS B CA 1
ATOM 6191 C C . LYS B 1 370 ? 4.984 34.688 13.578 1 92.5 370 LYS B C 1
ATOM 6193 O O . LYS B 1 370 ? 4.09 34.594 12.734 1 92.5 370 LYS B O 1
ATOM 6198 N N . PRO B 1 371 ? 5.539 33.688 14.164 1 95.88 371 PRO B N 1
ATOM 6199 C CA . PRO B 1 371 ? 5.082 32.344 13.781 1 95.88 371 PRO B CA 1
ATOM 6200 C C . PRO B 1 371 ? 3.68 32.031 14.289 1 95.88 371 PRO B C 1
ATOM 6202 O O . PRO B 1 371 ? 3.361 32.312 15.445 1 95.88 371 PRO B O 1
ATOM 6205 N N . ARG B 1 372 ? 2.875 31.562 13.391 1 96.44 372 ARG B N 1
ATOM 6206 C CA . ARG B 1 372 ? 1.524 31.094 13.68 1 96.44 372 ARG B CA 1
ATOM 6207 C C . ARG B 1 372 ? 1.275 29.719 13.055 1 96.44 372 ARG B C 1
ATOM 6209 O O . ARG B 1 372 ? 1.887 29.375 12.047 1 96.44 372 ARG B O 1
ATOM 6216 N N . PHE B 1 373 ? 0.434 29.016 13.672 1 98.06 373 PHE B N 1
ATOM 6217 C CA . PHE B 1 373 ? 0.154 27.672 13.156 1 98.06 373 PHE B CA 1
ATOM 6218 C C . PHE B 1 373 ? -0.779 27.75 11.953 1 98.06 373 PHE B C 1
ATOM 6220 O O . PHE B 1 373 ? -1.687 28.578 11.914 1 98.06 373 PHE B O 1
ATOM 6227 N N . VAL B 1 374 ? -0.594 26.875 10.969 1 98.56 374 VAL B N 1
ATOM 6228 C CA . VAL B 1 374 ? -1.454 26.812 9.789 1 98.56 374 VAL B CA 1
ATOM 6229 C C . VAL B 1 374 ? -2.684 25.953 10.102 1 98.56 374 VAL B C 1
ATOM 6231 O O . VAL B 1 374 ? -2.693 25.203 11.07 1 98.56 374 VAL B O 1
ATOM 6234 N N . ALA B 1 375 ? -3.715 26.141 9.328 1 98.62 375 ALA B N 1
ATOM 6235 C CA . ALA B 1 375 ? -4.836 25.203 9.328 1 98.62 375 ALA B CA 1
ATOM 6236 C C . ALA B 1 375 ? -4.594 24.047 8.359 1 98.62 375 ALA B C 1
ATOM 6238 O O . ALA B 1 375 ? -3.959 24.234 7.316 1 98.62 375 ALA B O 1
ATOM 6239 N N . THR B 1 376 ? -5.07 22.875 8.695 1 98.81 376 THR B N 1
ATOM 6240 C CA . THR B 1 376 ? -4.973 21.734 7.809 1 98.81 376 THR B CA 1
ATOM 6241 C C . THR B 1 376 ? -6.363 21.219 7.438 1 98.81 376 THR B C 1
ATOM 6243 O O . THR B 1 376 ? -7.273 21.203 8.273 1 98.81 376 THR B O 1
ATOM 6246 N N . LEU B 1 377 ? -6.559 20.906 6.219 1 98.88 377 LEU B N 1
ATOM 6247 C CA . LEU B 1 377 ? -7.809 20.375 5.695 1 98.88 377 LEU B CA 1
ATOM 6248 C C . LEU B 1 377 ? -7.547 19.141 4.832 1 98.88 377 LEU B C 1
ATOM 6250 O O . LEU B 1 377 ? -6.484 19.031 4.215 1 98.88 377 LEU B O 1
ATOM 6254 N N . ASN B 1 378 ? -8.445 18.234 4.824 1 98.75 378 ASN B N 1
ATOM 6255 C CA . ASN B 1 378 ? -8.352 17.031 3.996 1 98.75 378 ASN B CA 1
ATOM 6256 C C . ASN B 1 378 ? -9.695 16.688 3.357 1 98.75 378 ASN B C 1
ATOM 6258 O O . ASN B 1 378 ? -10.742 17.172 3.797 1 98.75 378 ASN B O 1
ATOM 6262 N N . GLY B 1 379 ? -9.648 15.922 2.311 1 98.75 379 GLY B N 1
ATOM 6263 C CA . GLY B 1 379 ? -10.836 15.453 1.622 1 98.75 379 GLY B CA 1
ATOM 6264 C C . GLY B 1 379 ? -10.562 14.328 0.64 1 98.75 379 GLY B C 1
ATOM 6265 O O . GLY B 1 379 ? -9.547 14.344 -0.057 1 98.75 379 GLY B O 1
ATOM 6266 N N . THR B 1 380 ? -11.461 13.398 0.566 1 98.62 380 THR B N 1
ATOM 6267 C CA . THR B 1 380 ? -11.336 12.258 -0.343 1 98.62 380 THR B CA 1
ATOM 6268 C C . THR B 1 380 ? -11.883 12.609 -1.724 1 98.62 380 THR B C 1
ATOM 6270 O O . THR B 1 380 ? -13.031 13.047 -1.853 1 98.62 380 THR B O 1
ATOM 6273 N N . LEU B 1 381 ? -11.094 12.367 -2.719 1 98.62 381 LEU B N 1
ATOM 6274 C CA . LEU B 1 381 ? -11.57 12.672 -4.066 1 98.62 381 LEU B CA 1
ATOM 6275 C C . LEU B 1 381 ? -12 11.398 -4.789 1 98.62 381 LEU B C 1
ATOM 6277 O O . LEU B 1 381 ? -12.82 11.453 -5.711 1 98.62 381 LEU B O 1
ATOM 6281 N N . ALA B 1 382 ? -11.43 10.266 -4.426 1 98.5 382 ALA B N 1
ATOM 6282 C CA . ALA B 1 382 ? -11.836 8.961 -4.938 1 98.5 382 ALA B CA 1
ATOM 6283 C C . ALA B 1 382 ? -11.344 7.84 -4.027 1 98.5 382 ALA B C 1
ATOM 6285 O O . ALA B 1 382 ? -10.289 7.953 -3.406 1 98.5 382 ALA B O 1
ATOM 6286 N N . THR B 1 383 ? -12.086 6.848 -3.973 1 98.12 383 THR B N 1
ATOM 6287 C CA . THR B 1 383 ? -11.711 5.641 -3.244 1 98.12 383 THR B CA 1
ATOM 6288 C C . THR B 1 383 ? -12.352 4.406 -3.877 1 98.12 383 THR B C 1
ATOM 6290 O O . THR B 1 383 ? -13.281 4.527 -4.684 1 98.12 383 THR B O 1
ATOM 6293 N N . THR B 1 384 ? -11.867 3.271 -3.559 1 97.88 384 THR B N 1
ATOM 6294 C CA . THR B 1 384 ? -12.297 1.994 -4.113 1 97.88 384 THR B CA 1
ATOM 6295 C C . THR B 1 384 ? -13.797 1.797 -3.922 1 97.88 384 THR B C 1
ATOM 6297 O O . THR B 1 384 ? -14.477 1.286 -4.812 1 97.88 384 THR B O 1
ATOM 6300 N N . ARG B 1 385 ? -14.383 2.154 -2.84 1 95.81 385 ARG B N 1
ATOM 6301 C CA . ARG B 1 385 ? -15.766 1.852 -2.502 1 95.81 385 ARG B CA 1
ATOM 6302 C C . ARG B 1 385 ? -16.734 2.561 -3.451 1 95.81 385 ARG B C 1
ATOM 6304 O O . ARG B 1 385 ? -17.922 2.242 -3.488 1 95.81 385 ARG B O 1
ATOM 6311 N N . TRP B 1 386 ? -16.266 3.551 -4.184 1 98.44 386 TRP B N 1
ATOM 6312 C CA . TRP B 1 386 ? -17.125 4.223 -5.16 1 98.44 386 TRP B CA 1
ATOM 6313 C C . TRP B 1 386 ? -17.641 3.236 -6.207 1 98.44 386 TRP B C 1
ATOM 6315 O O . TRP B 1 386 ? -18.672 3.465 -6.824 1 98.44 386 TRP B O 1
ATOM 6325 N N . ILE B 1 387 ? -16.859 2.141 -6.414 1 98.69 387 ILE B N 1
ATOM 6326 C CA . ILE B 1 387 ? -17.266 1.088 -7.344 1 98.69 387 ILE B CA 1
ATOM 6327 C C . ILE B 1 387 ? -18.625 0.541 -6.949 1 98.69 387 ILE B C 1
ATOM 6329 O O . ILE B 1 387 ? -19.438 0.206 -7.812 1 98.69 387 ILE B O 1
ATOM 6333 N N . VAL B 1 388 ? -18.938 0.5 -5.645 1 98.31 388 VAL B N 1
ATOM 6334 C CA . VAL B 1 388 ? -20.203 -0.015 -5.125 1 98.31 388 VAL B CA 1
ATOM 6335 C C . VAL B 1 388 ? -21.359 0.806 -5.684 1 98.31 388 VAL B C 1
ATOM 6337 O O . VAL B 1 388 ? -22.328 0.249 -6.219 1 98.31 388 VAL B O 1
ATOM 6340 N N . ALA B 1 389 ? -21.234 2.127 -5.586 1 98.5 389 ALA B N 1
ATOM 6341 C CA . ALA B 1 389 ? -22.281 3.029 -6.055 1 98.5 389 ALA B CA 1
ATOM 6342 C C . ALA B 1 389 ? -22.422 2.951 -7.574 1 98.5 389 ALA B C 1
ATOM 6344 O O . ALA B 1 389 ? -23.547 2.973 -8.094 1 98.5 389 ALA B O 1
ATOM 6345 N N . ILE B 1 390 ? -21.344 2.857 -8.297 1 98.81 390 ILE B N 1
ATOM 6346 C CA . ILE B 1 390 ? -21.375 2.789 -9.75 1 98.81 390 ILE B CA 1
ATOM 6347 C C . ILE B 1 390 ? -22.078 1.514 -10.195 1 98.81 390 ILE B C 1
ATOM 6349 O O . ILE B 1 390 ? -23 1.561 -11.016 1 98.81 390 ILE B O 1
ATOM 6353 N N . LEU B 1 391 ? -21.672 0.371 -9.617 1 98.81 391 LEU B N 1
ATOM 6354 C CA . LEU B 1 391 ? -22.25 -0.91 -10.016 1 98.81 391 LEU B CA 1
ATOM 6355 C C . LEU B 1 391 ? -23.75 -0.933 -9.766 1 98.81 391 LEU B C 1
ATOM 6357 O O . LEU B 1 391 ? -24.531 -1.368 -10.617 1 98.81 391 LEU B O 1
ATOM 6361 N N . GLU B 1 392 ? -24.188 -0.447 -8.617 1 98.56 392 GLU B N 1
ATOM 6362 C CA . GLU B 1 392 ? -25.594 -0.599 -8.234 1 98.56 392 GLU B CA 1
ATOM 6363 C C . GLU B 1 392 ? -26.469 0.393 -8.992 1 98.56 392 GLU B C 1
ATOM 6365 O O . GLU B 1 392 ? -27.594 0.062 -9.383 1 98.56 392 GLU B O 1
ATOM 6370 N N . ASN B 1 393 ? -25.984 1.621 -9.18 1 98.75 393 ASN B N 1
ATOM 6371 C CA . ASN B 1 393 ? -26.828 2.654 -9.766 1 98.75 393 ASN B CA 1
ATOM 6372 C C . ASN B 1 393 ? -26.906 2.516 -11.281 1 98.75 393 ASN B C 1
ATOM 6374 O O . ASN B 1 393 ? -27.906 2.906 -11.891 1 98.75 393 ASN B O 1
ATOM 6378 N N . HIS B 1 394 ? -25.906 1.905 -11.93 1 98.81 394 HIS B N 1
ATOM 6379 C CA . HIS B 1 394 ? -25.875 1.883 -13.391 1 98.81 394 HIS B CA 1
ATOM 6380 C C . HIS B 1 394 ? -26.141 0.483 -13.93 1 98.81 394 HIS B C 1
ATOM 6382 O O . HIS B 1 394 ? -25.906 0.207 -15.102 1 98.81 394 HIS B O 1
ATOM 6388 N N . GLN B 1 395 ? -26.656 -0.406 -13.039 1 98.81 395 GLN B N 1
ATOM 6389 C CA . GLN B 1 395 ? -26.906 -1.786 -13.43 1 98.81 395 GLN B CA 1
ATOM 6390 C C . GLN B 1 395 ? -28.109 -1.876 -14.375 1 98.81 395 GLN B C 1
ATOM 6392 O O . GLN B 1 395 ? -28.984 -1.011 -14.352 1 98.81 395 GLN B O 1
ATOM 6397 N N . GLN B 1 396 ? -28.094 -2.869 -15.164 1 98.5 396 GLN B N 1
ATOM 6398 C CA . GLN B 1 396 ? -29.234 -3.254 -15.992 1 98.5 396 GLN B CA 1
ATOM 6399 C C . GLN B 1 396 ? -29.797 -4.602 -15.555 1 98.5 396 GLN B C 1
ATOM 6401 O O . GLN B 1 396 ? -29.188 -5.301 -14.742 1 98.5 396 GLN B O 1
ATOM 6406 N N . GLU B 1 397 ? -30.938 -4.914 -16.109 1 98.06 397 GLU B N 1
ATOM 6407 C CA . GLU B 1 397 ? -31.656 -6.113 -15.68 1 98.06 397 GLU B CA 1
ATOM 6408 C C . GLU B 1 397 ? -30.812 -7.367 -15.891 1 98.06 397 GLU B C 1
ATOM 6410 O O . GLU B 1 397 ? -30.844 -8.289 -15.07 1 98.06 397 GLU B O 1
ATOM 6415 N N . ASP B 1 398 ? -30.047 -7.367 -16.922 1 98.12 398 ASP B N 1
ATOM 6416 C CA . ASP B 1 398 ? -29.281 -8.562 -17.266 1 98.12 398 ASP B CA 1
ATOM 6417 C C . ASP B 1 398 ? -27.969 -8.625 -16.5 1 98.12 398 ASP B C 1
ATOM 6419 O O . ASP B 1 398 ? -27.156 -9.523 -16.719 1 98.12 398 ASP B O 1
ATOM 6423 N N . GLY B 1 399 ? -27.688 -7.684 -15.68 1 98.19 399 GLY B N 1
ATOM 6424 C CA . GLY B 1 399 ? -26.469 -7.68 -14.883 1 98.19 399 GLY B CA 1
ATOM 6425 C C . GLY B 1 399 ? -25.359 -6.848 -15.5 1 98.19 399 GLY B C 1
ATOM 6426 O O . GLY B 1 399 ? -24.312 -6.645 -14.883 1 98.19 399 GLY B O 1
ATOM 6427 N N . SER B 1 400 ? -25.562 -6.395 -16.719 1 98.75 400 SER B N 1
ATOM 6428 C CA . SER B 1 400 ? -24.594 -5.465 -17.297 1 98.75 400 SER B CA 1
ATOM 6429 C C . SER B 1 400 ? -24.656 -4.105 -16.609 1 98.75 400 SER B C 1
ATOM 6431 O O . SER B 1 400 ? -25.656 -3.785 -15.945 1 98.75 400 SER B O 1
ATOM 6433 N N . VAL B 1 401 ? -23.594 -3.387 -16.688 1 98.88 401 VAL B N 1
ATOM 6434 C CA . VAL B 1 401 ? -23.5 -2.092 -16.016 1 98.88 401 VAL B CA 1
ATOM 6435 C C . VAL B 1 401 ? -23.016 -1.034 -17.016 1 98.88 401 VAL B C 1
ATOM 6437 O O . VAL B 1 401 ? -21.969 -1.193 -17.641 1 98.88 401 VAL B O 1
ATOM 6440 N N . VAL B 1 402 ? -23.75 0.035 -17.141 1 98.88 402 VAL B N 1
ATOM 6441 C CA . VAL B 1 402 ? -23.359 1.145 -18 1 98.88 402 VAL B CA 1
ATOM 6442 C C . VAL B 1 402 ? -22.25 1.945 -17.328 1 98.88 402 VAL B C 1
ATOM 6444 O O . VAL B 1 402 ? -22.359 2.338 -16.172 1 98.88 402 VAL B O 1
ATOM 6447 N N . VAL B 1 403 ? -21.125 2.111 -17.984 1 98.88 403 VAL B N 1
ATOM 6448 C CA . VAL B 1 403 ? -20 2.852 -17.438 1 98.88 403 VAL B CA 1
ATOM 6449 C C . VAL B 1 403 ? -20.25 4.352 -17.562 1 98.88 403 VAL B C 1
ATOM 6451 O O . VAL B 1 403 ? -20.578 4.852 -18.641 1 98.88 403 VAL B O 1
ATOM 6454 N N . PRO B 1 404 ? -20.141 5.113 -16.438 1 98.81 404 PRO B N 1
ATOM 6455 C CA . PRO B 1 404 ? -20.25 6.57 -16.547 1 98.81 404 PRO B CA 1
ATOM 6456 C C . PRO B 1 404 ? -19.344 7.148 -17.641 1 98.81 404 PRO B C 1
ATOM 6458 O O . PRO B 1 404 ? -18.219 6.691 -17.812 1 98.81 404 PRO B O 1
ATOM 6461 N N . GLU B 1 405 ? -19.812 8.18 -18.312 1 98.62 405 GLU B N 1
ATOM 6462 C CA . GLU B 1 405 ? -19.141 8.727 -19.484 1 98.62 405 GLU B CA 1
ATOM 6463 C C . GLU B 1 405 ? -17.703 9.133 -19.156 1 98.62 405 GLU B C 1
ATOM 6465 O O . GLU B 1 405 ? -16.781 8.852 -19.922 1 98.62 405 GLU B O 1
ATOM 6470 N N . ALA B 1 406 ? -17.484 9.75 -18.062 1 98.62 406 ALA B N 1
ATOM 6471 C CA . ALA B 1 406 ? -16.188 10.297 -17.688 1 98.62 406 ALA B CA 1
ATOM 6472 C C . ALA B 1 406 ? -15.164 9.188 -17.469 1 98.62 406 ALA B C 1
ATOM 6474 O O . ALA B 1 406 ? -13.961 9.414 -17.562 1 98.62 406 ALA B O 1
ATOM 6475 N N . LEU B 1 407 ? -15.617 7.969 -17.188 1 98.62 407 LEU B N 1
ATOM 6476 C CA . LEU B 1 407 ? -14.719 6.863 -16.859 1 98.62 407 LEU B CA 1
ATOM 6477 C C . LEU B 1 407 ? -14.422 6.031 -18.109 1 98.62 407 LEU B C 1
ATOM 6479 O O . LEU B 1 407 ? -13.5 5.211 -18.109 1 98.62 407 LEU B O 1
ATOM 6483 N N . ARG B 1 408 ? -15.172 6.207 -19.172 1 98.62 408 ARG B N 1
ATOM 6484 C CA . ARG B 1 408 ? -15.109 5.363 -20.359 1 98.62 408 ARG B CA 1
ATOM 6485 C C . ARG B 1 408 ? -13.719 5.402 -20.984 1 98.62 408 ARG B C 1
ATOM 6487 O O . ARG B 1 408 ? -13.203 4.375 -21.422 1 98.62 408 ARG B O 1
ATOM 6494 N N . PRO B 1 409 ? -13.016 6.578 -21 1 97.06 409 PRO B N 1
ATOM 6495 C CA . PRO B 1 409 ? -11.664 6.578 -21.578 1 97.06 409 PRO B CA 1
ATOM 6496 C C . PRO B 1 409 ? -10.688 5.711 -20.781 1 97.06 409 PRO B C 1
ATOM 6498 O O . PRO B 1 409 ? -9.703 5.223 -21.328 1 97.06 409 PRO B O 1
ATOM 6501 N N . PHE B 1 410 ? -10.906 5.512 -19.531 1 96.94 410 PHE B N 1
ATOM 6502 C CA . PHE B 1 410 ? -10.016 4.75 -18.672 1 96.94 410 PHE B CA 1
ATOM 6503 C C . PHE B 1 410 ? -10.367 3.27 -18.688 1 96.94 410 PHE B C 1
ATOM 6505 O O . PHE B 1 410 ? -9.477 2.414 -18.719 1 96.94 410 PHE B O 1
ATOM 6512 N N . VAL B 1 411 ? -11.656 2.982 -18.703 1 97.75 411 VAL B N 1
ATOM 6513 C CA . VAL B 1 411 ? -12.141 1.607 -18.625 1 97.75 411 VAL B CA 1
ATOM 6514 C C . VAL B 1 411 ? -12.086 0.964 -20.016 1 97.75 411 VAL B C 1
ATOM 6516 O O . VAL B 1 411 ? -11.836 -0.238 -20.141 1 97.75 411 VAL B O 1
ATOM 6519 N N . GLY B 1 412 ? -12.32 1.749 -21.062 1 96.62 412 GLY B N 1
ATOM 6520 C CA . GLY B 1 412 ? -12.234 1.267 -22.422 1 96.62 412 GLY B CA 1
ATOM 6521 C C . GLY B 1 412 ? -13.523 0.636 -22.922 1 96.62 412 GLY B C 1
ATOM 6522 O O . GLY B 1 412 ? -13.547 0.014 -23.984 1 96.62 412 GLY B O 1
ATOM 6523 N N . GLN B 1 413 ? -14.562 0.697 -22.094 1 97 413 GLN B N 1
ATOM 6524 C CA . GLN B 1 413 ? -15.859 0.138 -22.453 1 97 413 GLN B CA 1
ATOM 6525 C C . GLN B 1 413 ? -17 1.072 -22.031 1 97 413 GLN B C 1
ATOM 6527 O O . GLN B 1 413 ? -16.891 1.762 -21.016 1 97 413 GLN B O 1
ATOM 6532 N N . ASP B 1 414 ? -18.094 0.996 -22.797 1 98.44 414 ASP B N 1
ATOM 6533 C CA . ASP B 1 414 ? -19.281 1.792 -22.469 1 98.44 414 ASP B CA 1
ATOM 6534 C C . ASP B 1 414 ? -20.203 1.035 -21.516 1 98.44 414 ASP B C 1
ATOM 6536 O O . ASP B 1 414 ? -20.938 1.647 -20.75 1 98.44 414 ASP B O 1
ATOM 6540 N N . VAL B 1 415 ? -20.156 -0.287 -21.719 1 98.81 415 VAL B N 1
ATOM 6541 C CA . VAL B 1 415 ? -20.969 -1.169 -20.906 1 98.81 415 VAL B CA 1
ATOM 6542 C C . VAL B 1 415 ? -20.156 -2.391 -20.484 1 98.81 415 VAL B C 1
ATOM 6544 O O . VAL B 1 415 ? -19.422 -2.959 -21.281 1 98.81 415 VAL B O 1
ATOM 6547 N N . LEU B 1 416 ? -20.234 -2.689 -19.234 1 98.81 416 LEU B N 1
ATOM 6548 C CA . LEU B 1 416 ? -19.625 -3.912 -18.719 1 98.81 416 LEU B CA 1
ATOM 6549 C C . LEU B 1 416 ? -20.609 -5.074 -18.781 1 98.81 416 LEU B C 1
ATOM 6551 O O . LEU B 1 416 ? -21.766 -4.938 -18.375 1 98.81 416 LEU B O 1
ATOM 6555 N N . HIS B 1 417 ? -20.203 -6.195 -19.25 1 98.44 417 HIS B N 1
ATOM 6556 C CA . HIS B 1 417 ? -21.094 -7.344 -19.406 1 98.44 417 HIS B CA 1
ATOM 6557 C C . HIS B 1 417 ? -20.688 -8.492 -18.5 1 98.44 417 HIS B C 1
ATOM 6559 O O . HIS B 1 417 ? -19.484 -8.734 -18.297 1 98.44 417 HIS B O 1
ATOM 6565 N N . PRO B 1 418 ? -21.688 -9.156 -17.953 1 98 418 PRO B N 1
ATOM 6566 C CA . PRO B 1 418 ? -21.375 -10.352 -17.156 1 98 418 PRO B CA 1
ATOM 6567 C C . PRO B 1 418 ? -20.531 -11.359 -17.938 1 98 418 PRO B C 1
ATOM 6569 O O . PRO B 1 418 ? -20.688 -11.492 -19.156 1 98 418 PRO B O 1
ATOM 6572 N N . ILE B 1 419 ? -19.641 -11.977 -17.188 1 93.25 419 ILE B N 1
ATOM 6573 C CA . ILE B 1 419 ? -18.812 -13.008 -17.812 1 93.25 419 ILE B CA 1
ATOM 6574 C C . ILE B 1 419 ? -19.562 -14.336 -17.828 1 93.25 419 ILE B C 1
ATOM 6576 O O . ILE B 1 419 ? -20.391 -14.594 -16.953 1 93.25 419 ILE B O 1
ATOM 6580 N N . ALA B 1 420 ? -19.422 -15.039 -18.891 1 75.19 420 ALA B N 1
ATOM 6581 C CA . ALA B 1 420 ? -20.062 -16.344 -19.016 1 75.19 420 ALA B CA 1
ATOM 6582 C C . ALA B 1 420 ? -19.625 -17.281 -17.891 1 75.19 420 ALA B C 1
ATOM 6584 O O . ALA B 1 420 ? -18.453 -17.312 -17.516 1 75.19 420 ALA B O 1
ATOM 6585 N N . LYS B 1 421 ? -20.578 -17.609 -17 1 60 421 LYS B N 1
ATOM 6586 C CA . LYS B 1 421 ? -20.281 -18.594 -15.953 1 60 421 LYS B CA 1
ATOM 6587 C C . LYS B 1 421 ? -19.547 -19.797 -16.516 1 60 421 LYS B C 1
ATOM 6589 O O . LYS B 1 421 ? -19.984 -20.391 -17.5 1 60 421 LYS B O 1
ATOM 6594 N N . LYS B 1 422 ? -18.141 -19.828 -16.203 1 47.44 422 LYS B N 1
ATOM 6595 C CA . LYS B 1 422 ? -17.453 -21.062 -16.578 1 47.44 422 LYS B CA 1
ATOM 6596 C C . LYS B 1 422 ? -17.922 -22.25 -15.742 1 47.44 422 LYS B C 1
ATOM 6598 O O . LYS B 1 422 ? -18.188 -22.094 -14.547 1 47.44 422 LYS B O 1
#

Organism: Thermobifida fusca (strain YX) (NCBI:txid269800)

Solvent-accessible surface area (backbone atoms only — not comparable to full-atom values): 41709 Å² total; per-residue (Å²): 56,70,58,65,66,56,39,72,76,40,49,63,60,50,37,52,31,23,52,31,36,71,47,73,46,64,54,57,58,52,50,53,48,40,50,50,52,25,53,51,30,44,49,50,23,54,51,38,46,50,50,34,54,52,41,53,58,45,38,80,69,40,52,84,86,49,27,60,60,37,50,52,47,37,53,51,31,52,54,51,28,53,52,28,45,52,49,23,49,52,36,45,51,52,43,51,54,55,44,67,69,46,54,39,65,48,45,89,81,43,34,59,34,43,82,83,37,43,42,80,74,46,76,42,78,68,79,82,84,68,98,57,84,65,56,44,41,50,60,40,21,47,41,38,48,14,43,37,49,67,46,15,27,70,29,43,30,82,45,34,40,28,27,25,40,62,33,25,32,46,44,52,21,47,43,50,50,36,50,52,53,40,44,76,70,65,29,38,38,30,34,55,57,48,52,25,27,60,68,32,43,46,21,52,49,52,39,75,92,37,44,68,36,40,48,58,27,73,94,75,54,31,29,44,32,66,43,52,59,36,48,60,62,29,54,51,46,70,34,71,43,62,53,87,52,51,64,40,46,36,34,25,48,35,69,23,29,32,59,60,62,86,50,78,90,53,68,55,70,57,68,71,52,43,41,62,46,44,37,31,28,39,38,34,42,25,49,61,91,46,35,67,64,51,42,54,49,49,48,50,56,33,50,52,46,45,57,48,54,69,56,29,31,31,34,31,37,43,6,41,40,56,43,62,45,39,28,22,40,37,41,35,39,22,34,49,33,64,58,74,71,42,70,43,80,64,33,45,31,31,32,22,44,41,19,38,22,56,58,34,44,23,27,23,40,47,98,85,63,47,78,38,60,28,12,38,34,40,28,38,52,31,43,50,49,49,54,44,44,45,46,36,68,33,47,44,94,85,51,26,28,52,44,39,73,76,39,23,82,57,52,71,41,64,59,48,58,49,52,78,85,127,55,70,58,64,68,56,39,72,74,41,49,63,58,52,37,52,29,23,52,32,36,69,46,72,46,64,55,57,57,52,50,53,50,40,51,49,52,25,53,50,31,43,49,52,21,54,51,38,46,51,48,36,54,51,40,53,59,45,40,78,71,41,51,85,84,49,29,61,61,37,49,53,49,39,52,51,32,52,54,50,27,52,51,28,44,52,49,23,49,53,34,46,51,52,42,50,55,54,43,68,69,46,56,38,64,48,46,89,82,44,34,58,33,43,82,84,37,44,42,80,73,44,75,42,76,68,79,82,83,68,98,57,86,64,57,44,40,51,60,42,23,48,42,40,47,13,44,37,49,67,47,15,26,72,28,43,29,84,47,34,41,29,27,25,39,61,33,24,31,46,44,51,22,47,42,50,51,37,51,52,53,40,44,74,70,66,30,39,39,28,34,55,56,48,51,27,27,62,69,31,41,45,21,54,49,53,39,74,92,38,43,67,36,41,48,58,27,74,97,76,54,31,29,44,32,64,44,53,60,37,48,60,62,29,53,51,46,69,34,71,42,63,53,87,54,50,64,40,47,36,34,25,49,36,67,22,28,32,59,61,63,87,51,78,90,53,67,54,71,57,67,72,50,43,40,63,47,46,36,30,29,37,38,32,44,26,48,59,91,45,38,68,63,50,42,53,50,50,49,50,57,34,51,51,47,43,57,47,53,70,57,29,32,31,35,30,37,43,5,41,39,55,42,62,46,39,27,23,40,37,40,34,36,22,34,49,32,65,59,73,71,44,71,42,81,63,32,45,32,32,34,23,46,44,22,38,23,57,56,33,44,22,28,24,40,47,99,84,62,46,77,40,60,27,11,39,34,40,28,39,51,31,42,53,50,49,53,42,43,45,46,35,66,32,45,46,94,84,52,25,28,52,44,38,74,76,40,24,83,57,53,70,41,62,57,48,58,50,51,77,85,125

Nearest PDB structures (foldseek):
  2dq3-assembly1_B  TM=9.669E-01  e=7.285E-54  Aquifex aeolicus VF5
  2zr2-assembly1_A  TM=9.621E-01  e=1.480E-49  Pyrococcus horikoshii OT3
  6r1m-assembly1_B  TM=9.546E-01  e=2.873E-46  Escherichia coli
  6r1m-assembly1_A  TM=9.455E-01  e=7.793E-46  Escherichia coli
  6h9x-assembly1_A  TM=9.131E-01  e=1.340E-46  Klebsiella pneumoniae

pLDDT: mean 95.7, std 6.03, range [47.44, 98.94]

Secondary structure (DSSP, 8-state):
---HHHHHH-HHHHHHHHHHHT--THHHHHHHHHHHHHHHHHHHHHHHHHHHHHHHHHHHH--HHHHHHHHHHHHHHHHHHHHHHHHHHHHHHHHHHHHHHSPPPPPTTSPPSSTT--EEEEEES-PPPPSS-PPPHHHHHHHTT-EEHHHHHHHH-TT--EEETHHHHHHHHHHHHHHHHHHHTTPEEEE--SEE-HHHHHHTT-SGGGGGGS-EETTTTEEE-SSTHHHHHHTTTT-EE-GGGPSEEEEEEEEEE---TT-TTSS-STTSS-SEEEEEEEEEEE-GGGHHHHHHHHHHHHHHHHHHTT--EEEEE--GGGSTTT-SEEEEEEEEETTTTEEEEEEEEEE-TTHHHHHHT-EEE-TTS-EEEPEEEEEEEEETTHHHHHHHHSB-TTS-EEPPGGGHHHH--SEE------/---HHHHHH-HHHHHHHHHHHT--THHHHHHHHHHHHHHHHHHHHHHHHHHHHHHHHHHHH--HHHHHHHHHHHHHHHHHHHHHHHHHHHHHHHHHHHHHHSPPPPPTTSPPSSTT--EEEEEES-PPPPSS-PPPHHHHHHHTT-EEHHHHHHHH-TT--EEETHHHHHHHHHHHHHHHHHHHTTPEEEE--SEE-HHHHHHTT-SGGGGGGS-EETTTTEEE-SSTHHHHHHTTTT-EE-GGGPSEEEEEEEEEE---TT-TTSS-STTSS-SEEEEEEEEEEE-GGGHHHHHHHHHHHHHHHHHHTT--EEEEE--GGGSTTT-SEEEEEEEEETTTTEEEEEEEEEE-TTHHHHHHT-EEE-TTS-EEEPEEEEEEEEETTHHHHHHHHTB-TTS-EEPPGGGHHHH--SEE------

Sequence (844 aa):
MIDLRALREDPDRLRASQRARGEDESVVDRLLDLDSRHRAALARFETLRAEQKSVGKSVSRASAEEREALLNRAKSLASEVKSAEAEAEALSDELTTLLRSVPNVVESDAPVGGVDDFVVVEEVGTPRQFDFTPRDHLELGEMLGAIDTERGAKVSGARFYFLTGVGALLELGLLNLAMQRAVANGFTPMIPPVLVKPETMDGTGFLGEHAAEVYHLPADDLYLVGTSEVPLAGYHANEILPADALPTRYIGWSSCFRREAGSYGKDTRGIIRVHQFNKVEMFVYAHPDEAHEEHLRLLAWEREMLDLIEVPYRVVDIAAGDLGTSAARKYDCEAWLPSQGRYRELTSTSNCTEFQSRRLNIRYRDTDGKPRFVATLNGTLATTRWIVAILENHQQEDGSVVVPEALRPFVGQDVLHPIAKKMIDLRALREDPDRLRASQRARGEDESVVDRLLDLDSRHRAALARFETLRAEQKSVGKSVSRASAEEREALLNRAKSLASEVKSAEAEAEALSDELTTLLRSVPNVVESDAPVGGVDDFVVVEEVGTPRQFDFTPRDHLELGEMLGAIDTERGAKVSGARFYFLTGVGALLELGLLNLAMQRAVANGFTPMIPPVLVKPETMDGTGFLGEHAAEVYHLPADDLYLVGTSEVPLAGYHANEILPADALPTRYIGWSSCFRREAGSYGKDTRGIIRVHQFNKVEMFVYAHPDEAHEEHLRLLAWEREMLDLIEVPYRVVDIAAGDLGTSAARKYDCEAWLPSQGRYRELTSTSNCTEFQSRRLNIRYRDTDGKPRFVATLNGTLATTRWIVAILENHQQEDGSVVVPEALRPFVGQDVLHPIAKK